Protein 9HQE (pdb70)

Nearest PDB structures (foldseek):
  8gex-assembly6_F  TM=7.255E-01  e=3.447E-10  Bacteroides thetaiotaomicron
  8gex-assembly1_A  TM=7.194E-01  e=3.277E-10  Bacteroides thetaiotaomicron
  8gex-assembly2_B  TM=7.049E-01  e=3.626E-10  Bacteroides thetaiotaomicron
  8gex-assembly5_E  TM=6.959E-01  e=2.817E-10  Bacteroides thetaiotaomicron
  8gex-assembly3_C  TM=7.103E-01  e=7.729E-10  Bacteroides thetaiotaomicron

Foldseek 3Di:
DPADAQLFKWFFFFFADPRATKTFIGGHNDAFAAEAEPVVGGDIDGADWFWDDADQWIWTFHAPPQFKIWTWHQDPRRDIDIAAIEGDDHHFQEWAAADNFWIWTKADQQVVSDFKIKIFIAGRVRRYTPDMEIDGCPPCQVPANWQWQAWDYFPQKIKTFTFHAHVPVRARPFFQKAWIWIAGPPHRHGDDIEIDRQGTTFGAHLANQAKDAAPQQKMKGWDFCAQLQRHQDGDHATWMWIDGGPHRYTDDQIQRLCVQVPRWGWHHWDDQHPQKIKTWIAPDPPHHNVNGQFQAFTFIWIARSVVSHIGGQVVAGGGHDPHNHYQAWERPPQWIWHWGQDDVATWIWTANNVVSYIDTRHGYPHPDINHMYGRGHD/DADFPLFKWFFFFFADPNATWTFIGGDNDAFAAAAECDVTTDGADWFWDDAAQWIWTAGVFWIDTDHLPDVRIDGDDDDFLEWAAADNFWIKTKADDLAVVRDQKIKIFIATRVVRHGPDIDIDGCPPCQVPANWRWFAWDYFDQKIKTFTFHAHNPVLARPFFQKAWIWIAGPPHRHTDDIEIDRQGGTFGAHLANQAKDAAPQQKMKGWDFCAQLQRHQDGDHATWIWIDGGPDRYTDPAIQRLCVQVVRKGWHAWDDQHPQKIKTWIAPDPPDHNVNGQFQAFTFIWIARSPVRHIGTAVAAGGGGDPHNHYAAWEHPDQWIWHWGQDPVGTWIWTANNVVSYIRTRHHYDHPDTNYMYTRD

Sequence (743 aa):
NEETPFAPYVLSLGINSNGTTTYYVVTAPELMSGTINAVAKGIEQNGYRDYEQAGQTVFSIGGLGLTSATGIVRDANGYLTERGDFVFNSSLNAFTQMDGQNMIGLELPNKESGDQMTLYTVNISDVSITSQVKAPVFPLNQLEWPSITGMCYSEGNVYVTYFPMNPSTFETLYTDTTFVAVYSYPDMQFKTLMKDTRTGPAGSWNAFNGIFKVESGDMYIMSNSAIANGFSQSTKNAAFLRIPKGETHFDDYYFDFETVSGGLKPAHIKYIGNGLVFAEVSTISPQTSADRWGDKSLKCCIIDLNNKTVRDIKEIPVHNGDGGRRFAALVDGGYVYRPVTASEGTYIYQVDPQAATAVRGAKVSTTFVGGFFRLDLEEETPFAPYVLSLGINSNGTTTYYVVTAPELMSGTINAVAKEQNGYRDYEQAGQTVFSIGLTSATGIVRDANGDFVFNSSLNAFTQMDGQNMIGLELPANKESGDQMTLYTVNISDVSITSQVKAPVFPLNQLEWPSITGMCYSEGNVYVTYFPMNPSTFETLYTDTTFVAVYSYPDMQFKTLMKDTRTGPAGSWNAFNGIFKVESGDMYIMSNSAIANGFSQSTKNAAFLRIPKGETHFDDYYFDFETVSGGLKPAHIKYIGNGLVFAEVSTISPQTSADRWGDKSLKCCIIDLNNKTVRDIKEIPVHNGDGGRRFAALVDGGYVYRPVTASEGTYIYQVDPQAATAVRGAKVSTTFVGGFFRLD

Structure (mmCIF, N/CA/C/O backbone):
data_9HQE
#
_entry.id   9HQE
#
_cell.length_a   50.987
_cell.length_b   86.925
_cell.length_c   154.390
_cell.angle_alpha   90.000
_cell.angle_beta   90.000
_cell.angle_gamma   90.000
#
_symmetry.space_group_name_H-M   'P 21 21 21'
#
loop_
_entity.id
_entity.type
_entity.pdbx_description
1 polymer XusB
2 non-polymer 'TRIETHYLENE GLYCOL'
3 non-polymer DI(HYDROXYETHYL)ETHER
4 non-polymer 'CHLORIDE ION'
5 water water
#
loop_
_atom_site.group_PDB
_atom_site.id
_atom_site.type_symbol
_atom_site.label_atom_id
_atom_site.label_alt_id
_atom_site.label_comp_id
_atom_site.label_asym_id
_atom_site.label_entity_id
_atom_site.label_seq_id
_atom_site.pdbx_PDB_ins_code
_atom_site.Cartn_x
_atom_site.Cartn_y
_atom_site.Cartn_z
_atom_site.occupancy
_atom_site.B_iso_or_equiv
_atom_site.auth_seq_id
_atom_site.auth_comp_id
_atom_site.auth_asym_id
_atom_site.auth_atom_id
_atom_site.pdbx_PDB_model_num
ATOM 1 N N . ASN A 1 30 ? -13.39003 67.44839 104.59715 1.000 53.31681 30 ASN A N 1
ATOM 2 C CA . ASN A 1 30 ? -12.19607 66.62027 104.72441 1.000 51.16967 30 ASN A CA 1
ATOM 3 C C . ASN A 1 30 ? -11.35812 66.69272 103.45071 1.000 52.51245 30 ASN A C 1
ATOM 4 O O . ASN A 1 30 ? -11.86488 66.45432 102.35617 1.000 53.09686 30 ASN A O 1
ATOM 9 N N . GLU A 1 31 ? -10.07521 67.02844 103.59400 1.000 45.02661 31 GLU A N 1
ATOM 10 C CA . GLU A 1 31 ? -9.16700 67.10908 102.45691 1.000 43.86970 31 GLU A CA 1
ATOM 11 C C . GLU A 1 31 ? -8.19803 65.93427 102.39857 1.000 38.96143 31 GLU A C 1
ATOM 12 O O . GLU A 1 31 ? -7.29877 65.93085 101.55209 1.000 37.93110 31 GLU A O 1
ATOM 18 N N . GLU A 1 32 ? -8.35016 64.94291 103.27732 1.000 38.08292 32 GLU A N 1
ATOM 19 C CA . GLU A 1 32 ? -7.50256 63.75633 103.21020 1.000 33.67675 32 GLU A CA 1
ATOM 20 C C . GLU A 1 32 ? -7.77163 62.99759 101.90847 1.000 35.62195 32 GLU A C 1
ATOM 21 O O . GLU A 1 32 ? -8.92385 62.82181 101.50087 1.000 33.02194 32 GLU A O 1
ATOM 27 N N . THR A 1 33 ? -6.69913 62.58687 101.23053 1.000 32.26154 33 THR A N 1
ATOM 28 C CA . THR A 1 33 ? -6.82009 61.74143 100.04904 1.000 31.35149 33 THR A CA 1
ATOM 29 C C . THR A 1 33 ? -6.78751 60.27794 100.47440 1.000 28.42272 33 THR A C 1
ATOM 30 O O . THR A 1 33 ? -5.76119 59.82300 100.99704 1.000 25.66943 33 THR A O 1
ATOM 34 N N . PRO A 1 34 ? -7.86110 59.51304 100.28027 1.000 28.66071 34 PRO A N 1
ATOM 35 C CA . PRO A 1 34 ? -7.84207 58.10497 100.70292 1.000 27.75247 34 PRO A CA 1
ATOM 36 C C . PRO A 1 34 ? -6.75432 57.31943 99.97820 1.000 25.42823 34 PRO A C 1
ATOM 37 O O . PRO A 1 34 ? -6.52050 57.50829 98.78292 1.000 25.92980 34 PRO A O 1
ATOM 41 N N . PHE A 1 35 ? -6.07765 56.44764 100.73421 1.000 23.66018 35 PHE A N 1
ATOM 42 C CA . PHE A 1 35 ? -4.97767 55.58224 100.30576 1.000 24.01732 35 PHE A CA 1
ATOM 43 C C . PHE A 1 35 ? -3.70879 56.34447 99.93907 1.000 25.60745 35 PHE A C 1
ATOM 44 O O . PHE A 1 35 ? -2.76526 55.74421 99.39642 1.000 26.16240 35 PHE A O 1
ATOM 52 N N . ALA A 1 36 ? -3.63716 57.63431 100.22986 1.000 21.26513 36 ALA A N 1
ATOM 53 C CA . ALA A 1 36 ? -2.38022 58.35874 100.07001 1.000 23.12731 36 ALA A CA 1
ATOM 54 C C . ALA A 1 36 ? -1.32421 57.70345 100.95193 1.000 22.77959 36 ALA A C 1
ATOM 55 O O . ALA A 1 36 ? -1.48869 57.69121 102.17555 1.000 20.96556 36 ALA A O 1
ATOM 57 N N . PRO A 1 37 ? -0.23818 57.15565 100.38814 1.000 19.10027 37 PRO A N 1
ATOM 58 C CA . PRO A 1 37 ? 0.59847 56.23202 101.17567 1.000 21.46178 37 PRO A CA 1
ATOM 59 C C . PRO A 1 37 ? 1.38929 56.89014 102.29149 1.000 19.16077 37 PRO A C 1
ATOM 60 O O . PRO A 1 37 ? 1.66189 56.23596 103.30269 1.000 20.51041 37 PRO A O 1
ATOM 64 N N . TYR A 1 38 ? 1.79517 58.14423 102.13372 1.000 17.44373 38 TYR A N 1
ATOM 65 C CA . TYR A 1 38 ? 2.82776 58.71201 102.98755 1.000 18.60554 38 TYR A CA 1
ATOM 66 C C . TYR A 1 38 ? 2.19626 59.40562 104.17869 1.000 18.14896 38 TYR A C 1
ATOM 67 O O . TYR A 1 38 ? 1.19316 60.10338 104.03321 1.000 19.40588 38 TYR A O 1
ATOM 76 N N . VAL A 1 39 ? 2.78069 59.18376 105.35311 1.000 17.61794 39 VAL A N 1
ATOM 77 C CA . VAL A 1 39 ? 2.27747 59.69318 106.62885 1.000 17.28509 39 VAL A CA 1
ATOM 78 C C . VAL A 1 39 ? 3.30912 60.65263 107.20250 1.000 15.57259 39 VAL A C 1
ATOM 79 O O . VAL A 1 39 ? 4.47995 60.29411 107.34008 1.000 16.55163 39 VAL A O 1
ATOM 83 N N . LEU A 1 40 ? 2.88384 61.86649 107.53871 1.000 16.81306 40 LEU A N 1
ATOM 84 C CA . LEU A 1 40 ? 3.77496 62.84105 108.15827 1.000 17.13406 40 LEU A CA 1
ATOM 85 C C . LEU A 1 40 ? 3.09891 63.39199 109.40268 1.000 17.49419 40 LEU A C 1
ATOM 86 O O . LEU A 1 40 ? 1.95123 63.83836 109.33901 1.000 18.98791 40 LEU A O 1
ATOM 91 N N . SER A 1 41 ? 3.80523 63.36743 110.52426 1.000 18.80824 41 SER A N 1
ATOM 92 C CA . SER A 1 41 ? 3.33356 64.02428 111.73820 1.000 17.59846 41 SER A CA 1
ATOM 93 C C . SER A 1 41 ? 3.88834 65.44267 111.72924 1.000 18.33597 41 SER A C 1
ATOM 94 O O . SER A 1 41 ? 5.08991 65.64420 111.92682 1.000 18.54620 41 SER A O 1
ATOM 97 N N . LEU A 1 42 ? 3.02419 66.41942 111.48799 1.000 17.99339 42 LEU A N 1
ATOM 98 C CA . LEU A 1 42 ? 3.45750 67.80384 111.37474 1.000 19.10245 42 LEU A CA 1
ATOM 99 C C . LEU A 1 42 ? 3.41853 68.41845 112.76519 1.000 19.85676 42 LEU A C 1
ATOM 100 O O . LEU A 1 42 ? 2.34101 68.57560 113.35811 1.000 20.46398 42 LEU A O 1
ATOM 105 N N . GLY A 1 43 ? 4.58995 68.75667 113.28761 1.000 21.55594 43 GLY A N 1
ATOM 106 C CA . GLY A 1 43 ? 4.65618 69.50311 114.52336 1.000 19.92280 43 GLY A CA 1
ATOM 107 C C . GLY A 1 43 ? 4.53045 70.98487 114.26054 1.000 22.55478 43 GLY A C 1
ATOM 108 O O . GLY A 1 43 ? 5.36634 71.58013 113.56987 1.000 21.86145 43 GLY A O 1
ATOM 109 N N . ILE A 1 44 ? 3.49074 71.60638 114.80458 1.000 22.95691 44 ILE A N 1
ATOM 110 C CA . ILE A 1 44 ? 3.17887 72.99352 114.49395 1.000 24.06295 44 ILE A CA 1
ATOM 111 C C . ILE A 1 44 ? 3.12485 73.77926 115.79429 1.000 28.15582 44 ILE A C 1
ATOM 112 O O . ILE A 1 44 ? 2.35177 73.44250 116.69995 1.000 28.80390 44 ILE A O 1
ATOM 117 N N . ASN A 1 45 ? 3.97686 74.79742 115.89478 1.000 29.68388 45 ASN A N 1
ATOM 118 C CA . ASN A 1 45 ? 4.02744 75.67685 117.05255 1.000 34.09881 45 ASN A CA 1
ATOM 119 C C . ASN A 1 45 ? 3.02881 76.80735 116.86651 1.000 36.97130 45 ASN A C 1
ATOM 120 O O . ASN A 1 45 ? 3.18936 77.63388 115.96366 1.000 36.05488 45 ASN A O 1
ATOM 125 N N . SER A 1 46 ? 2.01516 76.85695 117.72356 1.000 41.96761 46 SER A N 1
ATOM 126 C CA . SER A 1 46 ? 1.05461 77.95391 117.72239 1.000 47.41046 46 SER A CA 1
ATOM 127 C C . SER A 1 46 ? 0.96083 78.50215 119.13638 1.000 55.17852 46 SER A C 1
ATOM 128 O O . SER A 1 46 ? 0.65117 77.75481 120.06963 1.000 55.69201 46 SER A O 1
ATOM 131 N N . ASN A 1 47 ? 1.25000 79.79498 119.28886 1.000 63.66408 47 ASN A N 1
ATOM 132 C CA . ASN A 1 47 ? 1.16850 80.49387 120.57373 1.000 68.40210 47 ASN A CA 1
ATOM 133 C C . ASN A 1 47 ? 1.87961 79.71825 121.68221 1.000 67.82235 47 ASN A C 1
ATOM 134 O O . ASN A 1 47 ? 1.33225 79.47429 122.76006 1.000 66.98913 47 ASN A O 1
ATOM 139 N N . GLY A 1 48 ? 3.11700 79.31217 121.39580 1.000 62.97229 48 GLY A N 1
ATOM 140 C CA . GLY A 1 48 ? 3.97555 78.66249 122.36056 1.000 60.50456 48 GLY A CA 1
ATOM 141 C C . GLY A 1 48 ? 3.89295 77.14703 122.39538 1.000 56.14698 48 GLY A C 1
ATOM 142 O O . GLY A 1 48 ? 4.86244 76.49572 122.79761 1.000 57.44611 48 GLY A O 1
ATOM 143 N N . THR A 1 49 ? 2.77059 76.57030 121.97683 1.000 48.05210 49 THR A N 1
ATOM 144 C CA . THR A 1 49 ? 2.50952 75.14850 122.14833 1.000 45.96573 49 THR A CA 1
ATOM 145 C C . THR A 1 49 ? 2.72204 74.39495 120.83788 1.000 38.31195 49 THR A C 1
ATOM 146 O O . THR A 1 49 ? 2.35001 74.87971 119.76677 1.000 37.94554 49 THR A O 1
ATOM 150 N N . THR A 1 50 ? 3.33051 73.21435 120.92875 1.000 32.99721 50 THR A N 1
ATOM 151 C CA . THR A 1 50 ? 3.48286 72.33203 119.77570 1.000 28.91863 50 THR A CA 1
ATOM 152 C C . THR A 1 50 ? 2.31614 71.35638 119.74802 1.000 29.82582 50 THR A C 1
ATOM 153 O O . THR A 1 50 ? 2.04397 70.67664 120.74387 1.000 26.98681 50 THR A O 1
ATOM 157 N N . THR A 1 51 ? 1.60223 71.33178 118.62839 1.000 26.08044 51 THR A N 1
ATOM 158 C CA . THR A 1 51 ? 0.54636 70.36960 118.36215 1.000 24.37665 51 THR A CA 1
ATOM 159 C C . THR A 1 51 ? 0.95831 69.55283 117.14867 1.000 21.65559 51 THR A C 1
ATOM 160 O O . THR A 1 51 ? 1.51266 70.10181 116.19115 1.000 23.51288 51 THR A O 1
ATOM 164 N N . TYR A 1 52 ? 0.70855 68.24688 117.19641 1.000 22.66419 52 TYR A N 1
ATOM 165 C CA . TYR A 1 52 ? 1.01446 67.34526 116.09354 1.000 22.16366 52 TYR A CA 1
ATOM 166 C C . TYR A 1 52 ? -0.24691 67.07901 115.28298 1.000 23.17004 52 TYR A C 1
ATOM 167 O O . TYR A 1 52 ? -1.33375 66.88824 115.83928 1.000 22.22553 52 TYR A O 1
ATOM 176 N N . TYR A 1 53 ? -0.10796 67.13576 113.96261 1.000 20.57689 53 TYR A N 1
ATOM 177 C CA . TYR A 1 53 ? -1.17692 66.77654 113.03356 1.000 22.49271 53 TYR A CA 1
ATOM 178 C C . TYR A 1 53 ? -0.62786 65.66718 112.15334 1.000 20.38775 53 TYR A C 1
ATOM 179 O O . TYR A 1 53 ? 0.31403 65.89449 111.38840 1.000 19.84391 53 TYR A O 1
ATOM 188 N N . VAL A 1 54 ? -1.17793 64.46438 112.30130 1.000 20.71856 54 VAL A N 1
ATOM 189 C CA . VAL A 1 54 ? -0.74753 63.31397 111.52206 1.000 20.67101 54 VAL A CA 1
ATOM 190 C C . VAL A 1 54 ? -1.55308 63.33811 110.22988 1.000 20.15059 54 VAL A C 1
ATOM 191 O O . VAL A 1 54 ? -2.76081 63.10432 110.24280 1.000 22.09209 54 VAL A O 1
ATOM 195 N N . VAL A 1 55 ? -0.88992 63.65929 109.12378 1.000 21.30933 55 VAL A N 1
ATOM 196 C CA . VAL A 1 55 ? -1.55273 63.83240 107.84056 1.000 19.64103 55 VAL A CA 1
ATOM 197 C C . VAL A 1 55 ? -0.98602 62.81030 106.87325 1.000 19.19291 55 VAL A C 1
ATOM 198 O O . VAL A 1 55 ? 0.03049 62.16529 107.13767 1.000 19.15322 55 VAL A O 1
ATOM 202 N N . THR A 1 56 ? -1.63612 62.69829 105.72408 1.000 18.18408 56 THR A N 1
ATOM 203 C CA . THR A 1 56 ? -1.09584 61.88506 104.64780 1.000 19.87321 56 THR A CA 1
ATOM 204 C C . THR A 1 56 ? -0.85843 62.74770 103.41744 1.000 21.44690 56 THR A C 1
ATOM 205 O O . THR A 1 56 ? -1.44886 63.82153 103.25839 1.000 21.66157 56 THR A O 1
ATOM 209 N N . ALA A 1 57 ? 0.01862 62.24819 102.54104 1.000 18.54271 57 ALA A N 1
ATOM 210 C CA . ALA A 1 57 ? 0.39246 62.91279 101.32050 1.000 19.37391 57 ALA A CA 1
ATOM 211 C C . ALA A 1 57 ? 0.43096 61.84933 100.23072 1.000 19.34002 57 ALA A C 1
ATOM 212 O O . ALA A 1 57 ? 0.99887 60.76123 100.45059 1.000 18.62908 57 ALA A O 1
ATOM 214 N N . PRO A 1 58 ? -0.15743 62.11065 99.06528 1.000 20.09262 58 PRO A N 1
ATOM 215 C CA . PRO A 1 58 ? -0.12681 61.10329 97.99958 1.000 20.50259 58 PRO A CA 1
ATOM 216 C C . PRO A 1 58 ? 1.21298 61.02217 97.30820 1.000 20.55140 58 PRO A C 1
ATOM 217 O O . PRO A 1 58 ? 1.51443 59.97409 96.72401 1.000 22.28716 58 PRO A O 1
ATOM 221 N N . GLU A 1 59 ? 2.02470 62.07758 97.36082 1.000 20.33232 59 GLU A N 1
ATOM 222 C CA . GLU A 1 59 ? 3.36282 62.03130 96.78783 1.000 21.08279 59 GLU A CA 1
ATOM 223 C C . GLU A 1 59 ? 4.27242 63.00038 97.53258 1.000 20.00706 59 GLU A C 1
ATOM 224 O O . GLU A 1 59 ? 3.82077 63.87030 98.28453 1.000 21.21580 59 GLU A O 1
ATOM 230 N N . LEU A 1 60 ? 5.57229 62.84392 97.30280 1.000 20.01815 60 LEU A N 1
ATOM 231 C CA . LEU A 1 60 ? 6.59668 63.54710 98.05845 1.000 20.15740 60 LEU A CA 1
ATOM 232 C C . LEU A 1 60 ? 7.38702 64.55878 97.23918 1.000 21.94480 60 LEU A C 1
ATOM 233 O O . LEU A 1 60 ? 8.25027 65.25454 97.79921 1.000 20.69999 60 LEU A O 1
ATOM 238 N N . MET A 1 61 ? 7.13100 64.66686 95.93231 1.000 21.98549 61 MET A N 1
ATOM 239 C CA . MET A 1 61 ? 8.02888 65.41414 95.06257 1.000 22.77428 61 MET A CA 1
ATOM 240 C C . MET A 1 61 ? 7.47343 66.75336 94.60110 1.000 24.85631 61 MET A C 1
ATOM 241 O O . MET A 1 61 ? 8.23648 67.57285 94.08538 1.000 26.05624 61 MET A O 1
ATOM 246 N N . SER A 1 62 ? 6.18719 67.01274 94.78309 1.000 23.32181 62 SER A N 1
ATOM 247 C CA . SER A 1 62 ? 5.65138 68.31298 94.43182 1.000 25.11019 62 SER A CA 1
ATOM 248 C C . SER A 1 62 ? 4.43713 68.57319 95.30659 1.000 26.15964 62 SER A C 1
ATOM 249 O O . SER A 1 62 ? 4.03053 67.73089 96.10740 1.000 31.64523 62 SER A O 1
ATOM 252 N N . GLY A 1 63 ? 3.86073 69.74309 95.13895 1.000 28.81845 63 GLY A N 1
ATOM 253 C CA . GLY A 1 63 ? 2.71646 70.11598 95.92849 1.000 27.68452 63 GLY A CA 1
ATOM 254 C C . GLY A 1 63 ? 3.15606 70.56375 97.29936 1.000 30.90049 63 GLY A C 1
ATOM 255 O O . GLY A 1 63 ? 4.34220 70.62962 97.63665 1.000 30.65878 63 GLY A O 1
ATOM 256 N N . THR A 1 64 ? 2.16926 70.86138 98.12057 1.000 28.18230 64 THR A N 1
ATOM 257 C CA . THR A 1 64 ? 2.42756 71.30606 99.47529 1.000 25.85542 64 THR A CA 1
ATOM 258 C C . THR A 1 64 ? 1.71408 70.36372 100.42305 1.000 26.51725 64 THR A C 1
ATOM 259 O O . THR A 1 64 ? 0.50936 70.13293 100.28660 1.000 31.21375 64 THR A O 1
ATOM 263 N N . ILE A 1 65 ? 2.46485 69.78674 101.34139 1.000 22.34849 65 ILE A N 1
ATOM 264 C CA . ILE A 1 65 ? 1.90552 68.94344 102.38141 1.000 24.50394 65 ILE A CA 1
ATOM 265 C C . ILE A 1 65 ? 1.54343 69.84044 103.55680 1.000 26.78855 65 ILE A C 1
ATOM 266 O O . ILE A 1 65 ? 2.36545 70.65155 104.00464 1.000 22.83719 65 ILE A O 1
ATOM 271 N N . ASN A 1 66 ? 0.30136 69.74464 104.03059 1.000 24.64191 66 ASN A N 1
ATOM 272 C CA . ASN A 1 66 ? -0.10860 70.62072 105.12203 1.000 24.44093 66 ASN A CA 1
ATOM 273 C C . ASN A 1 66 ? -1.21458 69.94439 105.91798 1.000 25.33226 66 ASN A C 1
ATOM 274 O O . ASN A 1 66 ? -1.69258 68.85982 105.56706 1.000 25.00861 66 ASN A O 1
ATOM 279 N N . ALA A 1 67 ? -1.61510 70.60087 107.00880 1.000 27.37239 67 ALA A N 1
ATOM 280 C CA . ALA A 1 67 ? -2.69451 70.12501 107.86314 1.000 28.06244 67 ALA A CA 1
ATOM 281 C C . ALA A 1 67 ? -3.95257 70.97336 107.72831 1.000 32.43756 67 ALA A C 1
ATOM 282 O O . ALA A 1 67 ? -4.78126 71.00269 108.64439 1.000 37.62783 67 ALA A O 1
ATOM 284 N N . VAL A 1 68 ? -4.09937 71.68857 106.61692 1.000 31.62277 68 VAL A N 1
ATOM 285 C CA . VAL A 1 68 ? -5.34514 72.38629 106.32810 1.000 35.30793 68 VAL A CA 1
ATOM 286 C C . VAL A 1 68 ? -6.42606 71.35097 106.04257 1.000 36.37195 68 VAL A C 1
ATOM 287 O O . VAL A 1 68 ? -6.29263 70.53078 105.12598 1.000 38.31672 68 VAL A O 1
ATOM 291 N N . ALA A 1 69 ? -7.46882 71.35016 106.87117 1.000 37.30408 69 ALA A N 1
ATOM 292 C CA . ALA A 1 69 ? -8.65329 70.50632 106.68657 1.000 38.04107 69 ALA A CA 1
ATOM 293 C C . ALA A 1 69 ? -8.29581 69.03377 106.47830 1.000 37.76104 69 ALA A C 1
ATOM 294 O O . ALA A 1 69 ? -8.91996 68.33365 105.67875 1.000 39.89140 69 ALA A O 1
ATOM 296 N N . LYS A 1 70 ? -7.28674 68.55750 107.21034 1.000 34.33101 70 LYS A N 1
ATOM 297 C CA . LYS A 1 70 ? -6.94220 67.13981 107.22485 1.000 33.48555 70 LYS A CA 1
ATOM 298 C C . LYS A 1 70 ? -6.05623 66.87879 108.43332 1.000 32.92623 70 LYS A C 1
ATOM 299 O O . LYS A 1 70 ? -5.38297 67.78725 108.92740 1.000 31.85846 70 LYS A O 1
ATOM 305 N N . GLY A 1 71 ? -6.07887 65.63448 108.91121 1.000 29.18399 71 GLY A N 1
ATOM 306 C CA . GLY A 1 71 ? -5.13257 65.20052 109.92023 1.000 26.48054 71 GLY A CA 1
ATOM 307 C C . GLY A 1 71 ? -5.71119 64.74626 111.24572 1.000 25.77339 71 GLY A C 1
ATOM 308 O O . GLY A 1 71 ? -6.78845 65.18258 111.65213 1.000 26.68583 71 GLY A O 1
ATOM 309 N N . ILE A 1 72 ? -4.98757 63.85434 111.91718 1.000 24.26521 72 ILE A N 1
ATOM 310 C CA . ILE A 1 72 ? -5.32114 63.40890 113.26389 1.000 23.68997 72 ILE A CA 1
ATOM 311 C C . ILE A 1 72 ? -4.59633 64.35096 114.21413 1.000 23.33210 72 ILE A C 1
ATOM 312 O O . ILE A 1 72 ? -3.36285 64.36454 114.26054 1.000 23.36237 72 ILE A O 1
ATOM 317 N N . GLU A 1 73 ? -5.35334 65.17012 114.93969 1.000 24.35999 73 GLU A N 1
ATOM 318 C CA . GLU A 1 73 ? -4.74215 66.10097 115.87948 1.000 25.25508 73 GLU A CA 1
ATOM 319 C C . GLU A 1 73 ? -4.29399 65.35624 117.13252 1.000 24.21489 73 GLU A C 1
ATOM 320 O O . GLU A 1 73 ? -5.08802 64.64925 117.76154 1.000 22.64917 73 GLU A O 1
ATOM 326 N N . GLN A 1 74 ? -3.02585 65.51706 117.50318 1.000 22.26302 74 GLN A N 1
ATOM 327 C CA . GLN A 1 74 ? -2.49268 64.88687 118.70829 1.000 23.98701 74 GLN A CA 1
ATOM 328 C C . GLN A 1 74 ? -1.81055 65.94329 119.56536 1.000 24.44016 74 GLN A C 1
ATOM 329 O O . GLN A 1 74 ? -0.80991 66.53609 119.14799 1.000 24.88042 74 GLN A O 1
ATOM 335 N N . ASN A 1 75 ? -2.34012 66.16025 120.76255 1.000 24.05982 75 ASN A N 1
ATOM 336 C CA . ASN A 1 75 ? -1.81178 67.13448 121.70389 1.000 26.77031 75 ASN A CA 1
ATOM 337 C C . ASN A 1 75 ? -0.78764 66.49712 122.63729 1.000 25.15263 75 ASN A C 1
ATOM 338 O O . ASN A 1 75 ? -0.78012 65.28474 122.85373 1.000 25.19117 75 ASN A O 1
ATOM 343 N N . GLY A 1 76 ? 0.08322 67.34329 123.19631 1.000 25.12426 76 GLY A N 1
ATOM 344 C CA . GLY A 1 76 ? 1.15102 66.87554 124.06129 1.000 24.11720 76 GLY A CA 1
ATOM 345 C C . GLY A 1 76 ? 2.37849 66.47330 123.27000 1.000 22.18204 76 GLY A C 1
ATOM 346 O O . GLY A 1 76 ? 2.44897 66.59440 122.04197 1.000 25.32792 76 GLY A O 1
ATOM 347 N N . TYR A 1 77 ? 3.38620 66.00062 123.99245 1.000 22.06628 77 TYR A N 1
ATOM 348 C CA . TYR A 1 77 ? 4.59586 65.53176 123.34104 1.000 20.20263 77 TYR A CA 1
ATOM 349 C C . TYR A 1 77 ? 4.34764 64.16157 122.71876 1.000 20.09355 77 TYR A C 1
ATOM 350 O O . TYR A 1 77 ? 3.84655 63.25003 123.38301 1.000 18.48679 77 TYR A O 1
ATOM 359 N N . ARG A 1 78 ? 4.70975 64.01127 121.44443 1.000 18.95998 78 ARG A N 1
ATOM 360 C CA . ARG A 1 78 ? 4.56720 62.74025 120.74972 1.000 17.11039 78 ARG A CA 1
ATOM 361 C C . ARG A 1 78 ? 5.83807 62.47443 119.95526 1.000 18.67507 78 ARG A C 1
ATOM 362 O O . ARG A 1 78 ? 6.38432 63.38776 119.32305 1.000 19.33565 78 ARG A O 1
ATOM 370 N N . ASP A 1 79 ? 6.28992 61.22316 119.96110 1.000 16.10716 79 ASP A N 1
ATOM 371 C CA . ASP A 1 79 ? 7.28925 60.76890 119.00549 1.000 17.80295 79 ASP A CA 1
ATOM 372 C C . ASP A 1 79 ? 6.74263 59.50527 118.35067 1.000 18.45340 79 ASP A C 1
ATOM 373 O O . ASP A 1 79 ? 5.79290 58.88861 118.84301 1.000 18.72643 79 ASP A O 1
ATOM 378 N N . TYR A 1 80 ? 7.30812 59.14508 117.20648 1.000 17.82175 80 TYR A N 1
ATOM 379 C CA . TYR A 1 80 ? 6.66040 58.15710 116.35237 1.000 16.64176 80 TYR A CA 1
ATOM 380 C C . TYR A 1 80 ? 7.63343 57.07083 115.91619 1.000 18.31174 80 TYR A C 1
ATOM 381 O O . TYR A 1 80 ? 8.77833 57.34681 115.54933 1.000 18.33070 80 TYR A O 1
ATOM 390 N N . GLU A 1 81 ? 7.15101 55.83624 115.91422 1.000 17.51886 81 GLU A N 1
ATOM 391 C CA . GLU A 1 81 ? 7.95108 54.69192 115.51312 1.000 20.88068 81 GLU A CA 1
ATOM 392 C C . GLU A 1 81 ? 7.04092 53.72542 114.77611 1.000 20.44061 81 GLU A C 1
ATOM 393 O O . GLU A 1 81 ? 5.90771 53.50972 115.20781 1.000 18.94923 81 GLU A O 1
ATOM 399 N N . GLN A 1 82 ? 7.51489 53.16037 113.66561 1.000 19.47778 82 GLN A N 1
ATOM 400 C CA . GLN A 1 82 ? 6.70431 52.24361 112.86487 1.000 19.08531 82 GLN A CA 1
ATOM 401 C C . GLN A 1 82 ? 7.20797 50.81489 113.01570 1.000 20.44212 82 GLN A C 1
ATOM 402 O O . GLN A 1 82 ? 8.41694 50.57768 113.06217 1.000 21.82668 82 GLN A O 1
ATOM 408 N N . ALA A 1 83 ? 6.27937 49.86141 113.07533 1.000 18.40971 83 ALA A N 1
ATOM 409 C CA . ALA A 1 83 ? 6.61290 48.45737 112.86714 1.000 19.73003 83 ALA A CA 1
ATOM 410 C C . ALA A 1 83 ? 5.46364 47.81157 112.11843 1.000 21.56061 83 ALA A C 1
ATOM 411 O O . ALA A 1 83 ? 4.29611 48.10976 112.39288 1.000 21.60115 83 ALA A O 1
ATOM 413 N N . GLY A 1 84 ? 5.79775 46.94965 111.16277 1.000 21.93471 84 GLY A N 1
ATOM 414 C CA . GLY A 1 84 ? 4.76606 46.42325 110.28717 1.000 21.99731 84 GLY A CA 1
ATOM 415 C C . GLY A 1 84 ? 4.00537 47.56406 109.64971 1.000 22.25987 84 GLY A C 1
ATOM 416 O O . GLY A 1 84 ? 4.59606 48.53520 109.15903 1.000 23.95544 84 GLY A O 1
ATOM 417 N N . GLN A 1 85 ? 2.67656 47.47514 109.68016 1.000 22.84299 85 GLN A N 1
ATOM 418 C CA . GLN A 1 85 ? 1.81135 48.55219 109.21061 1.000 23.39259 85 GLN A CA 1
ATOM 419 C C . GLN A 1 85 ? 1.11312 49.25184 110.38096 1.000 23.97556 85 GLN A C 1
ATOM 420 O O . GLN A 1 85 ? -0.06603 49.62001 110.30034 1.000 21.89618 85 GLN A O 1
ATOM 426 N N . THR A 1 86 ? 1.83377 49.45509 111.48402 1.000 19.80664 86 THR A N 1
ATOM 427 C CA . THR A 1 86 ? 1.34811 50.25633 112.60547 1.000 19.38451 86 THR A CA 1
ATOM 428 C C . THR A 1 86 ? 2.34978 51.36266 112.88630 1.000 18.98444 86 THR A C 1
ATOM 429 O O . THR A 1 86 ? 3.54797 51.09949 113.00845 1.000 19.95334 86 THR A O 1
ATOM 433 N N . VAL A 1 87 ? 1.86960 52.59661 112.97537 1.000 17.83639 87 VAL A N 1
ATOM 434 C CA . VAL A 1 87 ? 2.68296 53.70335 113.46001 1.000 18.11556 87 VAL A CA 1
ATOM 435 C C . VAL A 1 87 ? 2.30017 53.94041 114.91874 1.000 17.67453 87 VAL A C 1
ATOM 436 O O . VAL A 1 87 ? 1.12678 54.17869 115.22620 1.000 19.16896 87 VAL A O 1
ATOM 440 N N . PHE A 1 88 ? 3.27846 53.84302 115.81736 1.000 16.05068 88 PHE A N 1
ATOM 441 C CA . PHE A 1 88 ? 3.06035 54.07732 117.24241 1.000 15.93899 88 PHE A CA 1
ATOM 442 C C . PHE A 1 88 ? 3.28027 55.55404 117.54711 1.000 16.96274 88 PHE A C 1
ATOM 443 O O . PHE A 1 88 ? 4.34754 56.09835 117.24845 1.000 19.06648 88 PHE A O 1
ATOM 451 N N . SER A 1 89 ? 2.26723 56.20015 118.12376 1.000 17.76903 89 SER A N 1
ATOM 452 C CA . SER A 1 89 ? 2.36704 57.57661 118.59922 1.000 19.48391 89 SER A CA 1
ATOM 453 C C . SER A 1 89 ? 2.64555 57.48388 120.09143 1.000 17.81056 89 SER A C 1
ATOM 454 O O . SER A 1 89 ? 1.74915 57.17763 120.87778 1.000 18.57675 89 SER A O 1
ATOM 457 N N . ILE A 1 90 ? 3.90065 57.70539 120.46829 1.000 17.54788 90 ILE A N 1
ATOM 458 C CA . ILE A 1 90 ? 4.36910 57.48296 121.83033 1.000 18.94943 90 ILE A CA 1
ATOM 459 C C . ILE A 1 90 ? 4.32639 58.81142 122.57218 1.000 18.99713 90 ILE A C 1
ATOM 460 O O . ILE A 1 90 ? 5.07793 59.73806 122.24847 1.000 20.19441 90 ILE A O 1
ATOM 465 N N . GLY A 1 91 ? 3.45484 58.90671 123.57143 1.000 18.45731 91 GLY A N 1
ATOM 466 C CA . GLY A 1 91 ? 3.34390 60.13799 124.32885 1.000 19.34649 91 GLY A CA 1
ATOM 467 C C . GLY A 1 91 ? 4.52619 60.33939 125.26071 1.000 22.12904 91 GLY A C 1
ATOM 468 O O . GLY A 1 91 ? 5.19241 59.39091 125.69133 1.000 23.37633 91 GLY A O 1
ATOM 469 N N . GLY A 1 92 ? 4.80661 61.60841 125.56246 1.000 20.70249 92 GLY A N 1
ATOM 470 C CA . GLY A 1 92 ? 5.91617 61.96426 126.41871 1.000 21.34979 92 GLY A CA 1
ATOM 471 C C . GLY A 1 92 ? 5.54810 63.14388 127.30040 1.000 24.26398 92 GLY A C 1
ATOM 472 O O . GLY A 1 92 ? 4.43477 63.66605 127.23266 1.000 22.21299 92 GLY A O 1
ATOM 473 N N . LEU A 1 93 ? 6.50827 63.54587 128.12448 1.000 24.69845 93 LEU A N 1
ATOM 474 C CA . LEU A 1 93 ? 6.40279 64.74871 128.95388 1.000 29.49268 93 LEU A CA 1
ATOM 475 C C . LEU A 1 93 ? 5.06427 64.82226 129.68625 1.000 31.52445 93 LEU A C 1
ATOM 476 O O . LEU A 1 93 ? 4.38070 65.84609 129.67092 1.000 33.10454 93 LEU A O 1
ATOM 481 N N . GLY A 1 94 ? 4.67388 63.71093 130.30836 1.000 32.13723 94 GLY A N 1
ATOM 482 C CA . GLY A 1 94 ? 3.38419 63.65810 130.97926 1.000 33.75526 94 GLY A CA 1
ATOM 483 C C . GLY A 1 94 ? 2.41766 62.61691 130.44722 1.000 31.98145 94 GLY A C 1
ATOM 484 O O . GLY A 1 94 ? 1.73513 61.94072 131.22574 1.000 28.54430 94 GLY A O 1
ATOM 485 N N . LEU A 1 95 ? 2.33647 62.48533 129.12421 1.000 25.09088 95 LEU A N 1
ATOM 486 C CA . LEU A 1 95 ? 1.53647 61.42723 128.52183 1.000 24.32105 95 LEU A CA 1
ATOM 487 C C . LEU A 1 95 ? 2.22269 60.09058 128.76134 1.000 25.81106 95 LEU A C 1
ATOM 488 O O . LEU A 1 95 ? 3.42398 59.96015 128.52329 1.000 27.99551 95 LEU A O 1
ATOM 493 N N . THR A 1 96 ? 1.47131 59.09571 129.22392 1.000 23.84043 96 THR A N 1
ATOM 494 C CA . THR A 1 96 ? 2.05341 57.80942 129.58368 1.000 25.72399 96 THR A CA 1
ATOM 495 C C . THR A 1 96 ? 1.43247 56.67969 128.77574 1.000 25.20188 96 THR A C 1
ATOM 496 O O . THR A 1 96 ? 1.25460 55.56544 129.26790 1.000 25.01760 96 THR A O 1
ATOM 500 N N . SER A 1 97 ? 1.09680 56.94623 127.51873 1.000 24.90858 97 SER A N 1
ATOM 501 C CA . SER A 1 97 ? 0.56365 55.89595 126.66993 1.000 24.18563 97 SER A CA 1
ATOM 502 C C . SER A 1 97 ? 1.11385 56.03010 125.25952 1.000 25.80154 97 SER A C 1
ATOM 503 O O . SER A 1 97 ? 1.56447 57.09847 124.83869 1.000 21.43085 97 SER A O 1
ATOM 506 N N . ALA A 1 98 ? 1.06603 54.91758 124.53269 1.000 20.72881 98 ALA A N 1
ATOM 507 C CA . ALA A 1 98 ? 1.30011 54.90202 123.09899 1.000 22.96199 98 ALA A CA 1
ATOM 508 C C . ALA A 1 98 ? 0.02138 54.45851 122.40353 1.000 25.15744 98 ALA A C 1
ATOM 509 O O . ALA A 1 98 ? -0.68762 53.56855 122.88758 1.000 28.29698 98 ALA A O 1
ATOM 511 N N . THR A 1 99 ? -0.27558 55.10828 121.28472 1.000 19.47089 99 THR A N 1
ATOM 512 C CA . THR A 1 99 ? -1.48224 54.89994 120.50493 1.000 22.42542 99 THR A CA 1
ATOM 513 C C . THR A 1 99 ? -1.08711 54.41929 119.12279 1.000 22.31596 99 THR A C 1
ATOM 514 O O . THR A 1 99 ? -0.13615 54.93406 118.53497 1.000 21.12629 99 THR A O 1
ATOM 518 N N . GLY A 1 100 ? -1.81715 53.44536 118.59320 1.000 20.14382 100 GLY A N 1
ATOM 519 C CA . GLY A 1 100 ? -1.54920 53.00704 117.24582 1.000 23.60148 100 GLY A CA 1
ATOM 520 C C . GLY A 1 100 ? -2.20935 53.92187 116.23681 1.000 21.73870 100 GLY A C 1
ATOM 521 O O . GLY A 1 100 ? -3.23282 54.55031 116.49854 1.000 21.99256 100 GLY A O 1
ATOM 522 N N . ILE A 1 101 ? -1.58969 54.00705 115.06975 1.000 20.51752 101 ILE A N 1
ATOM 523 C CA . ILE A 1 101 ? -2.16941 54.65727 113.90912 1.000 18.89190 101 ILE A CA 1
ATOM 524 C C . ILE A 1 101 ? -2.01959 53.67083 112.77485 1.000 19.27643 101 ILE A C 1
ATOM 525 O O . ILE A 1 101 ? -0.90547 53.20957 112.49862 1.000 18.97778 101 ILE A O 1
ATOM 530 N N . VAL A 1 102 ? -3.13971 53.31890 112.14652 1.000 17.90292 102 VAL A N 1
ATOM 531 C CA . VAL A 1 102 ? -3.19616 52.34060 111.07208 1.000 19.33565 102 VAL A CA 1
ATOM 532 C C . VAL A 1 102 ? -4.04690 52.90718 109.94216 1.000 22.73199 102 VAL A C 1
ATOM 533 O O . VAL A 1 102 ? -4.81843 53.85129 110.12341 1.000 22.97889 102 VAL A O 1
ATOM 537 N N . ARG A 1 103 ? -3.93617 52.29652 108.77193 1.000 19.32542 103 ARG A N 1
ATOM 538 C CA . ARG A 1 103 ? -4.80034 52.66609 107.65444 1.000 23.27630 103 ARG A CA 1
ATOM 539 C C . ARG A 1 103 ? -5.99202 51.72340 107.62409 1.000 22.03115 103 ARG A C 1
ATOM 540 O O . ARG A 1 103 ? -5.81850 50.50232 107.57426 1.000 23.39136 103 ARG A O 1
ATOM 548 N N . ASP A 1 104 ? -7.19590 52.28430 107.66335 1.000 21.02550 104 ASP A N 1
ATOM 549 C CA . ASP A 1 104 ? -8.38313 51.45401 107.60948 1.000 21.03205 104 ASP A CA 1
ATOM 550 C C . ASP A 1 104 ? -8.68654 51.07306 106.16219 1.000 24.40107 104 ASP A C 1
ATOM 551 O O . ASP A 1 104 ? -8.07016 51.56007 105.20832 1.000 21.04660 104 ASP A O 1
ATOM 556 N N . ALA A 1 105 ? -9.65675 50.18297 106.01095 1.000 22.79308 105 ALA A N 1
ATOM 557 C CA . ALA A 1 105 ? -9.98366 49.63331 104.70554 1.000 25.02856 105 ALA A CA 1
ATOM 558 C C . ALA A 1 105 ? -10.54082 50.68131 103.75532 1.000 26.25752 105 ALA A C 1
ATOM 559 O O . ALA A 1 105 ? -10.53347 50.45114 102.54052 1.000 24.62450 105 ALA A O 1
ATOM 561 N N . ASN A 1 106 ? -11.01775 51.82024 104.27451 1.000 22.82841 106 ASN A N 1
ATOM 562 C CA . ASN A 1 106 ? -11.45128 52.93241 103.43837 1.000 20.54782 106 ASN A CA 1
ATOM 563 C C . ASN A 1 106 ? -10.30335 53.82403 102.98213 1.000 21.42262 106 ASN A C 1
ATOM 564 O O . ASN A 1 106 ? -10.55759 54.82831 102.30564 1.000 21.10365 106 ASN A O 1
ATOM 569 N N . GLY A 1 107 ? -9.06074 53.48185 103.31234 1.000 21.10201 107 GLY A N 1
ATOM 570 C CA . GLY A 1 107 ? -7.92938 54.27843 102.90333 1.000 21.33899 107 GLY A CA 1
ATOM 571 C C . GLY A 1 107 ? -7.56722 55.42007 103.82530 1.000 22.34756 107 GLY A C 1
ATOM 572 O O . GLY A 1 107 ? -6.55333 56.08533 103.57767 1.000 22.22387 107 GLY A O 1
ATOM 573 N N . TYR A 1 108 ? -8.34538 55.66040 104.88080 1.000 19.40699 108 TYR A N 1
ATOM 574 C CA . TYR A 1 108 ? -8.09312 56.75151 105.81765 1.000 19.65565 108 TYR A CA 1
ATOM 575 C C . TYR A 1 108 ? -7.33318 56.25075 107.03960 1.000 21.91403 108 TYR A C 1
ATOM 576 O O . TYR A 1 108 ? -7.51507 55.11255 107.48111 1.000 19.62178 108 TYR A O 1
ATOM 585 N N . LEU A 1 109 ? -6.48576 57.11643 107.59553 1.000 19.66095 109 LEU A N 1
ATOM 586 C CA . LEU A 1 109 ? -5.82645 56.77662 108.84998 1.000 23.13412 109 LEU A CA 1
ATOM 587 C C . LEU A 1 109 ? -6.81386 56.83647 110.00455 1.000 21.15323 109 LEU A C 1
ATOM 588 O O . LEU A 1 109 ? -7.71954 57.67543 110.03186 1.000 22.59073 109 LEU A O 1
ATOM 593 N N . THR A 1 110 ? -6.61225 55.95555 110.98489 1.000 20.30286 110 THR A N 1
ATOM 594 C CA . THR A 1 110 ? -7.40799 55.99113 112.20227 1.000 23.66253 110 THR A CA 1
ATOM 595 C C . THR A 1 110 ? -6.52363 55.56551 113.36278 1.000 20.95126 110 THR A C 1
ATOM 596 O O . THR A 1 110 ? -5.49774 54.91499 113.17338 1.000 20.69765 110 THR A O 1
ATOM 600 N N . GLU A 1 111 ? -6.92948 55.93968 114.57057 1.000 24.09458 111 GLU A N 1
ATOM 601 C CA . GLU A 1 111 ? -6.21013 55.51769 115.76395 1.000 22.25433 111 GLU A CA 1
ATOM 602 C C . GLU A 1 111 ? -6.71204 54.14842 116.19649 1.000 28.41226 111 GLU A C 1
ATOM 603 O O . GLU A 1 111 ? -7.91470 53.87745 116.15706 1.000 31.49264 111 GLU A O 1
ATOM 609 N N . ARG A 1 112 ? -5.78854 53.29171 116.62183 1.000 26.64315 112 ARG A N 1
ATOM 610 C CA . ARG A 1 112 ? -6.12146 51.93088 117.03065 1.000 29.23621 112 ARG A CA 1
ATOM 611 C C . ARG A 1 112 ? -5.30552 51.55539 118.25500 1.000 29.59271 112 ARG A C 1
ATOM 612 O O . ARG A 1 112 ? -4.07268 51.59584 118.21803 1.000 30.97003 112 ARG A O 1
ATOM 620 N N . GLY A 1 113 ? -5.98642 51.18413 119.33605 1.000 28.21922 113 GLY A N 1
ATOM 621 C CA . GLY A 1 113 ? -5.32733 50.59209 120.47877 1.000 32.87497 113 GLY A CA 1
ATOM 622 C C . GLY A 1 113 ? -4.63178 51.59895 121.37921 1.000 33.45545 113 GLY A C 1
ATOM 623 O O . GLY A 1 113 ? -4.50664 52.78806 121.08005 1.000 37.54668 113 GLY A O 1
ATOM 624 N N . ASP A 1 114 ? -4.13306 51.07944 122.49724 1.000 35.25080 114 ASP A N 1
ATOM 625 C CA . ASP A 1 114 ? -3.59398 51.89644 123.57675 1.000 36.00144 114 ASP A CA 1
ATOM 626 C C . ASP A 1 114 ? -2.70619 50.99901 124.42357 1.000 37.36470 114 ASP A C 1
ATOM 627 O O . ASP A 1 114 ? -3.15950 49.95675 124.91261 1.000 37.85711 114 ASP A O 1
ATOM 632 N N . PHE A 1 115 ? -1.44729 51.38842 124.57794 1.000 28.37405 115 PHE A N 1
ATOM 633 C CA . PHE A 1 115 ? -0.47997 50.70137 125.42775 1.000 31.88948 115 PHE A CA 1
ATOM 634 C C . PHE A 1 115 ? -0.09362 51.70333 126.51297 1.000 29.59259 115 PHE A C 1
ATOM 635 O O . PHE A 1 115 ? 0.52175 52.73259 126.22068 1.000 29.78072 115 PHE A O 1
ATOM 643 N N . VAL A 1 116 ? -0.50479 51.43948 127.74894 1.000 28.17104 116 VAL A N 1
ATOM 644 C CA . VAL A 1 116 ? -0.22193 52.34557 128.85558 1.000 28.19256 116 VAL A CA 1
ATOM 645 C C . VAL A 1 116 ? 1.05201 51.89339 129.55429 1.000 29.81828 116 VAL A C 1
ATOM 646 O O . VAL A 1 116 ? 1.20661 50.70753 129.87795 1.000 30.22607 116 VAL A O 1
ATOM 650 N N . PHE A 1 117 ? 1.96832 52.83136 129.78144 1.000 25.95352 117 PHE A N 1
ATOM 651 C CA . PHE A 1 117 ? 3.13315 52.59258 130.61906 1.000 29.59742 117 PHE A CA 1
ATOM 652 C C . PHE A 1 117 ? 3.06425 53.52474 131.83460 1.000 27.42710 117 PHE A C 1
ATOM 653 O O . PHE A 1 117 ? 2.06834 54.22041 132.04893 1.000 27.47639 117 PHE A O 1
ATOM 661 N N . ASN A 1 118 ? 4.12206 53.51885 132.64736 1.000 27.33009 118 ASN A N 1
ATOM 662 C CA . ASN A 1 118 ? 4.05650 54.21154 133.93178 1.000 31.46340 118 ASN A CA 1
ATOM 663 C C . ASN A 1 118 ? 4.54470 55.65551 133.85987 1.000 32.16997 118 ASN A C 1
ATOM 664 O O . ASN A 1 118 ? 3.92307 56.54991 134.44162 1.000 30.81431 118 ASN A O 1
ATOM 669 N N . SER A 1 119 ? 5.66506 55.90038 133.18609 1.000 29.17167 119 SER A N 1
ATOM 670 C CA . SER A 1 119 ? 6.20813 57.25321 133.13110 1.000 31.44804 119 SER A CA 1
ATOM 671 C C . SER A 1 119 ? 6.80032 57.58222 131.76782 1.000 29.35530 119 SER A C 1
ATOM 672 O O . SER A 1 119 ? 6.34543 58.51983 131.10478 1.000 33.68259 119 SER A O 1
ATOM 675 N N . SER A 1 120 ? 7.81087 56.83812 131.32817 1.000 27.57544 120 SER A N 1
ATOM 676 C CA . SER A 1 120 ? 8.42819 57.14033 130.04639 1.000 26.87197 120 SER A CA 1
ATOM 677 C C . SER A 1 120 ? 8.88341 55.84342 129.39063 1.000 25.79858 120 SER A C 1
ATOM 678 O O . SER A 1 120 ? 9.28903 54.89648 130.06723 1.000 28.32426 120 SER A O 1
ATOM 681 N N . LEU A 1 121 ? 8.79706 55.79541 128.07364 1.000 23.70503 121 LEU A N 1
ATOM 682 C CA . LEU A 1 121 ? 9.23667 54.62205 127.31922 1.000 23.02916 121 LEU A CA 1
ATOM 683 C C . LEU A 1 121 ? 10.66378 54.89731 126.83607 1.000 20.70984 121 LEU A C 1
ATOM 684 O O . LEU A 1 121 ? 10.87468 55.51295 125.79056 1.000 22.40379 121 LEU A O 1
ATOM 689 N N . ASN A 1 122 ? 11.65000 54.42686 127.60206 1.000 18.72512 122 ASN A N 1
ATOM 690 C CA . ASN A 1 122 ? 13.03977 54.77023 127.31285 1.000 18.38114 122 ASN A CA 1
ATOM 691 C C . ASN A 1 122 ? 13.53726 54.13177 126.03201 1.000 18.15473 122 ASN A C 1
ATOM 692 O O . ASN A 1 122 ? 14.39405 54.70482 125.35779 1.000 18.61462 122 ASN A O 1
ATOM 697 N N . ALA A 1 123 ? 13.01897 52.95659 125.67786 1.000 19.74451 123 ALA A N 1
ATOM 698 C CA . ALA A 1 123 ? 13.44059 52.31528 124.44078 1.000 17.30288 123 ALA A CA 1
ATOM 699 C C . ALA A 1 123 ? 12.29746 51.46115 123.92380 1.000 19.50245 123 ALA A C 1
ATOM 700 O O . ALA A 1 123 ? 11.42266 51.03429 124.68358 1.000 18.49659 123 ALA A O 1
ATOM 702 N N . PHE A 1 124 ? 12.32017 51.20632 122.61574 1.000 19.35178 124 PHE A N 1
ATOM 703 C CA . PHE A 1 124 ? 11.20094 50.53104 121.96347 1.000 19.32348 124 PHE A CA 1
ATOM 704 C C . PHE A 1 124 ? 11.72837 49.96632 120.65307 1.000 22.92187 124 PHE A C 1
ATOM 705 O O . PHE A 1 124 ? 12.29728 50.71348 119.84364 1.000 25.03585 124 PHE A O 1
ATOM 713 N N . THR A 1 125 ? 11.61619 48.65505 120.46440 1.000 20.83138 125 THR A N 1
ATOM 714 C CA . THR A 1 125 ? 12.19691 48.04732 119.27270 1.000 22.33567 125 THR A CA 1
ATOM 715 C C . THR A 1 125 ? 11.39270 46.81248 118.89073 1.000 20.69107 125 THR A C 1
ATOM 716 O O . THR A 1 125 ? 10.61463 46.27445 119.68517 1.000 20.39739 125 THR A O 1
ATOM 720 N N . GLN A 1 126 ? 11.56284 46.37547 117.64816 1.000 20.91533 126 GLN A N 1
ATOM 721 C CA . GLN A 1 126 ? 10.77187 45.25465 117.16662 1.000 22.07056 126 GLN A CA 1
ATOM 722 C C . GLN A 1 126 ? 11.47082 43.94788 117.52339 1.000 22.69905 126 GLN A C 1
ATOM 723 O O . GLN A 1 126 ? 12.67934 43.79335 117.30408 1.000 22.44656 126 GLN A O 1
ATOM 729 N N . MET A 1 127 ? 10.71500 43.01664 118.09491 1.000 20.85574 127 MET A N 1
ATOM 730 C CA . MET A 1 127 ? 11.26801 41.70669 118.42409 1.000 22.95662 127 MET A CA 1
ATOM 731 C C . MET A 1 127 ? 11.03370 40.69108 117.31383 1.000 24.81629 127 MET A C 1
ATOM 732 O O . MET A 1 127 ? 11.94367 39.92908 116.96731 1.000 25.27512 127 MET A O 1
ATOM 737 N N . ASP A 1 128 ? 9.82682 40.63991 116.76131 1.000 24.33054 128 ASP A N 1
ATOM 738 C CA . ASP A 1 128 ? 9.54555 39.73864 115.64635 1.000 25.38398 128 ASP A CA 1
ATOM 739 C C . ASP A 1 128 ? 8.39121 40.32903 114.84168 1.000 24.51422 128 ASP A C 1
ATOM 740 O O . ASP A 1 128 ? 7.99275 41.47517 115.05379 1.000 22.94263 128 ASP A O 1
ATOM 745 N N . GLY A 1 129 ? 7.85209 39.54631 113.90582 1.000 27.23369 129 GLY A N 1
ATOM 746 C CA . GLY A 1 129 ? 6.83516 40.08309 113.01476 1.000 28.42855 129 GLY A CA 1
ATOM 747 C C . GLY A 1 129 ? 5.57079 40.53658 113.72584 1.000 29.28284 129 GLY A C 1
ATOM 748 O O . GLY A 1 129 ? 4.79309 41.31865 113.16362 1.000 33.05043 129 GLY A O 1
ATOM 749 N N . GLN A 1 130 ? 5.35833 40.08151 114.94959 1.000 26.09314 130 GLN A N 1
ATOM 750 C CA . GLN A 1 130 ? 4.12069 40.34645 115.66454 1.000 27.88498 130 GLN A CA 1
ATOM 751 C C . GLN A 1 130 ? 4.28749 41.18085 116.92633 1.000 25.67508 130 GLN A C 1
ATOM 752 O O . GLN A 1 130 ? 3.27315 41.59545 117.50550 1.000 24.74905 130 GLN A O 1
ATOM 758 N N . ASN A 1 131 ? 5.51275 41.43222 117.38635 1.000 20.93962 131 ASN A N 1
ATOM 759 C CA . ASN A 1 131 ? 5.69402 41.99123 118.72122 1.000 22.06910 131 ASN A CA 1
ATOM 760 C C . ASN A 1 131 ? 6.76447 43.07001 118.75446 1.000 22.09735 131 ASN A C 1
ATOM 761 O O . ASN A 1 131 ? 7.81818 42.92347 118.13390 1.000 20.37056 131 ASN A O 1
ATOM 766 N N . MET A 1 132 ? 6.49488 44.13031 119.52108 1.000 19.34596 132 MET A N 1
ATOM 767 C CA . MET A 1 132 ? 7.51023 45.06286 120.00192 1.000 21.10610 132 MET A CA 1
ATOM 768 C C . MET A 1 132 ? 7.92663 44.68435 121.41880 1.000 19.63223 132 MET A C 1
ATOM 769 O O . MET A 1 132 ? 7.18566 44.02135 122.14984 1.000 19.22478 132 MET A O 1
ATOM 774 N N . ILE A 1 133 ? 9.11346 45.14935 121.81538 1.000 18.63343 133 ILE A N 1
ATOM 775 C CA . ILE A 1 133 ? 9.50803 45.18956 123.21757 1.000 20.73649 133 ILE A CA 1
ATOM 776 C C . ILE A 1 133 ? 9.82719 46.63282 123.57895 1.000 21.11590 133 ILE A C 1
ATOM 777 O O . ILE A 1 133 ? 10.41605 47.37152 122.77964 1.000 19.37840 133 ILE A O 1
ATOM 782 N N . GLY A 1 134 ? 9.42528 47.02950 124.78796 1.000 18.34058 134 GLY A N 1
ATOM 783 C CA . GLY A 1 134 ? 9.61017 48.38736 125.27230 1.000 17.20324 134 GLY A CA 1
ATOM 784 C C . GLY A 1 134 ? 10.22985 48.34449 126.65605 1.000 18.39179 134 GLY A C 1
ATOM 785 O O . GLY A 1 134 ? 9.81444 47.54743 127.50610 1.000 19.49288 134 GLY A O 1
ATOM 786 N N . LEU A 1 135 ? 11.24328 49.16845 126.89217 1.000 18.51485 135 LEU A N 1
ATOM 787 C CA . LEU A 1 135 ? 11.93926 49.19998 128.17406 1.000 20.39518 135 LEU A CA 1
ATOM 788 C C . LEU A 1 135 ? 11.61640 50.49793 128.89702 1.000 19.20452 135 LEU A C 1
ATOM 789 O O . LEU A 1 135 ? 11.70720 51.58297 128.30984 1.000 19.44098 135 LEU A O 1
ATOM 794 N N . GLU A 1 136 ? 11.26692 50.38918 130.17904 1.000 19.45918 136 GLU A N 1
ATOM 795 C CA . GLU A 1 136 ? 10.89256 51.54018 130.98652 1.000 22.67042 136 GLU A CA 1
ATOM 796 C C . GLU A 1 136 ? 11.70252 51.52887 132.26869 1.000 24.07368 136 GLU A C 1
ATOM 797 O O . GLU A 1 136 ? 11.61342 50.57456 133.04642 1.000 24.35982 136 GLU A O 1
ATOM 803 N N . LEU A 1 137 ? 12.47281 52.58864 132.49477 1.000 23.77699 137 LEU A N 1
ATOM 804 C CA . LEU A 1 137 ? 13.17986 52.75109 133.74671 1.000 27.58203 137 LEU A CA 1
ATOM 805 C C . LEU A 1 137 ? 12.23299 53.26640 134.82399 1.000 32.26547 137 LEU A C 1
ATOM 806 O O . LEU A 1 137 ? 11.23488 53.93002 134.52846 1.000 32.38959 137 LEU A O 1
ATOM 811 N N . PRO A 1 138 ? 12.53487 52.99241 136.09853 1.000 35.29498 138 PRO A N 1
ATOM 812 C CA . PRO A 1 138 ? 11.74148 53.58486 137.17844 1.000 42.37255 138 PRO A CA 1
ATOM 813 C C . PRO A 1 138 ? 11.99758 55.08122 137.28945 1.000 45.20345 138 PRO A C 1
ATOM 814 O O . PRO A 1 138 ? 13.04575 55.50533 136.80378 1.000 42.96621 138 PRO A O 1
ATOM 818 N N . ASN A 1 140 ? 15.20251 58.37295 138.75882 1.000 61.97944 140 ASN A N 1
ATOM 819 C CA . ASN A 1 140 ? 16.49235 58.15204 139.39948 1.000 61.55690 140 ASN A CA 1
ATOM 820 C C . ASN A 1 140 ? 16.41945 56.95293 140.33756 1.000 65.83538 140 ASN A C 1
ATOM 821 O O . ASN A 1 140 ? 15.43706 56.20866 140.33230 1.000 68.02786 140 ASN A O 1
ATOM 826 N N . LYS A 1 141 ? 17.46191 56.77970 141.15419 1.000 70.68075 141 LYS A N 1
ATOM 827 C CA . LYS A 1 141 ? 17.52134 55.66524 142.09373 1.000 74.87629 141 LYS A CA 1
ATOM 828 C C . LYS A 1 141 ? 16.47173 55.76324 143.19617 1.000 84.59999 141 LYS A C 1
ATOM 829 O O . LYS A 1 141 ? 16.24915 54.77466 143.90578 1.000 81.72888 141 LYS A O 1
ATOM 835 N N . GLU A 1 142 ? 15.81686 56.91775 143.34652 1.000 83.67209 142 GLU A N 1
ATOM 836 C CA . GLU A 1 142 ? 14.69387 57.06690 144.26452 1.000 85.81588 142 GLU A CA 1
ATOM 837 C C . GLU A 1 142 ? 13.34594 56.86305 143.58260 1.000 84.93783 142 GLU A C 1
ATOM 838 O O . GLU A 1 142 ? 12.37533 56.49335 144.25462 1.000 86.76873 142 GLU A O 1
ATOM 844 N N . SER A 1 143 ? 13.27021 57.08301 142.26533 1.000 83.49388 143 SER A N 1
ATOM 845 C CA . SER A 1 143 ? 12.07918 56.80504 141.48138 1.000 84.02568 143 SER A CA 1
ATOM 846 C C . SER A 1 143 ? 11.73601 55.32064 141.42490 1.000 87.58909 143 SER A C 1
ATOM 847 O O . SER A 1 143 ? 10.73835 54.96704 140.77933 1.000 90.66258 143 SER A O 1
ATOM 850 N N . GLY A 1 144 ? 12.51130 54.44701 142.05794 1.000 77.93745 144 GLY A N 1
ATOM 851 C CA . GLY A 1 144 ? 12.31875 53.01103 141.96823 1.000 70.72954 144 GLY A CA 1
ATOM 852 C C . GLY A 1 144 ? 13.62776 52.28670 141.71896 1.000 62.48262 144 GLY A C 1
ATOM 853 O O . GLY A 1 144 ? 14.64994 52.87715 141.37835 1.000 60.97780 144 GLY A O 1
ATOM 854 N N . ASP A 1 145 ? 13.57141 50.96796 141.90812 1.000 50.55673 145 ASP A N 1
ATOM 855 C CA . ASP A 1 145 ? 14.75021 50.14096 141.70135 1.000 48.18936 145 ASP A CA 1
ATOM 856 C C . ASP A 1 145 ? 14.64472 49.18916 140.51723 1.000 40.60328 145 ASP A C 1
ATOM 857 O O . ASP A 1 145 ? 15.68297 48.72432 140.02415 1.000 36.97136 145 ASP A O 1
ATOM 862 N N . GLN A 1 146 ? 13.43690 48.88604 140.05252 1.000 36.67224 146 GLN A N 1
ATOM 863 C CA . GLN A 1 146 ? 13.23741 47.94054 138.96423 1.000 31.29310 146 GLN A CA 1
ATOM 864 C C . GLN A 1 146 ? 12.79245 48.64560 137.69486 1.000 31.84582 146 GLN A C 1
ATOM 865 O O . GLN A 1 146 ? 12.00004 49.58964 137.73724 1.000 33.16165 146 GLN A O 1
ATOM 871 N N . MET A 1 147 ? 13.27433 48.14971 136.56649 1.000 26.43208 147 MET A N 1
ATOM 872 C CA . MET A 1 147 ? 12.76622 48.55310 135.26731 1.000 26.02594 147 MET A CA 1
ATOM 873 C C . MET A 1 147 ? 11.81842 47.48114 134.74617 1.000 23.40098 147 MET A C 1
ATOM 874 O O . MET A 1 147 ? 11.74460 46.36660 135.27186 1.000 26.68064 147 MET A O 1
ATOM 879 N N . THR A 1 148 ? 11.07541 47.83416 133.70602 1.000 23.88209 148 THR A N 1
ATOM 880 C CA . THR A 1 148 ? 10.05437 46.96112 133.14834 1.000 20.44901 148 THR A CA 1
ATOM 881 C C . THR A 1 148 ? 10.28683 46.79093 131.65538 1.000 22.96162 148 THR A C 1
ATOM 882 O O . THR A 1 148 ? 10.45499 47.78512 130.93852 1.000 21.07684 148 THR A O 1
ATOM 886 N N . LEU A 1 149 ? 10.30051 45.53737 131.18689 1.000 18.30865 149 LEU A N 1
ATOM 887 C CA . LEU A 1 149 ? 10.24521 45.24025 129.75610 1.000 18.23466 149 LEU A CA 1
ATOM 888 C C . LEU A 1 149 ? 8.82148 44.82944 129.39251 1.000 20.62740 149 LEU A C 1
ATOM 889 O O . LEU A 1 149 ? 8.32127 43.82022 129.89046 1.000 21.20408 149 LEU A O 1
ATOM 894 N N . TYR A 1 150 ? 8.18930 45.59312 128.50739 1.000 20.64838 150 TYR A N 1
ATOM 895 C CA . TYR A 1 150 ? 6.86478 45.27869 127.99054 1.000 20.10776 150 TYR A CA 1
ATOM 896 C C . TYR A 1 150 ? 6.99476 44.56726 126.65089 1.000 20.58618 150 TYR A C 1
ATOM 897 O O . TYR A 1 150 ? 7.81334 44.95372 125.81510 1.000 21.02574 150 TYR A O 1
ATOM 906 N N . THR A 1 151 ? 6.18045 43.53459 126.44849 1.000 21.48818 151 THR A N 1
ATOM 907 C CA . THR A 1 151 ? 6.00056 42.91574 125.13731 1.000 20.80457 151 THR A CA 1
ATOM 908 C C . THR A 1 151 ? 4.63340 43.33014 124.62296 1.000 21.10081 151 THR A C 1
ATOM 909 O O . THR A 1 151 ? 3.62068 43.08703 125.28828 1.000 21.73840 151 THR A O 1
ATOM 913 N N . VAL A 1 152 ? 4.60794 43.94825 123.44678 1.000 20.22559 152 VAL A N 1
ATOM 914 C CA . VAL A 1 152 ? 3.43465 44.63572 122.92742 1.000 21.37938 152 VAL A CA 1
ATOM 915 C C . VAL A 1 152 ? 3.07620 44.02103 121.57872 1.000 22.32609 152 VAL A C 1
ATOM 916 O O . VAL A 1 152 ? 3.90973 43.97250 120.66613 1.000 21.26682 152 VAL A O 1
ATOM 920 N N . ASN A 1 153 ? 1.84336 43.55544 121.45246 1.000 21.76566 153 ASN A N 1
ATOM 921 C CA . ASN A 1 153 ? 1.37753 43.02332 120.18272 1.000 26.37808 153 ASN A CA 1
ATOM 922 C C . ASN A 1 153 ? 1.16261 44.15993 119.18404 1.000 27.86006 153 ASN A C 1
ATOM 923 O O . ASN A 1 153 ? 0.47213 45.13913 119.48216 1.000 30.75296 153 ASN A O 1
ATOM 928 N N . ILE A 1 154 ? 1.75176 44.02961 117.99076 1.000 27.54175 154 ILE A N 1
ATOM 929 C CA . ILE A 1 154 ? 1.71767 45.11822 117.01203 1.000 26.94924 154 ILE A CA 1
ATOM 930 C C . ILE A 1 154 ? 0.30699 45.33874 116.47186 1.000 32.04270 154 ILE A C 1
ATOM 931 O O . ILE A 1 154 ? -0.13570 46.48190 116.29549 1.000 32.27492 154 ILE A O 1
ATOM 936 N N . SER A 1 155 ? -0.40375 44.26243 116.14877 1.000 30.58749 155 SER A N 1
ATOM 937 C CA . SER A 1 155 ? -1.69244 44.43592 115.49555 1.000 34.11770 155 SER A CA 1
ATOM 938 C C . SER A 1 155 ? -2.78597 44.82716 116.48019 1.000 35.73022 155 SER A C 1
ATOM 939 O O . SER A 1 155 ? -3.74663 45.49508 116.08681 1.000 41.72939 155 SER A O 1
ATOM 942 N N . ASP A 1 156 ? -2.66679 44.42876 117.74908 1.000 39.56602 156 ASP A N 1
ATOM 943 C CA . ASP A 1 156 ? -3.64918 44.80363 118.76226 1.000 38.58408 156 ASP A CA 1
ATOM 944 C C . ASP A 1 156 ? -3.25606 46.04795 119.54423 1.000 37.49415 156 ASP A C 1
ATOM 945 O O . ASP A 1 156 ? -4.12213 46.64479 120.19775 1.000 38.39414 156 ASP A O 1
ATOM 950 N N . VAL A 1 157 ? -1.98760 46.45606 119.46645 1.000 32.18703 157 VAL A N 1
ATOM 951 C CA . VAL A 1 157 ? -1.41820 47.55684 120.23723 1.000 30.79853 157 VAL A CA 1
ATOM 952 C C . VAL A 1 157 ? -1.76925 47.33871 121.69975 1.000 32.55907 157 VAL A C 1
ATOM 953 O O . VAL A 1 157 ? -2.49677 48.13375 122.30949 1.000 33.71833 157 VAL A O 1
ATOM 957 N N . SER A 1 158 ? -1.29276 46.23592 122.25945 1.000 27.70544 158 SER A N 1
ATOM 958 C CA . SER A 1 158 ? -1.69757 45.87811 123.60930 1.000 29.11454 158 SER A CA 1
ATOM 959 C C . SER A 1 158 ? -0.57942 45.08182 124.25160 1.000 27.47594 158 SER A C 1
ATOM 960 O O . SER A 1 158 ? 0.15764 44.36014 123.57005 1.000 25.62486 158 SER A O 1
ATOM 963 N N . ILE A 1 159 ? -0.45834 45.23051 125.56984 1.000 24.65846 159 ILE A N 1
ATOM 964 C CA . ILE A 1 159 ? 0.60567 44.56571 126.31566 1.000 24.64614 159 ILE A CA 1
ATOM 965 C C . ILE A 1 159 ? 0.29688 43.07887 126.43672 1.000 25.87560 159 ILE A C 1
ATOM 966 O O . ILE A 1 159 ? -0.65791 42.68352 127.11638 1.000 30.12591 159 ILE A O 1
ATOM 971 N N . THR A 1 160 ? 1.14836 42.25083 125.83240 1.000 24.24916 160 THR A N 1
ATOM 972 C CA . THR A 1 160 ? 1.00652 40.79688 125.88133 1.000 26.24190 160 THR A CA 1
ATOM 973 C C . THR A 1 160 ? 1.60784 40.21124 127.15150 1.000 26.52916 160 THR A C 1
ATOM 974 O O . THR A 1 160 ? 1.08031 39.23874 127.70524 1.000 30.65851 160 THR A O 1
ATOM 978 N N . SER A 1 161 ? 2.71399 40.78006 127.61895 1.000 24.52624 161 SER A N 1
ATOM 979 C CA . SER A 1 161 ? 3.38568 40.32389 128.82424 1.000 26.74976 161 SER A CA 1
ATOM 980 C C . SER A 1 161 ? 4.28335 41.44998 129.30416 1.000 24.00958 161 SER A C 1
ATOM 981 O O . SER A 1 161 ? 4.59780 42.38597 128.56173 1.000 23.76942 161 SER A O 1
ATOM 984 N N . GLN A 1 162 ? 4.67516 41.36342 130.56514 1.000 24.72433 162 GLN A N 1
ATOM 985 C CA . GLN A 1 162 ? 5.63481 42.32183 131.06905 1.000 24.87284 162 GLN A CA 1
ATOM 986 C C . GLN A 1 162 ? 6.38732 41.67679 132.21345 1.000 26.26112 162 GLN A C 1
ATOM 987 O O . GLN A 1 162 ? 5.84927 40.83962 132.94022 1.000 26.27141 162 GLN A O 1
ATOM 993 N N . VAL A 1 163 ? 7.64990 42.05712 132.34206 1.000 21.67785 163 VAL A N 1
ATOM 994 C CA . VAL A 1 163 ? 8.54107 41.48508 133.33899 1.000 25.88528 163 VAL A CA 1
ATOM 995 C C . VAL A 1 163 ? 9.38895 42.59870 133.92534 1.000 24.86486 163 VAL A C 1
ATOM 996 O O . VAL A 1 163 ? 9.70836 43.58903 133.25901 1.000 25.22682 163 VAL A O 1
ATOM 1000 N N . LYS A 1 164 ? 9.73884 42.43463 135.19227 1.000 27.15647 164 LYS A N 1
ATOM 1001 C CA . LYS A 1 164 ? 10.57092 43.39806 135.88526 1.000 25.48333 164 LYS A CA 1
ATOM 1002 C C . LYS A 1 164 ? 11.98989 42.86367 135.98387 1.000 24.32004 164 LYS A C 1
ATOM 1003 O O . LYS A 1 164 ? 12.22675 41.65075 135.94284 1.000 24.76712 164 LYS A O 1
ATOM 1009 N N . ALA A 1 165 ? 12.93219 43.78766 136.10392 1.000 23.03300 165 ALA A N 1
ATOM 1010 C CA . ALA A 1 165 ? 14.34548 43.47446 136.22697 1.000 27.42366 165 ALA A CA 1
ATOM 1011 C C . ALA A 1 165 ? 14.99868 44.58074 137.03011 1.000 24.12897 165 ALA A C 1
ATOM 1012 O O . ALA A 1 165 ? 14.50875 45.71749 137.01955 1.000 26.09521 165 ALA A O 1
ATOM 1014 N N . PRO A 1 166 ? 16.09794 44.29382 137.72577 1.000 24.71553 166 PRO A N 1
ATOM 1015 C CA . PRO A 1 166 ? 16.89413 45.37733 138.31213 1.000 25.51867 166 PRO A CA 1
ATOM 1016 C C . PRO A 1 166 ? 17.45013 46.29995 137.23955 1.000 25.95224 166 PRO A C 1
ATOM 1017 O O . PRO A 1 166 ? 17.66727 45.90279 136.08977 1.000 22.36783 166 PRO A O 1
ATOM 1021 N N . VAL A 1 167 ? 17.67278 47.54976 137.63962 1.000 24.25946 167 VAL A N 1
ATOM 1022 C CA . VAL A 1 167 ? 18.39979 48.49320 136.80549 1.000 24.20049 167 VAL A CA 1
ATOM 1023 C C . VAL A 1 167 ? 19.88339 48.15998 136.79387 1.000 25.37510 167 VAL A C 1
ATOM 1024 O O . VAL A 1 167 ? 20.53972 48.23542 135.75102 1.000 22.68155 167 VAL A O 1
ATOM 1028 N N . PHE A 1 168 ? 20.43724 47.80897 137.95119 1.000 23.45707 168 PHE A N 1
ATOM 1029 C CA . PHE A 1 168 ? 21.85573 47.47832 138.03302 1.000 25.24513 168 PHE A CA 1
ATOM 1030 C C . PHE A 1 168 ? 22.18045 46.30739 137.10447 1.000 24.18272 168 PHE A C 1
ATOM 1031 O O . PHE A 1 168 ? 21.42414 45.33012 137.05148 1.000 22.70686 168 PHE A O 1
ATOM 1039 N N . PRO A 1 169 ? 23.30710 46.35026 136.37822 1.000 25.70593 169 PRO A N 1
ATOM 1040 C CA . PRO A 1 169 ? 24.42593 47.30263 136.45379 1.000 25.65629 169 PRO A CA 1
ATOM 1041 C C . PRO A 1 169 ? 24.32740 48.49586 135.50389 1.000 24.53313 169 PRO A C 1
ATOM 1042 O O . PRO A 1 169 ? 25.33374 49.15711 135.26377 1.000 25.36222 169 PRO A O 1
ATOM 1046 N N . LEU A 1 170 ? 23.14893 48.81093 134.95907 1.000 24.63454 170 LEU A N 1
ATOM 1047 C CA . LEU A 1 170 ? 23.03921 50.01135 134.13061 1.000 24.38660 170 LEU A CA 1
ATOM 1048 C C . LEU A 1 170 ? 23.43098 51.26403 134.90260 1.000 24.57893 170 LEU A C 1
ATOM 1049 O O . LEU A 1 170 ? 23.90123 52.23973 134.29907 1.000 25.25314 170 LEU A O 1
ATOM 1054 N N . ASN A 1 171 ? 23.24967 51.25857 136.22903 1.000 23.57868 171 ASN A N 1
ATOM 1055 C CA . ASN A 1 171 ? 23.55586 52.41646 137.06353 1.000 26.66286 171 ASN A CA 1
ATOM 1056 C C . ASN A 1 171 ? 24.79937 52.20138 137.91921 1.000 30.63150 171 ASN A C 1
ATOM 1057 O O . ASN A 1 171 ? 24.94471 52.85221 138.95915 1.000 32.22193 171 ASN A O 1
ATOM 1062 N N . GLN A 1 172 ? 25.70148 51.30448 137.49613 1.000 28.09935 172 GLN A N 1
ATOM 1063 C CA . GLN A 1 172 ? 26.90856 51.02539 138.27554 1.000 29.28181 172 GLN A CA 1
ATOM 1064 C C . GLN A 1 172 ? 27.75807 52.27694 138.48415 1.000 30.35458 172 GLN A C 1
ATOM 1065 O O . GLN A 1 172 ? 28.28613 52.49524 139.57833 1.000 29.29208 172 GLN A O 1
ATOM 1071 N N . LEU A 1 173 ? 27.91727 53.10057 137.44935 1.000 30.54027 173 LEU A N 1
ATOM 1072 C CA . LEU A 1 173 ? 28.72263 54.31248 137.54138 1.000 32.59015 173 LEU A CA 1
ATOM 1073 C C . LEU A 1 173 ? 27.87766 55.54651 137.78741 1.000 31.68300 173 LEU A C 1
ATOM 1074 O O . LEU A 1 173 ? 28.24363 56.40464 138.59904 1.000 29.96689 173 LEU A O 1
ATOM 1079 N N . GLU A 1 174 ? 26.73992 55.62353 137.11423 1.000 31.36447 174 GLU A N 1
ATOM 1080 C CA . GLU A 1 174 ? 25.79055 56.71452 137.21758 1.000 29.01302 174 GLU A CA 1
ATOM 1081 C C . GLU A 1 174 ? 24.49692 56.21912 136.57755 1.000 29.21202 174 GLU A C 1
ATOM 1082 O O . GLU A 1 174 ? 24.49467 55.21580 135.85505 1.000 27.52527 174 GLU A O 1
ATOM 1088 N N . TRP A 1 175 ? 23.39660 56.89158 136.88975 1.000 27.72864 175 TRP A N 1
ATOM 1089 C CA . TRP A 1 175 ? 22.10968 56.51192 136.32319 1.000 28.54675 175 TRP A CA 1
ATOM 1090 C C . TRP A 1 175 ? 22.19895 56.46344 134.79680 1.000 27.62884 175 TRP A C 1
ATOM 1091 O O . TRP A 1 175 ? 22.78901 57.36185 134.18050 1.000 25.39775 175 TRP A O 1
ATOM 1102 N N . PRO A 1 176 ? 21.62924 55.44688 134.15297 1.000 24.94954 176 PRO A N 1
ATOM 1103 C CA . PRO A 1 176 ? 21.75096 55.34194 132.69657 1.000 23.35747 176 PRO A CA 1
ATOM 1104 C C . PRO A 1 176 ? 20.84690 56.31441 131.95020 1.000 24.11662 176 PRO A C 1
ATOM 1105 O O . PRO A 1 176 ? 19.76920 56.70245 132.40814 1.000 23.67087 176 PRO A O 1
ATOM 1109 N N . SER A 1 177 ? 21.31387 56.70536 130.77322 1.000 20.93434 177 SER A N 1
ATOM 1110 C CA . SER A 1 177 ? 20.49748 57.40806 129.79172 1.000 19.19042 177 SER A CA 1
ATOM 1111 C C . SER A 1 177 ? 20.47481 56.51672 128.55571 1.000 20.31050 177 SER A C 1
ATOM 1112 O O . SER A 1 177 ? 21.51229 56.31177 127.91480 1.000 19.29927 177 SER A O 1
ATOM 1115 N N . ILE A 1 178 ? 19.30685 55.95091 128.25571 1.000 17.96495 178 ILE A N 1
ATOM 1116 C CA . ILE A 1 178 ? 19.19255 54.87925 127.26755 1.000 17.58875 178 ILE A CA 1
ATOM 1117 C C . ILE A 1 178 ? 19.17960 55.48856 125.87615 1.000 17.21143 178 ILE A C 1
ATOM 1118 O O . ILE A 1 178 ? 18.44333 56.44898 125.62347 1.000 17.76564 178 ILE A O 1
ATOM 1123 N N . THR A 1 179 ? 19.96612 54.91026 124.96338 1.000 16.33527 179 THR A N 1
ATOM 1124 C CA . THR A 1 179 ? 20.08231 55.41724 123.60313 1.000 15.75356 179 THR A CA 1
ATOM 1125 C C . THR A 1 179 ? 19.65315 54.43426 122.52503 1.000 16.13685 179 THR A C 1
ATOM 1126 O O . THR A 1 179 ? 19.64198 54.80426 121.34814 1.000 16.68832 179 THR A O 1
ATOM 1130 N N . GLY A 1 180 ? 19.31639 53.20447 122.87250 1.000 16.36472 180 GLY A N 1
ATOM 1131 C CA . GLY A 1 180 ? 18.78773 52.28781 121.88008 1.000 14.28713 180 GLY A CA 1
ATOM 1132 C C . GLY A 1 180 ? 18.58887 50.92995 122.50511 1.000 18.28440 180 GLY A C 1
ATOM 1133 O O . GLY A 1 180 ? 19.04534 50.65005 123.62576 1.000 17.84580 180 GLY A O 1
ATOM 1134 N N . MET A 1 181 ? 17.88555 50.08857 121.76120 1.000 16.79934 181 MET A N 1
ATOM 1135 C CA . MET A 1 181 ? 17.65518 48.71680 122.17942 1.000 16.73798 181 MET A CA 1
ATOM 1136 C C . MET A 1 181 ? 17.48223 47.89278 120.91396 1.000 17.65582 181 MET A C 1
ATOM 1137 O O . MET A 1 181 ? 16.94573 48.39576 119.92205 1.000 17.20475 181 MET A O 1
ATOM 1142 N N . CYS A 1 182 ? 17.96055 46.64638 120.94070 1.000 17.36729 182 CYS A N 1
ATOM 1143 C CA . CYS A 1 182 ? 17.81612 45.74600 119.80330 1.000 17.17501 182 CYS A CA 1
ATOM 1144 C C . CYS A 1 182 ? 17.55226 44.33783 120.31448 1.000 17.27887 182 CYS A C 1
ATOM 1145 O O . CYS A 1 182 ? 18.08623 43.93681 121.34748 1.000 18.88499 182 CYS A O 1
ATOM 1148 N N . TYR A 1 183 ? 16.76665 43.56815 119.55980 1.000 18.22485 183 TYR A N 1
ATOM 1149 C CA . TYR A 1 183 ? 16.55745 42.14943 119.84478 1.000 17.06010 183 TYR A CA 1
ATOM 1150 C C . TYR A 1 183 ? 17.30852 41.30124 118.82129 1.000 18.45994 183 TYR A C 1
ATOM 1151 O O . TYR A 1 183 ? 17.22054 41.55958 117.61476 1.000 18.75106 183 TYR A O 1
ATOM 1160 N N . SER A 1 184 ? 18.04064 40.28602 119.29928 1.000 19.44695 184 SER A N 1
ATOM 1161 C CA . SER A 1 184 ? 18.72834 39.35543 118.39872 1.000 21.45340 184 SER A CA 1
ATOM 1162 C C . SER A 1 184 ? 18.76416 37.95959 119.01391 1.000 20.82531 184 SER A C 1
ATOM 1163 O O . SER A 1 184 ? 19.43748 37.74312 120.02915 1.000 19.54649 184 SER A O 1
ATOM 1166 N N . GLU A 1 185 ? 18.06298 37.01598 118.38188 1.000 20.74890 185 GLU A N 1
ATOM 1167 C CA . GLU A 1 185 ? 18.16666 35.59210 118.70864 1.000 22.38378 185 GLU A CA 1
ATOM 1168 C C . GLU A 1 185 ? 17.95317 35.33320 120.19817 1.000 23.12604 185 GLU A C 1
ATOM 1169 O O . GLU A 1 185 ? 18.66661 34.54401 120.81322 1.000 23.78004 185 GLU A O 1
ATOM 1175 N N . GLY A 1 186 ? 16.96735 36.00401 120.78397 1.000 20.35012 186 GLY A N 1
ATOM 1176 C CA . GLY A 1 186 ? 16.63169 35.77963 122.17298 1.000 21.81605 186 GLY A CA 1
ATOM 1177 C C . GLY A 1 186 ? 17.38874 36.62229 123.17419 1.000 21.19879 186 GLY A C 1
ATOM 1178 O O . GLY A 1 186 ? 17.13607 36.48822 124.38777 1.000 20.86539 186 GLY A O 1
ATOM 1179 N N . ASN A 1 187 ? 18.32654 37.45020 122.71656 1.000 18.09055 187 ASN A N 1
ATOM 1180 C CA . ASN A 1 187 ? 19.03592 38.40710 123.55869 1.000 20.25553 187 ASN A CA 1
ATOM 1181 C C . ASN A 1 187 ? 18.45661 39.79689 123.34794 1.000 19.28007 187 ASN A C 1
ATOM 1182 O O . ASN A 1 187 ? 18.10313 40.16741 122.22524 1.000 17.76463 187 ASN A O 1
ATOM 1187 N N . VAL A 1 188 ? 18.39546 40.57917 124.42274 1.000 17.85841 188 VAL A N 1
ATOM 1188 C CA . VAL A 1 188 ? 18.01856 41.98654 124.35590 1.000 18.28061 188 VAL A CA 1
ATOM 1189 C C . VAL A 1 188 ? 19.26024 42.81672 124.65011 1.000 18.75487 188 VAL A C 1
ATOM 1190 O O . VAL A 1 188 ? 19.91343 42.61391 125.68071 1.000 19.66644 188 VAL A O 1
ATOM 1194 N N . TYR A 1 189 ? 19.57925 43.74458 123.74451 1.000 17.62332 189 TYR A N 1
ATOM 1195 C CA . TYR A 1 189 ? 20.76644 44.59590 123.80425 1.000 18.54444 189 TYR A CA 1
ATOM 1196 C C . TYR A 1 189 ? 20.35300 46.03848 124.05828 1.000 17.23285 189 TYR A C 1
ATOM 1197 O O . TYR A 1 189 ? 19.52367 46.57873 123.31854 1.000 17.37973 189 TYR A O 1
ATOM 1206 N N . VAL A 1 190 ? 20.94467 46.66976 125.07033 1.000 18.98791 190 VAL A N 1
ATOM 1207 C CA . VAL A 1 190 ? 20.58239 48.03563 125.46872 1.000 17.92319 190 VAL A CA 1
ATOM 1208 C C . VAL A 1 190 ? 21.83914 48.89676 125.43558 1.000 17.93322 190 VAL A C 1
ATOM 1209 O O . VAL A 1 190 ? 22.82467 48.59493 126.12431 1.000 16.85778 190 VAL A O 1
ATOM 1213 N N . THR A 1 191 ? 21.82043 49.95721 124.61813 1.000 16.66538 191 THR A N 1
ATOM 1214 C CA . THR A 1 191 ? 22.89824 50.93598 124.62264 1.000 17.10176 191 THR A CA 1
ATOM 1215 C C . THR A 1 191 ? 22.50984 52.09982 125.52484 1.000 17.61948 191 THR A C 1
ATOM 1216 O O . THR A 1 191 ? 21.34178 52.48158 125.60256 1.000 18.02573 191 THR A O 1
ATOM 1220 N N . TYR A 1 192 ? 23.50099 52.66759 126.20099 1.000 17.05536 192 TYR A N 1
ATOM 1221 C CA . TYR A 1 192 ? 23.23957 53.75101 127.14332 1.000 18.93394 192 TYR A CA 1
ATOM 1222 C C . TYR A 1 192 ? 24.54794 54.46208 127.44088 1.000 19.14761 192 TYR A C 1
ATOM 1223 O O . TYR A 1 192 ? 25.63235 53.97079 127.11989 1.000 21.60334 192 TYR A O 1
ATOM 1232 N N . PHE A 1 193 ? 24.43525 55.62909 128.07370 1.000 22.16208 193 PHE A N 1
ATOM 1233 C CA . PHE A 1 193 ? 25.59022 56.24337 128.70842 1.000 21.99157 193 PHE A CA 1
ATOM 1234 C C . PHE A 1 193 ? 25.20903 56.68776 130.11334 1.000 22.06547 193 PHE A C 1
ATOM 1235 O O . PHE A 1 193 ? 24.04791 57.02892 130.36498 1.000 21.78127 193 PHE A O 1
ATOM 1243 N N . PRO A 1 194 ? 26.15555 56.66294 131.05390 1.000 23.38488 194 PRO A N 1
ATOM 1244 C CA . PRO A 1 194 ? 25.87943 57.20947 132.39037 1.000 25.04989 194 PRO A CA 1
ATOM 1245 C C . PRO A 1 194 ? 25.72366 58.72029 132.32590 1.000 24.02035 194 PRO A C 1
ATOM 1246 O O . PRO A 1 194 ? 26.49218 59.39910 131.64250 1.000 22.83669 194 PRO A O 1
ATOM 1250 N N . MET A 1 195 ? 24.72705 59.24175 133.04884 1.000 26.40888 195 MET A N 1
ATOM 1251 C CA . MET A 1 195 ? 24.52957 60.68464 133.16622 1.000 25.68846 195 MET A CA 1
ATOM 1252 C C . MET A 1 195 ? 23.87642 61.02047 134.49782 1.000 27.19301 195 MET A C 1
ATOM 1253 O O . MET A 1 195 ? 22.80294 60.50316 134.81663 1.000 25.38177 195 MET A O 1
ATOM 1258 N N . ASN A 1 196 ? 24.49515 61.92098 135.23981 1.000 30.31612 196 ASN A N 1
ATOM 1259 C CA . ASN A 1 196 ? 23.92152 62.36648 136.50297 1.000 31.81489 196 ASN A CA 1
ATOM 1260 C C . ASN A 1 196 ? 22.60693 63.08400 136.21903 1.000 34.10777 196 ASN A C 1
ATOM 1261 O O . ASN A 1 196 ? 22.62272 64.13788 135.56859 1.000 32.39638 196 ASN A O 1
ATOM 1266 N N . PRO A 1 197 ? 21.45878 62.56286 136.67323 1.000 32.11266 197 PRO A N 1
ATOM 1267 C CA . PRO A 1 197 ? 20.17747 63.16186 136.26340 1.000 36.38841 197 PRO A CA 1
ATOM 1268 C C . PRO A 1 197 ? 19.94234 64.56997 136.79765 1.000 38.04620 197 PRO A C 1
ATOM 1269 O O . PRO A 1 197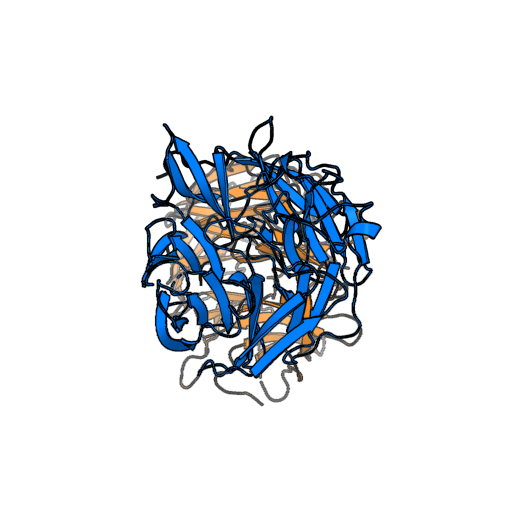 ? 19.06485 65.26904 136.27622 1.000 43.17245 197 PRO A O 1
ATOM 1273 N N . SER A 1 198 ? 20.68782 65.02605 137.79574 1.000 36.49624 198 SER A N 1
ATOM 1274 C CA . SER A 1 198 ? 20.44572 66.37375 138.29818 1.000 37.68167 198 SER A CA 1
ATOM 1275 C C . SER A 1 198 ? 21.46980 67.39341 137.81650 1.000 37.22018 198 SER A C 1
ATOM 1276 O O . SER A 1 198 ? 21.11145 68.56022 137.62009 1.000 39.98535 198 SER A O 1
ATOM 1279 N N . THR A 1 199 ? 22.72902 66.99509 137.61356 1.000 34.93245 199 THR A N 1
ATOM 1280 C CA . THR A 1 199 ? 23.73033 67.90897 137.06980 1.000 35.67965 199 THR A CA 1
ATOM 1281 C C . THR A 1 199 ? 23.92457 67.76426 135.56622 1.000 35.06042 199 THR A C 1
ATOM 1282 O O . THR A 1 199 ? 24.53484 68.64905 134.95208 1.000 35.55022 199 THR A O 1
ATOM 1286 N N . PHE A 1 200 ? 23.44353 66.66677 134.98002 1.000 31.14564 200 PHE A N 1
ATOM 1287 C CA . PHE A 1 200 ? 23.57656 66.29359 133.57069 1.000 32.48728 200 PHE A CA 1
ATOM 1288 C C . PHE A 1 200 ? 25.00803 65.96487 133.17281 1.000 30.43286 200 PHE A C 1
ATOM 1289 O O . PHE A 1 200 ? 25.27980 65.79991 131.97976 1.000 27.67086 200 PHE A O 1
ATOM 1297 N N . GLU A 1 201 ? 25.92454 65.84160 134.13682 1.000 29.72293 201 GLU A N 1
ATOM 1298 C CA . GLU A 1 201 ? 27.30698 65.48957 133.82920 1.000 30.26740 201 GLU A CA 1
ATOM 1299 C C . GLU A 1 201 ? 27.39468 64.09451 133.21353 1.000 29.62445 201 GLU A C 1
ATOM 1300 O O . GLU A 1 201 ? 26.75579 63.14831 133.69143 1.000 27.84618 201 GLU A O 1
ATOM 1306 N N . THR A 1 202 ? 28.17037 63.98142 132.13408 1.000 26.97373 202 THR A N 1
ATOM 1307 C CA . THR A 1 202 ? 28.50710 62.69568 131.51601 1.000 26.11139 202 THR A CA 1
ATOM 1308 C C . THR A 1 202 ? 30.00984 62.49774 131.68772 1.000 27.95297 202 THR A C 1
ATOM 1309 O O . THR A 1 202 ? 30.80811 62.76304 130.78945 1.000 26.06203 202 THR A O 1
ATOM 1313 N N . LEU A 1 203 ? 30.39379 62.00427 132.85804 1.000 28.61271 203 LEU A N 1
ATOM 1314 C CA . LEU A 1 203 ? 31.80323 61.89706 133.20192 1.000 28.83388 203 LEU A CA 1
ATOM 1315 C C . LEU A 1 203 ? 32.46723 60.62084 132.69279 1.000 29.78302 203 LEU A C 1
ATOM 1316 O O . LEU A 1 203 ? 33.68822 60.47754 132.83560 1.000 31.34585 203 LEU A O 1
ATOM 1321 N N . TYR A 1 204 ? 31.71465 59.70452 132.09093 1.000 26.37445 204 TYR A N 1
ATOM 1322 C CA . TYR A 1 204 ? 32.24330 58.41074 131.66270 1.000 29.01322 204 TYR A CA 1
ATOM 1323 C C . TYR A 1 204 ? 32.05302 58.28613 130.15270 1.000 28.53913 204 TYR A C 1
ATOM 1324 O O . TYR A 1 204 ? 31.00374 57.82863 129.69876 1.000 27.11610 204 TYR A O 1
ATOM 1333 N N . THR A 1 205 ? 33.06958 58.69259 129.38061 1.000 28.08154 205 THR A N 1
ATOM 1334 C CA . THR A 1 205 ? 32.97782 58.70236 127.92198 1.000 28.02790 205 THR A CA 1
ATOM 1335 C C . THR A 1 205 ? 34.08515 57.90924 127.23962 1.000 26.64802 205 THR A C 1
ATOM 1336 O O . THR A 1 205 ? 34.25350 58.03467 126.02146 1.000 26.25605 205 THR A O 1
ATOM 1340 N N . ASP A 1 206 ? 34.83428 57.08984 127.97443 1.000 27.23417 206 ASP A N 1
ATOM 1341 C CA . ASP A 1 206 ? 35.92182 56.32097 127.38425 1.000 25.74227 206 ASP A CA 1
ATOM 1342 C C . ASP A 1 206 ? 35.53074 54.89190 127.01600 1.000 26.04028 206 ASP A C 1
ATOM 1343 O O . ASP A 1 206 ? 36.36371 54.15511 126.47716 1.000 28.52539 206 ASP A O 1
ATOM 1348 N N . THR A 1 207 ? 34.28587 54.49292 127.25398 1.000 24.88143 207 THR A N 1
ATOM 1349 C CA . THR A 1 207 ? 33.89048 53.09930 127.11405 1.000 25.14448 207 THR A CA 1
ATOM 1350 C C . THR A 1 207 ? 32.55905 53.00020 126.38186 1.000 24.37207 207 THR A C 1
ATOM 1351 O O . THR A 1 207 ? 31.60710 53.71014 126.72572 1.000 24.93648 207 THR A O 1
ATOM 1355 N N . THR A 1 208 ? 32.49098 52.11850 125.38554 1.000 21.74731 208 THR A N 1
ATOM 1356 C CA . THR A 1 208 ? 31.20541 51.70308 124.83715 1.000 22.50798 208 THR A CA 1
ATOM 1357 C C . THR A 1 208 ? 30.56221 50.69710 125.78465 1.000 22.50167 208 THR A C 1
ATOM 1358 O O . THR A 1 208 ? 31.19072 49.69921 126.14677 1.000 20.71093 208 THR A O 1
ATOM 1362 N N . PHE A 1 209 ? 29.31719 50.95158 126.18506 1.000 22.91600 209 PHE A N 1
ATOM 1363 C CA . PHE A 1 209 ? 28.56351 50.05760 127.05745 1.000 22.28001 209 PHE A CA 1
ATOM 1364 C C . PHE A 1 209 ? 27.39042 49.46310 126.28578 1.000 21.21539 209 PHE A C 1
ATOM 1365 O O . PHE A 1 209 ? 26.58671 50.20442 125.71317 1.000 20.24294 209 PHE A O 1
ATOM 1373 N N . VAL A 1 210 ? 27.26385 48.13920 126.30527 1.000 21.01945 210 VAL A N 1
ATOM 1374 C CA . VAL A 1 210 ? 26.04235 47.48257 125.85356 1.000 20.13318 210 VAL A CA 1
ATOM 1375 C C . VAL A 1 210 ? 25.66690 46.43359 126.89263 1.000 21.97719 210 VAL A C 1
ATOM 1376 O O . VAL A 1 210 ? 26.43015 45.49182 127.13052 1.000 20.76745 210 VAL A O 1
ATOM 1380 N N . ALA A 1 211 ? 24.49296 46.58647 127.49326 1.000 18.81799 211 ALA A N 1
ATOM 1381 C CA . ALA A 1 211 ? 23.97391 45.60278 128.43596 1.000 18.09837 211 ALA A CA 1
ATOM 1382 C C . ALA A 1 211 ? 23.11524 44.58429 127.69188 1.000 20.50545 211 ALA A C 1
ATOM 1383 O O . ALA A 1 211 ? 22.31155 44.95272 126.82748 1.000 18.70105 211 ALA A O 1
ATOM 1385 N N . VAL A 1 212 ? 23.29521 43.29858 128.01603 1.000 19.08270 212 VAL A N 1
ATOM 1386 C CA . VAL A 1 212 ? 22.65394 42.19900 127.29467 1.000 17.30436 212 VAL A CA 1
ATOM 1387 C C . VAL A 1 212 ? 21.85024 41.35829 128.27542 1.000 19.96641 212 VAL A C 1
ATOM 1388 O O . VAL A 1 212 ? 22.38116 40.93108 129.30880 1.000 18.95911 212 VAL A O 1
ATOM 1392 N N . TYR A 1 213 ? 20.58743 41.10283 127.93234 1.000 18.705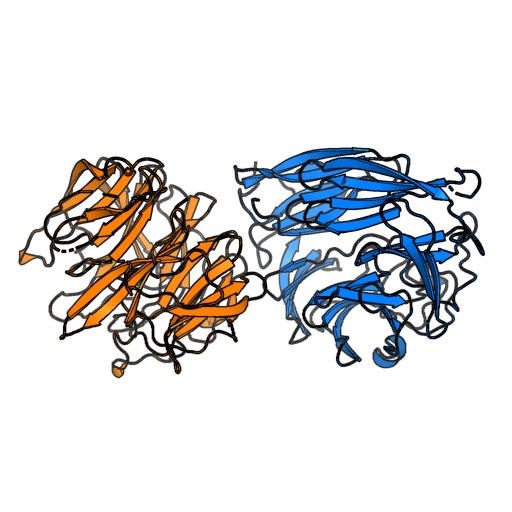79 213 TYR A N 1
ATOM 1393 C CA . TYR A 1 213 ? 19.64134 40.36369 128.75851 1.000 20.65226 213 TYR A CA 1
ATOM 1394 C C . TYR A 1 213 ? 19.06624 39.19008 127.97324 1.000 21.18059 213 TYR A C 1
ATOM 1395 O O . TYR A 1 213 ? 19.01801 39.20725 126.73758 1.000 21.67769 213 TYR A O 1
ATOM 1404 N N . SER A 1 214 ? 18.58289 38.18393 128.69896 1.000 19.55260 214 SER A N 1
ATOM 1405 C CA . SER A 1 214 ? 17.85383 37.09064 128.07365 1.000 21.21714 214 SER A CA 1
ATOM 1406 C C . SER A 1 214 ? 16.37676 37.44682 127.96493 1.000 23.97913 214 SER A C 1
ATOM 1407 O O . SER A 1 214 ? 15.78855 38.00216 128.89432 1.000 25.87713 214 SER A O 1
ATOM 1410 N N . TYR A 1 215 ? 15.79377 37.16516 126.80676 1.000 20.89974 215 TYR A N 1
ATOM 1411 C CA . TYR A 1 215 ? 14.35090 37.26794 126.66900 1.000 22.10228 215 TYR A CA 1
ATOM 1412 C C . TYR A 1 215 ? 13.73369 35.88468 126.85257 1.000 23.78256 215 TYR A C 1
ATOM 1413 O O . TYR A 1 215 ? 14.28345 34.89370 126.35493 1.000 25.19470 215 TYR A O 1
ATOM 1422 N N . PRO A 1 216 ? 12.58854 35.72522 127.53978 1.000 26.09960 216 PRO A N 1
ATOM 1423 C CA . PRO A 1 216 ? 11.65420 36.74364 128.05653 1.000 23.53263 216 PRO A CA 1
ATOM 1424 C C . PRO A 1 216 ? 11.85113 37.17051 129.50381 1.000 25.09753 216 PRO A C 1
ATOM 1425 O O . PRO A 1 216 ? 11.18875 38.09363 129.95122 1.000 25.71487 216 PRO A O 1
ATOM 1429 N N . ASP A 1 217 ? 12.71854 36.51341 130.26262 1.000 25.09925 217 ASP A N 1
ATOM 1430 C CA . ASP A 1 217 ? 12.78065 36.71685 131.70325 1.000 27.48189 217 ASP A CA 1
ATOM 1431 C C . ASP A 1 217 ? 13.62842 37.91209 132.10843 1.000 26.82520 217 ASP A C 1
ATOM 1432 O O . ASP A 1 217 ? 13.59620 38.29748 133.28459 1.000 26.30774 217 ASP A O 1
ATOM 1437 N N . MET A 1 218 ? 14.39106 38.48723 131.17471 1.000 23.63190 218 MET A N 1
ATOM 1438 C CA . MET A 1 218 ? 15.25239 39.64700 131.43472 1.000 24.47279 218 MET A CA 1
ATOM 1439 C C . MET A 1 218 ? 16.31728 39.35870 132.49909 1.000 26.51519 218 MET A C 1
ATOM 1440 O O . MET A 1 218 ? 16.76783 40.25971 133.21077 1.000 25.37790 218 MET A O 1
ATOM 1445 N N . GLN A 1 219 ? 16.75801 38.11073 132.61392 1.000 25.25338 219 GLN A N 1
ATOM 1446 C CA . GLN A 1 219 ? 17.94700 37.84740 133.40722 1.000 24.10288 219 GLN A CA 1
ATOM 1447 C C . GLN A 1 219 ? 19.14261 38.49576 132.73860 1.000 23.28881 219 GLN A C 1
ATOM 1448 O O . GLN A 1 219 ? 19.22902 38.55325 131.50493 1.000 21.84377 219 GLN A O 1
ATOM 1454 N N . PHE A 1 220 ? 20.06334 38.99050 133.55524 1.000 22.62633 220 PHE A N 1
ATOM 1455 C CA . PHE A 1 220 ? 21.23907 39.65716 133.02140 1.000 22.67556 220 PHE A CA 1
ATOM 1456 C C . PHE A 1 220 ? 22.20693 38.63438 132.45122 1.000 22.35086 220 PHE A C 1
ATOM 1457 O O . PHE A 1 220 ? 22.46064 37.59289 133.06355 1.000 23.65295 220 PHE A O 1
ATOM 1465 N N . LYS A 1 221 ? 22.73612 38.92399 131.26116 1.000 19.13633 221 LYS A N 1
ATOM 1466 C CA . LYS A 1 221 ? 23.66160 38.02170 130.58315 1.000 21.58052 221 LYS A CA 1
ATOM 1467 C C . LYS A 1 221 ? 25.09678 38.52993 130.58037 1.000 21.41882 221 LYS A C 1
ATOM 1468 O O . LYS A 1 221 ? 25.99446 37.80677 131.01751 1.000 24.03755 221 LYS A O 1
ATOM 1474 N N . THR A 1 222 ? 25.34581 39.75501 130.10388 1.000 22.04418 222 THR A N 1
ATOM 1475 C CA . THR A 1 222 ? 26.68851 40.31904 130.18665 1.000 23.15541 222 THR A CA 1
ATOM 1476 C C . THR A 1 222 ? 26.64665 41.82476 129.96533 1.000 23.50364 222 THR A C 1
ATOM 1477 O O . THR A 1 222 ? 25.73289 42.35981 129.32484 1.000 23.50057 222 THR A O 1
ATOM 1481 N N . LEU A 1 223 ? 27.65715 42.49606 130.50211 1.000 22.98172 223 LEU A N 1
ATOM 1482 C CA . LEU A 1 223 ? 27.89137 43.90973 130.22730 1.000 22.63211 223 LEU A CA 1
ATOM 1483 C C . LEU A 1 223 ? 29.04761 43.99318 129.23794 1.000 24.95661 223 LEU A C 1
ATOM 1484 O O . LEU A 1 223 ? 30.21171 43.78293 129.60493 1.000 25.56977 223 LEU A O 1
ATOM 1489 N N . MET A 1 224 ? 28.72536 44.26473 127.97415 1.000 21.64689 224 MET A N 1
ATOM 1490 C CA . MET A 1 224 ? 29.75510 44.40970 126.96203 1.000 23.52429 224 MET A CA 1
ATOM 1491 C C . MET A 1 224 ? 30.42071 45.77582 127.11185 1.000 22.12865 224 MET A C 1
ATOM 1492 O O . MET A 1 224 ? 29.74259 46.79266 127.30095 1.000 23.11787 224 MET A O 1
ATOM 1497 N N . LYS A 1 225 ? 31.75102 45.78919 127.03815 1.000 24.61246 225 LYS A N 1
ATOM 1498 C CA . LYS A 1 225 ? 32.53645 47.01963 127.08332 1.000 24.52831 225 LYS A CA 1
ATOM 1499 C C . LYS A 1 225 ? 33.54899 47.00705 125.94562 1.000 27.75487 225 LYS A C 1
ATOM 1500 O O . LYS A 1 225 ? 34.04423 45.94818 125.54877 1.000 27.15504 225 LYS A O 1
ATOM 1506 N N . ASP A 1 226 ? 33.83985 48.19341 125.40978 1.000 25.53659 226 ASP A N 1
ATOM 1507 C CA . ASP A 1 226 ? 34.85197 48.35043 124.37329 1.000 25.23990 226 ASP A CA 1
ATOM 1508 C C . ASP A 1 226 ? 35.50625 49.71093 124.55720 1.000 28.39102 226 ASP A C 1
ATOM 1509 O O . ASP A 1 226 ? 34.83407 50.67828 124.92680 1.000 24.67187 226 ASP A O 1
ATOM 1514 N N . THR A 1 227 ? 36.80965 49.79102 124.29257 1.000 27.38866 227 THR A N 1
ATOM 1515 C CA . THR A 1 227 ? 37.53652 51.03584 124.51327 1.000 27.98944 227 THR A CA 1
ATOM 1516 C C . THR A 1 227 ? 38.00413 51.69769 123.22383 1.000 27.72324 227 THR A C 1
ATOM 1517 O O . THR A 1 227 ? 38.77625 52.66426 123.28410 1.000 26.26008 227 THR A O 1
ATOM 1521 N N . ARG A 1 228 ? 37.55734 51.21854 122.05964 1.000 25.42910 228 ARG A N 1
ATOM 1522 C CA . ARG A 1 228 ? 37.95549 51.85126 120.80896 1.000 26.27353 228 ARG A CA 1
ATOM 1523 C C . ARG A 1 228 ? 37.21748 53.15756 120.55760 1.000 27.70055 228 ARG A C 1
ATOM 1524 O O . ARG A 1 228 ? 37.70613 53.99910 119.79050 1.000 26.96877 228 ARG A O 1
ATOM 1532 N N . THR A 1 229 ? 36.06688 53.35311 121.19307 1.000 26.32679 229 THR A N 1
ATOM 1533 C CA . THR A 1 229 ? 35.31282 54.59030 121.06605 1.000 23.14956 229 THR A CA 1
ATOM 1534 C C . THR A 1 229 ? 34.54211 54.79896 122.36703 1.000 25.01276 229 THR A C 1
ATOM 1535 O O . THR A 1 229 ? 34.78251 54.11314 123.36565 1.000 25.00350 229 THR A O 1
ATOM 1539 N N . GLY A 1 230 ? 33.61338 55.75237 122.35852 1.000 24.21695 230 GLY A N 1
ATOM 1540 C CA . GLY A 1 230 ? 32.89223 56.11753 123.55568 1.000 23.63534 230 GLY A CA 1
ATOM 1541 C C . GLY A 1 230 ? 31.55132 55.41182 123.66195 1.000 21.00442 230 GLY A C 1
ATOM 1542 O O . GLY A 1 230 ? 31.29575 54.40529 123.00273 1.000 21.30305 230 GLY A O 1
ATOM 1543 N N . PRO A 1 231 ? 30.67073 55.92991 124.50662 1.000 21.27754 231 PRO A N 1
ATOM 1544 C CA . PRO A 1 231 ? 29.34366 55.32194 124.64985 1.000 21.16101 231 PRO A CA 1
ATOM 1545 C C . PRO A 1 231 ? 28.56722 55.40268 123.34607 1.000 21.21863 231 PRO A C 1
ATOM 1546 O O . PRO A 1 231 ? 28.82369 56.25672 122.49190 1.000 20.07989 231 PRO A O 1
ATOM 1550 N N . ALA A 1 232 ? 27.60144 54.49932 123.19470 1.000 21.01402 232 ALA A N 1
ATOM 1551 C CA . ALA A 1 232 ? 26.80847 54.43735 121.97302 1.000 18.16609 232 ALA A CA 1
ATOM 1552 C C . ALA A 1 232 ? 25.60474 55.36461 122.08206 1.000 17.88252 232 ALA A C 1
ATOM 1553 O O . ALA A 1 232 ? 24.88499 55.34577 123.08648 1.000 20.90607 232 ALA A O 1
ATOM 1555 N N . GLY A 1 233 ? 25.38636 56.17390 121.05067 1.000 18.63706 233 GLY A N 1
ATOM 1556 C CA . GLY A 1 233 ? 24.19486 57.00097 120.98528 1.000 17.53927 233 GLY A CA 1
ATOM 1557 C C . GLY A 1 233 ? 24.29878 58.27973 121.80255 1.000 17.63552 233 GLY A C 1
ATOM 1558 O O . GLY A 1 233 ? 25.29373 58.56060 122.46924 1.000 19.43959 233 GLY A O 1
ATOM 1559 N N . SER A 1 234 ? 23.22091 59.06329 121.77145 1.000 17.91472 234 SER A N 1
ATOM 1560 C CA . SER A 1 234 ? 23.18719 60.32028 122.50660 1.000 18.40615 234 SER A CA 1
ATOM 1561 C C . SER A 1 234 ? 21.78175 60.53194 123.03728 1.000 15.89507 234 SER A C 1
ATOM 1562 O O . SER A 1 234 ? 20.85192 59.79789 122.69636 1.000 17.41880 234 SER A O 1
ATOM 1565 N N . TRP A 1 235 ? 21.63704 61.56859 123.85633 1.000 19.90600 235 TRP A N 1
ATOM 1566 C CA . TRP A 1 235 ? 20.45267 61.75438 124.69180 1.000 19.03152 235 TRP A CA 1
ATOM 1567 C C . TRP A 1 235 ? 19.15579 61.70237 123.89109 1.000 17.45109 235 TRP A C 1
ATOM 1568 O O . TRP A 1 235 ? 18.96077 62.48420 122.95861 1.000 17.46721 235 TRP A O 1
ATOM 1579 N N . ASN A 1 236 ? 18.26582 60.78251 124.28657 1.000 18.15868 236 ASN A N 1
ATOM 1580 C CA . ASN A 1 236 ? 16.92903 60.58225 123.70944 1.000 18.15929 236 ASN A CA 1
ATOM 1581 C C . ASN A 1 236 ? 16.91475 60.59500 122.18226 1.000 19.14303 236 ASN A C 1
ATOM 1582 O O . ASN A 1 236 ? 15.93869 61.05139 121.57445 1.000 18.40977 236 ASN A O 1
ATOM 1587 N N . ALA A 1 237 ? 17.95878 60.05518 121.55954 1.000 15.19638 237 ALA A N 1
ATOM 1588 C CA . ALA A 1 237 ? 18.11783 60.13547 120.11148 1.000 18.52572 237 ALA A CA 1
ATOM 1589 C C . ALA A 1 237 ? 17.95839 58.79240 119.41696 1.000 18.04478 237 ALA A C 1
ATOM 1590 O O . ALA A 1 237 ? 17.99358 58.74386 118.17843 1.000 16.54984 237 ALA A O 1
ATOM 1592 N N . PHE A 1 238 ? 17.79956 57.70169 120.17686 1.000 18.77982 238 PHE A N 1
ATOM 1593 C CA . PHE A 1 238 ? 17.44186 56.39675 119.61272 1.000 15.49721 238 PHE A CA 1
ATOM 1594 C C . PHE A 1 238 ? 18.41777 55.98307 118.52239 1.000 19.12261 238 PHE A C 1
ATOM 1595 O O . PHE A 1 238 ? 18.04540 55.33302 117.53920 1.000 21.95694 238 PHE A O 1
ATOM 1603 N N . ASN A 1 239 ? 19.67943 56.37731 118.69079 1.000 16.64100 239 ASN A N 1
ATOM 1604 C CA . ASN A 1 239 ? 20.67887 56.26947 117.63651 1.000 16.93073 239 ASN A CA 1
ATOM 1605 C C . ASN A 1 239 ? 21.86777 55.42086 118.06167 1.000 18.02424 239 ASN A C 1
ATOM 1606 O O . ASN A 1 239 ? 22.93316 55.51366 117.44704 1.000 17.54277 239 ASN A O 1
ATOM 1611 N N . GLY A 1 240 ? 21.71127 54.60526 119.10954 1.000 16.91601 240 GLY A N 1
ATOM 1612 C CA . GLY A 1 240 ? 22.83955 53.85217 119.62022 1.000 17.01525 240 GLY A CA 1
ATOM 1613 C C . GLY A 1 240 ? 23.12013 52.54612 118.90527 1.000 18.11300 240 GLY A C 1
ATOM 1614 O O . GLY A 1 240 ? 24.26990 52.09376 118.88498 1.000 18.56337 240 GLY A O 1
ATOM 1615 N N . ILE A 1 241 ? 22.10252 51.90889 118.33400 1.000 15.37038 241 ILE A N 1
ATOM 1616 C CA . ILE A 1 241 ? 22.27738 50.55414 117.81243 1.000 17.65167 241 ILE A CA 1
ATOM 1617 C C . ILE A 1 241 ? 21.26963 50.31249 116.69627 1.000 18.20820 241 ILE A C 1
ATOM 1618 O O . ILE A 1 241 ? 20.13689 50.79784 116.75480 1.000 19.65244 241 ILE A O 1
ATOM 1623 N N . PHE A 1 242 ? 21.68341 49.56535 115.67075 1.000 18.87353 242 PHE A N 1
ATOM 1624 C CA . PHE A 1 242 ? 20.75446 49.16275 114.62101 1.000 18.75462 242 PHE A CA 1
ATOM 1625 C C . PHE A 1 242 ? 21.16764 47.82232 114.01879 1.000 18.85967 242 PHE A C 1
ATOM 1626 O O . PHE A 1 242 ? 22.34253 47.44495 114.02746 1.000 18.82496 242 PHE A O 1
ATOM 1634 N N . LYS A 1 243 ? 20.18141 47.12667 113.44836 1.000 17.63730 243 LYS A N 1
ATOM 1635 C CA . LYS A 1 243 ? 20.38558 45.82214 112.82561 1.000 18.13664 243 LYS A CA 1
ATOM 1636 C C . LYS A 1 243 ? 20.46623 45.94828 111.30316 1.000 20.90601 243 LYS A C 1
ATOM 1637 O O . LYS A 1 243 ? 19.80805 46.79841 110.69671 1.000 19.51439 243 LYS A O 1
ATOM 1643 N N . VAL A 1 244 ? 21.28344 45.09263 110.68156 1.000 18.05794 244 VAL A N 1
ATOM 1644 C CA . VAL A 1 244 ? 21.39509 45.07175 109.22106 1.000 19.91344 244 VAL A CA 1
ATOM 1645 C C . VAL A 1 244 ? 20.87676 43.73533 108.68986 1.000 22.00244 244 VAL A C 1
ATOM 1646 O O . VAL A 1 244 ? 20.46147 42.87396 109.47380 1.000 21.07141 244 VAL A O 1
ATOM 1650 N N . GLU A 1 245 ? 20.89228 43.56130 107.35697 1.000 23.40201 245 GLU A N 1
ATOM 1651 C CA . GLU A 1 245 ? 20.20755 42.43064 106.71975 1.000 23.31331 245 GLU A CA 1
ATOM 1652 C C . GLU A 1 245 ? 20.70928 41.08608 107.23477 1.000 23.67290 245 GLU A C 1
ATOM 1653 O O . GLU A 1 245 ? 19.94458 40.11720 107.31145 1.000 24.04596 245 GLU A O 1
ATOM 1659 N N . SER A 1 246 ? 21.99971 40.99177 107.53702 1.000 21.93847 246 SER A N 1
ATOM 1660 C CA . SER A 1 246 ? 22.56101 39.73647 108.00643 1.000 23.54332 246 SER A CA 1
ATOM 1661 C C . SER A 1 246 ? 22.09089 39.36515 109.40252 1.000 22.68221 246 SER A C 1
ATOM 1662 O O . SER A 1 246 ? 22.28897 38.21739 109.81520 1.000 24.75572 246 SER A O 1
ATOM 1665 N N . GLY A 1 247 ? 21.48760 40.29100 110.13504 1.000 20.52160 247 GLY A N 1
ATOM 1666 C CA . GLY A 1 247 ? 21.22933 40.08121 111.54820 1.000 21.33960 247 GLY A CA 1
ATOM 1667 C C . GLY A 1 247 ? 22.30105 40.63433 112.46178 1.000 20.09719 247 GLY A C 1
ATOM 1668 O O . GLY A 1 247 ? 22.06339 40.75175 113.66753 1.000 20.96520 247 GLY A O 1
ATOM 1669 N N . ASP A 1 248 ? 23.46617 40.99804 111.92709 1.000 21.08479 248 ASP A N 1
ATOM 1670 C CA . ASP A 1 248 ? 24.45922 41.69941 112.72672 1.000 21.67368 248 ASP A CA 1
ATOM 1671 C C . ASP A 1 248 ? 23.90831 43.04722 113.19097 1.000 18.63215 248 ASP A C 1
ATOM 1672 O O . ASP A 1 248 ? 23.01903 43.63144 112.57201 1.000 18.79462 248 ASP A O 1
ATOM 1677 N N . MET A 1 249 ? 24.45894 43.54184 114.29198 1.000 18.23806 249 MET A N 1
ATOM 1678 C CA . MET A 1 249 ? 24.13197 44.86129 114.81537 1.000 19.83952 249 MET A CA 1
ATOM 1679 C C . MET A 1 249 ? 25.34915 45.77939 114.77760 1.000 19.48799 249 MET A C 1
ATOM 1680 O O . MET A 1 249 ? 26.48855 45.34722 114.99685 1.000 20.00032 249 MET A O 1
ATOM 1685 N N . TYR A 1 250 ? 25.09618 47.06199 114.54001 1.000 17.93496 250 TYR A N 1
ATOM 1686 C CA . TYR A 1 250 ? 26.13715 48.07936 114.64359 1.000 17.14499 250 TYR A CA 1
ATOM 1687 C C . TYR A 1 250 ? 25.78438 49.06407 115.74409 1.000 17.50951 250 TYR A C 1
ATOM 1688 O O . TYR A 1 250 ? 24.61240 49.38298 115.95513 1.000 19.67365 250 TYR A O 1
ATOM 1697 N N . ILE A 1 251 ? 26.80099 49.55611 116.44491 1.000 16.81235 251 ILE A N 1
ATOM 1698 C CA . ILE A 1 251 ? 26.59987 50.68839 117.33659 1.000 17.13007 251 ILE A CA 1
ATOM 1699 C C . ILE A 1 251 ? 27.25899 51.91386 116.71811 1.000 16.83805 251 ILE A C 1
ATOM 1700 O O . ILE A 1 251 ? 28.18761 51.81167 115.90453 1.000 19.24880 251 ILE A O 1
ATOM 1705 N N . MET A 1 252 ? 26.74255 53.08153 117.08837 1.000 16.88918 252 MET A N 1
ATOM 1706 C CA . MET A 1 252 ? 27.28290 54.37589 116.68047 1.000 16.04464 252 MET A CA 1
ATOM 1707 C C . MET A 1 252 ? 27.59774 55.15493 117.94914 1.000 19.16642 252 MET A C 1
ATOM 1708 O O . MET A 1 252 ? 26.71190 55.36168 118.79900 1.000 17.99365 252 MET A O 1
ATOM 1713 N N . SER A 1 253 ? 28.85722 55.55185 118.09755 1.000 17.79118 253 SER A N 1
ATOM 1714 C CA . SER A 1 253 ? 29.28197 56.44118 119.17464 1.000 17.90900 253 SER A CA 1
ATOM 1715 C C . SER A 1 253 ? 29.57176 57.81027 118.58525 1.000 20.75192 253 SER A C 1
ATOM 1716 O O . SER A 1 253 ? 30.35164 57.91792 117.63224 1.000 20.10563 253 SER A O 1
ATOM 1719 N N . ASN A 1 254 ? 28.96326 58.85918 119.14185 1.000 17.77835 254 ASN A N 1
ATOM 1720 C CA . ASN A 1 254 ? 29.38387 60.19190 118.71848 1.000 20.47700 254 ASN A CA 1
ATOM 1721 C C . ASN A 1 254 ? 30.02504 61.02361 119.81942 1.000 20.58527 254 ASN A C 1
ATOM 1722 O O . ASN A 1 254 ? 30.84693 61.88759 119.49399 1.000 21.00890 254 ASN A O 1
ATOM 1727 N N . SER A 1 255 ? 29.75340 60.73093 121.09825 1.000 21.08713 255 SER A N 1
ATOM 1728 C CA . SER A 1 255 ? 30.22112 61.54706 122.22059 1.000 21.92873 255 SER A CA 1
ATOM 1729 C C . SER A 1 255 ? 30.04814 63.03275 121.91153 1.000 21.54435 255 SER A C 1
ATOM 1730 O O . SER A 1 255 ? 30.95648 63.82952 122.15736 1.000 22.27023 255 SER A O 1
ATOM 1733 N N . ALA A 1 256 ? 28.90446 63.42238 121.35294 1.000 19.34434 256 ALA A N 1
ATOM 1734 C CA . ALA A 1 256 ? 28.73766 64.77091 120.81184 1.000 20.09375 256 ALA A CA 1
ATOM 1735 C C . ALA A 1 256 ? 28.16920 65.72154 121.86346 1.000 17.87838 256 ALA A C 1
ATOM 1736 O O . ALA A 1 256 ? 27.02965 65.54277 122.31712 1.000 18.41723 256 ALA A O 1
ATOM 1738 N N . ILE A 1 257 ? 28.94626 66.74901 122.21973 1.000 18.48446 257 ILE A N 1
ATOM 1739 C CA . ILE A 1 257 ? 28.44683 67.78400 123.12139 1.000 19.43581 257 ILE A CA 1
ATOM 1740 C C . ILE A 1 257 ? 27.19480 68.43516 122.54052 1.000 19.79602 257 ILE A C 1
ATOM 1741 O O . ILE A 1 257 ? 26.21287 68.68347 123.25700 1.000 18.77358 257 ILE A O 1
ATOM 1746 N N . ALA A 1 258 ? 27.18711 68.67252 121.22266 1.000 19.26730 258 ALA A N 1
ATOM 1747 C CA . ALA A 1 258 ? 26.02550 69.26784 120.57293 1.000 20.09927 258 ALA A CA 1
ATOM 1748 C C . ALA A 1 258 ? 24.78079 68.39459 120.68599 1.000 20.47211 258 ALA A C 1
ATOM 1749 O O . ALA A 1 258 ? 23.66166 68.91219 120.55801 1.000 19.73491 258 ALA A O 1
ATOM 1751 N N . ASN A 1 259 ? 24.93891 67.09007 120.92727 1.000 17.14922 259 ASN A N 1
ATOM 1752 C CA . ASN A 1 259 ? 23.79396 66.21222 121.14335 1.000 17.69972 259 ASN A CA 1
ATOM 1753 C C . ASN A 1 259 ? 23.63177 65.79367 122.60585 1.000 19.02708 259 ASN A C 1
ATOM 1754 O O . ASN A 1 259 ? 22.86286 64.86757 122.89086 1.000 19.32437 259 ASN A O 1
ATOM 1759 N N . GLY A 1 260 ? 24.32326 66.44944 123.52714 1.000 17.38313 260 GLY A N 1
ATOM 1760 C CA . GLY A 1 260 ? 23.97604 66.37479 124.93333 1.000 20.22093 260 GLY A CA 1
ATOM 1761 C C . GLY A 1 260 ? 25.08468 66.00113 125.89992 1.000 22.47469 260 GLY A C 1
ATOM 1762 O O . GLY A 1 260 ? 24.93410 66.20672 127.10398 1.000 22.45984 260 GLY A O 1
ATOM 1763 N N . PHE A 1 261 ? 26.18850 65.44260 125.41235 1.000 19.62555 261 PHE A N 1
ATOM 1764 C CA . PHE A 1 261 ? 27.27786 65.09147 126.31234 1.000 22.67453 261 PHE A CA 1
ATOM 1765 C C . PHE A 1 261 ? 27.90652 66.34135 126.92698 1.000 22.06304 261 PHE A C 1
ATOM 1766 O O . PHE A 1 261 ? 27.86167 67.43696 126.36478 1.000 21.82307 261 PHE A O 1
ATOM 1774 N N . SER A 1 262 ? 28.46825 66.17744 128.11591 1.000 22.81810 262 SER A N 1
ATOM 1775 C CA . SER A 1 262 ? 29.18501 67.26911 128.75199 1.000 23.88211 262 SER A CA 1
ATOM 1776 C C . SER A 1 262 ? 30.65800 67.28884 128.36989 1.000 25.09268 262 SER A C 1
ATOM 1777 O O . SER A 1 262 ? 31.33813 68.29102 128.60679 1.000 27.37863 262 SER A O 1
ATOM 1780 N N . GLN A 1 263 ? 31.16154 66.21012 127.78495 1.000 25.82652 263 GLN A N 1
ATOM 1781 C CA . GLN A 1 263 ? 32.57268 66.10166 127.45208 1.000 26.42668 263 GLN A CA 1
ATOM 1782 C C . GLN A 1 263 ? 32.69430 65.11957 126.30478 1.000 25.34411 263 GLN A C 1
ATOM 1783 O O . GLN A 1 263 ? 31.79089 64.31835 126.05840 1.000 27.05502 263 GLN A O 1
ATOM 1789 N N . SER A 1 264 ? 33.82565 65.18451 125.60884 1.000 26.03768 264 SER A N 1
ATOM 1790 C CA . SER A 1 264 ? 34.12528 64.21778 124.56220 1.000 26.56165 264 SER A CA 1
ATOM 1791 C C . SER A 1 264 ? 35.58436 63.80664 124.68482 1.000 27.99754 264 SER A C 1
ATOM 1792 O O . SER A 1 264 ? 36.45700 64.66630 124.82823 1.000 28.70731 264 SER A O 1
ATOM 1795 N N . THR A 1 265 ? 35.84783 62.49789 124.65313 1.000 27.07173 265 THR A N 1
ATOM 1796 C CA . THR A 1 265 ? 37.20910 61.99685 124.82425 1.000 26.52147 265 THR A CA 1
ATOM 1797 C C . THR A 1 265 ? 37.66504 61.02945 123.74520 1.000 28.29575 265 THR A C 1
ATOM 1798 O O . THR A 1 265 ? 38.87262 60.79019 123.64124 1.000 28.62585 265 THR A O 1
ATOM 1802 N N . LYS A 1 266 ? 36.76409 60.47432 122.93374 1.000 25.68725 266 LYS A N 1
ATOM 1803 C CA . LYS A 1 266 ? 37.14347 59.47600 121.94460 1.000 25.35085 266 LYS A CA 1
ATOM 1804 C C . LYS A 1 266 ? 36.41527 59.74327 120.63592 1.000 23.81477 266 LYS A C 1
ATOM 1805 O O . LYS A 1 266 ? 35.26854 60.19976 120.62785 1.000 27.47935 266 LYS A O 1
ATOM 1811 N N . ASN A 1 267 ? 37.09016 59.43384 119.52881 1.000 22.83136 267 ASN A N 1
ATOM 1812 C CA . ASN A 1 267 ? 36.56232 59.74689 118.20321 1.000 23.33521 267 ASN A CA 1
ATOM 1813 C C . ASN A 1 267 ? 35.24626 59.02355 117.95325 1.000 24.06252 267 ASN A C 1
ATOM 1814 O O . ASN A 1 267 ? 35.09995 57.83985 118.28308 1.000 22.65882 267 ASN A O 1
ATOM 1819 N N . ALA A 1 268 ? 34.30042 59.72783 117.32775 1.000 18.99391 268 ALA A N 1
ATOM 1820 C CA . ALA A 1 268 ? 33.07403 59.08430 116.86338 1.000 19.01563 268 ALA A CA 1
ATOM 1821 C C . ALA A 1 268 ? 33.39300 57.91200 115.93490 1.000 20.01706 268 ALA A C 1
ATOM 1822 O O . ALA A 1 268 ? 34.32740 57.96717 115.12514 1.000 19.78913 268 ALA A O 1
ATOM 1824 N N . ALA A 1 269 ? 32.60892 56.84445 116.04834 1.000 20.73817 269 ALA A N 1
ATOM 1825 C CA . ALA A 1 269 ? 32.97486 55.59196 115.40192 1.000 18.55166 269 ALA A CA 1
ATOM 1826 C C . ALA A 1 269 ? 31.79055 54.63587 115.40150 1.000 19.84258 269 ALA A C 1
ATOM 1827 O O . ALA A 1 269 ? 30.83563 54.79669 116.16946 1.000 17.55143 269 ALA A O 1
ATOM 1829 N N . PHE A 1 270 ? 31.87134 53.63202 114.52639 1.000 20.05164 270 PHE A N 1
ATOM 1830 C CA . PHE A 1 270 ? 30.96702 52.48312 114.54691 1.000 19.56916 270 PHE A CA 1
ATOM 1831 C C . PHE A 1 270 ? 31.71859 51.21555 114.95614 1.000 21.47581 270 PHE A C 1
ATOM 1832 O O . PHE A 1 270 ? 32.85404 50.98695 114.52060 1.000 22.69796 270 PHE A O 1
ATOM 1840 N N . LEU A 1 271 ? 31.07278 50.38464 115.78774 1.000 18.78490 271 LEU A N 1
ATOM 1841 C CA . LEU A 1 271 ? 31.50725 49.02205 116.09992 1.000 21.05516 271 LEU A CA 1
ATOM 1842 C C . LEU A 1 271 ? 30.42180 48.04232 115.65075 1.000 21.18072 271 LEU A C 1
ATOM 1843 O O . LEU A 1 271 ? 29.30667 48.43981 115.29082 1.000 20.68523 271 LEU A O 1
ATOM 1848 N N . ARG A 1 272 ? 30.73270 46.74024 115.69050 1.000 21.13489 272 ARG A N 1
ATOM 1849 C CA . ARG A 1 272 ? 29.78753 45.71844 115.24645 1.000 19.52732 272 ARG A CA 1
ATOM 1850 C C . ARG A 1 272 ? 29.69214 44.58365 116.26232 1.000 19.21490 272 ARG A C 1
ATOM 1851 O O . ARG A 1 272 ? 30.70232 44.15647 116.82878 1.000 20.17541 272 ARG A O 1
ATOM 1859 N N . ILE A 1 273 ? 28.47452 44.10466 116.48500 1.000 17.14058 273 ILE A N 1
ATOM 1860 C CA . ILE A 1 273 ? 28.18797 42.92077 117.29493 1.000 19.45694 273 ILE A CA 1
ATOM 1861 C C . ILE A 1 273 ? 27.65090 41.84668 116.35896 1.000 18.28643 273 ILE A C 1
ATOM 1862 O O . ILE A 1 273 ? 26.60215 42.05390 115.72990 1.000 18.85420 273 ILE A O 1
ATOM 1867 N N . PRO A 1 274 ? 28.32474 40.70872 116.22016 1.000 19.72912 274 PRO A N 1
ATOM 1868 C CA . PRO A 1 274 ? 27.80509 39.63250 115.36755 1.000 21.28042 274 PRO A CA 1
ATOM 1869 C C . PRO A 1 274 ? 26.44942 39.14888 115.84683 1.000 20.56894 274 PRO A C 1
ATOM 1870 O O . PRO A 1 274 ? 26.18751 39.09153 117.04467 1.000 21.19251 274 PRO A O 1
ATOM 1874 N N . LYS A 1 275 ? 25.59952 38.77825 114.88608 1.000 20.12060 275 LYS A N 1
ATOM 1875 C CA . LYS A 1 275 ? 24.24770 38.28332 115.14014 1.000 23.75835 275 LYS A CA 1
ATOM 1876 C C . LYS A 1 275 ? 24.19483 37.33719 116.33387 1.000 21.31724 275 LYS A C 1
ATOM 1877 O O . LYS A 1 275 ? 24.86130 36.29740 116.34640 1.000 23.50094 275 LYS A O 1
ATOM 1883 N N . GLY A 1 276 ? 23.39762 37.70356 117.33656 1.000 23.18762 276 GLY A N 1
ATOM 1884 C CA . GLY A 1 276 ? 23.14205 36.84916 118.48588 1.000 21.71251 276 GLY A CA 1
ATOM 1885 C C . GLY A 1 276 ? 24.29859 36.63527 119.43385 1.000 24.07303 276 GLY A C 1
ATOM 1886 O O . GLY A 1 276 ? 24.17102 35.83765 120.36341 1.000 27.96536 276 GLY A O 1
ATOM 1887 N N . GLU A 1 277 ? 25.41637 37.32005 119.24409 1.000 21.58631 277 GLU A N 1
ATOM 1888 C CA . GLU A 1 277 ? 26.59678 37.13595 120.07308 1.000 24.20819 277 GLU A CA 1
ATOM 1889 C C . GLU A 1 277 ? 26.72312 38.28439 121.07138 1.000 24.21291 277 GLU A C 1
ATOM 1890 O O . GLU A 1 277 ? 25.92915 39.22681 121.06191 1.000 22.62941 277 GLU A O 1
ATOM 1896 N N . THR A 1 278 ? 27.70803 38.18043 121.97159 1.000 23.54388 278 THR A N 1
ATOM 1897 C CA . THR A 1 278 ? 27.81490 39.13911 123.07482 1.000 26.27212 278 THR A CA 1
ATOM 1898 C C . THR A 1 278 ? 29.23229 39.69454 123.19845 1.000 26.46803 278 THR A C 1
ATOM 1899 O O . THR A 1 278 ? 29.72109 39.96463 124.30030 1.000 27.01755 278 THR A O 1
ATOM 1903 N N . HIS A 1 279 ? 29.90588 39.88139 122.06629 1.000 26.26477 279 HIS A N 1
ATOM 1904 C CA . HIS A 1 279 ? 31.20067 40.54728 122.01810 1.000 26.41859 279 HIS A CA 1
ATOM 1905 C C . HIS A 1 279 ? 31.22707 41.46400 120.80338 1.000 26.52901 279 HIS A C 1
ATOM 1906 O O . HIS A 1 279 ? 30.48663 41.26857 119.83803 1.000 24.79509 279 HIS A O 1
ATOM 1913 N N . PHE A 1 280 ? 32.06395 42.49225 120.87041 1.000 23.97803 280 PHE A N 1
ATOM 1914 C CA . PHE A 1 280 ? 32.36851 43.27833 119.68469 1.000 25.22246 280 PHE A CA 1
ATOM 1915 C C . PHE A 1 280 ? 33.43603 42.55044 118.88494 1.000 26.57585 280 PHE A C 1
ATOM 1916 O O . PHE A 1 280 ? 34.34866 41.95040 119.45812 1.000 28.46747 280 PHE A O 1
ATOM 1924 N N . ASP A 1 281 ? 33.31350 42.58884 117.56544 1.000 24.19373 281 ASP A N 1
ATOM 1925 C CA . ASP A 1 281 ? 34.28135 41.92377 116.70906 1.000 26.88167 281 ASP A CA 1
ATOM 1926 C C . ASP A 1 281 ? 35.35696 42.92409 116.27244 1.000 28.75419 281 ASP A C 1
ATOM 1927 O O . ASP A 1 281 ? 35.54640 43.96738 116.90976 1.000 26.78339 281 ASP A O 1
ATOM 1932 N N . ASP A 1 282 ? 36.05228 42.62225 115.17202 1.000 26.84345 282 ASP A N 1
ATOM 1933 C CA . ASP A 1 282 ? 37.19187 43.41592 114.73943 1.000 27.94740 282 ASP A CA 1
ATOM 1934 C C . ASP A 1 282 ? 36.80298 44.63803 113.91778 1.000 27.89679 282 ASP A C 1
ATOM 1935 O O . ASP A 1 282 ? 37.67130 45.46907 113.61984 1.000 28.76664 282 ASP A O 1
ATOM 1940 N N . TYR A 1 283 ? 35.53110 44.78504 113.56584 1.000 25.24455 283 TYR A N 1
ATOM 1941 C CA . TYR A 1 283 ? 35.11025 45.94912 112.80443 1.000 24.99288 283 TYR A CA 1
ATOM 1942 C C . TYR A 1 283 ? 35.35134 47.22254 113.60670 1.000 26.34663 283 TYR A C 1
ATOM 1943 O O . TYR A 1 283 ? 35.06076 47.29150 114.80712 1.000 23.61340 283 TYR A O 1
ATOM 1952 N N . TYR A 1 284 ? 35.88785 48.23849 112.92795 1.000 23.14324 284 TYR A N 1
ATOM 1953 C CA . TYR A 1 284 ? 36.04517 49.55745 113.52495 1.000 24.17150 284 TYR A CA 1
ATOM 1954 C C . TYR A 1 284 ? 36.09073 50.58410 112.40100 1.000 23.98282 284 TYR A C 1
ATOM 1955 O O . TYR A 1 284 ? 36.89683 50.45606 111.47124 1.000 25.07145 284 TYR A O 1
ATOM 1964 N N . PHE A 1 285 ? 35.22680 51.58977 112.48881 1.000 22.70378 285 PHE A N 1
ATOM 1965 C CA . PHE A 1 285 ? 35.09468 52.63758 111.47711 1.000 24.00904 285 PHE A CA 1
ATOM 1966 C C . PHE A 1 285 ? 35.27993 53.96364 112.20868 1.000 23.10636 285 PHE A C 1
ATOM 1967 O O . PHE A 1 285 ? 34.39231 54.39547 112.95349 1.000 21.05936 285 PHE A O 1
ATOM 1975 N N . ASP A 1 286 ? 36.44654 54.58404 112.02673 1.000 24.09345 286 ASP A N 1
ATOM 1976 C CA . ASP A 1 286 ? 36.75510 55.87432 112.64326 1.000 24.79285 286 ASP A CA 1
ATOM 1977 C C . ASP A 1 286 ? 36.06974 56.95566 111.82003 1.000 23.15123 286 ASP A C 1
ATOM 1978 O O . ASP A 1 286 ? 36.65782 57.56201 110.92013 1.000 23.73582 286 ASP A O 1
ATOM 1983 N N . PHE A 1 287 ? 34.78505 57.18517 112.12830 1.000 21.86290 287 PHE A N 1
ATOM 1984 C CA . PHE A 1 287 ? 34.02467 58.19654 111.39800 1.000 19.97770 287 PHE A CA 1
ATOM 1985 C C . PHE A 1 287 ? 34.64011 59.57607 111.56071 1.000 24.36473 287 PHE A C 1
ATOM 1986 O O . PHE A 1 287 ? 34.69327 60.36293 110.60264 1.000 24.32926 287 PHE A O 1
ATOM 1994 N N . GLU A 1 288 ? 35.05444 59.91478 112.78087 1.000 23.39977 288 GLU A N 1
ATOM 1995 C CA . GLU A 1 288 ? 35.45908 61.28769 113.03254 1.000 23.21201 288 GLU A CA 1
ATOM 1996 C C . GLU A 1 288 ? 36.65128 61.68268 112.16950 1.000 24.14484 288 GLU A C 1
ATOM 1997 O O . GLU A 1 288 ? 36.69425 62.80398 111.64805 1.000 25.56571 288 GLU A O 1
ATOM 2003 N N . THR A 1 289 ? 37.62218 60.78590 111.97665 1.000 25.17906 289 THR A N 1
ATOM 2004 C CA . THR A 1 289 ? 38.73964 61.20124 111.12732 1.000 25.89372 289 THR A CA 1
ATOM 2005 C C . THR A 1 289 ? 38.37256 61.16078 109.64241 1.000 26.98946 289 THR A C 1
ATOM 2006 O O . THR A 1 289 ? 38.79274 62.04188 108.88565 1.000 28.61049 289 THR A O 1
ATOM 2010 N N . VAL A 1 290 ? 37.58293 60.16743 109.20813 1.000 26.44423 290 VAL A N 1
ATOM 2011 C CA . VAL A 1 290 ? 37.20765 60.06900 107.79413 1.000 26.84192 290 VAL A CA 1
ATOM 2012 C C . VAL A 1 290 ? 36.40364 61.29270 107.36694 1.000 26.62838 290 VAL A C 1
ATOM 2013 O O . VAL A 1 290 ? 36.56391 61.80286 106.25037 1.000 28.87237 290 VAL A O 1
ATOM 2017 N N . SER A 1 291 ? 35.54578 61.79726 108.25071 1.000 24.02683 291 SER A N 1
ATOM 2018 C CA . SER A 1 291 ? 34.72673 62.96636 107.95671 1.000 23.49872 291 SER A CA 1
ATOM 2019 C C . SER A 1 291 ? 35.48662 64.27511 108.08797 1.000 25.22292 291 SER A C 1
ATOM 2020 O O . SER A 1 291 ? 34.88933 65.33089 107.86515 1.000 23.37847 291 SER A O 1
ATOM 2023 N N . GLY A 1 292 ? 36.77517 64.23178 108.42623 1.000 25.47487 292 GLY A N 1
ATOM 2024 C CA . GLY A 1 292 ? 37.52440 65.44647 108.68481 1.000 28.71346 292 GLY A CA 1
ATOM 2025 C C . GLY A 1 292 ? 37.22111 66.10653 110.01191 1.000 26.62351 292 GLY A C 1
ATOM 2026 O O . GLY A 1 292 ? 37.25798 67.33995 110.10436 1.000 30.98774 292 GLY A O 1
ATOM 2027 N N . GLY A 1 293 ? 36.91043 65.32733 111.04263 1.000 24.05859 293 GLY A N 1
ATOM 2028 C CA . GLY A 1 293 ? 36.72157 65.86136 112.37776 1.000 23.77222 293 GLY A CA 1
ATOM 2029 C C . GLY A 1 293 ? 35.29570 66.07931 112.84011 1.000 23.23894 293 GLY A C 1
ATOM 2030 O O . GLY A 1 293 ? 35.09410 66.78865 113.84067 1.000 22.37983 293 GLY A O 1
ATOM 2031 N N . LEU A 1 294 ? 34.30944 65.47626 112.18237 1.000 21.38361 294 LEU A N 1
ATOM 2032 C CA . LEU A 1 294 ? 32.90828 65.71267 112.49635 1.000 21.81470 294 LEU A CA 1
ATOM 2033 C C . LEU A 1 294 ? 32.28705 64.52091 113.21173 1.000 20.63798 294 LEU A C 1
ATOM 2034 O O . LEU A 1 294 ? 32.82703 63.41008 113.23506 1.000 23.00811 294 LEU A O 1
ATOM 2039 N N . LYS A 1 295 ? 31.12051 64.77221 113.79058 1.000 19.52925 295 LYS A N 1
ATOM 2040 C CA . LYS A 1 295 ? 30.41540 63.78188 114.58231 1.000 19.55733 295 LYS A CA 1
ATOM 2041 C C . LYS A 1 295 ? 29.01109 63.57669 114.03517 1.000 20.47821 295 LYS A C 1
ATOM 2042 O O . LYS A 1 295 ? 28.30234 64.56030 113.78269 1.000 19.05606 295 LYS A O 1
ATOM 2048 N N . PRO A 1 296 ? 28.56956 62.33515 113.83737 1.000 20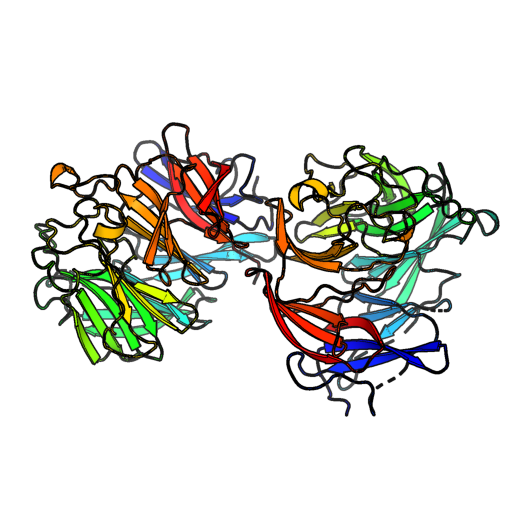.15862 296 PRO A N 1
ATOM 2049 C CA . PRO A 1 296 ? 27.18747 62.11995 113.41515 1.000 17.48307 296 PRO A CA 1
ATOM 2050 C C . PRO A 1 296 ? 26.24870 62.53417 114.52846 1.000 19.35093 296 PRO A C 1
ATOM 2051 O O . PRO A 1 296 ? 26.56065 62.40806 115.71709 1.000 21.60967 296 PRO A O 1
ATOM 2055 N N . ALA A 1 297 ? 25.08625 63.03831 114.12454 1.000 17.25049 297 ALA A N 1
ATOM 2056 C CA . ALA A 1 297 ? 24.01100 63.37208 115.04239 1.000 17.16925 297 ALA A CA 1
ATOM 2057 C C . ALA A 1 297 ? 22.85682 62.38394 114.96720 1.000 18.62132 297 ALA A C 1
ATOM 2058 O O . ALA A 1 297 ? 22.41401 61.85627 115.98905 1.000 18.52087 297 ALA A O 1
ATOM 2060 N N . HIS A 1 298 ? 22.36483 62.09214 113.76906 1.000 17.68036 298 HIS A N 1
ATOM 2061 C CA . HIS A 1 298 ? 21.22596 61.19653 113.59772 1.000 17.39367 298 HIS A CA 1
ATOM 2062 C C . HIS A 1 298 ? 21.52442 60.25410 112.44549 1.000 17.84630 298 HIS A C 1
ATOM 2063 O O . HIS A 1 298 ? 22.21599 60.63112 111.49641 1.000 18.29587 298 HIS A O 1
ATOM 2070 N N . ILE A 1 299 ? 21.04945 59.00744 112.55528 1.000 16.17264 299 ILE A N 1
ATOM 2071 C CA . ILE A 1 299 ? 21.37686 57.96679 111.57854 1.000 16.55666 299 ILE A CA 1
ATOM 2072 C C . ILE A 1 299 ? 20.15366 57.10786 111.26602 1.000 17.72423 299 ILE A C 1
ATOM 2073 O O . ILE A 1 299 ? 19.31676 56.82183 112.12866 1.000 18.56020 299 ILE A O 1
ATOM 2078 N N . LYS A 1 300 ? 20.07751 56.65183 110.01763 1.000 17.72853 300 LYS A N 1
ATOM 2079 C CA . LYS A 1 300 ? 19.04149 55.71919 109.58867 1.000 17.65672 300 LYS A CA 1
ATOM 2080 C C . LYS A 1 300 ? 19.67685 54.71546 108.64566 1.000 18.94602 300 LYS A C 1
ATOM 2081 O O . LYS A 1 300 ? 20.25557 55.10214 107.62666 1.000 18.87660 300 LYS A O 1
ATOM 2087 N N . TYR A 1 301 ? 19.57130 53.43552 108.96521 1.000 18.53854 301 TYR A N 1
ATOM 2088 C CA . TYR A 1 301 ? 20.10638 52.42842 108.05946 1.000 20.31287 301 TYR A CA 1
ATOM 2089 C C . TYR A 1 301 ? 19.24194 52.34591 106.80344 1.000 20.47456 301 TYR A C 1
ATOM 2090 O O . TYR A 1 301 ? 18.01074 52.25054 106.88431 1.000 24.46112 301 TYR A O 1
ATOM 2099 N N . ILE A 1 302 ? 19.88368 52.43323 105.63939 1.000 17.61909 302 ILE A N 1
ATOM 2100 C CA . ILE A 1 302 ? 19.17703 52.40076 104.35550 1.000 20.05050 302 ILE A CA 1
ATOM 2101 C C . ILE A 1 302 ? 19.06869 50.97811 103.83237 1.000 22.50487 302 ILE A C 1
ATOM 2102 O O . ILE A 1 302 ? 18.03806 50.58261 103.28385 1.000 24.06561 302 ILE A O 1
ATOM 2107 N N . GLY A 1 303 ? 20.14166 50.20973 103.97167 1.000 23.15862 303 GLY A N 1
ATOM 2108 C CA . GLY A 1 303 ? 20.21786 48.90404 103.35014 1.000 22.09656 303 GLY A CA 1
ATOM 2109 C C . GLY A 1 303 ? 21.51453 48.78745 102.58217 1.000 24.28476 303 GLY A C 1
ATOM 2110 O O . GLY A 1 303 ? 22.09547 49.80600 102.19537 1.000 24.62475 303 GLY A O 1
ATOM 2111 N N . ASN A 1 304 ? 21.98977 47.55813 102.37590 1.000 22.52693 304 ASN A N 1
ATOM 2112 C CA . ASN A 1 304 ? 23.18120 47.30672 101.55962 1.000 23.15787 304 ASN A CA 1
ATOM 2113 C C . ASN A 1 304 ? 24.41378 48.01259 102.11960 1.000 24.04356 304 ASN A C 1
ATOM 2114 O O . ASN A 1 304 ? 25.29571 48.44475 101.36475 1.000 26.73595 304 ASN A O 1
ATOM 2119 N N . GLY A 1 305 ? 24.48177 48.13607 103.44128 1.000 23.61988 305 GLY A N 1
ATOM 2120 C CA . GLY A 1 305 ? 25.62606 48.71245 104.10109 1.000 24.63020 305 GLY A CA 1
ATOM 2121 C C . GLY A 1 305 ? 25.61911 50.22344 104.18540 1.000 22.04185 305 GLY A C 1
ATOM 2122 O O . GLY A 1 305 ? 26.55818 50.79300 104.75385 1.000 24.53318 305 GLY A O 1
ATOM 2123 N N . LEU A 1 306 ? 24.58419 50.88717 103.67055 1.000 21.92509 306 LEU A N 1
ATOM 2124 C CA . LEU A 1 306 ? 24.53863 52.34901 103.61968 1.000 21.40478 306 LEU A CA 1
ATOM 2125 C C . LEU A 1 306 ? 23.70879 52.90523 104.76875 1.000 21.16697 306 LEU A C 1
ATOM 2126 O O . LEU A 1 306 ? 22.65056 52.36064 105.10624 1.000 20.02034 306 LEU A O 1
ATOM 2131 N N . VAL A 1 307 ? 24.17294 54.02278 105.33289 1.000 18.84970 307 VAL A N 1
ATOM 2132 C CA . VAL A 1 307 ? 23.48308 54.72571 106.41094 1.000 18.44442 307 VAL A CA 1
ATOM 2133 C C . VAL A 1 307 ? 23.24224 56.16106 105.95792 1.000 16.63409 307 VAL A C 1
ATOM 2134 O O . VAL A 1 307 ? 24.16038 56.81243 105.45461 1.000 18.51457 307 VAL A O 1
ATOM 2138 N N . PHE A 1 308 ? 22.01624 56.65162 106.12657 1.000 17.40937 308 PHE A N 1
ATOM 2139 C CA . PHE A 1 308 ? 21.73518 58.06966 105.91474 1.000 17.56376 308 PHE A CA 1
ATOM 2140 C C . PHE A 1 308 ? 21.93460 58.81624 107.22716 1.000 17.67069 308 PHE A C 1
ATOM 2141 O O . PHE A 1 308 ? 21.44964 58.37440 108.27727 1.000 16.84646 308 PHE A O 1
ATOM 2149 N N . ALA A 1 309 ? 22.66849 59.93425 107.18462 1.000 17.41101 309 ALA A N 1
ATOM 2150 C CA . ALA A 1 309 ? 23.01770 60.59895 108.42877 1.000 16.47681 309 ALA A CA 1
ATOM 2151 C C . ALA A 1 309 ? 22.92119 62.11404 108.31779 1.000 16.95976 309 ALA A C 1
ATOM 2152 O O . ALA A 1 309 ? 23.19308 62.69299 107.25756 1.000 18.50637 309 ALA A O 1
ATOM 2154 N N . GLU A 1 310 ? 22.47887 62.73812 109.40968 1.000 15.28425 310 GLU A N 1
ATOM 2155 C CA . GLU A 1 310 ? 22.75084 64.14466 109.65564 1.000 15.43309 310 GLU A CA 1
ATOM 2156 C C . GLU A 1 310 ? 24.02929 64.21559 110.47499 1.000 17.56964 310 GLU A C 1
ATOM 2157 O O . GLU A 1 310 ? 24.15900 63.51846 111.48869 1.000 19.21226 310 GLU A O 1
ATOM 2163 N N . VAL A 1 311 ? 24.97133 65.03662 110.01971 1.000 16.30582 311 VAL A N 1
ATOM 2164 C CA . VAL A 1 311 ? 26.31927 65.12361 110.56864 1.000 16.05086 311 VAL A CA 1
ATOM 2165 C C . VAL A 1 311 ? 26.58538 66.57725 110.95708 1.000 16.90638 311 VAL A C 1
ATOM 2166 O O . VAL A 1 311 ? 26.38475 67.48693 110.14492 1.000 17.59026 311 VAL A O 1
ATOM 2170 N N . SER A 1 312 ? 27.00597 66.80068 112.20397 1.000 16.98812 312 SER A N 1
ATOM 2171 C CA . SER A 1 312 ? 27.29564 68.16716 112.63683 1.000 19.48123 312 SER A CA 1
ATOM 2172 C C . SER A 1 312 ? 28.47879 68.75230 111.87154 1.000 21.04582 312 SER A C 1
ATOM 2173 O O . SER A 1 312 ? 29.51547 68.10359 111.71516 1.000 19.74341 312 SER A O 1
ATOM 2176 N N . THR A 1 313 ? 28.34412 70.00419 111.42398 1.000 18.62003 313 THR A N 1
ATOM 2177 C CA . THR A 1 313 ? 29.47720 70.66316 110.78307 1.000 20.96639 313 THR A CA 1
ATOM 2178 C C . THR A 1 313 ? 30.34368 71.44126 111.76624 1.000 22.55177 313 THR A C 1
ATOM 2179 O O . THR A 1 313 ? 31.32059 72.07135 111.34479 1.000 22.56891 313 THR A O 1
ATOM 2183 N N . ILE A 1 314 ? 30.03338 71.39530 113.05316 1.000 21.71259 314 ILE A N 1
ATOM 2184 C CA . ILE A 1 314 ? 30.76827 72.16463 114.05083 1.000 24.73908 314 ILE A CA 1
ATOM 2185 C C . ILE A 1 314 ? 31.97695 71.36810 114.50898 1.000 25.55922 314 ILE A C 1
ATOM 2186 O O . ILE A 1 314 ? 31.85051 70.21700 114.94943 1.000 22.44354 314 ILE A O 1
ATOM 2191 N N . SER A 1 315 ? 33.13896 71.98284 114.42755 1.000 25.89473 315 SER A N 1
ATOM 2192 C CA . SER A 1 315 ? 34.34095 71.27241 114.82822 1.000 27.41904 315 SER A CA 1
ATOM 2193 C C . SER A 1 315 ? 35.39907 72.27071 115.27807 1.000 26.62368 315 SER A C 1
ATOM 2194 O O . SER A 1 315 ? 35.82891 73.12692 114.49561 1.000 31.12963 315 SER A O 1
ATOM 2197 N N . PRO A 1 316 ? 35.82842 72.19801 116.53773 1.000 28.85727 316 PRO A N 1
ATOM 2198 C CA . PRO A 1 316 ? 35.36291 71.26545 117.56787 1.000 27.86941 316 PRO A CA 1
ATOM 2199 C C . PRO A 1 316 ? 34.03565 71.71880 118.17764 1.000 26.81698 316 PRO A C 1
ATOM 2200 O O . PRO A 1 316 ? 33.76438 72.91490 118.24986 1.000 28.15820 316 PRO A O 1
ATOM 2204 N N . GLN A 1 317 ? 33.18421 70.79462 118.60712 1.000 25.44404 317 GLN A N 1
ATOM 2205 C CA . GLN A 1 317 ? 32.03950 71.16214 119.42934 1.000 24.91952 317 GLN A CA 1
ATOM 2206 C C . GLN A 1 317 ? 32.51747 71.52532 120.82728 1.000 26.25285 317 GLN A C 1
ATOM 2207 O O . GLN A 1 317 ? 33.42638 70.89277 121.36956 1.000 25.98663 317 GLN A O 1
ATOM 2213 N N . THR A 1 318 ? 31.93111 72.57065 121.40440 1.000 26.29534 318 THR A N 1
ATOM 2214 C CA . THR A 1 318 ? 32.31746 73.01132 122.74015 1.000 26.99919 318 THR A CA 1
ATOM 2215 C C . THR A 1 318 ? 31.07521 73.11113 123.61652 1.000 25.26724 318 THR A C 1
ATOM 2216 O O . THR A 1 318 ? 29.94970 72.88346 123.17040 1.000 24.28909 318 THR A O 1
ATOM 2220 N N . SER A 1 319 ? 31.28445 73.49257 124.87839 1.000 25.82185 319 SER A N 1
ATOM 2221 C CA . SER A 1 319 ? 30.15597 73.64560 125.79248 1.000 28.28873 319 SER A CA 1
ATOM 2222 C C . SER A 1 319 ? 29.13166 74.64457 125.27407 1.000 24.43091 319 SER A C 1
ATOM 2223 O O . SER A 1 319 ? 27.94178 74.52699 125.57767 1.000 26.15816 319 SER A O 1
ATOM 2226 N N . ALA A 1 320 ? 29.56150 75.63273 124.49111 1.000 24.90673 320 ALA A N 1
ATOM 2227 C CA . ALA A 1 320 ? 28.60334 76.58500 123.94410 1.000 24.65014 320 ALA A CA 1
ATOM 2228 C C . ALA A 1 320 ? 27.63871 75.93426 122.95243 1.000 24.44688 320 ALA A C 1
ATOM 2229 O O . ALA A 1 320 ? 26.56836 76.49002 122.69426 1.000 27.13127 320 ALA A O 1
ATOM 2231 N N . ASP A 1 321 ? 27.97770 74.76775 122.40952 1.000 20.82104 321 ASP A N 1
ATOM 2232 C CA . ASP A 1 321 ? 27.08841 74.07547 121.48104 1.000 23.79011 321 ASP A CA 1
ATOM 2233 C C . ASP A 1 321 ? 26.12930 73.10622 122.15812 1.000 21.90390 321 ASP A C 1
ATOM 2234 O O . ASP A 1 321 ? 25.26860 72.53724 121.47553 1.000 21.21463 321 ASP A O 1
ATOM 2239 N N . ARG A 1 322 ? 26.24686 72.90978 123.47082 1.000 21.05604 322 ARG A N 1
ATOM 2240 C CA . ARG A 1 322 ? 25.62616 71.74910 124.10037 1.000 19.48905 322 ARG A CA 1
ATOM 2241 C C . ARG A 1 322 ? 24.11092 71.75103 123.92023 1.000 20.71570 322 ARG A C 1
ATOM 2242 O O . ARG A 1 322 ? 23.45857 72.78213 124.11633 1.000 21.25246 322 ARG A O 1
ATOM 2250 N N . TRP A 1 323 ? 23.56847 70.58225 123.52383 1.000 18.94275 323 TRP A N 1
ATOM 2251 C CA . TRP A 1 323 ? 22.15065 70.33260 123.24360 1.000 18.88370 323 TRP A CA 1
ATOM 2252 C C . TRP A 1 323 ? 21.63161 70.96845 121.95454 1.000 20.05867 323 TRP A C 1
ATOM 2253 O O . TRP A 1 323 ? 20.52046 70.65447 121.52431 1.000 21.57385 323 TRP A O 1
ATOM 2264 N N . GLY A 1 324 ? 22.39751 71.86894 121.33596 1.000 19.62184 324 GLY A N 1
ATOM 2265 C CA . GLY A 1 324 ? 21.84093 72.68217 120.26447 1.000 18.78672 324 GLY A CA 1
ATOM 2266 C C . GLY A 1 324 ? 21.51152 71.91101 118.99640 1.000 19.73791 324 GLY A C 1
ATOM 2267 O O . GLY A 1 324 ? 20.57401 72.27431 118.26700 1.000 18.99873 324 GLY A O 1
ATOM 2268 N N . ASP A 1 325 ? 22.27745 70.85516 118.70567 1.000 18.62813 325 ASP A N 1
ATOM 2269 C CA . ASP A 1 325 ? 22.10624 70.06106 117.48021 1.000 17.14915 325 ASP A CA 1
ATOM 2270 C C . ASP A 1 325 ? 22.03692 70.96044 116.23347 1.000 18.22359 325 ASP A C 1
ATOM 2271 O O . ASP A 1 325 ? 21.26983 70.71125 115.29561 1.000 18.88226 325 ASP A O 1
ATOM 2276 N N . LYS A 1 326 ? 22.88127 71.99515 116.20194 1.000 17.21318 326 LYS A N 1
ATOM 2277 C CA . LYS A 1 326 ? 22.86526 73.01916 115.15799 1.000 18.36603 326 LYS A CA 1
ATOM 2278 C C . LYS A 1 326 ? 23.74202 72.65239 113.95585 1.000 18.26573 326 LYS A C 1
ATOM 2279 O O . LYS A 1 326 ? 24.71267 71.89887 114.06255 1.000 18.71243 326 LYS A O 1
ATOM 2285 N N . SER A 1 327 ? 23.39473 73.23239 112.80137 1.000 16.88921 327 SER A N 1
ATOM 2286 C CA . SER A 1 327 ? 24.29483 73.31271 111.64004 1.000 19.51212 327 SER A CA 1
ATOM 2287 C C . SER A 1 327 ? 24.70896 71.92696 111.13690 1.000 17.61119 327 SER A C 1
ATOM 2288 O O . SER A 1 327 ? 25.89035 71.59503 111.02287 1.000 18.19041 327 SER A O 1
ATOM 2291 N N . LEU A 1 328 ? 23.70473 71.12835 110.80466 1.000 17.78788 328 LEU A N 1
ATOM 2292 C CA . LEU A 1 328 ? 23.92707 69.77578 110.32492 1.000 18.98917 328 LEU A CA 1
ATOM 2293 C C . LEU A 1 328 ? 23.91699 69.74023 108.80187 1.000 18.79317 328 LEU A C 1
ATOM 2294 O O . LEU A 1 328 ? 23.18765 70.49111 108.14587 1.000 20.38588 328 LEU A O 1
ATOM 2299 N N . LYS A 1 329 ? 24.73180 68.85577 108.24177 1.000 16.22600 329 LYS A N 1
ATOM 2300 C CA . LYS A 1 329 ? 24.62749 68.51139 106.82874 1.000 16.98279 329 LYS A CA 1
ATOM 2301 C C . LYS A 1 329 ? 24.15467 67.07404 106.71251 1.000 19.15808 329 LYS A C 1
ATOM 2302 O O . LYS A 1 329 ? 24.11076 66.33603 107.70087 1.000 19.70778 329 LYS A O 1
ATOM 2308 N N . CYS A 1 330 ? 23.80665 66.67065 105.49347 1.000 18.38038 330 CYS A N 1
ATOM 2309 C CA . CYS A 1 330 ? 23.36200 65.30485 105.24389 1.000 19.34385 330 CYS A CA 1
ATOM 2310 C C . CYS A 1 330 ? 24.42633 64.55548 104.45717 1.000 19.32251 330 CYS A C 1
ATOM 2311 O O . CYS A 1 330 ? 25.03587 65.11347 103.53925 1.000 18.77159 330 CYS A O 1
ATOM 2314 N N . CYS A 1 331 ? 24.63563 63.28574 104.81891 1.000 18.54239 331 CYS A N 1
ATOM 2315 C CA . CYS A 1 331 ? 25.68524 62.46064 104.24000 1.000 18.48289 331 CYS A CA 1
ATOM 2316 C C . CYS A 1 331 ? 25.17178 61.04608 104.03308 1.000 18.85632 331 CYS A C 1
ATOM 2317 O O . CYS A 1 331 ? 24.23607 60.59887 104.70163 1.000 18.82208 331 CYS A O 1
ATOM 2320 N N . ILE A 1 332 ? 25.82379 60.33284 103.11573 1.000 16.96669 332 ILE A N 1
ATOM 2321 C CA . ILE A 1 332 ? 25.71933 58.87940 103.02282 1.000 17.75143 332 ILE A CA 1
ATOM 2322 C C . ILE A 1 332 ? 26.96600 58.27679 103.63840 1.000 20.50331 332 ILE A C 1
ATOM 2323 O O . ILE A 1 332 ? 28.08986 58.58407 103.21444 1.000 19.56595 332 ILE A O 1
ATOM 2328 N N . ILE A 1 333 ? 26.76460 57.38445 104.60163 1.000 17.52772 333 ILE A N 1
ATOM 2329 C CA . ILE A 1 333 ? 27.83523 56.63918 105.25602 1.000 19.20786 333 ILE A CA 1
ATOM 2330 C C . ILE A 1 333 ? 27.80280 55.21253 104.73478 1.000 20.86858 333 ILE A C 1
ATOM 2331 O O . ILE A 1 333 ? 26.76713 54.54596 104.81113 1.000 19.56194 333 ILE A O 1
ATOM 2336 N N . ASP A 1 334 ? 28.92775 54.74095 104.21378 1.000 19.22826 334 ASP A N 1
ATOM 2337 C CA . ASP A 1 334 ? 29.03296 53.38898 103.67529 1.000 22.56349 334 ASP A CA 1
ATOM 2338 C C . ASP A 1 334 ? 29.80508 52.54448 104.68758 1.000 23.28440 334 ASP A C 1
ATOM 2339 O O . ASP A 1 334 ? 31.01537 52.71219 104.84160 1.000 23.13832 334 ASP A O 1
ATOM 2344 N N . LEU A 1 335 ? 29.11041 51.63052 105.36971 1.000 20.30911 335 LEU A N 1
ATOM 2345 C CA . LEU A 1 335 ? 29.76074 50.84216 106.41541 1.000 22.57818 335 LEU A CA 1
ATOM 2346 C C . LEU A 1 335 ? 30.72526 49.81136 105.84312 1.000 25.17791 335 LEU A C 1
ATOM 2347 O O . LEU A 1 335 ? 31.70415 49.44564 106.50742 1.000 25.27722 335 LEU A O 1
ATOM 2352 N N . ASN A 1 336 ? 30.44058 49.30547 104.64624 1.000 24.48374 336 ASN A N 1
ATOM 2353 C CA . ASN A 1 336 ? 31.30333 48.30761 104.02156 1.000 28.03066 336 ASN A CA 1
ATOM 2354 C C . ASN A 1 336 ? 32.65009 48.91348 103.64101 1.000 27.62617 336 ASN A C 1
ATOM 2355 O O . ASN A 1 336 ? 33.70666 48.34355 103.92996 1.000 27.26607 336 ASN A O 1
ATOM 2360 N N . ASN A 1 337 ? 32.62916 50.06639 102.98724 1.000 25.44428 337 ASN A N 1
ATOM 2361 C CA . ASN A 1 337 ? 33.84473 50.70477 102.51142 1.000 29.39163 337 ASN A CA 1
ATOM 2362 C C . ASN A 1 337 ? 34.40599 51.72906 103.48938 1.000 25.27261 337 ASN A C 1
ATOM 2363 O O . ASN A 1 337 ? 35.50817 52.23882 103.25784 1.000 26.31467 337 ASN A O 1
ATOM 2368 N N . LYS A 1 338 ? 33.69402 52.00384 104.58318 1.000 23.51218 338 LYS A N 1
ATOM 2369 C CA . LYS A 1 338 ? 34.09984 52.98790 105.58629 1.000 24.84978 338 LYS A CA 1
ATOM 2370 C C . LYS A 1 338 ? 34.35413 54.36005 104.95063 1.000 25.19395 338 LYS A C 1
ATOM 2371 O O . LYS A 1 338 ? 35.40908 54.97214 105.12188 1.000 25.10323 338 LYS A O 1
ATOM 2377 N N . THR A 1 339 ? 33.35124 54.86327 104.23152 1.000 25.60715 339 THR A N 1
ATOM 2378 C CA . THR A 1 339 ? 33.44579 56.16827 103.58503 1.000 23.16044 339 THR A CA 1
ATOM 2379 C C . THR A 1 339 ? 32.27674 57.05048 103.99984 1.000 22.30224 339 THR A C 1
ATOM 2380 O O . THR A 1 339 ? 31.25707 56.57403 104.50797 1.000 22.20931 339 THR A O 1
ATOM 2384 N N . VAL A 1 340 ? 32.44419 58.35161 103.76609 1.000 21.55296 340 VAL A N 1
ATOM 2385 C CA . VAL A 1 340 ? 31.43212 59.36679 104.03988 1.000 21.50991 340 VAL A CA 1
ATOM 2386 C C . VAL A 1 340 ? 31.35435 60.25771 102.80505 1.000 21.66748 340 VAL A C 1
ATOM 2387 O O . VAL A 1 340 ? 32.39009 60.73501 102.32437 1.000 24.83082 340 VAL A O 1
ATOM 2391 N N . ARG A 1 341 ? 30.14537 60.45310 102.27659 1.000 21.04731 341 ARG A N 1
ATOM 2392 C CA . ARG A 1 341 ? 29.92878 61.30721 101.10973 1.000 21.74229 341 ARG A CA 1
ATOM 2393 C C . ARG A 1 341 ? 28.86765 62.35602 101.41744 1.000 21.40133 341 ARG A C 1
ATOM 2394 O O . ARG A 1 341 ? 27.75220 62.01967 101.81720 1.000 20.87702 341 ARG A O 1
ATOM 2402 N N . ASP A 1 342 ? 29.20826 63.62292 101.20182 1.000 20.76868 342 ASP A N 1
ATOM 2403 C CA . ASP A 1 342 ? 28.26121 64.70183 101.43141 1.000 22.23885 342 ASP A CA 1
ATOM 2404 C C . ASP A 1 342 ? 27.19613 64.73564 100.34566 1.000 21.93679 342 ASP A C 1
ATOM 2405 O O . ASP A 1 342 ? 27.49075 64.57970 99.15879 1.000 21.86621 342 ASP A O 1
ATOM 2410 N N . ILE A 1 343 ? 25.95769 64.97436 100.76570 1.000 21.46552 343 ILE A N 1
ATOM 2411 C CA . ILE A 1 343 ? 24.85199 65.23072 99.85472 1.000 19.38014 343 ILE A CA 1
ATOM 2412 C C . ILE A 1 343 ? 24.81355 66.74188 99.66214 1.000 20.58752 343 ILE A C 1
ATOM 2413 O O . ILE A 1 343 ? 24.26154 67.47009 100.48324 1.000 18.64256 343 ILE A O 1
ATOM 2418 N N . LYS A 1 344 ? 25.43675 67.21659 98.57612 1.000 18.89746 344 LYS A N 1
ATOM 2419 C CA . LYS A 1 344 ? 25.73594 68.64055 98.46055 1.000 21.93840 344 LYS A CA 1
ATOM 2420 C C . LYS A 1 344 ? 24.51133 69.48870 98.17157 1.000 21.96120 344 LYS A C 1
ATOM 2421 O O . LYS A 1 344 ? 24.57029 70.71308 98.34313 1.000 22.69096 344 LYS A O 1
ATOM 2427 N N . GLU A 1 345 ? 23.41390 68.88394 97.73100 1.000 19.93105 345 GLU A N 1
ATOM 2428 C CA . GLU A 1 345 ? 22.23408 69.67217 97.39724 1.000 22.41485 345 GLU A CA 1
ATOM 2429 C C . GLU A 1 345 ? 21.35467 69.99066 98.60036 1.000 21.95451 345 GLU A C 1
ATOM 2430 O O . GLU A 1 345 ? 20.43956 70.81797 98.46799 1.000 20.07109 345 GLU A O 1
ATOM 2436 N N . ILE A 1 346 ? 21.59881 69.38988 99.76475 1.000 19.24544 346 ILE A N 1
ATOM 2437 C CA . ILE A 1 346 ? 20.79552 69.64105 100.95688 1.000 18.75967 346 ILE A CA 1
ATOM 2438 C C . ILE A 1 346 ? 21.47000 70.74877 101.76610 1.000 20.66376 346 ILE A C 1
ATOM 2439 O O . ILE A 1 346 ? 22.65118 70.60264 102.12597 1.000 19.81809 346 ILE A O 1
ATOM 2444 N N . PRO A 1 347 ? 20.78761 71.85740 102.05336 1.000 18.62814 347 PRO A N 1
ATOM 2445 C CA . PRO A 1 347 ? 21.45462 72.95629 102.75709 1.000 19.41555 347 PRO A CA 1
ATOM 2446 C C . PRO A 1 347 ? 21.74601 72.57814 104.20574 1.000 19.16945 347 PRO A C 1
ATOM 2447 O O . PRO A 1 347 ? 21.05331 71.74709 104.80924 1.000 20.36538 347 PRO A O 1
ATOM 2451 N N . VAL A 1 348 ? 22.81204 73.17647 104.74897 1.000 21.19921 348 VAL A N 1
ATOM 2452 C CA . VAL A 1 348 ? 23.06647 73.06934 106.18235 1.000 18.61381 348 VAL A CA 1
ATOM 2453 C C . VAL A 1 348 ? 21.84301 73.57543 106.93928 1.000 17.94362 348 VAL A C 1
ATOM 2454 O O . VAL A 1 348 ? 21.22303 74.58558 106.55854 1.000 19.89753 348 VAL A O 1
ATOM 2458 N N . HIS A 1 349 ? 21.47181 72.86646 108.00996 1.000 16.76114 349 HIS A N 1
ATOM 2459 C CA . HIS A 1 349 ? 20.21670 73.12676 108.70483 1.000 17.92618 349 HIS A CA 1
ATOM 2460 C C . HIS A 1 349 ? 20.31957 72.61487 110.13439 1.000 18.79161 349 HIS A C 1
ATOM 2461 O O . HIS A 1 349 ? 21.09499 71.70227 110.43771 1.000 18.00356 349 HIS A O 1
ATOM 2468 N N . ASN A 1 350 ? 19.50080 73.19245 111.00758 1.000 17.27748 350 ASN A N 1
ATOM 2469 C CA . ASN A 1 350 ? 19.49317 72.75881 112.40011 1.000 18.08173 350 ASN A CA 1
ATOM 2470 C C . ASN A 1 350 ? 18.68076 71.47914 112.57719 1.000 17.52299 350 ASN A C 1
ATOM 2471 O O . ASN A 1 350 ? 17.63626 71.30114 111.94769 1.000 19.55320 350 ASN A O 1
ATOM 2476 N N . GLY A 1 351 ? 19.16751 70.58873 113.45499 1.000 17.99774 351 GLY A N 1
ATOM 2477 C CA . GLY A 1 351 ? 18.48619 69.33203 113.70967 1.000 18.17683 351 GLY A CA 1
ATOM 2478 C C . GLY A 1 351 ? 17.31349 69.44541 114.67091 1.000 19.35760 351 GLY A C 1
ATOM 2479 O O . GLY A 1 351 ? 17.04405 70.49361 115.25169 1.000 18.88482 351 GLY A O 1
ATOM 2480 N N . ASP A 1 352 ? 16.58849 68.33092 114.80424 1.000 17.66793 352 ASP A N 1
ATOM 2481 C CA . ASP A 1 352 ? 15.44404 68.22513 115.71005 1.000 20.30374 352 ASP A CA 1
ATOM 2482 C C . ASP A 1 352 ? 15.82328 67.78183 117.12014 1.000 19.34524 352 ASP A C 1
ATOM 2483 O O . ASP A 1 352 ? 14.93022 67.60734 117.96447 1.000 19.53145 352 ASP A O 1
ATOM 2488 N N . GLY A 1 353 ? 17.11280 67.61063 117.40644 1.000 18.93442 353 GLY A N 1
ATOM 2489 C CA . GLY A 1 353 ? 17.51739 67.31387 118.77505 1.000 19.30230 353 GLY A CA 1
ATOM 2490 C C . GLY A 1 353 ? 17.22011 65.87716 119.17349 1.000 18.78759 353 GLY A C 1
ATOM 2491 O O . GLY A 1 353 ? 17.18024 64.96546 118.34408 1.000 19.08101 353 GLY A O 1
ATOM 2492 N N . GLY A 1 354 ? 16.99695 65.68492 120.47108 1.000 18.30836 354 GLY A N 1
ATOM 2493 C CA . GLY A 1 354 ? 16.77104 64.36883 121.02741 1.000 18.73688 354 GLY A CA 1
ATOM 2494 C C . GLY A 1 354 ? 15.39352 63.81782 120.74253 1.000 18.98841 354 GLY A C 1
ATOM 2495 O O . GLY A 1 354 ? 14.50773 63.86669 121.60105 1.000 19.70823 354 GLY A O 1
ATOM 2496 N N . ARG A 1 355 ? 15.20516 63.30042 119.53336 1.000 18.19764 355 ARG A N 1
ATOM 2497 C CA . ARG A 1 355 ? 14.02974 62.50250 119.20851 1.000 19.36954 355 ARG A CA 1
ATOM 2498 C C . ARG A 1 355 ? 14.39692 61.62726 118.01965 1.000 18.90107 355 ARG A C 1
ATOM 2499 O O . ARG A 1 355 ? 15.47528 61.76395 117.44365 1.000 17.28133 355 ARG A O 1
ATOM 2507 N N . ARG A 1 356 ? 13.48459 60.72618 117.65413 1.000 15.10687 356 ARG A N 1
ATOM 2508 C CA . ARG A 1 356 ? 13.75236 59.81637 116.54918 1.000 17.82094 356 ARG A CA 1
ATOM 2509 C C . ARG A 1 356 ? 13.95851 60.58553 115.24274 1.000 19.24997 356 ARG A C 1
ATOM 2510 O O . ARG A 1 356 ? 13.39240 61.65599 115.02657 1.000 19.39113 356 ARG A O 1
ATOM 2518 N N . PHE A 1 357 ? 14.79232 60.01661 114.37442 1.000 17.78748 357 PHE A N 1
ATOM 2519 C CA . PHE A 1 357 ? 15.21380 60.63508 113.11573 1.000 16.85104 357 PHE A CA 1
ATOM 2520 C C . PHE A 1 357 ? 14.09892 60.46636 112.09443 1.000 18.74928 357 PHE A C 1
ATOM 2521 O O . PHE A 1 357 ? 13.79716 59.34201 111.68597 1.000 17.63911 357 PHE A O 1
ATOM 2529 N N . ALA A 1 358 ? 13.48789 61.57269 111.67363 1.000 17.63142 358 ALA A N 1
ATOM 2530 C CA . ALA A 1 358 ? 12.35553 61.52449 110.74462 1.000 18.79072 358 ALA A CA 1
ATOM 2531 C C . ALA A 1 358 ? 12.87611 61.45666 109.30928 1.000 19.51267 358 ALA A C 1
ATOM 2532 O O . ALA A 1 358 ? 12.92219 62.44641 108.57477 1.000 19.24327 358 ALA A O 1
ATOM 2534 N N . ALA A 1 359 ? 13.24101 60.24295 108.89828 1.000 17.73004 359 ALA A N 1
ATOM 2535 C CA . ALA A 1 359 ? 13.73312 59.98171 107.55657 1.000 16.52972 359 ALA A CA 1
ATOM 2536 C C . ALA A 1 359 ? 13.08563 58.70068 107.05697 1.000 20.22764 359 ALA A C 1
ATOM 2537 O O . ALA A 1 359 ? 12.95367 57.73573 107.81412 1.000 18.31053 359 ALA A O 1
ATOM 2539 N N . LEU A 1 360 ? 12.68659 58.69242 105.78502 1.000 18.52203 360 LEU A N 1
ATOM 2540 C CA . LEU A 1 360 ? 11.89147 57.60743 105.21273 1.000 18.95267 360 LEU A CA 1
ATOM 2541 C C . LEU A 1 360 ? 12.68288 56.91929 104.10953 1.000 19.52234 360 LEU A C 1
ATOM 2542 O O . LEU A 1 360 ? 13.04544 57.55396 103.11356 1.000 18.06651 360 LEU A O 1
ATOM 2547 N N . VAL A 1 361 ? 12.94154 55.62414 104.27969 1.000 18.61846 361 VAL A N 1
ATOM 2548 C CA . VAL A 1 361 ? 13.53055 54.81636 103.21608 1.000 18.58408 361 VAL A CA 1
ATOM 2549 C C . VAL A 1 361 ? 12.38178 54.28081 102.37236 1.000 22.65431 361 VAL A C 1
ATOM 2550 O O . VAL A 1 361 ? 11.49226 53.58872 102.88481 1.000 22.35671 361 VAL A O 1
ATOM 2554 N N . ASP A 1 362 ? 12.36744 54.63398 101.08773 1.000 20.28298 362 ASP A N 1
ATOM 2555 C CA . ASP A 1 362 ? 11.21273 54.30548 100.25427 1.000 22.02178 362 ASP A CA 1
ATOM 2556 C C . ASP A 1 362 ? 11.62132 54.19587 98.79740 1.000 23.16163 362 ASP A C 1
ATOM 2557 O O . ASP A 1 362 ? 12.22792 55.11993 98.24295 1.000 19.45670 362 ASP A O 1
ATOM 2562 N N . GLY A 1 363 ? 11.28653 53.06277 98.18465 1.000 25.64715 363 GLY A N 1
ATOM 2563 C CA . GLY A 1 363 ? 11.53467 52.89127 96.75952 1.000 27.32115 363 GLY A CA 1
ATOM 2564 C C . GLY A 1 363 ? 12.98187 53.08711 96.36602 1.000 25.43919 363 GLY A C 1
ATOM 2565 O O . GLY A 1 363 ? 13.25950 53.60824 95.27984 1.000 23.51706 363 GLY A O 1
ATOM 2566 N N . GLY A 1 364 ? 13.91633 52.69390 97.23621 1.000 24.63248 364 GLY A N 1
ATOM 2567 C CA . GLY A 1 364 ? 15.33507 52.83430 96.95527 1.000 25.97845 364 GLY A CA 1
ATOM 2568 C C . GLY A 1 364 ? 15.91687 54.20858 97.21494 1.000 24.72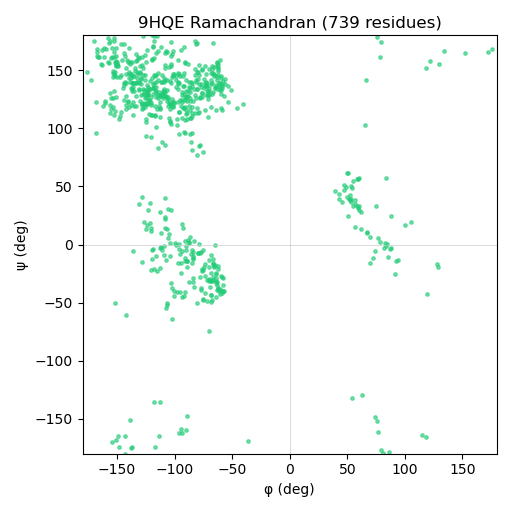756 364 GLY A C 1
ATOM 2569 O O . GLY A 1 364 ? 17.12810 54.39970 97.02347 1.000 26.61924 364 GLY A O 1
ATOM 2570 N N . TYR A 1 365 ? 15.09921 55.17274 97.60317 1.000 20.64165 365 TYR A N 1
ATOM 2571 C CA . TYR A 1 365 ? 15.54256 56.50599 97.97584 1.000 20.83995 365 TYR A CA 1
ATOM 2572 C C . TYR A 1 365 ? 15.42426 56.66708 99.48305 1.000 21.16992 365 TYR A C 1
ATOM 2573 O O . TYR A 1 365 ? 14.80143 55.85574 100.16929 1.000 19.62945 365 TYR A O 1
ATOM 2582 N N . VAL A 1 366 ? 16.04041 57.72233 100.00785 1.000 19.14617 366 VAL A N 1
ATOM 2583 C CA . VAL A 1 366 ? 15.74984 58.18745 101.36372 1.000 17.64133 366 VAL A CA 1
ATOM 2584 C C . VAL A 1 366 ? 15.16466 59.57628 101.24302 1.000 21.48682 366 VAL A C 1
ATOM 2585 O O . VAL A 1 366 ? 15.71030 60.41826 100.51884 1.000 19.44046 366 VAL A O 1
ATOM 2589 N N . TYR A 1 367 ? 14.05360 59.81144 101.93374 1.000 16.99707 367 TYR A N 1
ATOM 2590 C CA . TYR A 1 367 ? 13.38191 61.10678 101.92584 1.000 17.65273 367 TYR A CA 1
ATOM 2591 C C . TYR A 1 367 ? 13.57400 61.77534 103.28145 1.000 18.69959 367 TYR A C 1
ATOM 2592 O O . TYR A 1 367 ? 13.39323 61.13560 104.32547 1.000 19.23459 367 TYR A O 1
ATOM 2601 N N . ARG A 1 368 ? 13.93975 63.05751 103.27023 1.000 16.71103 368 ARG A N 1
ATOM 2602 C CA . ARG A 1 368 ? 14.22019 63.73914 104.52604 1.000 16.40256 368 ARG A CA 1
ATOM 2603 C C . ARG A 1 368 ? 13.65918 65.14728 104.46470 1.000 19.17771 368 ARG A C 1
ATOM 2604 O O . ARG A 1 368 ? 14.04928 65.93105 103.57849 1.000 17.58823 368 ARG A O 1
ATOM 2612 N N . PRO A 1 369 ? 12.71276 65.49334 105.34226 1.000 17.26576 369 PRO A N 1
ATOM 2613 C CA . PRO A 1 369 ? 12.29284 66.89810 105.43796 1.000 18.09797 369 PRO A CA 1
ATOM 2614 C C . PRO A 1 369 ? 13.44152 67.71907 106.00158 1.000 19.76539 369 PRO A C 1
ATOM 2615 O O . PRO A 1 369 ? 14.04830 67.35835 107.01351 1.000 18.72850 369 PRO A O 1
ATOM 2619 N N . VAL A 1 370 ? 13.75874 68.80410 105.30726 1.000 20.11337 370 VAL A N 1
ATOM 2620 C CA . VAL A 1 370 ? 14.85041 69.69098 105.65138 1.000 19.32074 370 VAL A CA 1
ATOM 2621 C C . VAL A 1 370 ? 14.22249 71.03915 105.95556 1.000 21.97577 370 VAL A C 1
ATOM 2622 O O . VAL A 1 370 ? 13.66677 71.68469 105.05633 1.000 18.99261 370 VAL A O 1
ATOM 2626 N N . THR A 1 371 ? 14.27943 71.43702 107.22475 1.000 22.30987 371 THR A N 1
ATOM 2627 C CA . THR A 1 371 ? 13.74210 72.70509 107.70796 1.000 23.64384 371 THR A CA 1
ATOM 2628 C C . THR A 1 371 ? 14.88979 73.69967 107.73633 1.000 23.34333 371 THR A C 1
ATOM 2629 O O . THR A 1 371 ? 15.83777 73.54673 108.51429 1.000 23.76308 371 THR A O 1
ATOM 2633 N N . ALA A 1 372 ? 14.80980 74.71847 106.89175 1.000 26.69996 372 ALA A N 1
ATOM 2634 C CA . ALA A 1 372 ? 15.85420 75.72337 106.80195 1.000 26.76470 372 ALA A CA 1
ATOM 2635 C C . ALA A 1 372 ? 15.19069 77.07597 106.56413 1.000 32.02481 372 ALA A C 1
ATOM 2636 O O . ALA A 1 372 ? 13.97930 77.24423 106.75111 1.000 28.33871 372 ALA A O 1
ATOM 2638 N N . SER A 1 373 ? 15.99421 78.05303 106.13788 1.000 33.74087 373 SER A N 1
ATOM 2639 C CA . SER A 1 373 ? 15.50634 79.42647 106.01859 1.000 37.15101 373 SER A CA 1
ATOM 2640 C C . SER A 1 373 ? 14.40570 79.56709 104.97733 1.000 35.77711 373 SER A C 1
ATOM 2641 O O . SER A 1 373 ? 13.52703 80.42348 105.12554 1.000 37.26737 373 SER A O 1
ATOM 2644 N N . GLU A 1 374 ? 14.43554 78.76027 103.91554 1.000 34.28404 374 GLU A N 1
ATOM 2645 C CA . GLU A 1 374 ? 13.41168 78.88233 102.88323 1.000 32.36951 374 GLU A CA 1
ATOM 2646 C C . GLU A 1 374 ? 12.08876 78.23902 103.28082 1.000 29.62530 374 GLU A C 1
ATOM 2647 O O . GLU A 1 374 ? 11.09747 78.40125 102.55910 1.000 29.11457 374 GLU A O 1
ATOM 2653 N N . GLY A 1 375 ? 12.04673 77.53078 104.40119 1.000 26.55874 375 GLY A N 1
ATOM 2654 C CA . GLY A 1 375 ? 10.91571 76.71399 104.78569 1.000 26.35243 375 GLY A CA 1
ATOM 2655 C C . GLY A 1 375 ? 11.33666 75.26385 104.88164 1.000 23.72756 375 GLY A C 1
ATOM 2656 O O . GLY A 1 375 ? 12.52595 74.93666 104.90323 1.000 24.46343 375 GLY A O 1
ATOM 2657 N N . THR A 1 376 ? 10.34720 74.37942 104.93258 1.000 20.82918 376 THR A N 1
ATOM 2658 C CA . THR A 1 376 ? 10.59957 72.94175 104.98476 1.000 20.02512 376 THR A CA 1
ATOM 2659 C C . THR A 1 376 ? 10.25200 72.29777 103.64999 1.000 20.03270 376 THR A C 1
ATOM 2660 O O . THR A 1 376 ? 9.15097 72.49329 103.13189 1.000 18.97411 376 THR A O 1
ATOM 2664 N N . TYR A 1 377 ? 11.19952 71.54331 103.09419 1.000 19.11835 377 TYR A N 1
ATOM 2665 C CA . TYR A 1 377 ? 10.98874 70.74481 101.89627 1.000 18.36337 377 TYR A CA 1
ATOM 2666 C C . TYR A 1 377 ? 11.45947 69.32640 102.16073 1.000 18.83125 377 TYR A C 1
ATOM 2667 O O . TYR A 1 377 ? 12.46100 69.12214 102.85753 1.000 19.16466 377 TYR A O 1
ATOM 2676 N N . ILE A 1 378 ? 10.72546 68.36027 101.60320 1.000 18.15114 378 ILE A N 1
ATOM 2677 C CA . ILE A 1 378 ? 11.21683 66.99107 101.47439 1.000 17.34792 378 ILE A CA 1
ATOM 2678 C C . ILE A 1 378 ? 12.30318 66.95013 100.41131 1.000 19.65445 378 ILE A C 1
ATOM 2679 O O . ILE A 1 378 ? 12.09006 67.39571 99.28018 1.000 22.09752 378 ILE A O 1
ATOM 2684 N N . TYR A 1 379 ? 13.44792 66.37712 100.74806 1.000 16.48804 379 TYR A N 1
ATOM 2685 C CA . TYR A 1 379 ? 14.49986 66.11290 99.77904 1.000 18.68405 379 TYR A CA 1
ATOM 2686 C C . TYR A 1 379 ? 14.56654 64.61510 99.52774 1.000 18.36851 379 TYR A C 1
ATOM 2687 O O . TYR A 1 379 ? 14.60004 63.82465 100.48217 1.000 19.15382 379 TYR A O 1
ATOM 2696 N N . GLN A 1 380 ? 14.59141 64.22714 98.25064 1.000 16.58413 380 GLN A N 1
ATOM 2697 C CA . GLN A 1 380 ? 14.74063 62.82901 97.84780 1.000 18.99245 380 GLN A CA 1
ATOM 2698 C C . GLN A 1 380 ? 16.21246 62.52752 97.58711 1.000 19.62386 380 GLN A C 1
ATOM 2699 O O . GLN A 1 380 ? 16.82596 63.13390 96.69910 1.000 19.52973 380 GLN A O 1
ATOM 2705 N N . VAL A 1 381 ? 16.77624 61.58865 98.34382 1.000 16.35358 381 VAL A N 1
ATOM 2706 C CA . VAL A 1 381 ? 18.20161 61.28134 98.28350 1.000 19.04205 381 VAL A CA 1
ATOM 2707 C C . VAL A 1 381 ? 18.39168 59.95836 97.55411 1.000 19.51553 381 VAL A C 1
ATOM 2708 O O . VAL A 1 381 ? 17.78452 58.93982 97.91723 1.000 18.69027 381 VAL A O 1
ATOM 2712 N N . ASP A 1 382 ? 19.23890 59.98030 96.52753 1.000 18.35972 382 ASP A N 1
ATOM 2713 C CA . ASP A 1 382 ? 19.70223 58.77472 95.85760 1.000 19.55703 382 ASP A CA 1
ATOM 2714 C C . ASP A 1 382 ? 20.90863 58.27146 96.63385 1.000 21.36639 382 ASP A C 1
ATOM 2715 O O . ASP A 1 382 ? 21.96080 58.92373 96.59984 1.000 20.31762 382 ASP A O 1
ATOM 2720 N N . PRO A 1 383 ? 20.80441 57.15352 97.36260 1.000 21.98765 383 PRO A N 1
ATOM 2721 C CA . PRO A 1 383 ? 21.91268 56.75763 98.24965 1.000 22.06796 383 PRO A CA 1
ATOM 2722 C C . PRO A 1 383 ? 23.13855 56.28521 97.50733 1.000 23.31007 383 PRO A C 1
ATOM 2723 O O . PRO A 1 383 ? 24.25396 56.43178 98.02563 1.000 24.17924 383 PRO A O 1
ATOM 2727 N N . GLN A 1 384 ? 22.97133 55.69905 96.31849 1.000 23.64433 384 GLN A N 1
ATOM 2728 C CA . GLN A 1 384 ? 24.12628 55.25567 95.54638 1.000 27.46209 384 GLN A CA 1
ATOM 2729 C C . GLN A 1 384 ? 24.93868 56.43553 95.03253 1.000 27.37926 384 GLN A C 1
ATOM 2730 O O . GLN A 1 384 ? 26.17484 56.41135 95.08638 1.000 28.81628 384 GLN A O 1
ATOM 2736 N N . ALA A 1 385 ? 24.26997 57.47169 94.52702 1.000 26.71912 385 ALA A N 1
ATOM 2737 C CA . ALA A 1 385 ? 24.95920 58.62730 93.96722 1.000 27.86002 385 ALA A CA 1
ATOM 2738 C C . ALA A 1 385 ? 25.26167 59.70340 95.00605 1.000 27.64646 385 ALA A C 1
ATOM 2739 O O . ALA A 1 385 ? 26.08015 60.58692 94.72972 1.000 25.20663 385 ALA A O 1
ATOM 2741 N N . ALA A 1 386 ? 24.63562 59.63475 96.18248 1.000 24.04305 386 ALA A N 1
ATOM 2742 C CA . ALA A 1 386 ? 24.74247 60.65200 97.23492 1.000 23.65424 386 ALA A CA 1
ATOM 2743 C C . ALA A 1 386 ? 24.39358 62.03549 96.69700 1.000 24.38920 386 ALA A C 1
ATOM 2744 O O . ALA A 1 386 ? 25.12928 63.01226 96.88020 1.000 24.02635 386 ALA A O 1
ATOM 2746 N N . THR A 1 387 ? 23.26697 62.09955 95.99621 1.000 23.31129 387 THR A N 1
ATOM 2747 C CA . THR A 1 387 ? 22.74744 63.33705 95.42875 1.000 22.61880 387 THR A CA 1
ATOM 2748 C C . THR A 1 387 ? 21.29132 63.45532 95.82771 1.000 22.30922 387 THR A C 1
ATOM 2749 O O . THR A 1 387 ? 20.62323 62.45000 96.08568 1.000 22.71596 387 THR A O 1
ATOM 2753 N N . ALA A 1 388 ? 20.79497 64.68817 95.89659 1.000 22.89225 388 ALA A N 1
ATOM 2754 C CA . ALA A 1 388 ? 19.42138 64.90436 96.31377 1.000 21.19425 388 ALA A CA 1
ATOM 2755 C C . ALA A 1 388 ? 18.68933 65.78106 95.30784 1.000 23.35061 388 ALA A C 1
ATOM 2756 O O . ALA A 1 388 ? 19.29962 66.53907 94.53969 1.000 23.65129 388 ALA A O 1
ATOM 2758 N N . VAL A 1 389 ? 17.37174 65.60320 95.29690 1.000 19.25900 389 VAL A N 1
ATOM 2759 C CA . VAL A 1 389 ? 16.42236 66.37025 94.50497 1.000 22.62655 389 VAL A CA 1
ATOM 2760 C C . VAL A 1 389 ? 15.42152 66.98266 95.47302 1.000 21.11109 389 VAL A C 1
ATOM 2761 O O . VAL A 1 389 ? 14.84765 66.26985 96.30409 1.000 20.67975 389 VAL A O 1
ATOM 2765 N N . ARG A 1 390 ? 15.20180 68.29008 95.37355 1.000 21.22522 390 ARG A N 1
ATOM 2766 C CA . ARG A 1 390 ? 14.20110 68.91310 96.23330 1.000 19.60397 390 ARG A CA 1
ATOM 2767 C C . ARG A 1 390 ? 12.79212 68.52484 95.78871 1.000 22.33214 390 ARG A C 1
ATOM 2768 O O . ARG A 1 390 ? 12.47073 68.54738 94.59415 1.000 19.32388 390 ARG A O 1
ATOM 2776 N N . GLY A 1 391 ? 11.94224 68.19197 96.76720 1.000 20.70752 391 GLY A N 1
ATOM 2777 C CA . GLY A 1 391 ? 10.57724 67.77142 96.49816 1.000 20.84639 391 GLY A CA 1
ATOM 2778 C C . GLY A 1 391 ? 9.51485 68.68274 97.08772 1.000 22.12820 391 GLY A C 1
ATOM 2779 O O . GLY A 1 391 ? 9.61589 69.91122 96.99903 1.000 20.53947 391 GLY A O 1
ATOM 2780 N N . ALA A 1 392 ? 8.49200 68.08638 97.70350 1.000 20.06640 392 ALA A N 1
ATOM 2781 C CA . ALA A 1 392 ? 7.33404 68.83827 98.17207 1.000 21.99215 392 ALA A CA 1
ATOM 2782 C C . ALA A 1 392 ? 7.69578 69.81472 99.28460 1.000 18.74650 392 ALA A C 1
ATOM 2783 O O . ALA A 1 392 ? 8.53183 69.53887 100.13650 1.000 19.26166 392 ALA A O 1
ATOM 2785 N N . LYS A 1 393 ? 7.01451 70.94655 99.29410 1.000 18.29974 393 LYS A N 1
ATOM 2786 C CA . LYS A 1 393 ? 7.08712 71.84972 100.43018 1.000 20.88754 393 LYS A CA 1
ATOM 2787 C C . LYS A 1 393 ? 6.15469 71.34174 101.52108 1.000 20.24636 393 LYS A C 1
ATOM 2788 O O . LYS A 1 393 ? 5.13207 70.72120 101.23662 1.000 22.13025 393 LYS A O 1
ATOM 2794 N N . VAL A 1 394 ? 6.52383 71.58910 102.77628 1.000 21.21293 394 VAL A N 1
ATOM 2795 C CA . VAL A 1 394 ? 5.74419 71.14127 103.93280 1.000 20.05365 394 VAL A CA 1
ATOM 2796 C C . VAL A 1 394 ? 5.44201 72.35295 104.80592 1.000 21.58584 394 VAL A C 1
ATOM 2797 O O . VAL A 1 394 ? 6.36285 73.01600 105.29644 1.000 20.70772 394 VAL A O 1
ATOM 2801 N N . SER A 1 395 ? 4.16230 72.65567 104.98321 1.000 21.50734 395 SER A N 1
ATOM 2802 C CA . SER A 1 395 ? 3.75712 73.76812 105.84317 1.000 21.38552 395 SER A CA 1
ATOM 2803 C C . SER A 1 395 ? 3.70532 73.26024 107.27429 1.000 21.77772 395 SER A C 1
ATOM 2804 O O . SER A 1 395 ? 2.70140 72.68741 107.70294 1.000 23.22504 395 SER A O 1
ATOM 2807 N N . THR A 1 396 ? 4.78961 73.46696 108.02390 1.000 19.48131 396 THR A N 1
ATOM 2808 C CA . THR A 1 396 ? 4.88897 72.95249 109.38013 1.000 21.68096 396 THR A CA 1
ATOM 2809 C C . THR A 1 396 ? 5.98822 73.71973 110.10412 1.000 22.64563 396 THR A C 1
ATOM 2810 O O . THR A 1 396 ? 6.75907 74.46238 109.48786 1.000 25.15814 396 THR A O 1
ATOM 2814 N N . THR A 1 397 ? 6.06103 73.53320 111.42277 1.000 21.46189 397 THR A N 1
ATOM 2815 C CA . THR A 1 397 ? 7.24898 73.99810 112.12723 1.000 22.10057 397 THR A CA 1
ATOM 2816 C C . THR A 1 397 ? 8.37917 72.99455 111.96147 1.000 23.06449 397 THR A C 1
ATOM 2817 O O . THR A 1 397 ? 9.48894 73.35389 111.54768 1.000 21.98073 397 THR A O 1
ATOM 2821 N N . PHE A 1 398 ? 8.09361 71.72073 112.22882 1.000 19.62131 398 PHE A N 1
ATOM 2822 C CA . PHE A 1 398 ? 9.04019 70.64249 111.99526 1.000 20.14221 398 PHE A CA 1
ATOM 2823 C C . PHE A 1 398 ? 8.23954 69.37745 111.70282 1.000 20.09303 398 PHE A C 1
ATOM 2824 O O . PHE A 1 398 ? 7.02489 69.33150 111.89648 1.000 19.65550 398 PHE A O 1
ATOM 2832 N N . VAL A 1 399 ? 8.92582 68.33924 111.24026 1.000 20.42853 399 VAL A N 1
ATOM 2833 C CA . VAL A 1 399 ? 8.28613 67.04744 111.00747 1.000 19.11230 399 VAL A CA 1
ATOM 2834 C C . VAL A 1 399 ? 8.70275 66.09554 112.11815 1.000 20.25995 399 VAL A C 1
ATOM 2835 O O . VAL A 1 399 ? 9.90000 65.83942 112.32983 1.000 21.12604 399 VAL A O 1
ATOM 2839 N N . GLY A 1 400 ? 7.70714 65.57028 112.83101 1.000 19.67149 400 GLY A N 1
ATOM 2840 C CA . GLY A 1 400 ? 7.94754 64.69705 113.95463 1.000 19.67431 400 GLY A CA 1
ATOM 2841 C C . GLY A 1 400 ? 7.88863 63.22470 113.64844 1.000 19.70357 400 GLY A C 1
ATOM 2842 O O . GLY A 1 400 ? 8.16875 62.41708 114.53699 1.000 18.16049 400 GLY A O 1
ATOM 2843 N N . GLY A 1 401 ? 7.54690 62.85105 112.41421 1.000 21.23217 401 GLY A N 1
ATOM 2844 C CA . GLY A 1 401 ? 7.51883 61.46108 112.00176 1.000 18.27086 401 GLY A CA 1
ATOM 2845 C C . GLY A 1 401 ? 7.18269 61.35314 110.53201 1.000 18.91897 401 GLY A C 1
ATOM 2846 O O . GLY A 1 401 ? 6.44480 62.19719 110.00728 1.000 18.09558 401 GLY A O 1
ATOM 2847 N N . PHE A 1 402 ? 7.70564 60.33090 109.85921 1.000 16.75849 402 PHE A N 1
ATOM 2848 C CA . PHE A 1 402 ? 7.67253 60.29052 108.39738 1.000 16.84583 402 PHE A CA 1
ATOM 2849 C C . PHE A 1 402 ? 7.67947 58.82587 107.97794 1.000 18.90531 402 PHE A C 1
ATOM 2850 O O . PHE A 1 402 ? 8.68622 58.14649 108.17071 1.000 17.89065 402 PHE A O 1
ATOM 2858 N N . PHE A 1 403 ? 6.56817 58.34243 107.41483 1.000 17.73277 403 PHE A N 1
ATOM 2859 C CA . PHE A 1 403 ? 6.35116 56.91216 107.21669 1.000 17.86323 403 PHE A CA 1
ATOM 2860 C C . PHE A 1 403 ? 5.61927 56.65700 105.91144 1.000 18.35207 403 PHE A C 1
ATOM 2861 O O . PHE A 1 403 ? 5.00266 57.55161 105.33463 1.000 18.21206 403 PHE A O 1
ATOM 2869 N N . ARG A 1 404 ? 5.70096 55.41135 105.45394 1.000 19.03480 404 ARG A N 1
ATOM 2870 C CA . ARG A 1 404 ? 4.80885 54.88880 104.43372 1.000 19.51530 404 ARG A CA 1
ATOM 2871 C C . ARG A 1 404 ? 3.95523 53.83387 105.10854 1.000 23.67807 404 ARG A C 1
ATOM 2872 O O . ARG A 1 404 ? 4.49424 52.87852 105.67669 1.000 22.47897 404 ARG A O 1
ATOM 2880 N N . LEU A 1 405 ? 2.63197 54.00742 105.04555 1.000 22.16623 405 LEU A N 1
ATOM 2881 C CA . LEU A 1 405 ? 1.67781 53.10290 105.67900 1.000 26.53445 405 LEU A CA 1
ATOM 2882 C C . LEU A 1 405 ? 0.77528 52.53602 104.59801 1.000 31.13198 405 LEU A C 1
ATOM 2883 O O . LEU A 1 405 ? -0.02218 53.27192 104.00780 1.000 33.28821 405 LEU A O 1
ATOM 2888 N N . ASP A 1 406 ? 0.90938 51.23906 104.33015 1.000 32.11097 406 ASP A N 1
ATOM 2889 C CA . ASP A 1 406 ? 0.01610 50.54042 103.41916 1.000 37.78657 406 ASP A CA 1
ATOM 2890 C C . ASP A 1 406 ? -1.16405 49.93070 104.18162 1.000 44.73976 406 ASP A C 1
ATOM 2891 O O . ASP A 1 406 ? -1.18956 49.87256 105.41741 1.000 40.18880 406 ASP A O 1
ATOM 2896 N N . LEU A 1 407 ? -2.14860 49.45882 103.42237 1.000 55.93808 407 LEU A N 1
ATOM 2897 C CA . LEU A 1 407 ? -3.23368 48.67296 103.99216 1.000 59.08389 407 LEU A CA 1
ATOM 2898 C C . LEU A 1 407 ? -2.74639 47.24617 104.23210 1.000 64.62038 407 LEU A C 1
ATOM 2899 O O . LEU A 1 407 ? -2.22599 46.59806 103.31816 1.000 65.96883 407 LEU A O 1
ATOM 2904 N N . GLU A 1 408 ? -2.90327 46.76567 105.46436 1.000 63.28667 408 GLU A N 1
ATOM 2905 C CA . GLU A 1 408 ? -2.45705 45.42356 105.83844 1.000 66.72146 408 GLU A CA 1
ATOM 2906 C C . GLU A 1 408 ? -3.24095 44.35322 105.08882 1.000 69.10964 408 GLU A C 1
ATOM 2907 O O . GLU A 1 408 ? -4.45330 44.24249 105.24774 1.000 70.69422 408 GLU A O 1
ATOM 2909 N N . GLU B 1 31 ? 0.39594 13.91826 90.05593 1.000 81.63485 31 GLU B N 1
ATOM 2910 C CA . GLU B 1 31 ? 1.27671 15.04971 90.31723 1.000 81.11847 31 GLU B CA 1
ATOM 2911 C C . GLU B 1 31 ? 0.48696 16.25600 90.81358 1.000 79.58683 31 GLU B C 1
ATOM 2912 O O . GLU B 1 31 ? 1.05610 17.18828 91.37649 1.000 80.85854 31 GLU B O 1
ATOM 2918 N N . GLU B 1 32 ? -0.82734 16.22619 90.60361 1.000 79.54416 32 GLU B N 1
ATOM 2919 C CA . GLU B 1 32 ? -1.68930 17.32582 91.02076 1.000 76.67573 32 GLU B CA 1
ATOM 2920 C C . GLU B 1 32 ? -1.80797 17.37376 92.54047 1.000 74.56471 32 GLU B C 1
ATOM 2921 O O . GLU B 1 32 ? -2.13545 16.37179 93.18114 1.000 75.08198 32 GLU B O 1
ATOM 2927 N N . THR B 1 33 ? -1.55915 18.54868 93.11697 1.000 71.77616 33 THR B N 1
ATOM 2928 C CA . THR B 1 33 ? -1.64185 18.72857 94.55979 1.000 66.07793 33 THR B CA 1
ATOM 2929 C C . THR B 1 33 ? -2.92123 19.47142 94.90823 1.000 63.76158 33 THR B C 1
ATOM 2930 O O . THR B 1 33 ? -3.10390 20.61034 94.44571 1.000 58.45621 33 THR B O 1
ATOM 2934 N N . PRO B 1 34 ? -3.81937 18.89883 95.71122 1.000 59.55720 34 PRO B N 1
ATOM 2935 C CA . PRO B 1 34 ? -5.06083 19.60995 96.04535 1.000 59.15256 34 PRO B CA 1
ATOM 2936 C C . PRO B 1 34 ? -4.77075 20.89049 96.81589 1.000 55.88386 34 PRO B C 1
ATOM 2937 O O . PRO B 1 34 ? -3.82991 20.95781 97.61031 1.000 52.04671 34 PRO B O 1
ATOM 2941 N N . PHE B 1 35 ? -5.57879 21.91766 96.55396 1.000 56.85226 35 PHE B N 1
ATOM 2942 C CA . PHE B 1 35 ? -5.50917 23.21495 97.22396 1.000 54.47705 35 PHE B CA 1
ATOM 2943 C C . PHE B 1 35 ? -4.17926 23.93163 97.01087 1.000 53.68133 35 PHE B C 1
ATOM 2944 O O . PHE B 1 35 ? -3.87338 24.88312 97.74366 1.000 51.23786 35 PHE B O 1
ATOM 2952 N N . ALA B 1 36 ? -3.36347 23.47849 96.06530 1.000 51.95086 36 ALA B N 1
ATOM 2953 C CA . ALA B 1 36 ? -2.18880 24.22983 95.64599 1.000 54.11996 36 ALA B CA 1
ATOM 2954 C C . ALA B 1 36 ? -2.64727 25.59677 95.14850 1.000 53.85192 36 ALA B C 1
ATOM 2955 O O . ALA B 1 36 ? -3.36335 25.66573 94.13854 1.000 57.30103 36 ALA B O 1
ATOM 2957 N N . PRO B 1 37 ? -2.26787 26.69370 95.81025 1.000 52.36207 37 PRO B N 1
ATOM 2958 C CA . PRO B 1 37 ? -2.93329 27.97812 95.52721 1.000 52.57997 37 PRO B CA 1
ATOM 2959 C C . PRO B 1 37 ? -2.67279 28.54404 94.13643 1.000 53.00989 37 PRO B C 1
ATOM 2960 O O . PRO B 1 37 ? -3.55891 29.20693 93.58528 1.000 55.33942 37 PRO B O 1
ATOM 2964 N N . TYR B 1 38 ? -1.50666 28.30738 93.54973 1.000 50.25564 38 TYR B N 1
ATOM 2965 C CA . TYR B 1 38 ? -1.09604 29.02592 92.35141 1.000 50.09196 38 TYR B CA 1
ATOM 2966 C C . TYR B 1 38 ? -1.54972 28.30782 91.08537 1.000 50.07672 38 TYR B C 1
ATOM 2967 O O . TYR B 1 38 ? -1.52648 27.07898 91.00978 1.000 50.19630 38 TYR B O 1
ATOM 2976 N N . VAL B 1 39 ? -1.97114 29.08767 90.09064 1.000 49.98409 39 VAL B N 1
ATOM 2977 C CA . VAL B 1 39 ? -2.39356 28.56755 88.79451 1.000 49.98907 39 VAL B CA 1
ATOM 2978 C C . VAL B 1 39 ? -1.48655 29.14465 87.71854 1.000 49.81478 39 VAL B C 1
ATOM 2979 O O . VAL B 1 39 ? -1.20535 30.34831 87.71271 1.000 49.71698 39 VAL B O 1
ATOM 2983 N N . LEU B 1 40 ? -1.03684 28.28936 86.80283 1.000 49.84193 40 LEU B N 1
ATOM 2984 C CA . LEU B 1 40 ? -0.23927 28.72394 85.66725 1.000 49.73121 40 LEU B CA 1
ATOM 2985 C C . LEU B 1 40 ? -0.76929 28.04063 84.41641 1.000 49.81096 40 LEU B C 1
ATOM 2986 O O . LEU B 1 40 ? -0.77447 26.81023 84.33741 1.000 50.62503 40 LEU B O 1
ATOM 2991 N N . SER B 1 41 ? -1.23040 28.83346 83.45081 1.000 49.71056 41 SER B N 1
ATOM 2992 C CA . SER B 1 41 ? -1.58764 28.30140 82.13876 1.000 49.80048 41 SER B CA 1
ATOM 2993 C C . SER B 1 41 ? -0.31404 28.17990 81.32262 1.000 49.77431 41 SER B C 1
ATOM 2994 O O . SER B 1 41 ? 0.31722 29.18684 80.98957 1.000 49.61943 41 SER B O 1
ATOM 2997 N N . LEU B 1 42 ? 0.07239 26.95018 81.01264 1.000 50.00093 42 LEU B N 1
ATOM 2998 C CA . LEU B 1 42 ? 1.30221 26.68749 80.28039 1.000 50.08849 42 LEU B CA 1
ATOM 2999 C C . LEU B 1 42 ? 0.97181 26.60317 78.79337 1.000 50.15556 42 LEU B C 1
ATOM 3000 O O . LEU B 1 42 ? 0.32622 25.64948 78.34560 1.000 52.35271 42 LEU B O 1
ATOM 3005 N N . GLY B 1 43 ? 1.39156 27.60936 78.03701 1.000 49.97992 43 GLY B N 1
ATOM 3006 C CA . GLY B 1 43 ? 1.29339 27.54860 76.59170 1.000 50.05744 43 GLY B CA 1
ATOM 3007 C C . GLY B 1 43 ? 2.44056 26.72314 76.05997 1.000 50.34096 43 GLY B C 1
ATOM 3008 O O . GLY B 1 43 ? 3.60206 27.11492 76.19044 1.000 50.34147 43 GLY B O 1
ATOM 3009 N N . ILE B 1 44 ? 2.14046 25.56577 75.48438 1.000 50.67146 44 ILE B N 1
ATOM 3010 C CA . ILE B 1 44 ? 3.16320 24.61207 75.07569 1.000 51.06884 44 ILE B CA 1
ATOM 3011 C C . ILE B 1 44 ? 3.03615 24.39433 73.57578 1.000 53.51184 44 ILE B C 1
ATOM 3012 O O . ILE B 1 44 ? 1.97087 23.99464 73.08771 1.000 51.93603 44 ILE B O 1
ATOM 3017 N N . ASN B 1 45 ? 4.10886 24.69930 72.84642 1.000 51.68796 45 ASN B N 1
ATOM 3018 C CA . ASN B 1 45 ? 4.13024 24.53585 71.39789 1.000 53.48133 45 ASN B CA 1
ATOM 3019 C C . ASN B 1 45 ? 4.47947 23.09457 71.06026 1.000 54.07252 45 ASN B C 1
ATOM 3020 O O . ASN B 1 45 ? 5.52093 22.58104 71.48515 1.000 53.63651 45 ASN B O 1
ATOM 3025 N N . SER B 1 46 ? 3.60850 22.43928 70.30412 1.000 54.16531 46 SER B N 1
ATOM 3026 C CA . SER B 1 46 ? 3.83741 21.05375 69.93115 1.000 54.55268 46 SER B CA 1
ATOM 3027 C C . SER B 1 46 ? 3.12917 20.79953 68.61554 1.000 59.45917 46 SER B C 1
ATOM 3028 O O . SER B 1 46 ? 1.96814 21.18696 68.45240 1.000 60.49837 46 SER B O 1
ATOM 3031 N N . ASN B 1 47 ? 3.83879 20.17337 67.67768 1.000 57.90206 47 ASN B N 1
ATOM 3032 C CA . ASN B 1 47 ? 3.24953 19.77755 66.40572 1.000 56.14241 47 ASN B CA 1
ATOM 3033 C C . ASN B 1 47 ? 2.64848 20.98685 65.69023 1.000 53.82325 47 ASN B C 1
ATOM 3034 O O . ASN B 1 47 ? 1.58857 20.90485 65.06580 1.000 55.13476 47 ASN B O 1
ATOM 3039 N N . GLY B 1 48 ? 3.33101 22.12934 65.79584 1.000 53.30939 48 GLY B N 1
ATOM 3040 C CA . GLY B 1 48 ? 2.95049 23.34201 65.09922 1.000 52.84915 48 GLY B CA 1
ATOM 3041 C C . GLY B 1 48 ? 1.80858 24.12483 65.70641 1.000 57.19635 48 GLY B C 1
ATOM 3042 O O . GLY B 1 48 ? 1.42006 25.15569 65.14007 1.000 53.01001 48 GLY B O 1
ATOM 3043 N N . THR B 1 49 ? 1.26475 23.68581 66.83938 1.000 56.51150 49 THR B N 1
ATOM 3044 C CA . THR B 1 49 ? 0.11764 24.33070 67.45877 1.000 57.85856 49 THR B CA 1
ATOM 3045 C C . THR B 1 49 ? 0.40228 24.56954 68.93383 1.000 54.49048 49 THR B C 1
ATOM 3046 O O . THR B 1 49 ? 0.99766 23.72197 69.60846 1.000 55.31874 49 THR B O 1
ATOM 3050 N N . THR B 1 50 ? -0.01521 25.72740 69.42975 1.000 52.04391 50 THR B N 1
ATOM 3051 C CA . THR B 1 50 ? 0.08031 25.99569 70.85970 1.000 50.91077 50 THR B CA 1
ATOM 3052 C C . THR B 1 50 ? -1.10402 25.36334 71.57569 1.000 51.44356 50 THR B C 1
ATOM 3053 O O . THR B 1 50 ? -2.25806 25.58413 71.19349 1.000 51.09786 50 THR B O 1
ATOM 3057 N N . THR B 1 51 ? -0.81181 24.58009 72.61833 1.000 51.20824 51 THR B N 1
ATOM 3058 C CA . THR B 1 51 ? -1.81756 23.97100 73.47435 1.000 51.38493 51 THR B CA 1
ATOM 3059 C C . THR B 1 51 ? -1.62414 24.49280 74.89211 1.000 51.05802 51 THR B C 1
ATOM 3060 O O . THR B 1 51 ? -0.49075 24.55970 75.37908 1.000 50.94435 51 THR B O 1
ATOM 3064 N N . TYR B 1 52 ? -2.72113 24.86925 75.54330 1.000 50.96867 52 TYR B N 1
ATOM 3065 C CA . TYR B 1 52 ? -2.68020 25.42102 76.89503 1.000 50.70152 52 TYR B CA 1
ATOM 3066 C C . TYR B 1 52 ? -2.96554 24.32403 77.91203 1.000 52.65010 52 TYR B C 1
ATOM 3067 O O . TYR B 1 52 ? -3.90018 23.53932 77.73550 1.000 52.71804 52 TYR B O 1
ATOM 3076 N N . TYR B 1 53 ? -2.15793 24.27254 78.97002 1.000 50.86918 53 TYR B N 1
ATOM 3077 C CA . TYR B 1 53 ? -2.33014 23.32157 80.06399 1.000 51.12011 53 TYR B CA 1
ATOM 3078 C C . TYR B 1 53 ? -2.41171 24.11822 81.35732 1.000 50.81827 53 TYR B C 1
ATOM 3079 O O . TYR B 1 53 ? -1.40382 24.66798 81.81310 1.000 51.81675 53 TYR B O 1
ATOM 3081 N N . VAL B 1 54 ? -3.60174 24.19155 81.94327 1.000 50.90884 54 VAL B N 1
ATOM 3082 C CA . VAL B 1 54 ? -3.78323 24.94568 83.18036 1.000 50.69575 54 VAL B CA 1
ATOM 3083 C C . VAL B 1 54 ? -3.40521 24.03616 84.35427 1.000 50.86106 54 VAL B C 1
ATOM 3084 O O . VAL B 1 54 ? -4.08461 23.04836 84.63735 1.000 51.23125 54 VAL B O 1
ATOM 3088 N N . VAL B 1 55 ? -2.29273 24.35040 85.01875 1.000 50.64507 55 VAL B N 1
ATOM 3089 C CA . VAL B 1 55 ? -1.78547 23.51796 86.10681 1.000 50.80488 55 VAL B CA 1
ATOM 3090 C C . VAL B 1 55 ? -1.77977 24.29852 87.41077 1.000 50.75871 55 VAL B C 1
ATOM 3091 O O . VAL B 1 55 ? -2.15775 25.47538 87.45353 1.000 50.38108 55 VAL B O 1
ATOM 3095 N N . THR B 1 56 ? -1.34503 23.64423 88.48432 1.000 50.73377 56 THR B N 1
ATOM 3096 C CA . THR B 1 56 ? -1.17775 24.29965 89.76917 1.000 51.44312 56 THR B CA 1
ATOM 3097 C C . THR B 1 56 ? 0.18213 23.94914 90.35158 1.000 51.39378 56 THR B C 1
ATOM 3098 O O . THR B 1 56 ? 0.81530 22.96044 89.96897 1.000 51.79356 56 THR B O 1
ATOM 3102 N N . ALA B 1 57 ? 0.61204 24.77344 91.30249 1.000 50.47703 57 ALA B N 1
ATOM 3103 C CA . ALA B 1 57 ? 1.90956 24.62933 91.94048 1.000 50.54245 57 ALA B CA 1
ATOM 3104 C C . ALA B 1 57 ? 1.77114 25.02202 93.40325 1.000 53.42870 57 ALA B C 1
ATOM 3105 O O . ALA B 1 57 ? 1.30129 26.12473 93.70429 1.000 50.39159 57 ALA B O 1
ATOM 3107 N N . PRO B 1 58 ? 2.14216 24.14548 94.33720 1.000 56.61449 58 PRO B N 1
ATOM 3108 C CA . PRO B 1 58 ? 2.01597 24.50815 95.75690 1.000 56.95443 58 PRO B CA 1
ATOM 3109 C C . PRO B 1 58 ? 2.94382 25.63373 96.17318 1.000 58.31685 58 PRO B C 1
ATOM 3110 O O . PRO B 1 58 ? 2.62293 26.37269 97.11219 1.000 55.79247 58 PRO B O 1
ATOM 3114 N N . GLU B 1 59 ? 4.08837 25.78233 95.51513 1.000 63.57245 59 GLU B N 1
ATOM 3115 C CA . GLU B 1 59 ? 5.03559 26.84029 95.83561 1.000 63.63775 59 GLU B CA 1
ATOM 3116 C C . GLU B 1 59 ? 5.53026 27.43677 94.52671 1.000 60.78978 59 GLU B C 1
ATOM 3117 O O . GLU B 1 59 ? 5.05883 27.07547 93.44459 1.000 63.96145 59 GLU B O 1
ATOM 3123 N N . LEU B 1 60 ? 6.50069 28.34800 94.62375 1.000 56.82296 60 LEU B N 1
ATOM 3124 C CA . LEU B 1 60 ? 7.03876 29.00734 93.43955 1.000 55.98438 60 LEU B CA 1
ATOM 3125 C C . LEU B 1 60 ? 8.55328 29.12545 93.41753 1.000 55.63063 60 LEU B C 1
ATOM 3126 O O . LEU B 1 60 ? 9.09135 29.56714 92.40146 1.000 53.41317 60 LEU B O 1
ATOM 3131 N N . MET B 1 61 ? 9.26835 28.75034 94.47462 1.000 54.10158 61 MET B N 1
ATOM 3132 C CA . MET B 1 61 ? 10.66175 29.15311 94.60236 1.000 54.73698 61 MET B CA 1
ATOM 3133 C C . MET B 1 61 ? 11.65981 28.01754 94.42206 1.000 58.72498 61 MET B C 1
ATOM 3134 O O . MET B 1 61 ? 12.86935 28.26608 94.48136 1.000 60.09743 61 MET B O 1
ATOM 3139 N N . SER B 1 62 ? 11.20025 26.79201 94.19568 1.000 54.74159 62 SER B N 1
ATOM 3140 C CA . SER B 1 62 ? 12.10825 25.67652 93.96818 1.000 59.07260 62 SER B CA 1
ATOM 3141 C C . SER B 1 62 ? 11.33733 24.57177 93.26353 1.000 60.73062 62 SER B C 1
ATOM 3142 O O . SER B 1 62 ? 10.10725 24.59884 93.17953 1.000 61.67634 62 SER B O 1
ATOM 3145 N N . GLY B 1 63 ? 12.07608 23.58745 92.77201 1.000 61.50616 63 GLY B N 1
ATOM 3146 C CA . GLY B 1 63 ? 11.45381 22.53757 92.00151 1.000 58.49859 63 GLY B CA 1
ATOM 3147 C C . GLY B 1 63 ? 11.12642 23.01009 90.59666 1.000 59.14724 63 GLY B C 1
ATOM 3148 O O . GLY B 1 63 ? 11.66038 24.00881 90.09295 1.000 57.68490 63 GLY B O 1
ATOM 3149 N N . THR B 1 64 ? 10.22603 22.27126 89.95331 1.000 59.01506 64 THR B N 1
ATOM 3150 C CA . THR B 1 64 ? 9.88150 22.52428 88.56211 1.000 57.70332 64 THR B CA 1
ATOM 3151 C C . THR B 1 64 ? 8.37378 22.45557 88.38458 1.000 57.37849 64 THR B C 1
ATOM 3152 O O . THR B 1 64 ? 7.71802 21.55112 88.90441 1.000 60.97793 64 THR B O 1
ATOM 3156 N N . ILE B 1 65 ? 7.83223 23.41460 87.64734 1.000 56.30313 65 ILE B N 1
ATOM 3157 C CA . ILE B 1 65 ? 6.41187 23.45842 87.32631 1.000 58.85851 65 ILE B CA 1
ATOM 3158 C C . ILE B 1 65 ? 6.23721 22.93696 85.90838 1.000 56.28584 65 ILE B C 1
ATOM 3159 O O . ILE B 1 65 ? 6.83120 23.47590 84.96749 1.000 55.90823 65 ILE B O 1
ATOM 3164 N N . ASN B 1 66 ? 5.42355 21.89714 85.74391 1.000 60.48105 66 ASN B N 1
ATOM 3165 C CA . ASN B 1 66 ? 5.21774 21.31721 84.42417 1.000 60.58061 66 ASN B CA 1
ATOM 3166 C C . ASN B 1 66 ? 3.79213 20.80115 84.29824 1.000 60.73985 66 ASN B C 1
ATOM 3167 O O . ASN B 1 66 ? 3.02629 20.76345 85.26390 1.000 59.45190 66 ASN B O 1
ATOM 3172 N N . ALA B 1 67 ? 3.45453 20.38943 83.07957 1.000 61.81671 67 ALA B N 1
ATOM 3173 C CA . ALA B 1 67 ? 2.18971 19.73961 82.77195 1.000 61.81926 67 ALA B CA 1
ATOM 3174 C C . ALA B 1 67 ? 2.36317 18.23731 82.59905 1.000 69.61953 67 ALA B C 1
ATOM 3175 O O . ALA B 1 67 ? 1.63540 17.60818 81.82340 1.000 68.34905 67 ALA B O 1
ATOM 3177 N N . VAL B 1 68 ? 3.33937 17.66196 83.29552 1.000 75.97799 68 VAL B N 1
ATOM 3178 C CA . VAL B 1 68 ? 3.61094 16.23070 83.24836 1.000 77.16719 68 VAL B CA 1
ATOM 3179 C C . VAL B 1 68 ? 2.69588 15.55521 84.26194 1.000 78.99720 68 VAL B C 1
ATOM 3180 O O . VAL B 1 68 ? 2.83958 15.75687 85.47237 1.000 81.12509 68 VAL B O 1
ATOM 3184 N N . ALA B 1 69 ? 1.74826 14.75748 83.76126 1.000 76.37463 69 ALA B N 1
ATOM 3185 C CA . ALA B 1 69 ? 0.77564 14.04971 84.59609 1.000 79.61342 69 ALA B CA 1
ATOM 3186 C C . ALA B 1 69 ? -0.06788 15.01531 85.42831 1.000 77.74113 69 ALA B C 1
ATOM 3187 O O . ALA B 1 69 ? -0.49415 14.68728 86.53892 1.000 76.65767 69 ALA B O 1
ATOM 3189 N N . LYS B 1 70 ? -0.30639 16.21184 84.89578 1.000 74.24802 70 LYS B N 1
ATOM 3190 C CA . LYS B 1 70 ? -1.20174 17.19065 85.50920 1.000 71.91595 70 LYS B CA 1
ATOM 3191 C C . LYS B 1 70 ? -1.48318 18.31149 84.51440 1.000 63.48499 70 LYS B C 1
ATOM 3192 O O . LYS B 1 70 ? -0.81428 18.40816 83.48984 1.000 63.73017 70 LYS B O 1
ATOM 3198 N N . GLU B 1 73 ? -5.62232 20.69441 79.93313 1.000 60.08071 73 GLU B N 1
ATOM 3199 C CA . GLU B 1 73 ? -5.34921 20.95082 78.51972 1.000 58.54279 73 GLU B CA 1
ATOM 3200 C C . GLU B 1 73 ? -6.46893 21.76621 77.85262 1.000 56.79863 73 GLU B C 1
ATOM 3201 O O . GLU B 1 73 ? -7.62878 21.35941 77.85319 1.000 56.42572 73 GLU B O 1
ATOM 3207 N N . GLN B 1 74 ? -6.12078 22.91962 77.28146 1.000 58.49193 74 GLN B N 1
ATOM 3208 C CA . GLN B 1 74 ? -7.08515 23.76476 76.58453 1.000 55.58170 74 GLN B CA 1
ATOM 3209 C C . GLN B 1 74 ? -6.54104 24.09148 75.20085 1.000 60.09402 74 GLN B C 1
ATOM 3210 O O . GLN B 1 74 ? -5.46606 24.69173 75.07774 1.000 58.09614 74 GLN B O 1
ATOM 3216 N N . ASN B 1 75 ? -7.28143 23.70355 74.16557 1.000 58.09774 75 ASN B N 1
ATOM 3217 C CA . ASN B 1 75 ? -6.87371 23.93661 72.78694 1.000 62.53326 75 ASN B CA 1
ATOM 3218 C C . ASN B 1 75 ? -7.63265 25.11209 72.18036 1.000 57.93068 75 ASN B C 1
ATOM 3219 O O . ASN B 1 75 ? -8.66298 25.56033 72.68807 1.000 58.96891 75 ASN B O 1
ATOM 3224 N N . GLY B 1 76 ? -7.10516 25.60577 71.06329 1.000 59.02903 76 GLY B N 1
ATOM 3225 C CA . GLY B 1 76 ? -7.57687 26.85636 70.51136 1.000 52.79828 76 GLY B CA 1
ATOM 3226 C C . GLY B 1 76 ? -6.95445 27.98818 71.30402 1.000 54.68205 76 GLY B C 1
ATOM 3227 O O . GLY B 1 76 ? -6.47342 27.76237 72.42506 1.000 51.45119 76 GLY B O 1
ATOM 3228 N N . TYR B 1 77 ? -6.93817 29.19184 70.74179 1.000 52.53688 77 TYR B N 1
ATOM 3229 C CA . TYR B 1 77 ? -6.32647 30.32148 71.42533 1.000 49.62116 77 TYR B CA 1
ATOM 3230 C C . TYR B 1 77 ? -7.06555 30.63321 72.71789 1.000 49.26280 77 TYR B C 1
ATOM 3231 O O . TYR B 1 77 ? -8.29445 30.55567 72.78795 1.000 49.38955 77 TYR B O 1
ATOM 3240 N N . ARG B 1 78 ? -6.30471 30.98751 73.75152 1.000 48.85486 78 ARG B N 1
ATOM 3241 C CA . ARG B 1 78 ? -6.87985 31.27065 75.05815 1.000 48.55132 78 ARG B CA 1
ATOM 3242 C C . ARG B 1 78 ? -6.10139 32.39959 75.71732 1.000 47.61924 78 ARG B C 1
ATOM 3243 O O . ARG B 1 78 ? -4.87147 32.44336 75.63949 1.000 47.55223 78 ARG B O 1
ATOM 3251 N N . ASP B 1 79 ? -6.82826 33.30863 76.35741 1.000 47.02153 79 ASP B N 1
ATOM 3252 C CA . ASP B 1 79 ? -6.24818 34.26904 77.28195 1.000 46.14339 79 ASP B CA 1
ATOM 3253 C C . ASP B 1 79 ? -7.07330 34.23925 78.56336 1.000 46.15222 79 ASP B C 1
ATOM 3254 O O . ASP B 1 79 ? -8.22566 33.79546 78.56739 1.000 46.57899 79 ASP B O 1
ATOM 3259 N N . TYR B 1 80 ? -6.48553 34.73781 79.65086 1.000 45.70255 80 TYR B N 1
ATOM 3260 C CA . TYR B 1 80 ? -7.02203 34.49628 80.98777 1.000 45.89227 80 TYR B CA 1
ATOM 3261 C C . TYR B 1 80 ? -7.12412 35.79032 81.78051 1.000 44.94944 80 TYR B C 1
ATOM 3262 O O . TYR B 1 80 ? -6.17363 36.57838 81.81386 1.000 44.29817 80 TYR B O 1
ATOM 3271 N N . GLU B 1 81 ? -8.27865 35.99628 82.41839 1.000 44.92387 81 GLU B N 1
ATOM 3272 C CA . GLU B 1 81 ? -8.50008 37.09849 83.34760 1.000 44.17051 81 GLU B CA 1
ATOM 3273 C C . GLU B 1 81 ? -9.20045 36.58323 84.59944 1.000 45.43643 81 GLU B C 1
ATOM 3274 O O . GLU B 1 81 ? -10.11114 35.75357 84.51812 1.000 47.04739 81 GLU B O 1
ATOM 3280 N N . GLN B 1 82 ? -8.77374 37.07292 85.75893 1.000 44.30529 82 GLN B N 1
ATOM 3281 C CA . GLN B 1 82 ? -9.34787 36.65050 87.03021 1.000 45.25590 82 GLN B CA 1
ATOM 3282 C C . GLN B 1 82 ? -10.26945 37.73204 87.57139 1.000 45.71731 82 GLN B C 1
ATOM 3283 O O . GLN B 1 82 ? -9.98868 38.92520 87.43600 1.000 43.76756 82 GLN B O 1
ATOM 3289 N N . ALA B 1 83 ? -11.38686 37.30979 88.15559 1.000 45.29351 83 ALA B N 1
ATOM 3290 C CA . ALA B 1 83 ? -12.19025 38.19463 88.98616 1.000 48.41736 83 ALA B CA 1
ATOM 3291 C C . ALA B 1 83 ? -12.73733 37.39510 90.15343 1.000 46.57310 83 ALA B C 1
ATOM 3292 O O . ALA B 1 83 ? -13.34791 36.34131 89.95547 1.000 48.50304 83 ALA B O 1
ATOM 3294 N N . GLY B 1 84 ? -12.52296 37.89706 91.36316 1.000 47.85714 84 GLY B N 1
ATOM 3295 C CA . GLY B 1 84 ? -12.90136 37.11838 92.53089 1.000 45.76812 84 GLY B CA 1
ATOM 3296 C C . GLY B 1 84 ? -12.10113 35.83479 92.57729 1.000 48.69069 84 GLY B C 1
ATOM 3297 O O . GLY B 1 84 ? -10.87156 35.83631 92.46311 1.000 51.53633 84 GLY B O 1
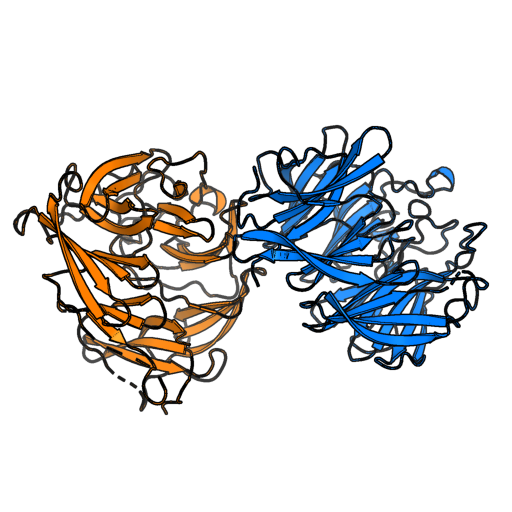ATOM 3298 N N . GLN B 1 85 ? -12.79368 34.71296 92.74598 1.000 49.41255 85 GLN B N 1
ATOM 3299 C CA . GLN B 1 85 ? -12.15384 33.40803 92.68224 1.000 48.42377 85 GLN B CA 1
ATOM 3300 C C . GLN B 1 85 ? -12.62609 32.61541 91.46971 1.000 53.60179 85 GLN B C 1
ATOM 3301 O O . GLN B 1 85 ? -12.64322 31.38134 91.48506 1.000 53.04213 85 GLN B O 1
ATOM 3307 N N . THR B 1 86 ? -13.01141 33.32726 90.41537 1.000 51.16135 86 THR B N 1
ATOM 3308 C CA . THR B 1 86 ? -13.28631 32.75345 89.10839 1.000 51.04421 86 THR B CA 1
ATOM 3309 C C . THR B 1 86 ? -12.18925 33.20248 88.15474 1.000 51.02590 86 THR B C 1
ATOM 3310 O O . THR B 1 86 ? -11.86729 34.39645 88.09370 1.000 46.98528 86 THR B O 1
ATOM 3314 N N . VAL B 1 87 ? -11.61011 32.25069 87.43049 1.000 51.72894 87 VAL B N 1
ATOM 3315 C CA . VAL B 1 87 ? -10.64258 32.52603 86.37335 1.000 50.49457 87 VAL B CA 1
ATOM 3316 C C . VAL B 1 87 ? -11.34525 32.31152 85.03932 1.000 49.68482 87 VAL B C 1
ATOM 3317 O O . VAL B 1 87 ? -11.82502 31.20895 84.75532 1.000 49.11583 87 VAL B O 1
ATOM 3321 N N . PHE B 1 88 ? -11.41995 33.35723 84.22264 1.000 47.38206 88 PHE B N 1
ATOM 3322 C CA . PHE B 1 88 ? -12.11672 33.26662 82.94791 1.000 47.52255 88 PHE B CA 1
ATOM 3323 C C . PHE B 1 88 ? -11.13716 32.84707 81.86184 1.000 47.92698 88 PHE B C 1
ATOM 3324 O O . PHE B 1 88 ? -10.10741 33.49948 81.65873 1.000 48.77954 88 PHE B O 1
ATOM 3332 N N . SER B 1 89 ? -11.46194 31.75523 81.16983 1.000 48.48972 89 SER B N 1
ATOM 3333 C CA . SER B 1 89 ? -10.68344 31.26269 80.04100 1.000 48.73200 89 SER B CA 1
ATOM 3334 C C . SER B 1 89 ? -11.36814 31.75761 78.77090 1.000 48.47796 89 SER B C 1
ATOM 3335 O O . SER B 1 89 ? -12.45231 31.28054 78.41824 1.000 49.01941 89 SER B O 1
ATOM 3338 N N . ILE B 1 90 ? -10.74317 32.72288 78.09832 1.000 47.68946 90 ILE B N 1
ATOM 3339 C CA . ILE B 1 90 ? -11.36093 33.45343 76.99445 1.000 47.29919 90 ILE B CA 1
ATOM 3340 C C . ILE B 1 90 ? -10.78247 32.94272 75.68217 1.000 47.65848 90 ILE B C 1
ATOM 3341 O O . ILE B 1 90 ? -9.58116 33.08626 75.42585 1.000 47.42013 90 ILE B O 1
ATOM 3346 N N . GLY B 1 91 ? -11.63595 32.35080 74.85219 1.000 48.76143 91 GLY B N 1
ATOM 3347 C CA . GLY B 1 91 ? -11.20791 31.78146 73.58933 1.000 51.68975 91 GLY B CA 1
ATOM 3348 C C . GLY B 1 91 ? -11.26800 32.80304 72.47153 1.000 53.80060 91 GLY B C 1
ATOM 3349 O O . GLY B 1 91 ? -11.60826 33.96179 72.71869 1.000 52.06873 91 GLY B O 1
ATOM 3350 N N . LEU B 1 95 ? -12.31338 30.56111 68.43080 1.000 72.68915 95 LEU B N 1
ATOM 3351 C CA . LEU B 1 95 ? -13.18773 30.25046 69.55706 1.000 68.58228 95 LEU B CA 1
ATOM 3352 C C . LEU B 1 95 ? -14.00155 31.47560 69.96174 1.000 65.99381 95 LEU B C 1
ATOM 3353 O O . LEU B 1 95 ? -13.49576 32.59968 69.96718 1.000 66.40215 95 LEU B O 1
ATOM 3358 N N . THR B 1 96 ? -15.25919 31.24379 70.32419 1.000 62.26813 96 THR B N 1
ATOM 3359 C CA . THR B 1 96 ? -16.22495 32.30384 70.57937 1.000 58.59335 96 THR B CA 1
ATOM 3360 C C . THR B 1 96 ? -16.89191 32.11517 71.93612 1.000 55.62599 96 THR B C 1
ATOM 3361 O O . THR B 1 96 ? -18.09713 32.33117 72.09555 1.000 55.60208 96 THR B O 1
ATOM 3365 N N . SER B 1 97 ? -16.11520 31.73222 72.94614 1.000 56.91032 97 SER B N 1
ATOM 3366 C CA . SER B 1 97 ? -16.70059 31.35260 74.22265 1.000 50.04146 97 SER B CA 1
ATOM 3367 C C . SER B 1 97 ? -15.74825 31.68620 75.36415 1.000 52.05024 97 SER B C 1
ATOM 3368 O O . SER B 1 97 ? -14.52769 31.72453 75.18941 1.000 51.77647 97 SER B O 1
ATOM 3371 N N . ALA B 1 98 ? -16.32316 31.91486 76.54148 1.000 49.42906 98 ALA B N 1
ATOM 3372 C CA . ALA B 1 98 ? -15.55811 32.10249 77.76520 1.000 49.50901 98 ALA B CA 1
ATOM 3373 C C . ALA B 1 98 ? -16.10629 31.18332 78.84273 1.000 52.05710 98 ALA B C 1
ATOM 3374 O O . ALA B 1 98 ? -17.32269 31.05083 78.99145 1.000 53.76130 98 ALA B O 1
ATOM 3376 N N . THR B 1 99 ? -15.20787 30.56249 79.59617 1.000 50.10983 99 THR B N 1
ATOM 3377 C CA . THR B 1 99 ? -15.59086 29.66728 80.67872 1.000 51.16914 99 THR B CA 1
ATOM 3378 C C . THR B 1 99 ? -14.77340 29.99330 81.92196 1.000 55.32921 99 THR B C 1
ATOM 3379 O O . THR B 1 99 ? -13.69340 30.58205 81.84399 1.000 54.04305 99 THR B O 1
ATOM 3383 N N . GLY B 1 100 ? -15.30089 29.59555 83.07816 1.000 65.26960 100 GLY B N 1
ATOM 3384 C CA . GLY B 1 100 ? -14.69458 29.95902 84.34630 1.000 65.04255 100 GLY B CA 1
ATOM 3385 C C . GLY B 1 100 ? -14.08780 28.81932 85.13982 1.000 66.14163 100 GLY B C 1
ATOM 3386 O O . GLY B 1 100 ? -14.81009 27.97925 85.68327 1.000 73.29490 100 GLY B O 1
ATOM 3387 N N . ILE B 1 101 ? -12.75715 28.79665 85.23156 1.000 60.00653 101 ILE B N 1
ATOM 3388 C CA . ILE B 1 101 ? -12.04224 27.79126 86.01049 1.000 57.39447 101 ILE B CA 1
ATOM 3389 C C . ILE B 1 101 ? -12.03554 28.19647 87.47782 1.000 58.38298 101 ILE B C 1
ATOM 3390 O O . ILE B 1 101 ? -11.86867 29.37592 87.81456 1.000 56.06905 101 ILE B O 1
ATOM 3395 N N . VAL B 1 102 ? -12.22620 27.22124 88.36464 1.000 57.11889 102 VAL B N 1
ATOM 3396 C CA . VAL B 1 102 ? -12.21311 27.49009 89.79927 1.000 59.93127 102 VAL B CA 1
ATOM 3397 C C . VAL B 1 102 ? -11.44317 26.39660 90.53177 1.000 64.08399 102 VAL B C 1
ATOM 3398 O O . VAL B 1 102 ? -10.84335 25.50823 89.91083 1.000 59.48377 102 VAL B O 1
ATOM 3402 N N . ARG B 1 103 ? -11.44847 26.46628 91.86477 1.000 61.27265 103 ARG B N 1
ATOM 3403 C CA . ARG B 1 103 ? -11.02115 25.35746 92.70799 1.000 66.06466 103 ARG B CA 1
ATOM 3404 C C . ARG B 1 103 ? -12.13228 24.89673 93.64044 1.000 67.00197 103 ARG B C 1
ATOM 3405 O O . ARG B 1 103 ? -11.85865 24.16091 94.59399 1.000 73.05222 103 ARG B O 1
ATOM 3413 N N . ASP B 1 104 ? -13.37379 25.31500 93.40289 1.000 71.58139 104 ASP B N 1
ATOM 3414 C CA . ASP B 1 104 ? -14.47801 24.85263 94.22885 1.000 77.23975 104 ASP B CA 1
ATOM 3415 C C . ASP B 1 104 ? -14.70750 23.35660 94.00817 1.000 74.63317 104 ASP B C 1
ATOM 3416 O O . ASP B 1 104 ? -14.08732 22.72493 93.14503 1.000 77.70378 104 ASP B O 1
ATOM 3421 N N . ALA B 1 105 ? -15.60724 22.79305 94.82027 1.000 79.98457 105 ALA B N 1
ATOM 3422 C CA . ALA B 1 105 ? -15.90884 21.36316 94.83825 1.000 74.96575 105 ALA B CA 1
ATOM 3423 C C . ALA B 1 105 ? -14.70919 20.54472 95.30347 1.000 78.29858 105 ALA B C 1
ATOM 3424 O O . ALA B 1 105 ? -13.76741 20.33099 94.53214 1.000 80.39304 105 ALA B O 1
ATOM 3426 N N . ASN B 1 106 ? -14.73963 20.09207 96.56687 1.000 69.40580 106 ASN B N 1
ATOM 3427 C CA . ASN B 1 106 ? -13.72149 19.21322 97.16033 1.000 66.40374 106 ASN B CA 1
ATOM 3428 C C . ASN B 1 106 ? -12.30110 19.73353 96.94790 1.000 62.36665 106 ASN B C 1
ATOM 3429 O O . ASN B 1 106 ? -11.33877 18.95743 96.97498 1.000 60.56352 106 ASN B O 1
ATOM 3434 N N . GLY B 1 107 ? -12.15382 21.03702 96.74490 1.000 58.86327 107 GLY B N 1
ATOM 3435 C CA . GLY B 1 107 ? -10.85956 21.62565 96.45423 1.000 63.68118 107 GLY B CA 1
ATOM 3436 C C . GLY B 1 107 ? -10.44397 21.56447 94.99978 1.000 61.77380 107 GLY B C 1
ATOM 3437 O O . GLY B 1 107 ? -9.25119 21.61241 94.68700 1.000 57.75005 107 GLY B O 1
ATOM 3438 N N . ASP B 1 114 ? -20.36411 28.72543 81.38213 1.000 56.55502 114 ASP B N 1
ATOM 3439 C CA . ASP B 1 114 ? -19.69144 29.39760 80.26872 1.000 58.20211 114 ASP B CA 1
ATOM 3440 C C . ASP B 1 114 ? -20.56711 30.46869 79.61332 1.000 56.34302 114 ASP B C 1
ATOM 3441 O O . ASP B 1 114 ? -21.78778 30.47023 79.77466 1.000 57.77047 114 ASP B O 1
ATOM 3446 N N . PHE B 1 115 ? -19.92478 31.37098 78.86693 1.000 56.46396 115 PHE B N 1
ATOM 3447 C CA . PHE B 1 115 ? -20.58517 32.46956 78.17277 1.000 55.92728 115 PHE B CA 1
ATOM 3448 C C . PHE B 1 115 ? -20.14677 32.48463 76.71393 1.000 53.87041 115 PHE B C 1
ATOM 3449 O O . PHE B 1 115 ? -18.97574 32.23828 76.40895 1.000 54.73849 115 PHE B O 1
ATOM 3451 N N . VAL B 1 116 ? -21.08089 32.80589 75.81925 1.000 55.64574 116 VAL B N 1
ATOM 3452 C CA . VAL B 1 116 ? -20.86062 32.74643 74.37600 1.000 52.19936 116 VAL B CA 1
ATOM 3453 C C . VAL B 1 116 ? -21.07612 34.12858 73.77101 1.000 55.60333 116 VAL B C 1
ATOM 3454 O O . VAL B 1 116 ? -22.13160 34.74136 73.97074 1.000 57.26528 116 VAL B O 1
ATOM 3458 N N . PHE B 1 117 ? -20.08971 34.60657 73.01406 1.000 53.31745 117 PHE B N 1
ATOM 3459 C CA . PHE B 1 117 ? -20.20412 35.85757 72.27569 1.000 51.97832 117 PHE B CA 1
ATOM 3460 C C . PHE B 1 117 ? -20.18173 35.56720 70.77266 1.000 53.00286 117 PHE B C 1
ATOM 3461 O O . PHE B 1 117 ? -20.37206 34.42888 70.33895 1.000 54.52574 117 PHE B O 1
ATOM 3469 N N . ASN B 1 118 ? -19.96221 36.60455 69.96791 1.000 48.70051 118 ASN B N 1
ATOM 3470 C CA . ASN B 1 118 ? -20.16562 36.47493 68.52828 1.000 50.95041 118 ASN B CA 1
ATOM 3471 C C . ASN B 1 118 ? -18.88184 36.26857 67.73625 1.000 51.32174 118 ASN B C 1
ATOM 3472 O O . ASN B 1 118 ? -18.87162 35.47003 66.79632 1.000 49.16859 118 ASN B O 1
ATOM 3477 N N . SER B 1 119 ? -17.79583 36.95680 68.07955 1.000 49.18396 119 SER B N 1
ATOM 3478 C CA . SER B 1 119 ? -16.56534 36.81023 67.31147 1.000 48.87558 119 SER B CA 1
ATOM 3479 C C . SER B 1 119 ? -15.32933 37.06059 68.16720 1.000 47.96567 119 SER B C 1
ATOM 3480 O O . SER B 1 119 ? -14.38995 36.25809 68.17071 1.000 47.72010 119 SER B O 1
ATOM 3483 N N . SER B 1 120 ? -15.31369 38.17626 68.88583 1.000 45.30148 120 SER B N 1
ATOM 3484 C CA . SER B 1 120 ? -14.15765 38.55775 69.67613 1.000 44.15772 120 SER B CA 1
ATOM 3485 C C . SER B 1 120 ? -14.61851 39.18622 70.98100 1.000 42.71749 120 SER B C 1
ATOM 3486 O O . SER B 1 120 ? -15.70630 39.76222 71.06695 1.000 43.31096 120 SER B O 1
ATOM 3489 N N . LEU B 1 121 ? -13.78535 39.05863 72.00162 1.000 39.03049 121 LEU B N 1
ATOM 3490 C CA . LEU B 1 121 ? -13.97739 39.76964 73.25735 1.000 39.30792 121 LEU B CA 1
ATOM 3491 C C . LEU B 1 121 ? -12.89563 40.84098 73.31518 1.000 36.56726 121 LEU B C 1
ATOM 3492 O O . LEU B 1 121 ? -11.83024 40.62704 73.89581 1.000 32.90676 121 LEU B O 1
ATOM 3497 N N . ASN B 1 122 ? -13.17639 42.00184 72.70581 1.000 32.85051 122 ASN B N 1
ATOM 3498 C CA . ASN B 1 122 ? -12.14463 43.02860 72.58462 1.000 32.40848 122 ASN B CA 1
ATOM 3499 C C . ASN B 1 122 ? -11.69694 43.56179 73.94137 1.000 32.90355 122 ASN B C 1
ATOM 3500 O O . ASN B 1 122 ? -10.54597 43.98890 74.08162 1.000 29.92556 122 ASN B O 1
ATOM 3505 N N . ALA B 1 123 ? -12.57615 43.54580 74.94523 1.000 31.27375 123 ALA B N 1
ATOM 3506 C CA . ALA B 1 123 ? -12.23720 44.01907 76.27706 1.000 33.03135 123 ALA B CA 1
ATOM 3507 C C . ALA B 1 123 ? -13.06833 43.25031 77.29153 1.000 35.78992 123 ALA B C 1
ATOM 3508 O O . ALA B 1 123 ? -14.15356 42.75094 76.97871 1.000 35.50827 123 ALA B O 1
ATOM 3510 N N . PHE B 1 124 ? -12.54202 43.15411 78.50818 1.000 34.30109 124 PHE B N 1
ATOM 3511 C CA . PHE B 1 124 ? -13.18035 42.36059 79.55697 1.000 37.67082 124 PHE B CA 1
ATOM 3512 C C . PHE B 1 124 ? -12.60175 42.81418 80.88614 1.000 40.20445 124 PHE B C 1
ATOM 3513 O O . PHE B 1 124 ? -11.38728 42.71915 81.08904 1.000 43.46063 124 PHE B O 1
ATOM 3521 N N . THR B 1 125 ? -13.45121 43.32846 81.77629 1.000 39.89151 125 THR B N 1
ATOM 3522 C CA . THR B 1 125 ? -12.98400 43.92068 83.02155 1.000 37.99595 125 THR B CA 1
ATOM 3523 C C . THR B 1 125 ? -14.05296 43.73124 84.08833 1.000 40.14838 125 THR B C 1
ATOM 3524 O O . THR B 1 125 ? -15.23826 43.57423 83.78322 1.000 39.53305 125 THR B O 1
ATOM 3528 N N . GLN B 1 126 ? -13.62321 43.71448 85.34289 1.000 43.19810 126 GLN B N 1
ATOM 3529 C CA . GLN B 1 126 ? -14.57403 43.55224 86.42913 1.000 42.00012 126 GLN B CA 1
ATOM 3530 C C . GLN B 1 126 ? -15.36345 44.83933 86.62047 1.000 42.84461 126 GLN B C 1
ATOM 3531 O O . GLN B 1 126 ? -14.80761 45.93817 86.59728 1.000 44.00065 126 GLN B O 1
ATOM 3537 N N . MET B 1 127 ? -16.67124 44.70371 86.81001 1.000 44.55203 127 MET B N 1
ATOM 3538 C CA . MET B 1 127 ? -17.52284 45.86530 87.02843 1.000 44.72677 127 MET B CA 1
ATOM 3539 C C . MET B 1 127 ? -17.86545 46.08953 88.49586 1.000 48.40294 127 MET B C 1
ATOM 3540 O O . MET B 1 127 ? -17.82256 47.23203 88.97266 1.000 46.68351 127 MET B O 1
ATOM 3545 N N . ASP B 1 128 ? -18.22334 45.02969 89.21586 1.000 48.48897 128 ASP B N 1
ATOM 3546 C CA . ASP B 1 128 ? -18.43554 45.09063 90.65546 1.000 49.94208 128 ASP B CA 1
ATOM 3547 C C . ASP B 1 128 ? -18.06960 43.73087 91.24302 1.000 49.25264 128 ASP B C 1
ATOM 3548 O O . ASP B 1 128 ? -17.42774 42.90402 90.58888 1.000 47.49815 128 ASP B O 1
ATOM 3553 N N . GLY B 1 129 ? -18.48619 43.49224 92.48663 1.000 50.48125 129 GLY B N 1
ATOM 3554 C CA . GLY B 1 129 ? -18.15034 42.23926 93.13707 1.000 50.24092 129 GLY B CA 1
ATOM 3555 C C . GLY B 1 129 ? -18.79580 41.02442 92.50949 1.000 49.89392 129 GLY B C 1
ATOM 3556 O O . GLY B 1 129 ? -18.33821 39.90193 92.74982 1.000 51.17981 129 GLY B O 1
ATOM 3557 N N . GLN B 1 130 ? -19.83609 41.22392 91.69636 1.000 50.40484 130 GLN B N 1
ATOM 3558 C CA . GLN B 1 130 ? -20.59577 40.12884 91.11505 1.000 47.96161 130 GLN B CA 1
ATOM 3559 C C . GLN B 1 130 ? -20.58892 40.08255 89.59217 1.000 51.94946 130 GLN B C 1
ATOM 3560 O O . GLN B 1 130 ? -21.02291 39.06909 89.02962 1.000 48.42071 130 GLN B O 1
ATOM 3566 N N . ASN B 1 131 ? -20.14012 41.13785 88.90596 1.000 48.31669 131 ASN B N 1
ATOM 3567 C CA . ASN B 1 131 ? -20.33065 41.24300 87.46489 1.000 49.58919 131 ASN B CA 1
ATOM 3568 C C . ASN B 1 131 ? -19.05440 41.64914 86.74691 1.000 45.21895 131 ASN B C 1
ATOM 3569 O O . ASN B 1 131 ? -18.27026 42.45666 87.25097 1.000 47.83281 131 ASN B O 1
ATOM 3574 N N . MET B 1 132 ? -18.86671 41.08680 85.56162 1.000 45.57724 132 MET B N 1
ATOM 3575 C CA . MET B 1 132 ? -17.92543 41.58939 84.57479 1.000 42.59856 132 MET B CA 1
ATOM 3576 C C . MET B 1 132 ? -18.69430 42.32953 83.49468 1.000 42.51044 132 MET B C 1
ATOM 3577 O O . MET B 1 132 ? -19.90631 42.16923 83.34333 1.000 42.20405 132 MET B O 1
ATOM 3582 N N . ILE B 1 133 ? -17.97585 43.14961 82.73848 1.000 39.79670 133 ILE B N 1
ATOM 3583 C CA . ILE B 1 133 ? -18.48998 43.67968 81.48425 1.000 36.81674 133 ILE B CA 1
ATOM 3584 C C . ILE B 1 133 ? -17.48363 43.35314 80.39392 1.000 33.22068 133 ILE B C 1
ATOM 3585 O O . ILE B 1 133 ? -16.27052 43.36566 80.63167 1.000 36.59110 133 ILE B O 1
ATOM 3590 N N . GLY B 1 134 ? -17.99312 43.00544 79.22038 1.000 35.69175 134 GLY B N 1
ATOM 3591 C CA . GLY B 1 134 ? -17.15520 42.78511 78.06055 1.000 36.20839 134 GLY B CA 1
ATOM 3592 C C . GLY B 1 134 ? -17.68619 43.56317 76.87694 1.000 38.49608 134 GLY B C 1
ATOM 3593 O O . GLY B 1 134 ? -18.88930 43.77692 76.73714 1.000 37.93843 134 GLY B O 1
ATOM 3594 N N . LEU B 1 135 ? -16.76216 43.99054 76.01759 1.000 35.14230 135 LEU B N 1
ATOM 3595 C CA . LEU B 1 135 ? -17.08651 44.76724 74.82934 1.000 36.13137 135 LEU B CA 1
ATOM 3596 C C . LEU B 1 135 ? -16.68490 43.97076 73.59543 1.000 34.11955 135 LEU B C 1
ATOM 3597 O O . LEU B 1 135 ? -15.57828 43.42242 73.53807 1.000 33.28725 135 LEU B O 1
ATOM 3602 N N . GLU B 1 136 ? -17.58639 43.89428 72.62011 1.000 34.43336 136 GLU B N 1
ATOM 3603 C CA . GLU B 1 136 ? -17.33297 43.16196 71.38233 1.000 37.80963 136 GLU B CA 1
ATOM 3604 C C . GLU B 1 136 ? -17.56900 44.06885 70.18627 1.000 36.91932 136 GLU B C 1
ATOM 3605 O O . GLU B 1 136 ? -18.67532 44.58595 70.00978 1.000 37.24434 136 GLU B O 1
ATOM 3611 N N . LEU B 1 137 ? -16.53026 44.23756 69.35221 1.000 34.74939 137 LEU B N 1
ATOM 3612 C CA . LEU B 1 137 ? -16.53040 45.02409 68.12505 1.000 37.43636 137 LEU B CA 1
ATOM 3613 C C . LEU B 1 137 ? -16.42015 44.11278 66.90467 1.000 38.01915 137 LEU B C 1
ATOM 3614 O O . LEU B 1 137 ? -15.75418 43.07459 66.96378 1.000 38.08519 137 LEU B O 1
ATOM 3619 N N . PRO B 1 138 ? -17.05179 44.46829 65.78267 1.000 37.57507 138 PRO B N 1
ATOM 3620 C CA . PRO B 1 138 ? -16.76619 43.76051 64.52956 1.000 37.06443 138 PRO B CA 1
ATOM 3621 C C . PRO B 1 138 ? -15.29774 43.90416 64.15032 1.000 36.51864 138 PRO B C 1
ATOM 3622 O O . PRO B 1 138 ? -14.60153 44.81907 64.59080 1.000 34.47115 138 PRO B O 1
ATOM 3626 N N . ALA B 1 139 ? -14.82679 42.97666 63.31158 1.000 37.60736 139 ALA B N 1
ATOM 3627 C CA . ALA B 1 139 ? -13.41489 42.97458 62.93605 1.000 36.24835 139 ALA B CA 1
ATOM 3628 C C . ALA B 1 139 ? -13.07867 44.10706 61.97506 1.000 34.86329 139 ALA B C 1
ATOM 3629 O O . ALA B 1 139 ? -11.93352 44.56925 61.94014 1.000 34.35277 139 ALA B O 1
ATOM 3631 N N . ASN B 1 140 ? -14.05117 44.55642 61.18996 1.000 35.26574 140 ASN B N 1
ATOM 3632 C CA . ASN B 1 140 ? -13.86638 45.64047 60.23291 1.000 34.65283 140 ASN B CA 1
ATOM 3633 C C . ASN B 1 140 ? -15.24061 46.23283 59.94324 1.000 34.03076 140 ASN B C 1
ATOM 3634 O O . ASN B 1 140 ? -16.26316 45.74233 60.43383 1.000 34.49967 140 ASN B O 1
ATOM 3639 N N . LYS B 1 141 ? -15.26446 47.28231 59.11807 1.000 30.09814 141 LYS B N 1
ATOM 3640 C CA . LYS B 1 141 ? -16.52550 47.96692 58.87412 1.000 31.76615 141 LYS B CA 1
ATOM 3641 C C . LYS B 1 141 ? -17.44911 47.16628 57.97102 1.000 36.41021 141 LYS B C 1
ATOM 3642 O O . LYS B 1 141 ? -18.65849 47.42143 57.96305 1.000 35.78544 141 LYS B O 1
ATOM 3648 N N . GLU B 1 142 ? -16.91317 46.20320 57.22121 1.000 32.12109 142 GLU B N 1
ATOM 3649 C CA . GLU B 1 142 ? -17.73542 45.32715 56.40120 1.000 36.76815 142 GLU B CA 1
ATOM 3650 C C . GLU B 1 142 ? -18.42950 44.25049 57.22263 1.000 38.24121 142 GLU B C 1
ATOM 3651 O O . GLU B 1 142 ? -19.25138 43.51238 56.67646 1.000 40.41595 142 GLU B O 1
ATOM 3657 N N . SER B 1 143 ? -18.12161 44.14808 58.51505 1.000 36.49306 143 SER B N 1
ATOM 3658 C CA . SER B 1 143 ? -18.71340 43.13733 59.37604 1.000 38.33968 143 SER B CA 1
ATOM 3659 C C . SER B 1 143 ? -19.79457 43.68892 60.29521 1.000 40.15868 143 SER B C 1
ATOM 3660 O O . SER B 1 143 ? -20.49801 42.89868 60.92909 1.000 42.91482 143 SER B O 1
ATOM 3663 N N . GLY B 1 144 ? -19.94871 45.00023 60.37603 1.000 40.52536 144 GLY B N 1
ATOM 3664 C CA . GLY B 1 144 ? -21.01808 45.59932 61.15488 1.000 41.81785 144 GLY B CA 1
ATOM 3665 C C . GLY B 1 144 ? -20.62829 46.97511 61.64859 1.000 41.40539 144 GLY B C 1
ATOM 3666 O O . GLY B 1 144 ? -19.46295 47.36829 61.62975 1.000 36.59474 144 GLY B O 1
ATOM 3667 N N . ASP B 1 145 ? -21.64502 47.72381 62.08542 1.000 41.83304 145 ASP B N 1
ATOM 3668 C CA . ASP B 1 145 ? -21.43366 49.03757 62.68841 1.000 42.36072 145 ASP B CA 1
ATOM 3669 C C . ASP B 1 145 ? -21.96712 49.10378 64.11275 1.000 42.39650 145 ASP B C 1
ATOM 3670 O O . ASP B 1 145 ? -22.07796 50.20058 64.67734 1.000 40.69157 145 ASP B O 1
ATOM 3675 N N . GLN B 1 146 ? -22.30600 47.95871 64.69363 1.000 40.88045 146 GLN B N 1
ATOM 3676 C CA . GLN B 1 146 ? -22.79397 47.84666 66.05814 1.000 42.39705 146 GLN B CA 1
ATOM 3677 C C . GLN B 1 146 ? -21.75559 47.15006 66.91938 1.000 40.18911 146 GLN B C 1
ATOM 3678 O O . GLN B 1 146 ? -21.13383 46.17451 66.48788 1.000 39.77772 146 GLN B O 1
ATOM 3684 N N . MET B 1 147 ? -21.58855 47.63295 68.14150 1.000 39.36107 147 MET B N 1
ATOM 3685 C CA . MET B 1 147 ? -20.83310 46.90957 69.14539 1.000 39.93001 147 MET B CA 1
ATOM 3686 C C . MET B 1 147 ? -21.75819 46.56391 70.30088 1.000 40.28319 147 MET B C 1
ATOM 3687 O O . MET B 1 147 ? -22.81513 47.17464 70.47672 1.000 39.58176 147 MET B O 1
ATOM 3692 N N . THR B 1 148 ? -21.34009 45.57760 71.09307 1.000 40.18824 148 THR B N 1
ATOM 3693 C CA . THR B 1 148 ? -22.15754 45.02455 72.16617 1.000 38.53033 148 THR B CA 1
ATOM 3694 C C . THR B 1 148 ? -21.39465 45.06195 73.48010 1.000 38.59463 148 THR B C 1
ATOM 3695 O O . THR B 1 148 ? -20.23188 44.65101 73.53598 1.000 37.09010 148 THR B O 1
ATOM 3699 N N . LEU B 1 149 ? -22.05429 45.53567 74.53867 1.000 40.82153 149 LEU B N 1
ATOM 3700 C CA . LEU B 1 149 ? -21.54071 45.41565 75.89597 1.000 38.98065 149 LEU B CA 1
ATOM 3701 C C . LEU B 1 149 ? -22.27731 44.27505 76.58458 1.000 40.68815 149 LEU B C 1
ATOM 3702 O O . LEU B 1 149 ? -23.50305 44.32655 76.72820 1.000 41.79854 149 LEU B O 1
ATOM 3707 N N . TYR B 1 150 ? -21.53757 43.24857 76.99330 1.000 38.93936 150 TYR B N 1
ATOM 3708 C CA . TYR B 1 150 ? -22.10395 42.17836 77.80231 1.000 43.28839 150 TYR B CA 1
ATOM 3709 C C . TYR B 1 150 ? -21.90193 42.46803 79.28412 1.000 41.59889 150 TYR B C 1
ATOM 3710 O O . TYR B 1 150 ? -20.88654 43.03297 79.69476 1.000 41.22697 150 TYR B O 1
ATOM 3719 N N . THR B 1 151 ? -22.87983 42.06448 80.09040 1.000 48.31301 151 THR B N 1
ATOM 3720 C CA . THR B 1 151 ? -22.72280 41.98318 81.53544 1.000 46.60288 151 THR B CA 1
ATOM 3721 C C . THR B 1 151 ? -22.82356 40.51689 81.93281 1.000 50.00827 151 THR B C 1
ATOM 3722 O O . THR B 1 151 ? -23.78947 39.83891 81.56718 1.000 50.34264 151 THR B O 1
ATOM 3726 N N . VAL B 1 152 ? -21.81658 40.02530 82.65482 1.000 49.24825 152 VAL B N 1
ATOM 3727 C CA . VAL B 1 152 ? -21.67894 38.60446 82.95900 1.000 52.29188 152 VAL B CA 1
ATOM 3728 C C . VAL B 1 152 ? -21.51848 38.43006 84.46325 1.000 50.75966 152 VAL B C 1
ATOM 3729 O O . VAL B 1 152 ? -20.66067 39.07543 85.07727 1.000 49.19720 152 VAL B O 1
ATOM 3733 N N . ASN B 1 153 ? -22.32108 37.54292 85.04753 1.000 54.08776 153 ASN B N 1
ATOM 3734 C CA . ASN B 1 153 ? -22.21031 37.23319 86.46959 1.000 54.01442 153 ASN B CA 1
ATOM 3735 C C . ASN B 1 153 ? -21.00213 36.33904 86.72426 1.000 56.21863 153 ASN B C 1
ATOM 3736 O O . ASN B 1 153 ? -20.83360 35.31093 86.06450 1.000 59.55828 153 ASN B O 1
ATOM 3741 N N . ILE B 1 154 ? -20.16970 36.72222 87.69524 1.000 51.38494 154 ILE B N 1
ATOM 3742 C CA . ILE B 1 154 ? -18.88768 36.04573 87.88732 1.000 55.13927 154 ILE B CA 1
ATOM 3743 C C . ILE B 1 154 ? -19.08901 34.62095 88.39532 1.000 59.94879 154 ILE B C 1
ATOM 3744 O O . ILE B 1 154 ? -18.49366 33.66872 87.87529 1.000 60.14666 154 ILE B O 1
ATOM 3749 N N . SER B 1 155 ? -19.90870 34.45402 89.43262 1.000 60.82019 155 SER B N 1
ATOM 3750 C CA . SER B 1 155 ? -20.04990 33.13513 90.04548 1.000 63.01628 155 SER B CA 1
ATOM 3751 C C . SER B 1 155 ? -20.76216 32.16448 89.11467 1.000 65.32454 155 SER B C 1
ATOM 3752 O O . SER B 1 155 ? -20.41945 30.97829 89.06473 1.000 68.00184 155 SER B O 1
ATOM 3755 N N . ASP B 1 156 ? -21.74288 32.65517 88.36104 1.000 67.11950 156 ASP B N 1
ATOM 3756 C CA . ASP B 1 156 ? -22.55100 31.82822 87.47759 1.000 68.06968 156 ASP B CA 1
ATOM 3757 C C . ASP B 1 156 ? -21.99057 31.72533 86.06188 1.000 68.65999 156 ASP B C 1
ATOM 3758 O O . ASP B 1 156 ? -22.41642 30.83931 85.31226 1.000 70.52446 156 ASP B O 1
ATOM 3763 N N . VAL B 1 157 ? -21.04401 32.59133 85.69116 1.000 64.85780 157 VAL B N 1
ATOM 3764 C CA . VAL B 1 157 ? -20.52136 32.69753 84.32933 1.000 67.25736 157 VAL B CA 1
ATOM 3765 C C . VAL B 1 157 ? -21.69349 32.73892 83.35595 1.000 67.49438 157 VAL B C 1
ATOM 3766 O O . VAL B 1 157 ? -21.75142 31.96774 82.39058 1.000 66.32501 157 VAL B O 1
ATOM 3770 N N . SER B 1 158 ? -22.64410 33.63108 83.62033 1.000 66.87715 158 SER B N 1
ATOM 3771 C CA . SER B 1 158 ? -23.86531 33.75112 82.83947 1.000 65.49475 158 SER B CA 1
ATOM 3772 C C . SER B 1 158 ? -24.00877 35.17674 82.32866 1.000 63.92008 158 SER B C 1
ATOM 3773 O O . SER B 1 158 ? -23.76549 36.13766 83.06616 1.000 61.71608 158 SER B O 1
ATOM 3776 N N . ILE B 1 159 ? -24.40545 35.30883 81.06509 1.000 63.35113 159 ILE B N 1
ATOM 3777 C CA . ILE B 1 159 ? -24.68076 36.62155 80.49064 1.000 61.40319 159 ILE B CA 1
ATOM 3778 C C . ILE B 1 159 ? -25.96364 37.14651 81.12736 1.000 61.96698 159 ILE B C 1
ATOM 3779 O O . ILE B 1 159 ? -27.05202 36.62659 80.86986 1.000 61.00394 159 ILE B O 1
ATOM 3784 N N . THR B 1 160 ? -25.83959 38.16967 81.97005 1.000 60.56962 160 THR B N 1
ATOM 3785 C CA . THR B 1 160 ? -27.00328 38.76037 82.61987 1.000 62.71603 160 THR B CA 1
ATOM 3786 C C . THR B 1 160 ? -27.65134 39.84946 81.77476 1.000 62.40672 160 THR B C 1
ATOM 3787 O O . THR B 1 160 ? -28.87771 40.01133 81.81775 1.000 63.64781 160 THR B O 1
ATOM 3791 N N . SER B 1 161 ? -26.86318 40.58575 80.99385 1.000 56.67335 161 SER B N 1
ATOM 3792 C CA . SER B 1 161 ? -27.39070 41.67697 80.18988 1.000 56.91858 161 SER B CA 1
ATOM 3793 C C . SER B 1 161 ? -26.54523 41.83762 78.93125 1.000 54.31169 161 SER B C 1
ATOM 3794 O O . SER B 1 161 ? -25.37366 41.44772 78.89017 1.000 52.31933 161 SER B O 1
ATOM 3797 N N . GLN B 1 162 ? -27.15624 42.43442 77.90450 1.000 52.35977 162 GLN B N 1
ATOM 3798 C CA . GLN B 1 162 ? -26.53224 42.53459 76.58403 1.000 51.13774 162 GLN B CA 1
ATOM 3799 C C . GLN B 1 162 ? -27.15533 43.71312 75.84707 1.000 49.71656 162 GLN B C 1
ATOM 3800 O O . GLN B 1 162 ? -28.33656 43.65816 75.49243 1.000 52.23188 162 GLN B O 1
ATOM 3806 N N . VAL B 1 163 ? -26.36119 44.75907 75.60147 1.000 49.01970 163 VAL B N 1
ATOM 3807 C CA . VAL B 1 163 ? -26.83671 45.99501 74.99083 1.000 45.61278 163 VAL B CA 1
ATOM 3808 C C . VAL B 1 163 ? -25.95775 46.34126 73.79300 1.000 45.05963 163 VAL B C 1
ATOM 3809 O O . VAL B 1 163 ? -24.75227 46.07574 73.78502 1.000 44.43836 163 VAL B O 1
ATOM 3813 N N . LYS B 1 164 ? -26.57568 46.93513 72.77321 1.000 45.21338 164 LYS B N 1
ATOM 3814 C CA . LYS B 1 164 ? -25.90012 47.35563 71.55406 1.000 43.17012 164 LYS B CA 1
ATOM 3815 C C . LYS B 1 164 ? -25.71378 48.86771 71.53560 1.000 44.28791 164 LYS B C 1
ATOM 3816 O O . LYS B 1 164 ? -26.47796 49.61686 72.14923 1.000 43.08310 164 LYS B O 1
ATOM 3822 N N . ALA B 1 165 ? -24.68285 49.30884 70.82201 1.000 45.27263 165 ALA B N 1
ATOM 3823 C CA . ALA B 1 165 ? -24.40083 50.72479 70.64222 1.000 41.30295 165 ALA B CA 1
ATOM 3824 C C . ALA B 1 165 ? -23.70762 50.90145 69.30321 1.000 40.81173 165 ALA B C 1
ATOM 3825 O O . ALA B 1 165 ? -23.10011 49.95704 68.78705 1.000 40.52910 165 ALA B O 1
ATOM 3827 N N . PRO B 1 166 ? -23.79390 52.08719 68.70225 1.000 42.67938 166 PRO B N 1
ATOM 3828 C CA . PRO B 1 166 ? -23.03129 52.32788 67.47286 1.000 39.76262 166 PRO B CA 1
ATOM 3829 C C . PRO B 1 166 ? -21.54376 52.37447 67.77960 1.000 36.72652 166 PRO B C 1
ATOM 3830 O O . PRO B 1 166 ? -21.12174 52.87887 68.82441 1.000 35.41271 166 PRO B O 1
ATOM 3834 N N . VAL B 1 167 ? -20.74903 51.81476 66.86689 1.000 36.28685 167 VAL B N 1
ATOM 3835 C CA . VAL B 1 167 ? -19.29957 51.94111 66.98485 1.000 35.01328 167 VAL B CA 1
ATOM 3836 C C . VAL B 1 167 ? -18.89711 53.40946 66.98556 1.000 33.27809 167 VAL B C 1
ATOM 3837 O O . VAL B 1 167 ? -18.01179 53.82549 67.74285 1.000 29.72752 167 VAL B O 1
ATOM 3841 N N . PHE B 1 168 ? -19.54605 54.21559 66.14821 1.000 31.46843 168 PHE B N 1
ATOM 3842 C CA . PHE B 1 168 ? -19.23210 55.63576 66.07876 1.000 32.11062 168 PHE B CA 1
ATOM 3843 C C . PHE B 1 168 ? -19.48505 56.27079 67.44432 1.000 32.10554 168 PHE B C 1
ATOM 3844 O O . PHE B 1 168 ? -20.52128 56.00310 68.06433 1.000 36.25906 168 PHE B O 1
ATOM 3852 N N . PRO B 1 169 ? -18.57481 57.13158 67.93934 1.000 33.03710 169 PRO B N 1
ATOM 3853 C CA . PRO B 1 169 ? -17.42804 57.74740 67.24287 1.000 30.23598 169 PRO B CA 1
ATOM 3854 C C . PRO B 1 169 ? -16.09270 57.01972 67.33435 1.000 29.93560 169 PRO B C 1
ATOM 3855 O O . PRO B 1 169 ? -15.06026 57.62185 67.01389 1.000 24.48702 169 PRO B O 1
ATOM 3859 N N . LEU B 1 170 ? -16.05239 55.75569 67.76769 1.000 27.99133 170 LEU B N 1
ATOM 3860 C CA . LEU B 1 170 ? -14.76872 55.07082 67.88445 1.000 27.62537 170 LEU B CA 1
ATOM 3861 C C . LEU B 1 170 ? -14.09683 54.90328 66.53767 1.000 26.57136 170 LEU B C 1
ATOM 3862 O O . LEU B 1 170 ? -12.87573 54.74043 66.47920 1.000 27.29322 170 LEU B O 1
ATOM 3867 N N . ASN B 1 171 ? -14.87954 54.88249 65.45974 1.000 26.10458 171 ASN B N 1
ATOM 3868 C CA . ASN B 1 171 ? -14.36778 54.73961 64.10330 1.000 25.17787 171 ASN B CA 1
ATOM 3869 C C . ASN B 1 171 ? -14.42128 56.05829 63.33874 1.000 25.20084 171 ASN B C 1
ATOM 3870 O O . ASN B 1 171 ? -14.55540 56.06006 62.11464 1.000 25.63830 171 ASN B O 1
ATOM 3875 N N . GLN B 1 172 ? -14.28759 57.18914 64.04100 1.000 24.82555 172 GLN B N 1
ATOM 3876 C CA . GLN B 1 172 ? -14.25774 58.48149 63.34694 1.000 25.50712 172 GLN B CA 1
ATOM 3877 C C . GLN B 1 172 ? -13.04202 58.58666 62.43097 1.000 25.61404 172 GLN B C 1
ATOM 3878 O O . GLN B 1 172 ? -13.14856 59.03127 61.28164 1.000 24.82988 172 GLN B O 1
ATOM 3884 N N . LEU B 1 173 ? -11.86809 58.19267 62.92896 1.000 23.31525 173 LEU B N 1
ATOM 3885 C CA . LEU B 1 173 ? -10.63241 58.37339 62.17256 1.000 23.72559 173 LEU B CA 1
ATOM 3886 C C . LEU B 1 173 ? -10.24445 57.13415 61.37032 1.000 23.43763 173 LEU B C 1
ATOM 3887 O O . LEU B 1 173 ? -9.77664 57.25353 60.23446 1.000 22.67829 173 LEU B O 1
ATOM 3892 N N . GLU B 1 174 ? -10.41517 55.95549 61.95668 1.000 24.09980 174 GLU B N 1
ATOM 3893 C CA . GLU B 1 174 ? -10.21969 54.66224 61.31147 1.000 23.15084 174 GLU B CA 1
ATOM 3894 C C . GLU B 1 174 ? -10.77632 53.62019 62.27622 1.000 23.95056 174 GLU B C 1
ATOM 3895 O O . GLU B 1 174 ? -11.19600 53.94827 63.39182 1.000 22.32479 174 GLU B O 1
ATOM 3901 N N . TRP B 1 175 ? -10.79198 52.37021 61.83826 1.000 22.80425 175 TRP B N 1
ATOM 3902 C CA . TRP B 1 175 ? -11.38983 51.32190 62.65553 1.000 23.10201 175 TRP B CA 1
ATOM 3903 C C . TRP B 1 175 ? -10.67150 51.22856 63.99674 1.000 22.33085 175 TRP B C 1
ATOM 3904 O O . TRP B 1 175 ? -9.43298 51.19993 64.03074 1.000 21.94399 175 TRP B O 1
ATOM 3915 N N . PRO B 1 176 ? -11.39820 51.16944 65.11219 1.000 23.67580 176 PRO B N 1
ATOM 3916 C CA . PRO B 1 176 ? -10.73410 51.15798 66.42257 1.000 22.67266 176 PRO B CA 1
ATOM 3917 C C . PRO B 1 176 ? -10.08812 49.81713 66.73946 1.000 23.31832 176 PRO B C 1
ATOM 3918 O O . PRO B 1 176 ? -10.62043 48.75423 66.41258 1.000 26.26614 176 PRO B O 1
ATOM 3922 N N . SER B 1 177 ? -8.92874 49.88434 67.38926 1.000 23.17306 177 SER B N 1
ATOM 3923 C CA . SER B 1 177 ? -8.28105 48.73890 68.01711 1.000 21.97005 177 SER B CA 1
ATOM 3924 C C . SER B 1 177 ? -8.31034 48.98410 69.51970 1.000 22.58102 177 SER B C 1
ATOM 3925 O O . SER B 1 177 ? -7.68471 49.93892 69.99535 1.000 21.92602 177 SER B O 1
ATOM 3928 N N . ILE B 1 178 ? -9.01495 48.11931 70.25640 1.000 22.07216 178 ILE B N 1
ATOM 3929 C CA . ILE B 1 178 ? -9.29707 48.35077 71.67325 1.000 21.38561 178 ILE B CA 1
ATOM 3930 C C . ILE B 1 178 ? -8.11223 47.89138 72.50996 1.000 22.72163 178 ILE B C 1
ATOM 3931 O O . ILE B 1 178 ? -7.60817 46.77096 72.34052 1.000 22.05641 178 ILE B O 1
ATOM 3936 N N . THR B 1 179 ? -7.71163 48.73201 73.46940 1.000 24.14739 179 THR B N 1
ATOM 3937 C CA . THR B 1 179 ? -6.56347 48.45747 74.32210 1.000 22.24960 179 THR B CA 1
ATOM 3938 C C . THR B 1 179 ? -6.90981 48.36428 75.80079 1.000 21.37095 179 THR B C 1
ATOM 3939 O O . THR B 1 179 ? -6.02231 48.06172 76.60034 1.000 23.53265 179 THR B O 1
ATOM 3943 N N . GLY B 1 180 ? -8.15458 48.60715 76.18991 1.000 22.61696 180 GLY B N 1
ATOM 3944 C CA . GLY B 1 180 ? -8.51799 48.46933 77.58940 1.000 24.46076 180 GLY B CA 1
ATOM 3945 C C . GLY B 1 180 ? -9.91916 48.97557 77.83832 1.000 25.86936 180 GLY B C 1
ATOM 3946 O O . GLY B 1 180 ? -10.52439 49.66563 77.00871 1.000 24.85102 180 GLY B O 1
ATOM 3947 N N . MET B 1 181 ? -10.43291 48.61263 79.01157 1.000 26.17396 181 MET B N 1
ATOM 3948 C CA . MET B 1 181 ? -11.74603 49.06753 79.43278 1.000 26.55234 181 MET B CA 1
ATOM 3949 C C . MET B 1 181 ? -11.78613 49.07978 80.95242 1.000 27.64202 181 MET B C 1
ATOM 3950 O O . MET B 1 181 ? -11.12998 48.27307 81.61517 1.000 28.02982 181 MET B O 1
ATOM 3955 N N . CYS B 1 182 ? -12.57716 49.99206 81.49734 1.000 28.42551 182 CYS B N 1
ATOM 3956 C CA . CYS B 1 182 ? -12.65559 50.10868 82.93878 1.000 28.70333 182 CYS B CA 1
ATOM 3957 C C . CYS B 1 182 ? -14.01508 50.66514 83.32045 1.000 29.96725 182 CYS B C 1
ATOM 3958 O O . CYS B 1 182 ? -14.59253 51.48225 82.59848 1.000 29.21266 182 CYS B O 1
ATOM 3961 N N . TYR B 1 183 ? -14.51804 50.22135 84.46910 1.000 31.23816 183 TYR B N 1
ATOM 3962 C CA . TYR B 1 183 ? -15.79408 50.68514 84.99300 1.000 31.10953 183 TYR B CA 1
ATOM 3963 C C . TYR B 1 183 ? -15.54496 51.56650 86.20805 1.000 34.51516 183 TYR B C 1
ATOM 3964 O O . TYR B 1 183 ? -14.76434 51.19756 87.09362 1.000 35.08882 183 TYR B O 1
ATOM 3973 N N . SER B 1 184 ? -16.19715 52.72831 86.24577 1.000 33.70266 184 SER B N 1
ATOM 3974 C CA . SER B 1 184 ? -16.04827 53.63280 87.38454 1.000 36.47417 184 SER B CA 1
ATOM 3975 C C . SER B 1 184 ? -17.34540 54.40343 87.59316 1.000 38.36557 184 SER B C 1
ATOM 3976 O O . SER B 1 184 ? -17.67829 55.29077 86.79896 1.000 36.80683 184 SER B O 1
ATOM 3979 N N . GLU B 1 185 ? -18.06071 54.06039 88.66646 1.000 37.80223 185 GLU B N 1
ATOM 3980 C CA . GLU B 1 185 ? -19.21261 54.81091 89.17092 1.000 40.80608 185 GLU B CA 1
ATOM 3981 C C . GLU B 1 185 ? -20.21961 55.13021 88.06347 1.000 40.62171 185 GLU B C 1
ATOM 3982 O O . GLU B 1 185 ? -20.51484 56.28794 87.75273 1.000 41.82361 185 GLU B O 1
ATOM 3988 N N . GLY B 1 186 ? -20.75526 54.06757 87.47025 1.000 39.28560 186 GLY B N 1
ATOM 3989 C CA . GLY B 1 186 ? -21.75706 54.20315 86.43643 1.000 40.80674 186 GLY B CA 1
ATOM 3990 C C . GLY B 1 186 ? -21.24396 54.61659 85.07551 1.000 40.75504 186 GLY B C 1
ATOM 3991 O O . GLY B 1 186 ? -22.05820 54.85063 84.17549 1.000 42.09952 186 GLY B O 1
ATOM 3992 N N . ASN B 1 187 ? -19.93148 54.71769 84.88987 1.000 36.84816 187 ASN B N 1
ATOM 3993 C CA . ASN B 1 187 ? -19.34178 55.05185 83.60106 1.000 37.50596 187 ASN B CA 1
ATOM 3994 C C . ASN B 1 187 ? -18.46897 53.90460 83.10683 1.000 34.16857 187 ASN B C 1
ATOM 3995 O O . ASN B 1 187 ? -17.81984 53.21841 83.89646 1.000 34.48748 187 ASN B O 1
ATOM 4000 N N . VAL B 1 188 ? -18.45032 53.70696 81.78906 1.000 35.08534 188 VAL B N 1
ATOM 4001 C CA . VAL B 1 188 ? -17.57221 52.73865 81.13689 1.000 32.97514 188 VAL B CA 1
ATOM 4002 C C . VAL B 1 188 ? -16.55249 53.50793 80.31041 1.000 31.95683 188 VAL B C 1
ATOM 4003 O O . VAL B 1 188 ? -16.92281 54.36890 79.50171 1.000 30.59089 188 VAL B O 1
ATOM 4007 N N . TYR B 1 189 ? -15.27443 53.18972 80.49607 1.000 30.11243 189 TYR B N 1
ATOM 4008 C CA . TYR B 1 189 ? -14.18809 53.88314 79.81295 1.000 27.05041 189 TYR B CA 1
ATOM 4009 C C . TYR B 1 189 ? -13.49589 52.92233 78.86078 1.000 27.56454 189 TYR B C 1
ATOM 4010 O O . TYR B 1 189 ? -13.13460 51.81106 79.25788 1.000 26.93789 189 TYR B O 1
ATOM 4019 N N . VAL B 1 190 ? -13.29328 53.35456 77.61622 1.000 26.87107 190 VAL B N 1
ATOM 4020 C CA . VAL B 1 190 ? -12.71170 52.50432 76.58074 1.000 24.72478 190 VAL B CA 1
ATOM 4021 C C . VAL B 1 190 ? -11.50427 53.21758 75.98325 1.000 22.91330 190 VAL B C 1
ATOM 4022 O O . VAL B 1 190 ? -11.63170 54.32669 75.45174 1.000 24.98525 190 VAL B O 1
ATOM 4026 N N . THR B 1 191 ? -10.33969 52.58474 76.07101 1.000 20.73639 191 THR B N 1
ATOM 4027 C CA . THR B 1 191 ? -9.12668 53.07204 75.43306 1.000 19.96930 191 THR B CA 1
ATOM 4028 C C . THR B 1 191 ? -8.93016 52.31549 74.12548 1.000 22.33715 191 THR B C 1
ATOM 4029 O O . THR B 1 191 ? -9.27357 51.13278 74.02381 1.000 20.39435 191 THR B O 1
ATOM 4033 N N . TYR B 1 192 ? -8.40083 53.01194 73.12460 1.000 19.58096 192 TYR B N 1
ATOM 4034 C CA . TYR B 1 192 ? -8.29036 52.46984 71.77163 1.000 20.22198 192 TYR B CA 1
ATOM 4035 C C . TYR B 1 192 ? -7.37546 53.36580 70.94992 1.000 20.42281 192 TYR B C 1
ATOM 4036 O O . TYR B 1 192 ? -7.09501 54.51316 71.31636 1.000 21.70908 192 TYR B O 1
ATOM 4045 N N . PHE B 1 193 ? -6.94518 52.83963 69.80483 1.000 19.98480 193 PHE B N 1
ATOM 4046 C CA . PHE B 1 193 ? -6.34831 53.68501 68.78334 1.000 21.08166 193 PHE B CA 1
ATOM 4047 C C . PHE B 1 193 ? -6.92994 53.31311 67.42695 1.000 21.87719 193 PHE B C 1
ATOM 4048 O O . PHE B 1 193 ? -7.32061 52.15561 67.20962 1.000 20.42929 193 PHE B O 1
ATOM 4056 N N . PRO B 1 194 ? -7.03328 54.26912 66.50438 1.000 21.55409 194 PRO B N 1
ATOM 4057 C CA . PRO B 1 194 ? -7.52777 53.92117 65.16818 1.000 22.17310 194 PRO B CA 1
ATOM 4058 C C . PRO B 1 194 ? -6.45272 53.22957 64.34652 1.000 22.22933 194 PRO B C 1
ATOM 4059 O O . PRO B 1 194 ? -5.27645 53.59714 64.38428 1.000 22.29557 194 PRO B O 1
ATOM 4063 N N . MET B 1 195 ? -6.86227 52.19329 63.61986 1.000 21.16398 195 MET B N 1
ATOM 4064 C CA . MET B 1 195 ? -5.92020 51.46206 62.77837 1.000 22.58810 195 MET B CA 1
ATOM 4065 C C . MET B 1 195 ? -6.69698 50.78620 61.66607 1.000 21.75061 195 MET B C 1
ATOM 4066 O O . MET B 1 195 ? -7.55496 49.94539 61.94750 1.000 24.79627 195 MET B O 1
ATOM 4071 N N . ASN B 1 196 ? -6.38252 51.12666 60.41302 1.000 23.63456 196 ASN B N 1
ATOM 4072 C CA . ASN B 1 196 ? -6.99159 50.44317 59.28120 1.000 22.69777 196 ASN B CA 1
ATOM 4073 C C . ASN B 1 196 ? -6.66083 48.95764 59.36078 1.000 24.21921 196 ASN B C 1
ATOM 4074 O O . ASN B 1 196 ? -5.48818 48.59239 59.53456 1.000 24.50136 196 ASN B O 1
ATOM 4079 N N . PRO B 1 197 ? -7.64939 48.07137 59.25415 1.000 26.02105 197 PRO B N 1
ATOM 4080 C CA . PRO B 1 197 ? -7.37533 46.64606 59.45980 1.000 25.83989 197 PRO B CA 1
ATOM 4081 C C . PRO B 1 197 ? -6.66089 45.96857 58.29913 1.000 26.48861 197 PRO B C 1
ATOM 4082 O O . PRO B 1 197 ? -6.26851 44.80689 58.43795 1.000 28.82806 197 PRO B O 1
ATOM 4086 N N . SER B 1 198 ? -6.43162 46.65241 57.18451 1.000 25.05086 198 SER B N 1
ATOM 4087 C CA . SER B 1 198 ? -5.66966 46.06125 56.08700 1.000 27.70455 198 SER B CA 1
ATOM 4088 C C . SER B 1 198 ? -4.23572 46.57024 56.01683 1.000 28.19897 198 SER B C 1
ATOM 4089 O O . SER B 1 198 ? -3.31764 45.79776 55.69450 1.000 26.44527 198 SER B O 1
ATOM 4092 N N . THR B 1 199 ? -4.02921 47.85638 56.30017 1.000 24.15864 199 THR B N 1
ATOM 4093 C CA . THR B 1 199 ? -2.70236 48.45699 56.25415 1.000 24.15436 199 THR B CA 1
ATOM 4094 C C . THR B 1 199 ? -1.95857 48.34836 57.57019 1.000 23.73449 199 THR B C 1
ATOM 4095 O O . THR B 1 199 ? -0.72768 48.47554 57.57796 1.000 23.11104 199 THR B O 1
ATOM 4099 N N . PHE B 1 200 ? -2.68119 48.12134 58.67234 1.000 23.16147 200 PHE B N 1
ATOM 4100 C CA . PHE B 1 200 ? -2.18281 48.15461 60.04177 1.000 22.95520 200 PHE B CA 1
ATOM 4101 C C . PHE B 1 200 ? -1.53138 49.48163 60.40102 1.000 21.49687 200 PHE B C 1
ATOM 4102 O O . PHE B 1 200 ? -0.84164 49.57075 61.42241 1.000 23.24835 200 PHE B O 1
ATOM 4110 N N . GLU B 1 201 ? -1.74723 50.52228 59.60720 1.000 23.60580 201 GLU B N 1
ATOM 4111 C CA . GLU B 1 201 ? -1.13890 51.80483 59.90851 1.000 21.38173 201 GLU B CA 1
ATOM 4112 C C . GLU B 1 201 ? -1.82505 52.43788 61.11281 1.000 21.94214 201 GLU B C 1
ATOM 4113 O O . GLU B 1 201 ? -3.05210 52.42844 61.22240 1.000 23.60506 201 GLU B O 1
ATOM 4119 N N . THR B 1 202 ? -1.02833 52.99118 62.01146 1.000 22.12682 202 THR B N 1
ATOM 4120 C CA . THR B 1 202 ? -1.53395 53.76678 63.13790 1.000 20.65375 202 THR B CA 1
ATOM 4121 C C . THR B 1 202 ? -1.12609 55.21584 62.86285 1.000 21.78061 202 THR B C 1
ATOM 4122 O O . THR B 1 202 ? -0.06559 55.68254 63.27952 1.000 21.42291 202 THR B O 1
ATOM 4126 N N . LEU B 1 203 ? -1.98552 55.91597 62.13943 1.000 19.94141 203 LEU B N 1
ATOM 4127 C CA . LEU B 1 203 ? -1.69023 57.24612 61.62160 1.000 21.08641 203 LEU B CA 1
ATOM 4128 C C . LEU B 1 203 ? -1.99822 58.35976 62.61145 1.000 20.96808 203 LEU B C 1
ATOM 4129 O O . LEU B 1 203 ? -1.66677 59.51908 62.33389 1.000 22.14746 203 LEU B O 1
ATOM 4134 N N . TYR B 1 204 ? -2.62938 58.04413 63.73756 1.000 21.15158 204 TYR B N 1
ATOM 4135 C CA . TYR B 1 204 ? -3.06590 59.03234 64.72927 1.000 21.70671 204 TYR B CA 1
ATOM 4136 C C . TYR B 1 204 ? -2.46239 58.64463 66.07945 1.000 22.90131 204 TYR B C 1
ATOM 4137 O O . TYR B 1 204 ? -3.02769 57.83363 66.82045 1.000 21.12339 204 TYR B O 1
ATOM 4146 N N . THR B 1 205 ? -1.29507 59.21324 66.39329 1.000 22.38497 205 THR B N 1
ATOM 4147 C CA . THR B 1 205 ? -0.57549 58.88453 67.62274 1.000 23.29675 205 THR B CA 1
ATOM 4148 C C . THR B 1 205 ? -0.28800 60.11393 68.48440 1.000 24.44112 205 THR B C 1
ATOM 4149 O O . THR B 1 205 ? 0.54486 60.04454 69.39513 1.000 23.88585 205 THR B O 1
ATOM 4153 N N . ASP B 1 206 ? -0.97130 61.22917 68.23782 1.000 22.79108 206 ASP B N 1
ATOM 4154 C CA . ASP B 1 206 ? -0.70227 62.47373 68.94389 1.000 23.83510 206 ASP B CA 1
ATOM 4155 C C . ASP B 1 206 ? -1.73797 62.78754 70.01111 1.000 25.78344 206 ASP B C 1
ATOM 4156 O O . ASP B 1 206 ? -1.66023 63.85379 70.64497 1.000 24.67306 206 ASP B O 1
ATOM 4161 N N . THR B 1 207 ? -2.72257 61.91270 70.19748 1.000 21.94332 207 THR B N 1
ATOM 4162 C CA . THR B 1 207 ? -3.84018 62.18208 71.08858 1.000 25.60417 207 THR B CA 1
ATOM 4163 C C . THR B 1 207 ? -4.16140 60.94046 71.90194 1.000 23.18570 207 THR B C 1
ATOM 4164 O O . THR B 1 207 ? -4.24545 59.84226 71.34965 1.000 21.24058 207 THR B O 1
ATOM 4168 N N . THR B 1 208 ? -4.35859 61.11977 73.20703 1.000 20.63404 208 THR B N 1
ATOM 4169 C CA . THR B 1 208 ? -4.95110 60.06849 74.03350 1.000 20.97572 208 THR B CA 1
ATOM 4170 C C . THR B 1 208 ? -6.46494 60.08888 73.87494 1.000 23.29339 208 THR B C 1
ATOM 4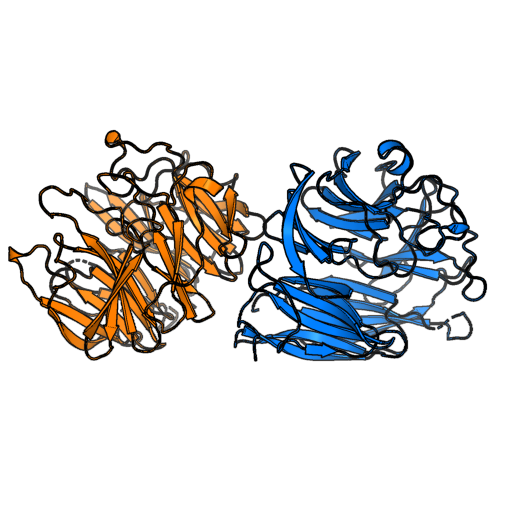171 O O . THR B 1 208 ? -7.09862 61.12410 74.11462 1.000 26.38629 208 THR B O 1
ATOM 4175 N N . PHE B 1 209 ? -7.04840 58.94224 73.51897 1.000 23.22508 209 PHE B N 1
ATOM 4176 C CA . PHE B 1 209 ? -8.49393 58.79526 73.36483 1.000 23.68915 209 PHE B CA 1
ATOM 4177 C C . PHE B 1 209 ? -9.05622 57.89957 74.46171 1.000 21.82247 209 PHE B C 1
ATOM 4178 O O . PHE B 1 209 ? -8.56369 56.78366 74.66567 1.000 23.85150 209 PHE B O 1
ATOM 4186 N N . VAL B 1 210 ? -10.10062 58.37056 75.14278 1.000 24.05578 210 VAL B N 1
ATOM 4187 C CA . VAL B 1 210 ? -10.88867 57.52950 76.04421 1.000 24.01780 210 VAL B CA 1
ATOM 4188 C C . VAL B 1 210 ? -12.36036 57.84607 75.79531 1.000 27.15627 210 VAL B C 1
ATOM 4189 O O . VAL B 1 210 ? -12.82791 58.94994 76.11483 1.000 26.97480 210 VAL B O 1
ATOM 4193 N N . ALA B 1 211 ? -13.08885 56.89266 75.22639 1.000 26.58038 211 ALA B N 1
ATOM 4194 C CA . ALA B 1 211 ? -14.52175 57.06522 75.05155 1.000 28.27496 211 ALA B CA 1
ATOM 4195 C C . ALA B 1 211 ? -15.23507 56.64953 76.32875 1.000 27.94241 211 ALA B C 1
ATOM 4196 O O . ALA B 1 211 ? -14.90686 55.62204 76.92863 1.000 27.87453 211 ALA B O 1
ATOM 4198 N N . VAL B 1 212 ? -16.20772 57.45646 76.74629 1.000 29.99965 212 VAL B N 1
ATOM 4199 C CA . VAL B 1 212 ? -16.92368 57.25678 78.00129 1.000 31.67134 212 VAL B CA 1
ATOM 4200 C C . VAL B 1 212 ? -18.39721 57.03391 77.69647 1.000 34.42950 212 VAL B C 1
ATOM 4201 O O . VAL B 1 212 ? -19.01609 57.82021 76.96744 1.000 33.58377 212 VAL B O 1
ATOM 4205 N N . TYR B 1 213 ? -18.95566 55.97499 78.27005 1.000 31.85819 213 TYR B N 1
ATOM 4206 C CA . TYR B 1 213 ? -20.35242 55.61353 78.09660 1.000 37.06742 213 TYR B CA 1
ATOM 4207 C C . TYR B 1 213 ? -21.00396 55.44123 79.46157 1.000 39.35593 213 TYR B C 1
ATOM 4208 O O . TYR B 1 213 ? -20.34054 55.09667 80.44314 1.000 36.77366 213 TYR B O 1
ATOM 4217 N N . SER B 1 214 ? -22.30830 55.69220 79.51858 1.000 42.08561 214 SER B N 1
ATOM 4218 C CA . SER B 1 214 ? -23.06638 55.43084 80.73327 1.000 44.59319 214 SER B CA 1
ATOM 4219 C C . SER B 1 214 ? -23.49717 53.97253 80.76655 1.000 45.62906 214 SER B C 1
ATOM 4220 O O . SER B 1 214 ? -23.88317 53.40269 79.74344 1.000 47.01351 214 SER B O 1
ATOM 4223 N N . TYR B 1 215 ? -23.41424 53.36592 81.94950 1.000 46.73803 215 TYR B N 1
ATOM 4224 C CA . TYR B 1 215 ? -23.96398 52.03967 82.15353 1.000 47.91871 215 TYR B CA 1
ATOM 4225 C C . TYR B 1 215 ? -25.30268 52.14583 82.87698 1.000 50.25556 215 TYR B C 1
ATOM 4226 O O . TYR B 1 215 ? -25.48714 53.03352 83.71799 1.000 48.83791 215 TYR B O 1
ATOM 4235 N N . PRO B 1 216 ? -26.28322 51.27318 82.58210 1.000 51.51527 216 PRO B N 1
ATOM 4236 C CA . PRO B 1 216 ? -26.29422 50.18030 81.58784 1.000 52.17690 216 PRO B CA 1
ATOM 4237 C C . PRO B 1 216 ? -26.70861 50.62229 80.19407 1.000 52.35348 216 PRO B C 1
ATOM 4238 O O . PRO B 1 216 ? -26.85403 49.80568 79.29526 1.000 53.30700 216 PRO B O 1
ATOM 4242 N N . ASP B 1 217 ? -26.88384 51.92998 80.00654 1.000 56.04715 217 ASP B N 1
ATOM 4243 C CA . ASP B 1 217 ? -27.40844 52.45786 78.75235 1.000 57.48966 217 ASP B CA 1
ATOM 4244 C C . ASP B 1 217 ? -26.47073 52.19269 77.57659 1.000 55.45101 217 ASP B C 1
ATOM 4245 O O . ASP B 1 217 ? -26.93162 51.98337 76.44586 1.000 55.81480 217 ASP B O 1
ATOM 4250 N N . MET B 1 218 ? -25.16207 52.18406 77.82731 1.000 52.61283 218 MET B N 1
ATOM 4251 C CA . MET B 1 218 ? -24.14647 52.24625 76.77627 1.000 49.47533 218 MET B CA 1
ATOM 4252 C C . MET B 1 218 ? -24.39237 53.43702 75.85628 1.000 48.96209 218 MET B C 1
ATOM 4253 O O . MET B 1 218 ? -24.17695 53.37216 74.64573 1.000 48.65517 218 MET B O 1
ATOM 4258 N N . GLN B 1 219 ? -24.85438 54.53651 76.44451 1.000 49.94993 219 GLN B N 1
ATOM 4259 C CA . GLN B 1 219 ? -25.06084 55.77821 75.71785 1.000 49.70504 219 GLN B CA 1
ATOM 4260 C C . GLN B 1 219 ? -23.79287 56.62060 75.79257 1.000 44.43270 219 GLN B C 1
ATOM 4261 O O . GLN B 1 219 ? -23.26842 56.87442 76.88249 1.000 40.64781 219 GLN B O 1
ATOM 4267 N N . PHE B 1 220 ? -23.30344 57.03510 74.62843 1.000 41.78397 220 PHE B N 1
ATOM 4268 C CA . PHE B 1 220 ? -22.08200 57.82066 74.54124 1.000 41.60949 220 PHE B CA 1
ATOM 4269 C C . PHE B 1 220 ? -22.19242 59.09615 75.36975 1.000 39.85252 220 PHE B C 1
ATOM 4270 O O . PHE B 1 220 ? -23.15342 59.85746 75.23245 1.000 41.41883 220 PHE B O 1
ATOM 4278 N N . LYS B 1 221 ? -21.20452 59.32876 76.23706 1.000 35.16992 221 LYS B N 1
ATOM 4279 C CA . LYS B 1 221 ? -21.17933 60.55207 77.03217 1.000 35.85576 221 LYS B CA 1
ATOM 4280 C C . LYS B 1 221 ? -20.19013 61.56387 76.45958 1.000 36.26656 221 LYS B C 1
ATOM 4281 O O . LYS B 1 221 ? -20.60137 62.64455 76.02784 1.000 36.47327 221 LYS B O 1
ATOM 4287 N N . THR B 1 222 ? -18.89495 61.24086 76.45981 1.000 34.00039 222 THR B N 1
ATOM 4288 C CA . THR B 1 222 ? -17.89202 62.11560 75.86955 1.000 31.84746 222 THR B CA 1
ATOM 4289 C C . THR B 1 222 ? -16.72882 61.28845 75.35912 1.000 32.06929 222 THR B C 1
ATOM 4290 O O . THR B 1 222 ? -16.48219 60.17064 75.81710 1.000 32.04929 222 THR B O 1
ATOM 4294 N N . LEU B 1 223 ? -15.98804 61.87257 74.42218 1.000 30.39333 223 LEU B N 1
ATOM 4295 C CA . LEU B 1 223 ? -14.70987 61.32450 73.99168 1.000 29.35495 223 LEU B CA 1
ATOM 4296 C C . LEU B 1 223 ? -13.63012 62.18434 74.62985 1.000 29.13552 223 LEU B C 1
ATOM 4297 O O . LEU B 1 223 ? -13.42840 63.33808 74.22912 1.000 28.50695 223 LEU B O 1
ATOM 4302 N N . MET B 1 224 ? -12.97302 61.64278 75.65382 1.000 25.90893 224 MET B N 1
ATOM 4303 C CA . MET B 1 224 ? -11.88182 62.36235 76.28930 1.000 27.08688 224 MET B CA 1
ATOM 4304 C C . MET B 1 224 ? -10.67845 62.39356 75.36649 1.000 28.18008 224 MET B C 1
ATOM 4305 O O . MET B 1 224 ? -10.34773 61.39792 74.71049 1.000 25.51372 224 MET B O 1
ATOM 4310 N N . LYS B 1 225 ? -10.02487 63.54996 75.31648 1.000 25.54494 225 LYS B N 1
ATOM 4311 C CA . LYS B 1 225 ? -8.85165 63.74377 74.48559 1.000 24.88864 225 LYS B CA 1
ATOM 4312 C C . LYS B 1 225 ? -7.79917 64.49896 75.27821 1.000 26.14500 225 LYS B C 1
ATOM 4313 O O . LYS B 1 225 ? -8.11997 65.43301 76.01708 1.000 28.45080 225 LYS B O 1
ATOM 4319 N N . ASP B 1 226 ? -6.54564 64.08562 75.12818 1.000 25.40232 226 ASP B N 1
ATOM 4320 C CA . ASP B 1 226 ? -5.42831 64.75968 75.77024 1.000 27.57990 226 ASP B CA 1
ATOM 4321 C C . ASP B 1 226 ? -4.26219 64.75645 74.79987 1.000 27.01690 226 ASP B C 1
ATOM 4322 O O . ASP B 1 226 ? -4.01326 63.75636 74.12555 1.000 27.24178 226 ASP B O 1
ATOM 4327 N N . THR B 1 227 ? -3.54141 65.86662 74.72109 1.000 24.98365 227 THR B N 1
ATOM 4328 C CA . THR B 1 227 ? -2.42817 65.93424 73.78774 1.000 24.02365 227 THR B CA 1
ATOM 4329 C C . THR B 1 227 ? -1.07153 65.83512 74.46935 1.000 24.06784 227 THR B C 1
ATOM 4330 O O . THR B 1 227 ? -0.05062 66.04028 73.81214 1.000 25.15254 227 THR B O 1
ATOM 4334 N N . ARG B 1 228 ? -1.02811 65.51368 75.76755 1.000 22.28990 228 ARG B N 1
ATOM 4335 C CA . ARG B 1 228 ? 0.25327 65.39868 76.45528 1.000 22.24570 228 ARG B CA 1
ATOM 4336 C C . ARG B 1 228 ? 1.00673 64.12393 76.10966 1.000 24.00525 228 ARG B C 1
ATOM 4337 O O . ARG B 1 228 ? 2.23086 64.07921 76.28802 1.000 26.07879 228 ARG B O 1
ATOM 4345 N N . THR B 1 229 ? 0.30964 63.09907 75.62714 1.000 23.04751 229 THR B N 1
ATOM 4346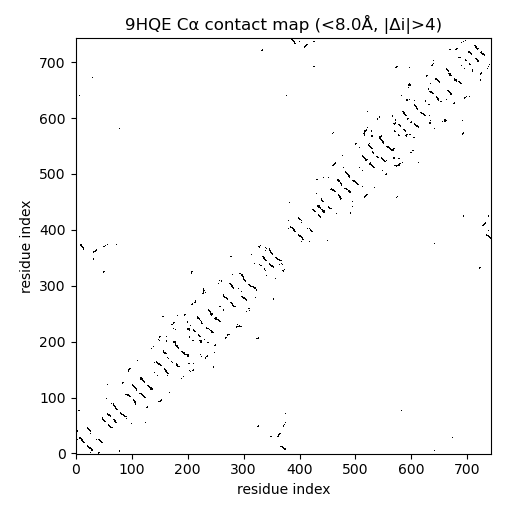 C CA . THR B 1 229 ? 0.92958 61.86143 75.16680 1.000 20.90641 229 THR B CA 1
ATOM 4347 C C . THR B 1 229 ? 0.07081 61.29662 74.03932 1.000 24.09182 229 THR B C 1
ATOM 4348 O O . THR B 1 229 ? -0.89565 61.92781 73.59928 1.000 21.25389 229 THR B O 1
ATOM 4352 N N . GLY B 1 230 ? 0.42215 60.09512 73.57582 1.000 21.23658 230 GLY B N 1
ATOM 4353 C CA . GLY B 1 230 ? -0.32716 59.44722 72.52981 1.000 22.58276 230 GLY B CA 1
ATOM 4354 C C . GLY B 1 230 ? -1.46062 58.55867 73.00865 1.000 21.16531 230 GLY B C 1
ATOM 4355 O O . GLY B 1 230 ? -1.96137 58.66474 74.13384 1.000 20.03938 230 GLY B O 1
ATOM 4356 N N . PRO B 1 231 ? -1.88439 57.65225 72.13284 1.000 22.50561 231 PRO B N 1
ATOM 4357 C CA . PRO B 1 231 ? -2.98538 56.75173 72.47261 1.000 18.16536 231 PRO B CA 1
ATOM 4358 C C . PRO B 1 231 ? -2.61006 55.85802 73.64781 1.000 18.52651 231 PRO B C 1
ATOM 4359 O O . PRO B 1 231 ? -1.43443 55.58091 73.90207 1.000 19.97596 231 PRO B O 1
ATOM 4363 N N . ALA B 1 232 ? -3.62193 55.41976 74.38004 1.000 19.83180 232 ALA B N 1
ATOM 4364 C CA . ALA B 1 232 ? -3.40854 54.55821 75.54597 1.000 19.59761 232 ALA B CA 1
ATOM 4365 C C . ALA B 1 232 ? -3.35825 53.09569 75.12658 1.000 18.58621 232 ALA B C 1
ATOM 4366 O O . ALA B 1 232 ? -4.19757 52.63812 74.34345 1.000 21.00587 232 ALA B O 1
ATOM 4368 N N . GLY B 1 233 ? -2.37521 52.35792 75.66664 1.000 18.84420 233 GLY B N 1
ATOM 4369 C CA . GLY B 1 233 ? -2.26077 50.92813 75.42401 1.000 19.32034 233 GLY B CA 1
ATOM 4370 C C . GLY B 1 233 ? -1.70817 50.57733 74.04567 1.000 21.07312 233 GLY B C 1
ATOM 4371 O O . GLY B 1 233 ? -1.41081 51.43313 73.21389 1.000 21.70617 233 GLY B O 1
ATOM 4372 N N . SER B 1 234 ? -1.57260 49.27352 73.80554 1.000 20.04162 234 SER B N 1
ATOM 4373 C CA . SER B 1 234 ? -1.04988 48.79364 72.53414 1.000 23.87594 234 SER B CA 1
ATOM 4374 C C . SER B 1 234 ? -1.84030 47.57001 72.09873 1.000 22.59739 234 SER B C 1
ATOM 4375 O O . SER B 1 234 ? -2.62308 47.00056 72.86385 1.000 22.25324 234 SER B O 1
ATOM 4378 N N . TRP B 1 235 ? -1.59729 47.18216 70.84858 1.000 22.34402 235 TRP B N 1
ATOM 4379 C CA . TRP B 1 235 ? -2.32053 46.13528 70.13717 1.000 25.53850 235 TRP B CA 1
ATOM 4380 C C . TRP B 1 235 ? -2.51674 44.87806 70.97347 1.000 26.06361 235 TRP B C 1
ATOM 4381 O O . TRP B 1 235 ? -1.54698 44.21464 71.34930 1.000 26.59700 235 TRP B O 1
ATOM 4392 N N . ASN B 1 236 ? -3.78806 44.56255 71.22996 1.000 24.82462 236 ASN B N 1
ATOM 4393 C CA . ASN B 1 236 ? -4.26200 43.42414 72.00944 1.000 26.44212 236 ASN B CA 1
ATOM 4394 C C . ASN B 1 236 ? -3.45027 43.19376 73.27519 1.000 25.78692 236 ASN B C 1
ATOM 4395 O O . ASN B 1 236 ? -3.19008 42.04898 73.64666 1.000 25.67084 236 ASN B O 1
ATOM 4400 N N . ALA B 1 237 ? -3.05327 44.25633 73.96377 1.000 23.87600 237 ALA B N 1
ATOM 4401 C CA . ALA B 1 237 ? -2.23036 44.08932 75.15311 1.000 25.13032 237 ALA B CA 1
ATOM 4402 C C . ALA B 1 237 ? -2.93780 44.45947 76.45206 1.000 25.57933 237 ALA B C 1
ATOM 4403 O O . ALA B 1 237 ? -2.34257 44.30133 77.52590 1.000 24.36839 237 ALA B O 1
ATOM 4405 N N . PHE B 1 238 ? -4.18571 44.92646 76.39904 1.000 23.97328 238 PHE B N 1
ATOM 4406 C CA . PHE B 1 238 ? -4.98998 45.11503 77.61025 1.000 25.12224 238 PHE B CA 1
ATOM 4407 C C . PHE B 1 238 ? -4.24557 45.95699 78.64632 1.000 24.13151 238 PHE B C 1
ATOM 4408 O O . PHE B 1 238 ? -4.30386 45.70233 79.85058 1.000 24.73646 238 PHE B O 1
ATOM 4416 N N . ASN B 1 239 ? -3.52205 46.96820 78.16287 1.000 22.56774 239 ASN B N 1
ATOM 4417 C CA . ASN B 1 239 ? -2.61743 47.76596 78.98443 1.000 23.25776 239 ASN B CA 1
ATOM 4418 C C . ASN B 1 239 ? -2.91670 49.25638 78.86780 1.000 20.87969 239 ASN B C 1
ATOM 4419 O O . ASN B 1 239 ? -2.04110 50.08062 79.14837 1.000 22.80798 239 ASN B O 1
ATOM 4424 N N . GLY B 1 240 ? -4.11948 49.62023 78.41573 1.000 21.39276 240 GLY B N 1
ATOM 4425 C CA . GLY B 1 240 ? -4.43321 51.02525 78.21432 1.000 20.07393 240 GLY B CA 1
ATOM 4426 C C . GLY B 1 240 ? -4.89712 51.73343 79.46900 1.000 20.86522 240 GLY B C 1
ATOM 4427 O O . GLY B 1 240 ? -4.63073 52.92664 79.63557 1.000 19.93317 240 GLY B O 1
ATOM 4428 N N . ILE B 1 241 ? -5.58212 51.02904 80.36870 1.000 21.49820 241 ILE B N 1
ATOM 4429 C CA . ILE B 1 241 ? -6.19969 51.68947 81.51854 1.000 21.10885 241 ILE B CA 1
ATOM 4430 C C . ILE B 1 241 ? -6.24358 50.72628 82.70887 1.000 22.84650 241 ILE B C 1
ATOM 4431 O O . ILE B 1 241 ? -6.41839 49.51430 82.54720 1.000 23.58164 241 ILE B O 1
ATOM 4436 N N . PHE B 1 242 ? -6.05448 51.27126 83.91209 1.000 21.81355 242 PHE B N 1
ATOM 4437 C CA . PHE B 1 242 ? -6.17120 50.47095 85.12815 1.000 22.67052 242 PHE B CA 1
ATOM 4438 C C . PHE B 1 242 ? -6.61401 51.35415 86.28766 1.000 23.37683 242 PHE B C 1
ATOM 4439 O O . PHE B 1 242 ? -6.39367 52.56919 86.28354 1.000 23.91682 242 PHE B O 1
ATOM 4447 N N . LYS B 1 243 ? -7.25717 50.73081 87.27114 1.000 23.79625 243 LYS B N 1
ATOM 4448 C CA . LYS B 1 243 ? -7.78441 51.42330 88.43757 1.000 23.35442 243 LYS B CA 1
ATOM 4449 C C . LYS B 1 243 ? -6.87377 51.19887 89.64358 1.000 26.39505 243 LYS B C 1
ATOM 4450 O O . LYS B 1 243 ? -6.18095 50.17976 89.74078 1.000 28.16181 243 LYS B O 1
ATOM 4456 N N . VAL B 1 244 ? -6.89009 52.15676 90.57799 1.000 25.06345 244 VAL B N 1
ATOM 4457 C CA . VAL B 1 244 ? -6.08482 52.03789 91.79304 1.000 24.65348 244 VAL B CA 1
ATOM 4458 C C . VAL B 1 244 ? -7.00213 52.04705 93.01316 1.000 25.78132 244 VAL B C 1
ATOM 4459 O O . VAL B 1 244 ? -8.22606 52.12776 92.87185 1.000 26.58412 244 VAL B O 1
ATOM 4463 N N . GLU B 1 245 ? -6.42400 51.94491 94.21805 1.000 25.37923 245 GLU B N 1
ATOM 4464 C CA . GLU B 1 245 ? -7.23985 51.73374 95.41990 1.000 27.19257 245 GLU B CA 1
ATOM 4465 C C . GLU B 1 245 ? -8.28163 52.83417 95.60150 1.000 28.54063 245 GLU B C 1
ATOM 4466 O O . GLU B 1 245 ? -9.41811 52.56701 96.02095 1.000 30.66237 245 GLU B O 1
ATOM 4472 N N . SER B 1 246 ? -7.90565 54.08093 95.32127 1.000 28.01414 246 SER B N 1
ATOM 4473 C CA . SER B 1 246 ? -8.79207 55.22014 95.52696 1.000 27.81462 246 SER B CA 1
ATOM 4474 C C . SER B 1 246 ? -9.97364 55.23768 94.56572 1.000 29.81416 246 SER B C 1
ATOM 4475 O O . SER B 1 246 ? -10.88487 56.05687 94.73768 1.000 32.93440 246 SER B O 1
ATOM 4478 N N . GLY B 1 247 ? -9.98384 54.37319 93.56163 1.000 29.43062 247 GLY B N 1
ATOM 4479 C CA . GLY B 1 247 ? -10.95640 54.47214 92.49991 1.000 30.77965 247 GLY B CA 1
ATOM 4480 C C . GLY B 1 247 ? -10.49568 55.28161 91.31296 1.000 29.01032 247 GLY B C 1
ATOM 4481 O O . GLY B 1 247 ? -11.13197 55.21339 90.24993 1.000 28.63938 247 GLY B O 1
ATOM 4482 N N . ASP B 1 248 ? -9.41466 56.04956 91.45321 1.000 29.92071 248 ASP B N 1
ATOM 4483 C CA . ASP B 1 248 ? -8.85265 56.74479 90.30354 1.000 27.86633 248 ASP B CA 1
ATOM 4484 C C . ASP B 1 248 ? -8.36515 55.74462 89.26183 1.000 26.68075 248 ASP B C 1
ATOM 4485 O O . ASP B 1 248 ? -8.07062 54.59061 89.56411 1.000 26.90045 248 ASP B O 1
ATOM 4490 N N . MET B 1 249 ? -8.27658 56.21699 88.01916 1.000 25.51587 249 MET B N 1
ATOM 4491 C CA . MET B 1 249 ? -7.81490 55.42201 86.89107 1.000 24.03869 249 MET B CA 1
ATOM 4492 C C . MET B 1 249 ? -6.58254 56.07362 86.29387 1.000 23.25176 249 MET B C 1
ATOM 4493 O O . MET B 1 249 ? -6.48325 57.30405 86.23921 1.000 26.32336 249 MET B O 1
ATOM 4498 N N . TYR B 1 250 ? -5.63941 55.25193 85.85347 1.000 22.42730 250 TYR B N 1
ATOM 4499 C CA . TYR B 1 250 ? -4.52323 55.73521 85.06206 1.000 20.66201 250 TYR B CA 1
ATOM 4500 C C . TYR B 1 250 ? -4.60738 55.14677 83.66252 1.000 21.77902 250 TYR B C 1
ATOM 4501 O O . TYR B 1 250 ? -5.07588 54.02192 83.46596 1.000 21.89415 250 TYR B O 1
ATOM 4510 N N . ILE B 1 251 ? -4.15398 55.91364 82.69324 1.000 19.29064 251 ILE B N 1
ATOM 4511 C CA . ILE B 1 251 ? -3.90551 55.36801 81.37111 1.000 19.60232 251 ILE B CA 1
ATOM 4512 C C . ILE B 1 251 ? -2.39464 55.31098 81.19737 1.000 18.69889 251 ILE B C 1
ATOM 4513 O O . ILE B 1 251 ? -1.64620 56.06808 81.83315 1.000 19.10128 251 ILE B O 1
ATOM 4518 N N . MET B 1 252 ? -1.94911 54.36773 80.37377 1.000 19.31477 252 MET B N 1
ATOM 4519 C CA . MET B 1 252 ? -0.55035 54.22415 79.98803 1.000 19.70546 252 MET B CA 1
ATOM 4520 C C . MET B 1 252 ? -0.47972 54.34062 78.47631 1.000 21.15246 252 MET B C 1
ATOM 4521 O O . MET B 1 252 ? -1.13504 53.57123 77.76185 1.000 20.64975 252 MET B O 1
ATOM 4526 N N . SER B 1 253 ? 0.31863 55.28631 77.99572 1.000 20.04077 253 SER B N 1
ATOM 4527 C CA . SER B 1 253 ? 0.59795 55.42855 76.57352 1.000 17.88778 253 SER B CA 1
ATOM 4528 C C . SER B 1 253 ? 2.04981 55.06536 76.32018 1.000 20.27441 253 SER B C 1
ATOM 4529 O O . SER B 1 253 ? 2.94064 55.60090 76.98302 1.000 19.27541 253 SER B O 1
ATOM 4532 N N . ASN B 1 254 ? 2.29765 54.16879 75.35241 1.000 19.24124 254 ASN B N 1
ATOM 4533 C CA . ASN B 1 254 ? 3.66876 53.91015 74.94439 1.000 20.88409 254 ASN B CA 1
ATOM 4534 C C . ASN B 1 254 ? 3.97602 54.24306 73.48831 1.000 23.01843 254 ASN B C 1
ATOM 4535 O O . ASN B 1 254 ? 5.15027 54.47863 73.18068 1.000 24.06904 254 ASN B O 1
ATOM 4540 N N . SER B 1 255 ? 2.97187 54.31831 72.60894 1.000 21.84775 255 SER B N 1
ATOM 4541 C CA . SER B 1 255 ? 3.18343 54.49345 71.17488 1.000 21.61833 255 SER B CA 1
ATOM 4542 C C . SER B 1 255 ? 4.37705 53.66374 70.69637 1.000 24.36967 255 SER B C 1
ATOM 4543 O O . SER B 1 255 ? 5.25349 54.14419 69.97958 1.000 26.44410 255 SER B O 1
ATOM 4546 N N . ALA B 1 256 ? 4.42738 52.40256 71.12962 1.000 22.87826 256 ALA B N 1
ATOM 4547 C CA . ALA B 1 256 ? 5.61424 51.57773 70.94435 1.000 22.87334 256 ALA B CA 1
ATOM 4548 C C . ALA B 1 256 ? 5.50457 50.78423 69.64685 1.000 22.12810 256 ALA B C 1
ATOM 4549 O O . ALA B 1 256 ? 4.61289 49.94493 69.49623 1.000 22.33973 256 ALA B O 1
ATOM 4551 N N . ILE B 1 257 ? 6.42798 51.03952 68.72361 1.000 21.22024 257 ILE B N 1
ATOM 4552 C CA . ILE B 1 257 ? 6.46776 50.26268 67.49028 1.000 22.87382 257 ILE B CA 1
ATOM 4553 C C . ILE B 1 257 ? 6.69368 48.79153 67.81348 1.000 23.86247 257 ILE B C 1
ATOM 4554 O O . ILE B 1 257 ? 6.06470 47.90403 67.21738 1.000 24.02873 257 ILE B O 1
ATOM 4559 N N . ALA B 1 258 ? 7.53845 48.50981 68.81709 1.000 21.86166 258 ALA B N 1
ATOM 4560 C CA . ALA B 1 258 ? 7.79726 47.12177 69.17823 1.000 24.38403 258 ALA B CA 1
ATOM 4561 C C . ALA B 1 258 ? 6.55303 46.41880 69.71095 1.000 25.21585 258 ALA B C 1
ATOM 4562 O O . ALA B 1 258 ? 6.52159 45.18281 69.75557 1.000 25.68623 258 ALA B O 1
ATOM 4564 N N . ASN B 1 259 ? 5.52435 47.15683 70.11974 1.000 22.44529 259 ASN B N 1
ATOM 4565 C CA . ASN B 1 259 ? 4.28501 46.52204 70.54460 1.000 22.63453 259 ASN B CA 1
ATOM 4566 C C . ASN B 1 259 ? 3.14608 46.72679 69.54862 1.000 23.44026 259 ASN B C 1
ATOM 4567 O O . ASN B 1 259 ? 1.98568 46.46222 69.88091 1.000 25.92228 259 ASN B O 1
ATOM 4572 N N . GLY B 1 260 ? 3.44636 47.17753 68.33460 1.000 23.88079 260 GLY B N 1
ATOM 4573 C CA . GLY B 1 260 ? 2.45809 47.13912 67.27772 1.000 23.07376 260 GLY B CA 1
ATOM 4574 C C . GLY B 1 260 ? 2.22576 48.43530 66.53321 1.000 23.57257 260 GLY B C 1
ATOM 4575 O O . GLY B 1 260 ? 1.69688 48.40769 65.42129 1.000 23.53379 260 GLY B O 1
ATOM 4576 N N . PHE B 1 261 ? 2.60541 49.57536 67.10182 1.000 21.69092 261 PHE B N 1
ATOM 4577 C CA . PHE B 1 261 ? 2.38482 50.82471 66.38351 1.000 21.65102 261 PHE B CA 1
ATOM 4578 C C . PHE B 1 261 ? 3.26620 50.90324 65.14020 1.000 22.89577 261 PHE B C 1
ATOM 4579 O O . PHE B 1 261 ? 4.32468 50.27684 65.05911 1.000 23.60372 261 PHE B O 1
ATOM 4587 N N . SER B 1 262 ? 2.80096 51.65887 64.14760 1.000 21.66484 262 SER B N 1
ATOM 4588 C CA . SER B 1 262 ? 3.60879 51.88777 62.96027 1.000 22.46130 262 SER B CA 1
ATOM 4589 C C . SER B 1 262 ? 4.48646 53.12715 63.07100 1.000 23.94208 262 SER B C 1
ATOM 4590 O O . SER B 1 262 ? 5.37196 53.31275 62.22916 1.000 25.80190 262 SER B O 1
ATOM 4593 N N . GLN B 1 263 ? 4.25873 53.96908 64.07472 1.000 24.78487 263 GLN B N 1
ATOM 4594 C CA . GLN B 1 263 ? 4.94156 55.24594 64.22593 1.000 26.05536 263 GLN B CA 1
ATOM 4595 C C . GLN B 1 263 ? 4.85581 55.65190 65.69211 1.000 25.25464 263 GLN B C 1
ATOM 4596 O O . GLN B 1 263 ? 3.95861 55.21997 66.41753 1.000 24.75749 263 GLN B O 1
ATOM 4602 N N . SER B 1 264 ? 5.78953 56.50133 66.11569 1.000 24.21523 264 SER B N 1
ATOM 4603 C CA . SER B 1 264 ? 5.79500 57.01290 67.48181 1.000 25.92363 264 SER B CA 1
ATOM 4604 C C . SER B 1 264 ? 6.07539 58.50477 67.42660 1.000 28.26764 264 SER B C 1
ATOM 4605 O O . SER B 1 264 ? 7.10098 58.91790 66.87669 1.000 30.58107 264 SER B O 1
ATOM 4608 N N . THR B 1 265 ? 5.16194 59.31584 67.97708 1.000 24.13703 265 THR B N 1
ATOM 4609 C CA . THR B 1 265 ? 5.32136 60.76047 67.93468 1.000 26.14375 265 THR B CA 1
ATOM 4610 C C . THR B 1 265 ? 5.38261 61.44437 69.29892 1.000 28.46552 265 THR B C 1
ATOM 4611 O O . THR B 1 265 ? 5.93811 62.54887 69.38146 1.000 28.03857 265 THR B O 1
ATOM 4615 N N . LYS B 1 266 ? 4.85896 60.82723 70.36389 1.000 26.63503 266 LYS B N 1
ATOM 4616 C CA . LYS B 1 266 ? 4.79156 61.44732 71.68647 1.000 25.71982 266 LYS B CA 1
ATOM 4617 C C . LYS B 1 266 ? 5.44531 60.53493 72.71577 1.000 26.31970 266 LYS B C 1
ATOM 4618 O O . LYS B 1 266 ? 5.35206 59.30826 72.62532 1.000 26.30267 266 LYS B O 1
ATOM 4624 N N . ASN B 1 267 ? 6.08809 61.14601 73.70839 1.000 22.79236 267 ASN B N 1
ATOM 4625 C CA . ASN B 1 267 ? 6.74527 60.37274 74.75389 1.000 23.78790 267 ASN B CA 1
ATOM 4626 C C . ASN B 1 267 ? 5.75554 59.45574 75.46608 1.000 21.35143 267 ASN B C 1
ATOM 4627 O O . ASN B 1 267 ? 4.60308 59.82866 75.72366 1.000 22.29926 267 ASN B O 1
ATOM 4632 N N . ALA B 1 268 ? 6.21633 58.24859 75.78733 1.000 22.96667 268 ALA B N 1
ATOM 4633 C CA . ALA B 1 268 ? 5.43414 57.35092 76.62957 1.000 21.00824 268 ALA B CA 1
ATOM 4634 C C . ALA B 1 268 ? 5.17460 58.00356 77.98357 1.000 20.96921 268 ALA B C 1
ATOM 4635 O O . ALA B 1 268 ? 6.03571 58.70011 78.52387 1.000 22.19920 268 ALA B O 1
ATOM 4637 N N . ALA B 1 269 ? 3.98805 57.76717 78.54318 1.000 21.45761 269 ALA B N 1
ATOM 4638 C CA . ALA B 1 269 ? 3.61695 58.50054 79.74998 1.000 19.64997 269 ALA B CA 1
ATOM 4639 C C . ALA B 1 269 ? 2.39597 57.87917 80.40812 1.000 20.16939 269 ALA B C 1
ATOM 4640 O O . ALA B 1 269 ? 1.69717 57.05604 79.81805 1.000 18.80302 269 ALA B O 1
ATOM 4642 N N . PHE B 1 270 ? 2.13080 58.32224 81.63921 1.000 20.64936 270 PHE B N 1
ATOM 4643 C CA . PHE B 1 270 ? 0.89143 58.01940 82.33541 1.000 18.93115 270 PHE B CA 1
ATOM 4644 C C . PHE B 1 270 ? 0.09289 59.29984 82.53839 1.000 19.14252 270 PHE B C 1
ATOM 4645 O O . PHE B 1 270 ? 0.65975 60.35159 82.84466 1.000 21.07304 270 PHE B O 1
ATOM 4653 N N . LEU B 1 271 ? -1.22417 59.19372 82.38972 1.000 20.13079 271 LEU B N 1
ATOM 4654 C CA . LEU B 1 271 ? -2.18193 60.23933 82.72215 1.000 22.06205 271 LEU B CA 1
ATOM 4655 C C . LEU B 1 271 ? -3.17995 59.66138 83.71138 1.000 21.80347 271 LEU B C 1
ATOM 4656 O O . LEU B 1 271 ? -3.23798 58.44366 83.91970 1.000 20.53613 271 LEU B O 1
ATOM 4661 N N . ARG B 1 272 ? -3.97593 60.53377 84.32300 1.000 21.29310 272 ARG B N 1
ATOM 4662 C CA . ARG B 1 272 ? -4.86068 60.09629 85.39380 1.000 22.23424 272 ARG B CA 1
ATOM 4663 C C . ARG B 1 272 ? -6.26385 60.64805 85.20737 1.000 24.02328 272 ARG B C 1
ATOM 4664 O O . ARG B 1 272 ? -6.44214 61.81780 84.85709 1.000 24.25819 272 ARG B O 1
ATOM 4672 N N . ILE B 1 273 ? -7.25422 59.80231 85.46481 1.000 23.27892 273 ILE B N 1
ATOM 4673 C CA . ILE B 1 273 ? -8.66381 60.17359 85.43632 1.000 24.59039 273 ILE B CA 1
ATOM 4674 C C . ILE B 1 273 ? -9.21249 60.02469 86.84774 1.000 26.96046 273 ILE B C 1
ATOM 4675 O O . ILE B 1 273 ? -9.25007 58.90971 87.37395 1.000 24.47519 273 ILE B O 1
ATOM 4680 N N . PRO B 1 274 ? -9.65622 61.10567 87.49580 1.000 26.01479 274 PRO B N 1
ATOM 4681 C CA . PRO B 1 274 ? -10.24653 60.97401 88.83207 1.000 30.48350 274 PRO B CA 1
ATOM 4682 C C . PRO B 1 274 ? -11.50352 60.11713 88.79401 1.000 31.69961 274 PRO B C 1
ATOM 4683 O O . PRO B 1 274 ? -12.25663 60.13547 87.81619 1.000 30.50737 274 PRO B O 1
ATOM 4687 N N . LYS B 1 275 ? -11.71821 59.36090 89.87840 1.000 31.78594 275 LYS B N 1
ATOM 4688 C CA . LYS B 1 275 ? -12.81968 58.40506 89.93655 1.000 32.97452 275 LYS B CA 1
ATOM 4689 C C . LYS B 1 275 ? -14.12997 59.06952 89.54057 1.000 35.17242 275 LYS B C 1
ATOM 4690 O O . LYS B 1 275 ? -14.43020 60.18794 89.96541 1.000 35.03844 275 LYS B O 1
ATOM 4696 N N . GLY B 1 276 ? -14.87557 58.39869 88.66734 1.000 34.96693 276 GLY B N 1
ATOM 4697 C CA . GLY B 1 276 ? -16.16802 58.88147 88.23193 1.000 35.85557 276 GLY B CA 1
ATOM 4698 C C . GLY B 1 276 ? -16.14742 60.04868 87.27159 1.000 37.87185 276 GLY B C 1
ATOM 4699 O O . GLY B 1 276 ? -17.21348 60.43419 86.78188 1.000 38.43536 276 GLY B O 1
ATOM 4700 N N . GLU B 1 277 ? -14.98334 60.62326 86.97797 1.000 35.24267 277 GLU B N 1
ATOM 4701 C CA . GLU B 1 277 ? -14.92831 61.84177 86.18550 1.000 36.01457 277 GLU B CA 1
ATOM 4702 C C . GLU B 1 277 ? -14.72192 61.51581 84.71227 1.000 33.41617 277 GLU B C 1
ATOM 4703 O O . GLU B 1 277 ? -14.39930 60.38982 84.33335 1.000 31.85500 277 GLU B O 1
ATOM 4709 N N . THR B 1 278 ? -14.91309 62.53216 83.87344 1.000 33.72809 278 THR B N 1
ATOM 4710 C CA . THR B 1 278 ? -14.70681 62.41645 82.43490 1.000 33.80725 278 THR B CA 1
ATOM 4711 C C . THR B 1 278 ? -13.69356 63.44479 81.94343 1.000 33.70077 278 THR B C 1
ATOM 4712 O O . THR B 1 278 ? -13.75572 63.90669 80.79737 1.000 32.77356 278 THR B O 1
ATOM 4716 N N . HIS B 1 279 ? -12.75485 63.81447 82.80570 1.000 31.40305 279 HIS B N 1
ATOM 4717 C CA . HIS B 1 279 ? -11.64170 64.66366 82.42450 1.000 31.41333 279 HIS B CA 1
ATOM 4718 C C . HIS B 1 279 ? -10.35142 64.09273 82.98956 1.000 28.56957 279 HIS B C 1
ATOM 4719 O O . HIS B 1 279 ? -10.35209 63.40690 84.01817 1.000 29.64676 279 HIS B O 1
ATOM 4726 N N . PHE B 1 280 ? -9.25347 64.36906 82.29781 1.000 26.92651 280 PHE B N 1
ATOM 4727 C CA . PHE B 1 280 ? -7.93661 64.11743 82.86169 1.000 28.46653 280 PHE B CA 1
ATOM 4728 C C . PHE B 1 280 ? -7.58057 65.23887 83.83413 1.000 28.59385 280 PHE B C 1
ATOM 4729 O O . PHE B 1 280 ? -7.94652 66.40041 83.62658 1.000 28.55269 280 PHE B O 1
ATOM 4737 N N . ASP B 1 281 ? -6.85814 64.89618 84.90172 1.000 25.56550 281 ASP B N 1
ATOM 4738 C CA . ASP B 1 281 ? -6.43907 65.92640 85.84676 1.000 25.86183 281 ASP B CA 1
ATOM 4739 C C . ASP B 1 281 ? -5.04173 66.43062 85.46645 1.000 28.94981 281 ASP B C 1
ATOM 4740 O O . ASP B 1 281 ? -4.58019 66.23018 84.33724 1.000 26.22788 281 ASP B O 1
ATOM 4745 N N . ASP B 1 282 ? -4.35609 67.09661 86.39992 1.000 26.79355 282 ASP B N 1
ATOM 4746 C CA . ASP B 1 282 ? -3.07121 67.72183 86.10188 1.000 29.32869 282 ASP B CA 1
ATOM 4747 C C . ASP B 1 282 ? -1.91231 66.73178 86.09636 1.000 26.96097 282 ASP B C 1
ATOM 4748 O O . ASP B 1 282 ? -0.79689 67.10453 85.71255 1.000 27.55968 282 ASP B O 1
ATOM 4753 N N . TYR B 1 283 ? -2.14942 65.48490 86.49263 1.000 27.05970 283 TYR B N 1
ATOM 4754 C CA . TYR B 1 283 ? -1.07721 64.50679 86.59229 1.000 26.07507 283 TYR B CA 1
ATOM 4755 C C . TYR B 1 283 ? -0.46549 64.22006 85.22240 1.000 25.80010 283 TYR B C 1
ATOM 4756 O O . TYR B 1 283 ? -1.17527 64.08850 84.22032 1.000 26.55587 283 TYR B O 1
ATOM 4765 N N . TYR B 1 284 ? 0.86709 64.13707 85.18482 1.000 24.06452 284 TYR B N 1
ATOM 4766 C CA . TYR B 1 284 ? 1.60650 63.82948 83.96006 1.000 25.24266 284 TYR B CA 1
ATOM 4767 C C . TYR B 1 284 ? 2.94416 63.21213 84.34005 1.000 24.98567 284 TYR B C 1
ATOM 4768 O O . TYR B 1 284 ? 3.77485 63.88121 84.95868 1.000 27.71034 284 TYR B O 1
ATOM 4777 N N . PHE B 1 285 ? 3.16314 61.95120 83.96176 1.000 22.18814 285 PHE B N 1
ATOM 4778 C CA . PHE B 1 285 ? 4.39517 61.21856 84.26437 1.000 23.27135 285 PHE B CA 1
ATOM 4779 C C . PHE B 1 285 ? 5.05787 60.92541 82.92360 1.000 23.04802 285 PHE B C 1
ATOM 4780 O O . PHE B 1 285 ? 4.63885 60.01050 82.21433 1.000 21.90074 285 PHE B O 1
ATOM 4788 N N . ASP B 1 286 ? 6.07938 61.70360 82.56924 1.000 23.11117 286 ASP B N 1
ATOM 4789 C CA . ASP B 1 286 ? 6.80797 61.49556 81.31442 1.000 22.35487 286 ASP B CA 1
ATOM 4790 C C . ASP B 1 286 ? 7.75586 60.32291 81.53232 1.000 24.57124 286 ASP B C 1
ATOM 4791 O O . ASP B 1 286 ? 8.91831 60.48988 81.90887 1.000 25.72545 286 ASP B O 1
ATOM 4796 N N . PHE B 1 287 ? 7.23466 59.11144 81.32480 1.000 22.38042 287 PHE B N 1
ATOM 4797 C CA . PHE B 1 287 ? 8.02631 57.91104 81.55670 1.000 24.86286 287 PHE B CA 1
ATOM 4798 C C . PHE B 1 287 ? 9.22954 57.83679 80.62327 1.000 23.35241 287 PHE B C 1
ATOM 4799 O O . PHE B 1 287 ? 10.30963 57.38945 81.02722 1.000 25.11042 287 PHE B O 1
ATOM 4807 N N . GLU B 1 288 ? 9.05537 58.23364 79.36362 1.000 24.48761 288 GLU B N 1
ATOM 4808 C CA . GLU B 1 288 ? 10.15039 58.09369 78.40377 1.000 24.76382 288 GLU B CA 1
ATOM 4809 C C . GLU B 1 288 ? 11.35762 58.92181 78.82236 1.000 27.00378 288 GLU B C 1
ATOM 4810 O O . GLU B 1 288 ? 12.50556 58.47808 78.68348 1.000 26.97372 288 GLU B O 1
ATOM 4816 N N . THR B 1 289 ? 11.12002 60.11693 79.37260 1.000 25.39799 289 THR B N 1
ATOM 4817 C CA . THR B 1 289 ? 12.23033 60.94169 79.83327 1.000 27.42566 289 THR B CA 1
ATOM 4818 C C . THR B 1 289 ? 12.85616 60.36229 81.09243 1.000 27.48847 289 THR B C 1
ATOM 4819 O O . THR B 1 289 ? 14.07740 60.19504 81.16863 1.000 28.14816 289 THR B O 1
ATOM 4823 N N . VAL B 1 290 ? 12.02921 60.02286 82.08637 1.000 27.26274 290 VAL B N 1
ATOM 4824 C CA . VAL B 1 290 ? 12.55299 59.55433 83.36733 1.000 27.77400 290 VAL B CA 1
ATOM 4825 C C . VAL B 1 290 ? 13.32113 58.25073 83.18886 1.000 27.30233 290 VAL B C 1
ATOM 4826 O O . VAL B 1 290 ? 14.33669 58.01644 83.85152 1.000 31.30666 290 VAL B O 1
ATOM 4830 N N . SER B 1 291 ? 12.87128 57.39637 82.27234 1.000 27.73105 291 SER B N 1
ATOM 4831 C CA . SER B 1 291 ? 13.55025 56.13152 82.04027 1.000 29.32709 291 SER B CA 1
ATOM 4832 C C . SER B 1 291 ? 14.79559 56.26567 81.17071 1.000 30.35408 291 SER B C 1
ATOM 4833 O O . SER B 1 291 ? 15.51856 55.27867 81.01563 1.000 32.51460 291 SER B O 1
ATOM 4836 N N . GLY B 1 292 ? 15.06123 57.43816 80.59787 1.000 30.27664 292 GLY B N 1
ATOM 4837 C CA . GLY B 1 292 ? 16.20393 57.60114 79.71787 1.000 28.77485 292 GLY B CA 1
ATOM 4838 C C . GLY B 1 292 ? 15.93991 57.27272 78.26687 1.000 31.90570 292 GLY B C 1
ATOM 4839 O O . GLY B 1 292 ? 16.88376 56.93561 77.53734 1.000 32.84036 292 GLY B O 1
ATOM 4840 N N . GLY B 1 293 ? 14.69406 57.35211 77.82578 1.000 29.08498 293 GLY B N 1
ATOM 4841 C CA . GLY B 1 293 ? 14.33971 57.11283 76.45271 1.000 29.60108 293 GLY B CA 1
ATOM 4842 C C . GLY B 1 293 ? 13.64730 55.79834 76.16359 1.000 30.72798 293 GLY B C 1
ATOM 4843 O O . GLY B 1 293 ? 13.63136 55.37660 74.99575 1.000 33.56442 293 GLY B O 1
ATOM 4844 N N . LEU B 1 294 ? 13.06412 55.14661 77.16494 1.000 30.17348 294 LEU B N 1
ATOM 4845 C CA . LEU B 1 294 ? 12.45359 53.84250 76.96896 1.000 28.92787 294 LEU B CA 1
ATOM 4846 C C . LEU B 1 294 ? 10.93411 53.92338 77.03679 1.000 27.90447 294 LEU B C 1
ATOM 4847 O O . LEU B 1 294 ? 10.35222 54.91060 77.49184 1.000 27.40862 294 LEU B O 1
ATOM 4852 N N . LYS B 1 295 ? 10.29379 52.86208 76.55924 1.000 26.53921 295 LYS B N 1
ATOM 4853 C CA . LYS B 1 295 ? 8.84439 52.75901 76.53698 1.000 26.85543 295 LYS B CA 1
ATOM 4854 C C . LYS B 1 295 ? 8.39045 51.51031 77.28637 1.000 27.11822 295 LYS B C 1
ATOM 4855 O O . LYS B 1 295 ? 8.98209 50.43743 77.11337 1.000 30.16417 295 LYS B O 1
ATOM 4861 N N . PRO B 1 296 ? 7.35854 51.61053 78.12335 1.000 25.92099 296 PRO B N 1
ATOM 4862 C CA . PRO B 1 296 ? 6.82385 50.41171 78.77596 1.000 26.03631 296 PRO B CA 1
ATOM 4863 C C . PRO B 1 296 ? 6.19062 49.49041 77.75079 1.000 26.64521 296 PRO B C 1
ATOM 4864 O O . PRO B 1 296 ? 5.62051 49.94036 76.76022 1.000 26.01974 296 PRO B O 1
ATOM 4868 N N . ALA B 1 297 ? 6.27448 48.18615 78.00475 1.000 24.62698 297 ALA B N 1
ATOM 4869 C CA . ALA B 1 297 ? 5.58429 47.22077 77.16133 1.000 26.75061 297 ALA B CA 1
ATOM 4870 C C . ALA B 1 297 ? 4.36299 46.62690 77.84430 1.000 28.18122 297 ALA B C 1
ATOM 4871 O O . ALA B 1 297 ? 3.26888 46.64376 77.27459 1.000 27.13708 297 ALA B O 1
ATOM 4873 N N . HIS B 1 298 ? 4.51752 46.11145 79.06498 1.000 27.30997 298 HIS B N 1
ATOM 4874 C CA . HIS B 1 298 ? 3.42210 45.49759 79.79670 1.000 26.81782 298 HIS B CA 1
ATOM 4875 C C . HIS B 1 298 ? 3.45876 46.00266 81.22683 1.000 26.07923 298 HIS B C 1
ATOM 4876 O O . HIS B 1 298 ? 4.53780 46.22396 81.78383 1.000 25.91552 298 HIS B O 1
ATOM 4883 N N . ILE B 1 299 ? 2.28305 46.17706 81.81916 1.000 23.08038 299 ILE B N 1
ATOM 4884 C CA . ILE B 1 299 ? 2.18541 46.76558 83.14833 1.000 24.53738 299 ILE B CA 1
ATOM 4885 C C . ILE B 1 299 ? 1.16337 46.00791 83.97761 1.000 27.89365 299 ILE B C 1
ATOM 4886 O O . ILE B 1 299 ? 0.15951 45.50250 83.46222 1.000 25.23212 299 ILE B O 1
ATOM 4891 N N . LYS B 1 300 ? 1.44084 45.93563 85.28379 1.000 26.02392 300 LYS B N 1
ATOM 4892 C CA . LYS B 1 300 ? 0.52958 45.38055 86.27116 1.000 27.52655 300 LYS B CA 1
ATOM 4893 C C . LYS B 1 300 ? 0.58344 46.29590 87.48176 1.000 26.75399 300 LYS B C 1
ATOM 4894 O O . LYS B 1 300 ? 1.65756 46.48070 88.06678 1.000 28.29194 300 LYS B O 1
ATOM 4900 N N . TYR B 1 301 ? -0.55505 46.87315 87.85123 1.000 26.66397 301 TYR B N 1
ATOM 4901 C CA . TYR B 1 301 ? -0.60299 47.64618 89.08111 1.000 26.28680 301 TYR B CA 1
ATOM 4902 C C . TYR B 1 301 ? -0.51893 46.69297 90.26717 1.000 30.34022 301 TYR B C 1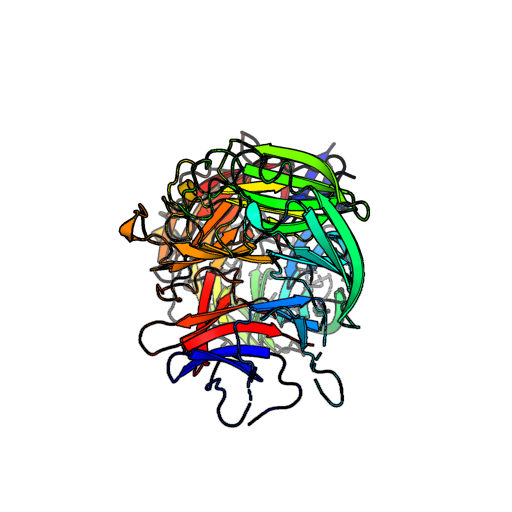
ATOM 4903 O O . TYR B 1 301 ? -1.29383 45.73850 90.36633 1.000 29.53704 301 TYR B O 1
ATOM 4912 N N . ILE B 1 302 ? 0.43960 46.92857 91.15731 1.000 26.37297 302 ILE B N 1
ATOM 4913 C CA . ILE B 1 302 ? 0.65891 46.01782 92.27143 1.000 30.59851 302 ILE B CA 1
ATOM 4914 C C . ILE B 1 302 ? 0.24936 46.60864 93.60430 1.000 28.77272 302 ILE B C 1
ATOM 4915 O O . ILE B 1 302 ? 0.18488 45.86736 94.59148 1.000 30.03628 302 ILE B O 1
ATOM 4920 N N . GLY B 1 303 ? -0.06720 47.89606 93.66539 1.000 26.63077 303 GLY B N 1
ATOM 4921 C CA . GLY B 1 303 ? -0.64987 48.46460 94.86618 1.000 29.43188 303 GLY B CA 1
ATOM 4922 C C . GLY B 1 303 ? 0.17841 49.59389 95.43455 1.000 27.77677 303 GLY B C 1
ATOM 4923 O O . GLY B 1 303 ? 1.37518 49.70031 95.14982 1.000 27.20976 303 GLY B O 1
ATOM 4924 N N . ASN B 1 304 ? -0.44926 50.46119 96.22074 1.000 28.16601 304 ASN B N 1
ATOM 4925 C CA . ASN B 1 304 ? 0.28229 51.49435 96.94480 1.000 28.59384 304 ASN B CA 1
ATOM 4926 C C . ASN B 1 304 ? 1.06554 52.40398 95.99621 1.000 29.47225 304 ASN B C 1
ATOM 4927 O O . ASN B 1 304 ? 2.15400 52.87048 96.32998 1.000 30.11089 304 ASN B O 1
ATOM 4932 N N . GLY B 1 305 ? 0.53767 52.63914 94.79462 1.000 24.72851 305 GLY B N 1
ATOM 4933 C CA . GLY B 1 305 ? 1.19473 53.50205 93.83046 1.000 24.64851 305 GLY B CA 1
ATOM 4934 C C . GLY B 1 305 ? 2.28885 52.86242 92.99312 1.000 23.35987 305 GLY B C 1
ATOM 4935 O O . GLY B 1 305 ? 2.88982 53.55633 92.16570 1.000 24.49404 305 GLY B O 1
ATOM 4936 N N . LEU B 1 306 ? 2.57018 51.56837 93.15962 1.000 23.57854 306 LEU B N 1
ATOM 4937 C CA . LEU B 1 306 ? 3.62898 50.91844 92.39547 1.000 23.85973 306 LEU B CA 1
ATOM 4938 C C . LEU B 1 306 ? 3.07619 50.09946 91.23688 1.000 25.60700 306 LEU B C 1
ATOM 4939 O O . LEU B 1 306 ? 2.01311 49.48676 91.33163 1.000 25.36227 306 LEU B O 1
ATOM 4944 N N . VAL B 1 307 ? 3.84470 50.06728 90.15210 1.000 24.75479 307 VAL B N 1
ATOM 4945 C CA . VAL B 1 307 ? 3.53561 49.29751 88.95406 1.000 26.24599 307 VAL B CA 1
ATOM 4946 C C . VAL B 1 307 ? 4.72885 48.39492 88.66944 1.000 26.69380 307 VAL B C 1
ATOM 4947 O O . VAL B 1 307 ? 5.87996 48.84384 88.72953 1.000 27.03102 307 VAL B O 1
ATOM 4951 N N . PHE B 1 308 ? 4.45957 47.12147 88.40341 1.000 28.57835 308 PHE B N 1
ATOM 4952 C CA . PHE B 1 308 ? 5.47595 46.20871 87.88988 1.000 28.47623 308 PHE B CA 1
ATOM 4953 C C . PHE B 1 308 ? 5.39943 46.19645 86.36947 1.000 25.72836 308 PHE B C 1
ATOM 4954 O O . PHE B 1 308 ? 4.32195 45.98310 85.81218 1.000 28.42576 308 PHE B O 1
ATOM 4962 N N . ALA B 1 309 ? 6.53737 46.40755 85.70126 1.000 25.89591 309 ALA B N 1
ATOM 4963 C CA . ALA B 1 309 ? 6.52564 46.61546 84.25797 1.000 25.48792 309 ALA B CA 1
ATOM 4964 C C . ALA B 1 309 ? 7.65053 45.86342 83.57188 1.000 30.04000 309 ALA B C 1
ATOM 4965 O O . ALA B 1 309 ? 8.75732 45.73702 84.10608 1.000 31.44411 309 ALA B O 1
ATOM 4967 N N . GLU B 1 310 ? 7.34230 45.35545 82.38916 1.000 27.51209 310 GLU B N 1
ATOM 4968 C CA . GLU B 1 310 ? 8.35540 45.01583 81.40584 1.000 28.18341 310 GLU B CA 1
ATOM 4969 C C . GLU B 1 310 ? 8.57949 46.24081 80.53360 1.000 30.29088 310 GLU B C 1
ATOM 4970 O O . GLU B 1 310 ? 7.62064 46.80953 80.00322 1.000 28.02300 310 GLU B O 1
ATOM 4976 N N . VAL B 1 311 ? 9.83441 46.66488 80.41944 1.000 29.11801 311 VAL B N 1
ATOM 4977 C CA . VAL B 1 311 ? 10.20026 47.89276 79.72518 1.000 30.74385 311 VAL B CA 1
ATOM 4978 C C . VAL B 1 311 ? 11.17944 47.54819 78.61265 1.000 31.28790 311 VAL B C 1
ATOM 4979 O O . VAL B 1 311 ? 12.13150 46.79269 78.83364 1.000 34.75188 311 VAL B O 1
ATOM 4983 N N . SER B 1 312 ? 10.95378 48.10234 77.42388 1.000 30.58548 312 SER B N 1
ATOM 4984 C CA . SER B 1 312 ? 11.83320 47.81089 76.29654 1.000 29.40087 312 SER B CA 1
ATOM 4985 C C . SER B 1 312 ? 13.18149 48.49348 76.48733 1.000 32.65262 312 SER B C 1
ATOM 4986 O O . SER B 1 312 ? 13.24213 49.67932 76.82744 1.000 34.89280 312 SER B O 1
ATOM 4989 N N . THR B 1 313 ? 14.26593 47.74819 76.28182 1.000 33.35991 313 THR B N 1
ATOM 4990 C CA . THR B 1 313 ? 15.59604 48.34497 76.27575 1.000 33.05755 313 THR B CA 1
ATOM 4991 C C . THR B 1 313 ? 16.00217 48.86284 74.89942 1.000 33.87814 313 THR B C 1
ATOM 4992 O O . THR B 1 313 ? 17.11102 49.38772 74.75690 1.000 33.17826 313 THR B O 1
ATOM 4996 N N . ILE B 1 314 ? 15.12640 48.75483 73.89973 1.000 33.54132 314 ILE B N 1
ATOM 4997 C CA . ILE B 1 314 ? 15.44531 49.13608 72.52437 1.000 32.97114 314 ILE B CA 1
ATOM 4998 C C . ILE B 1 314 ? 15.16248 50.62332 72.36749 1.000 34.60467 314 ILE B C 1
ATOM 4999 O O . ILE B 1 314 ? 14.05256 51.08613 72.64800 1.000 33.17714 314 ILE B O 1
ATOM 5004 N N . SER B 1 315 ? 16.16610 51.37921 71.95180 1.000 35.26584 315 SER B N 1
ATOM 5005 C CA . SER B 1 315 ? 15.95469 52.81419 71.81126 1.000 37.23803 315 SER B CA 1
ATOM 5006 C C . SER B 1 315 ? 16.87568 53.36335 70.73438 1.000 37.22789 315 SER B C 1
ATOM 5007 O O . SER B 1 315 ? 18.10252 53.31096 70.87902 1.000 41.62603 315 SER B O 1
ATOM 5010 N N . PRO B 1 316 ? 16.33075 53.86692 69.63000 1.000 38.23892 316 PRO B N 1
ATOM 5011 C CA . PRO B 1 316 ? 14.90994 53.95314 69.29168 1.000 37.52802 316 PRO B CA 1
ATOM 5012 C C . PRO B 1 316 ? 14.38485 52.64771 68.71379 1.000 34.22970 316 PRO B C 1
ATOM 5013 O O . PRO B 1 316 ? 15.10508 51.92453 68.03074 1.000 33.50238 316 PRO B O 1
ATOM 5017 N N . GLN B 1 317 ? 13.12750 52.31573 68.98741 1.000 32.15244 317 GLN B N 1
ATOM 5018 C CA . GLN B 1 317 ? 12.48298 51.22360 68.27464 1.000 31.78132 317 GLN B CA 1
ATOM 5019 C C . GLN B 1 317 ? 12.24099 51.63866 66.82800 1.000 31.66044 317 GLN B C 1
ATOM 5020 O O . GLN B 1 317 ? 11.79055 52.75645 66.56196 1.000 30.62691 317 GLN B O 1
ATOM 5026 N N . THR B 1 318 ? 12.55398 50.75023 65.89400 1.000 29.60182 318 THR B N 1
ATOM 5027 C CA . THR B 1 318 ? 12.37843 51.02609 64.47509 1.000 32.33505 318 THR B CA 1
ATOM 5028 C C . THR B 1 318 ? 11.37683 50.04933 63.87697 1.000 30.20769 318 THR B C 1
ATOM 5029 O O . THR B 1 318 ? 10.91991 49.10823 64.52904 1.000 27.96776 318 THR B O 1
ATOM 5033 N N . SER B 1 319 ? 11.05195 50.27588 62.60221 1.000 29.81285 319 SER B N 1
ATOM 5034 C CA . SER B 1 319 ? 10.08908 49.41353 61.93552 1.000 28.23636 319 SER B CA 1
ATOM 5035 C C . SER B 1 319 ? 10.55833 47.96161 61.91348 1.000 28.72101 319 SER B C 1
ATOM 5036 O O . SER B 1 319 ? 9.72940 47.04782 61.85443 1.000 28.77158 319 SER B O 1
ATOM 5039 N N . ALA B 1 320 ? 11.87628 47.72264 61.93973 1.000 27.30149 320 ALA B N 1
ATOM 5040 C CA . ALA B 1 320 ? 12.35395 46.34569 61.98616 1.000 28.57098 320 ALA B CA 1
ATOM 5041 C C . ALA B 1 320 ? 11.93970 45.64889 63.27435 1.000 29.07919 320 ALA B C 1
ATOM 5042 O O . ALA B 1 320 ? 11.81957 44.41644 63.29522 1.000 32.02653 320 ALA B O 1
ATOM 5044 N N . ASP B 1 321 ? 11.69416 46.41201 64.33451 1.000 28.10441 321 ASP B N 1
ATOM 5045 C CA . ASP B 1 321 ? 11.33197 45.87129 65.63370 1.000 29.87175 321 ASP B CA 1
ATOM 5046 C C . ASP B 1 321 ? 9.83149 45.71238 65.80710 1.000 27.98844 321 ASP B C 1
ATOM 5047 O O . ASP B 1 321 ? 9.39966 45.22876 66.85903 1.000 29.59127 321 ASP B O 1
ATOM 5052 N N . ARG B 1 322 ? 9.03321 46.09757 64.80854 1.000 27.19301 322 ARG B N 1
ATOM 5053 C CA . ARG B 1 322 ? 7.59095 46.17981 64.99416 1.000 26.46745 322 ARG B CA 1
ATOM 5054 C C . ARG B 1 322 ? 7.01020 44.82840 65.39717 1.000 27.32352 322 ARG B C 1
ATOM 5055 O O . ARG B 1 322 ? 7.36751 43.79006 64.82956 1.000 29.05799 322 ARG B O 1
ATOM 5063 N N . TRP B 1 323 ? 6.13014 44.85859 66.40651 1.000 27.35127 323 TRP B N 1
ATOM 5064 C CA . TRP B 1 323 ? 5.45375 43.70285 67.00070 1.000 28.43633 323 TRP B CA 1
ATOM 5065 C C . TRP B 1 323 ? 6.37393 42.78855 67.80305 1.000 27.91441 323 TRP B C 1
ATOM 5066 O O . TRP B 1 323 ? 5.88254 41.97771 68.58637 1.000 32.38427 323 TRP B O 1
ATOM 5077 N N . GLY B 1 324 ? 7.69269 42.91425 67.63459 1.000 30.34515 324 GLY B N 1
ATOM 5078 C CA . GLY B 1 324 ? 8.60377 41.90318 68.15579 1.000 30.95351 324 GLY B CA 1
ATOM 5079 C C . GLY B 1 324 ? 8.58516 41.76337 69.66896 1.000 29.96510 324 GLY B C 1
ATOM 5080 O O . GLY B 1 324 ? 8.78332 40.65944 70.18721 1.000 32.64780 324 GLY B O 1
ATOM 5081 N N . ASP B 1 325 ? 8.33797 42.86653 70.39166 1.000 27.52947 325 ASP B N 1
ATOM 5082 C CA . ASP B 1 325 ? 8.31758 42.89030 71.86346 1.000 30.96644 325 ASP B CA 1
ATOM 5083 C C . ASP B 1 325 ? 9.60662 42.30296 72.44608 1.000 32.41211 325 ASP B C 1
ATOM 5084 O O . ASP B 1 325 ? 9.59533 41.59320 73.45744 1.000 34.43842 325 ASP B O 1
ATOM 5089 N N . LYS B 1 326 ? 10.73416 42.61498 71.80904 1.000 31.99556 326 LYS B N 1
ATOM 5090 C CA . LYS B 1 326 ? 12.00829 41.98684 72.14147 1.000 33.38504 326 LYS B CA 1
ATOM 5091 C C . LYS B 1 326 ? 12.77086 42.76962 73.20619 1.000 34.45640 326 LYS B C 1
ATOM 5092 O O . LYS B 1 326 ? 12.60246 43.97988 73.37062 1.000 31.54703 326 LYS B O 1
ATOM 5098 N N . SER B 1 327 ? 13.65268 42.05259 73.90511 1.000 33.88960 327 SER B N 1
ATOM 5099 C CA . SER B 1 327 ? 14.68967 42.65369 74.74558 1.000 35.52064 327 SER B CA 1
ATOM 5100 C C . SER B 1 327 ? 14.09759 43.54876 75.83688 1.000 34.46832 327 SER B C 1
ATOM 5101 O O . SER B 1 327 ? 14.42715 44.72743 75.96065 1.000 35.76643 327 SER B O 1
ATOM 5104 N N . LEU B 1 328 ? 13.22622 42.95689 76.63964 1.000 33.12633 328 LEU B N 1
ATOM 5105 C CA . LEU B 1 328 ? 12.59525 43.65418 77.74966 1.000 34.40777 328 LEU B CA 1
ATOM 5106 C C . LEU B 1 328 ? 13.38331 43.47668 79.04358 1.000 35.34544 328 LEU B C 1
ATOM 5107 O O . LEU B 1 328 ? 13.99571 42.43620 79.28565 1.000 38.44006 328 LEU B O 1
ATOM 5112 N N . LYS B 1 329 ? 13.34798 44.50518 79.88549 1.000 33.17445 329 LYS B N 1
ATOM 5113 C CA . LYS B 1 329 ? 13.79585 44.39127 81.26537 1.000 33.02813 329 LYS B CA 1
ATOM 5114 C C . LYS B 1 329 ? 12.59496 44.62473 82.16861 1.000 36.01731 329 LYS B C 1
ATOM 5115 O O . LYS B 1 329 ? 11.55066 45.12083 81.73123 1.000 33.90019 329 LYS B O 1
ATOM 5121 N N . CYS B 1 330 ? 12.73503 44.25979 83.44055 1.000 34.06780 330 CYS B N 1
ATOM 5122 C CA . CYS B 1 330 ? 11.66156 44.44503 84.40359 1.000 32.71266 330 CYS B CA 1
ATOM 5123 C C . CYS B 1 330 ? 12.00709 45.59774 85.33158 1.000 36.35044 330 CYS B C 1
ATOM 5124 O O . CYS B 1 330 ? 13.16608 45.75576 85.73206 1.000 36.15452 330 CYS B O 1
ATOM 5127 N N . CYS B 1 331 ? 10.99208 46.39471 85.67128 1.000 33.12917 331 CYS B N 1
ATOM 5128 C CA . CYS B 1 331 ? 11.17205 47.59179 86.47771 1.000 31.74338 331 CYS B CA 1
ATOM 5129 C C . CYS B 1 331 ? 10.04874 47.72022 87.49630 1.000 29.91128 331 CYS B C 1
ATOM 5130 O O . CYS B 1 331 ? 8.95026 47.18777 87.31858 1.000 28.95569 331 CYS B O 1
ATOM 5133 N N . ILE B 1 332 ? 10.34094 48.46266 88.56011 1.000 27.91487 332 ILE B N 1
ATOM 5134 C CA . ILE B 1 332 ? 9.33737 48.94260 89.50168 1.000 28.76183 332 ILE B CA 1
ATOM 5135 C C . ILE B 1 332 ? 9.10047 50.40475 89.16781 1.000 26.67316 332 ILE B C 1
ATOM 5136 O O . ILE B 1 332 ? 10.04505 51.20201 89.14601 1.000 28.51250 332 ILE B O 1
ATOM 5141 N N . ILE B 1 333 ? 7.85488 50.74928 88.87702 1.000 26.58126 333 ILE B N 1
ATOM 5142 C CA . ILE B 1 333 ? 7.46940 52.10993 88.53705 1.000 26.11229 333 ILE B CA 1
ATOM 5143 C C . ILE B 1 333 ? 6.66038 52.65990 89.70324 1.000 24.78564 333 ILE B C 1
ATOM 5144 O O . ILE B 1 333 ? 5.70742 52.02001 90.15913 1.000 26.74697 333 ILE B O 1
ATOM 5149 N N . ASP B 1 334 ? 7.05323 53.82362 90.20255 1.000 23.49016 334 ASP B N 1
ATOM 5150 C CA . ASP B 1 334 ? 6.35883 54.48634 91.30055 1.000 24.46382 334 ASP B CA 1
ATOM 5151 C C . ASP B 1 334 ? 5.57364 55.62928 90.67386 1.000 23.14633 334 ASP B C 1
ATOM 5152 O O . ASP B 1 334 ? 6.16428 56.63476 90.27118 1.000 23.30641 334 ASP B O 1
ATOM 5157 N N . LEU B 1 335 ? 4.25108 55.47088 90.58093 1.000 21.05498 335 LEU B N 1
ATOM 5158 C CA . LEU B 1 335 ? 3.43877 56.50549 89.93860 1.000 20.96806 335 LEU B CA 1
ATOM 5159 C C . LEU B 1 335 ? 3.43643 57.80237 90.73767 1.000 22.08649 335 LEU B C 1
ATOM 5160 O O . LEU B 1 335 ? 3.31408 58.88622 90.15901 1.000 22.73665 335 LEU B O 1
ATOM 5165 N N . ASN B 1 336 ? 3.55942 57.71630 92.06112 1.000 20.33585 336 ASN B N 1
ATOM 5166 C CA . ASN B 1 336 ? 3.37440 58.89984 92.89065 1.000 20.10478 336 ASN B CA 1
ATOM 5167 C C . ASN B 1 336 ? 4.58053 59.82374 92.81485 1.000 22.02588 336 ASN B C 1
ATOM 5168 O O . ASN B 1 336 ? 4.43178 61.03093 92.61210 1.000 22.31615 336 ASN B O 1
ATOM 5173 N N . ASN B 1 337 ? 5.78271 59.27043 92.95047 1.000 21.23215 337 ASN B N 1
ATOM 5174 C CA . ASN B 1 337 ? 7.00261 60.05302 92.92956 1.000 21.95012 337 ASN B CA 1
ATOM 5175 C C . ASN B 1 337 ? 7.70218 60.01412 91.57752 1.000 23.57598 337 ASN B C 1
ATOM 5176 O O . ASN B 1 337 ? 8.76972 60.61891 91.42664 1.000 24.66304 337 ASN B O 1
ATOM 5181 N N . LYS B 1 338 ? 7.12185 59.31557 90.60446 1.000 22.52826 338 LYS B N 1
ATOM 5182 C CA . LYS B 1 338 ? 7.57752 59.29632 89.21553 1.000 24.58315 338 LYS B CA 1
ATOM 5183 C C . LYS B 1 338 ? 9.02125 58.80135 89.10817 1.000 25.09803 338 LYS B C 1
ATOM 5184 O O . LYS B 1 338 ? 9.90065 59.47595 88.57064 1.000 26.05322 338 LYS B O 1
ATOM 5190 N N . THR B 1 339 ? 9.25029 57.59425 89.62810 1.000 25.22278 339 THR B N 1
ATOM 5191 C CA . THR B 1 339 ? 10.55560 56.95208 89.55903 1.000 26.11220 339 THR B CA 1
ATOM 5192 C C . THR B 1 339 ? 10.45699 55.63074 88.80387 1.000 26.62081 339 THR B C 1
ATOM 5193 O O . THR B 1 339 ? 9.37784 55.04668 88.64649 1.000 24.45049 339 THR B O 1
ATOM 5197 N N . VAL B 1 340 ? 11.61090 55.17745 88.31660 1.000 27.38214 340 VAL B N 1
ATOM 5198 C CA . VAL B 1 340 ? 11.72553 53.95796 87.52604 1.000 29.69216 340 VAL B CA 1
ATOM 5199 C C . VAL B 1 340 ? 13.02047 53.27249 87.92898 1.000 28.99386 340 VAL B C 1
ATOM 5200 O O . VAL B 1 340 ? 14.10596 53.81264 87.68944 1.000 32.50450 340 VAL B O 1
ATOM 5204 N N . ARG B 1 341 ? 12.91884 52.07482 88.49632 1.000 32.43767 341 ARG B N 1
ATOM 5205 C CA . ARG B 1 341 ? 14.08010 51.34418 88.98634 1.000 32.63945 341 ARG B CA 1
ATOM 5206 C C . ARG B 1 341 ? 14.18422 49.99323 88.29802 1.000 33.00842 341 ARG B C 1
ATOM 5207 O O . ARG B 1 341 ? 13.19206 49.26531 88.19328 1.000 31.65088 341 ARG B O 1
ATOM 5215 N N . ASP B 1 342 ? 15.39001 49.65693 87.85191 1.000 35.43570 342 ASP B N 1
ATOM 5216 C CA . ASP B 1 342 ? 15.63038 48.38143 87.18970 1.000 34.69511 342 ASP B CA 1
ATOM 5217 C C . ASP B 1 342 ? 15.74989 47.25288 88.20312 1.000 39.21731 342 ASP B C 1
ATOM 5218 O O . ASP B 1 342 ? 16.36353 47.40847 89.26423 1.000 40.72148 342 ASP B O 1
ATOM 5223 N N . ILE B 1 343 ? 15.14102 46.11568 87.87999 1.000 37.45250 343 ILE B N 1
ATOM 5224 C CA . ILE B 1 343 ? 15.30335 44.89597 88.66338 1.000 41.42664 343 ILE B CA 1
ATOM 5225 C C . ILE B 1 343 ? 16.46933 44.14511 88.02787 1.000 43.04956 343 ILE B C 1
ATOM 5226 O O . ILE B 1 343 ? 16.30480 43.44715 87.02462 1.000 42.33469 343 ILE B O 1
ATOM 5231 N N . LYS B 1 344 ? 17.66490 44.32563 88.60128 1.000 41.28100 344 LYS B N 1
ATOM 5232 C CA . LYS B 1 344 ? 18.89774 43.86484 87.96713 1.000 44.11441 344 LYS B CA 1
ATOM 5233 C C . LYS B 1 344 ? 19.02120 42.34656 87.94756 1.000 45.09728 344 LYS B C 1
ATOM 5234 O O . LYS B 1 344 ? 19.79457 41.80726 87.14281 1.000 50.38176 344 LYS B O 1
ATOM 5240 N N . GLU B 1 345 ? 18.28273 41.64208 88.80305 1.000 43.06028 345 GLU B N 1
ATOM 5241 C CA . GLU B 1 345 ? 18.40621 40.19139 88.87773 1.000 48.65346 345 GLU B CA 1
ATOM 5242 C C . GLU B 1 345 ? 17.56374 39.46355 87.83736 1.000 46.52858 345 GLU B C 1
ATOM 5243 O O . GLU B 1 345 ? 17.75375 38.25775 87.63931 1.000 49.25500 345 GLU B O 1
ATOM 5249 N N . ILE B 1 346 ? 16.64784 40.14977 87.16573 1.000 48.08956 346 ILE B N 1
ATOM 5250 C CA . ILE B 1 346 ? 15.87559 39.56708 86.07586 1.000 44.88740 346 ILE B CA 1
ATOM 5251 C C . ILE B 1 346 ? 16.62870 39.83337 84.77304 1.000 44.03554 346 ILE B C 1
ATOM 5252 O O . ILE B 1 346 ? 16.85451 41.00655 84.43593 1.000 42.17584 346 ILE B O 1
ATOM 5257 N N . PRO B 1 347 ? 17.05834 38.80603 84.05060 1.000 42.49817 347 PRO B N 1
ATOM 5258 C CA . PRO B 1 347 ? 17.78614 39.04639 82.80205 1.000 44.06085 347 PRO B CA 1
ATOM 5259 C C . PRO B 1 347 ? 16.87524 39.65318 81.75520 1.000 41.23672 347 PRO B C 1
ATOM 5260 O O . PRO B 1 347 ? 15.66364 39.42155 81.74409 1.000 39.81368 347 PRO B O 1
ATOM 5264 N N . VAL B 1 348 ? 17.48230 40.44604 80.86785 1.000 43.69845 348 VAL B N 1
ATOM 5265 C CA . VAL B 1 348 ? 16.76589 40.95398 79.70852 1.000 40.20447 348 VAL B CA 1
ATOM 5266 C C . VAL B 1 348 ? 16.25115 39.77817 78.88628 1.000 41.38766 348 VAL B C 1
ATOM 5267 O O . VAL B 1 348 ? 16.95296 38.78177 78.68494 1.000 43.21304 348 VAL B O 1
ATOM 5271 N N . HIS B 1 349 ? 15.00457 39.88410 78.43016 1.000 38.98879 349 HIS B N 1
ATOM 5272 C CA . HIS B 1 349 ? 14.27386 38.76767 77.85123 1.000 40.13062 349 HIS B CA 1
ATOM 5273 C C . HIS B 1 349 ? 13.22787 39.31785 76.89279 1.000 40.13036 349 HIS B C 1
ATOM 5274 O O . HIS B 1 349 ? 12.84612 40.48861 76.97361 1.000 38.74923 349 HIS B O 1
ATOM 5281 N N . ASN B 1 350 ? 12.74618 38.45160 76.00471 1.000 38.41440 350 ASN B N 1
ATOM 5282 C CA . ASN B 1 350 ? 11.71297 38.81512 75.03928 1.000 37.77208 350 ASN B CA 1
ATOM 5283 C C . ASN B 1 350 ? 10.32785 38.61206 75.63523 1.000 37.31138 350 ASN B C 1
ATOM 5284 O O . ASN B 1 350 ? 10.07919 37.61810 76.32581 1.000 37.63081 350 ASN B O 1
ATOM 5289 N N . GLY B 1 351 ? 9.41965 39.56218 75.35204 1.000 35.31387 351 GLY B N 1
ATOM 5290 C CA . GLY B 1 351 ? 8.08966 39.53262 75.92446 1.000 34.90442 351 GLY B CA 1
ATOM 5291 C C . GLY B 1 351 ? 7.13039 38.61814 75.19136 1.000 36.85992 351 GLY B C 1
ATOM 5292 O O . GLY B 1 351 ? 7.44014 38.03368 74.15478 1.000 32.26729 351 GLY B O 1
ATOM 5293 N N . ASP B 1 352 ? 5.93055 38.49463 75.75808 1.000 35.36832 352 ASP B N 1
ATOM 5294 C CA . ASP B 1 352 ? 4.89619 37.62590 75.20876 1.000 35.55262 352 ASP B CA 1
ATOM 5295 C C . ASP B 1 352 ? 4.03392 38.30542 74.15083 1.000 36.05062 352 ASP B C 1
ATOM 5296 O O . ASP B 1 352 ? 3.09845 37.68442 73.63032 1.000 35.55881 352 ASP B O 1
ATOM 5301 N N . GLY B 1 353 ? 4.32528 39.55203 73.80396 1.000 33.85394 353 GLY B N 1
ATOM 5302 C CA . GLY B 1 353 ? 3.58281 40.20341 72.74578 1.000 34.30578 353 GLY B CA 1
ATOM 5303 C C . GLY B 1 353 ? 2.18501 40.61233 73.17858 1.000 33.85562 353 GLY B C 1
ATOM 5304 O O . GLY B 1 353 ? 1.92411 40.93415 74.34456 1.000 32.40529 353 GLY B O 1
ATOM 5305 N N . GLY B 1 354 ? 1.27549 40.59240 72.20973 1.000 31.16477 354 GLY B N 1
ATOM 5306 C CA . GLY B 1 354 ? -0.06242 41.11659 72.39435 1.000 29.75890 354 GLY B CA 1
ATOM 5307 C C . GLY B 1 354 ? -1.01076 40.17441 73.10027 1.000 32.31000 354 GLY B C 1
ATOM 5308 O O . GLY B 1 354 ? -1.86220 39.53239 72.47225 1.000 30.50683 354 GLY B O 1
ATOM 5309 N N . ARG B 1 355 ? -0.86432 40.08675 74.41767 1.000 28.60797 355 ARG B N 1
ATOM 5310 C CA . ARG B 1 355 ? -1.81115 39.37479 75.26376 1.000 31.71805 355 ARG B CA 1
ATOM 5311 C C . ARG B 1 355 ? -1.69525 39.95774 76.66667 1.000 30.75274 355 ARG B C 1
ATOM 5312 O O . ARG B 1 355 ? -0.86234 40.83013 76.92846 1.000 29.18188 355 ARG B O 1
ATOM 5320 N N . ARG B 1 356 ? -2.56801 39.49472 77.55677 1.000 32.42303 356 ARG B N 1
ATOM 5321 C CA . ARG B 1 356 ? -2.54698 39.97396 78.93456 1.000 32.31386 356 ARG B CA 1
ATOM 5322 C C . ARG B 1 356 ? -1.21670 39.63335 79.60884 1.000 33.84214 356 ARG B C 1
ATOM 5323 O O . ARG B 1 356 ? -0.55112 38.64535 79.27731 1.000 33.15286 356 ARG B O 1
ATOM 5331 N N . PHE B 1 357 ? -0.83747 40.47257 80.57023 1.000 28.53460 357 PHE B N 1
ATOM 5332 C CA . PHE B 1 357 ? 0.44922 40.37843 81.25231 1.000 31.40489 357 PHE B CA 1
ATOM 5333 C C . PHE B 1 357 ? 0.37683 39.30635 82.33390 1.000 34.65521 357 PHE B C 1
ATOM 5334 O O . PHE B 1 357 ? -0.41178 39.43063 83.27236 1.000 30.28920 357 PHE B O 1
ATOM 5342 N N . ALA B 1 358 ? 1.19193 38.25525 82.20595 1.000 32.65568 358 ALA B N 1
ATOM 5343 C CA . ALA B 1 358 ? 1.18484 37.13324 83.14926 1.000 36.05061 358 ALA B CA 1
ATOM 5344 C C . ALA B 1 358 ? 2.09289 37.48624 84.31553 1.000 36.56517 358 ALA B C 1
ATOM 5345 O O . ALA B 1 358 ? 3.28529 37.17970 84.32480 1.000 39.93599 358 ALA B O 1
ATOM 5347 N N . ALA B 1 359 ? 1.51539 38.14736 85.31399 1.000 35.83238 359 ALA B N 1
ATOM 5348 C CA . ALA B 1 359 ? 2.24165 38.57255 86.49897 1.000 39.19253 359 ALA B CA 1
ATOM 5349 C C . ALA B 1 359 ? 1.30271 38.45801 87.69096 1.000 38.52657 359 ALA B C 1
ATOM 5350 O O . ALA B 1 359 ? 0.14037 38.86062 87.60241 1.000 39.07128 359 ALA B O 1
ATOM 5352 N N . LEU B 1 360 ? 1.80177 37.90214 88.79638 1.000 35.93197 360 LEU B N 1
ATOM 5353 C CA . LEU B 1 360 ? 0.98491 37.62007 89.97072 1.000 39.47465 360 LEU B CA 1
ATOM 5354 C C . LEU B 1 360 ? 1.45046 38.45000 91.15871 1.000 37.17415 360 LEU B C 1
ATOM 5355 O O . LEU B 1 360 ? 2.64039 38.45932 91.48572 1.000 36.39645 360 LEU B O 1
ATOM 5360 N N . VAL B 1 361 ? 0.51439 39.11847 91.82066 1.000 38.81163 361 VAL B N 1
ATOM 5361 C CA . VAL B 1 361 ? 0.80555 39.85223 93.05005 1.000 38.27084 361 VAL B CA 1
ATOM 5362 C C . VAL B 1 361 ? 0.28654 39.03132 94.21877 1.000 41.28263 361 VAL B C 1
ATOM 5363 O O . VAL B 1 361 ? -0.91866 38.77041 94.31555 1.000 44.73339 361 VAL B O 1
ATOM 5367 N N . ASP B 1 362 ? 1.19131 38.63798 95.11541 1.000 45.05185 362 ASP B N 1
ATOM 5368 C CA . ASP B 1 362 ? 0.85764 37.70100 96.18260 1.000 44.91763 362 ASP B CA 1
ATOM 5369 C C . ASP B 1 362 ? 1.82917 37.87495 97.34211 1.000 45.87677 362 ASP B C 1
ATOM 5370 O O . ASP B 1 362 ? 3.04639 37.90107 97.13493 1.000 44.62552 362 ASP B O 1
ATOM 5375 N N . GLY B 1 363 ? 1.28887 37.99501 98.55251 1.000 46.96854 363 GLY B N 1
ATOM 5376 C CA . GLY B 1 363 ? 2.10905 37.98983 99.75448 1.000 46.97173 363 GLY B CA 1
ATOM 5377 C C . GLY B 1 363 ? 3.11078 39.11810 99.85729 1.000 45.31441 363 GLY B C 1
ATOM 5378 O O . GLY B 1 363 ? 4.14922 38.95867 100.50750 1.000 47.35798 363 GLY B O 1
ATOM 5379 N N . GLY B 1 364 ? 2.83069 40.25841 99.23994 1.000 44.64849 364 GLY B N 1
ATOM 5380 C CA . GLY B 1 364 ? 3.77315 41.35452 99.22953 1.000 47.02104 364 GLY B CA 1
ATOM 5381 C C . GLY B 1 364 ? 4.83788 41.28296 98.15658 1.000 46.09321 364 GLY B C 1
ATOM 5382 O O . GLY B 1 364 ? 5.67015 42.19544 98.07293 1.000 45.43265 364 GLY B O 1
ATOM 5383 N N . TYR B 1 365 ? 4.84406 40.23724 97.33726 1.000 45.13427 365 TYR B N 1
ATOM 5384 C CA . TYR B 1 365 ? 5.78509 40.09214 96.23868 1.000 45.13852 365 TYR B CA 1
ATOM 5385 C C . TYR B 1 365 ? 5.03050 40.13191 94.91532 1.000 44.76667 365 TYR B C 1
ATOM 5386 O O . TYR B 1 365 ? 3.80323 40.01625 94.87013 1.000 44.60607 365 TYR B O 1
ATOM 5395 N N . VAL B 1 366 ? 5.78065 40.29652 93.82574 1.000 44.66689 366 VAL B N 1
ATOM 5396 C CA . VAL B 1 366 ? 5.26616 40.09406 92.47516 1.000 44.44705 366 VAL B CA 1
ATOM 5397 C C . VAL B 1 366 ? 6.04995 38.95944 91.83775 1.000 44.96411 366 VAL B C 1
ATOM 5398 O O . VAL B 1 366 ? 7.27777 38.89494 91.96193 1.000 45.27391 366 VAL B O 1
ATOM 5402 N N . TYR B 1 367 ? 5.34069 38.05785 91.16885 1.000 45.10606 367 TYR B N 1
ATOM 5403 C CA . TYR B 1 367 ? 5.95703 36.90201 90.53559 1.000 45.65576 367 TYR B CA 1
ATOM 5404 C C . TYR B 1 367 ? 5.76498 36.97935 89.02877 1.000 45.42628 367 TYR B C 1
ATOM 5405 O O . TYR B 1 367 ? 4.66550 37.26587 88.54865 1.000 45.01893 367 TYR B O 1
ATOM 5414 N N . ARG B 1 368 ? 6.83682 36.69768 88.29277 1.000 45.73623 368 ARG B N 1
ATOM 5415 C CA . ARG B 1 368 ? 6.83301 36.80531 86.84321 1.000 45.58201 368 ARG B CA 1
ATOM 5416 C C . ARG B 1 368 ? 7.64128 35.67290 86.22427 1.000 46.27699 368 ARG B C 1
ATOM 5417 O O . ARG B 1 368 ? 8.84352 35.55124 86.49226 1.000 46.68420 368 ARG B O 1
ATOM 5425 N N . PRO B 1 369 ? 7.02021 34.83155 85.39666 1.000 46.47072 369 PRO B N 1
ATOM 5426 C CA . PRO B 1 369 ? 7.79305 33.85955 84.60640 1.000 47.13175 369 PRO B CA 1
ATOM 5427 C C . PRO B 1 369 ? 8.66361 34.57345 83.57994 1.000 48.15190 369 PRO B C 1
ATOM 5428 O O . PRO B 1 369 ? 8.18793 35.43259 82.83662 1.000 46.44173 369 PRO B O 1
ATOM 5432 N N . VAL B 1 370 ? 9.94046 34.19948 83.52833 1.000 47.60202 370 VAL B N 1
ATOM 5433 C CA . VAL B 1 370 ? 10.90089 34.81293 82.61953 1.000 47.63183 370 VAL B CA 1
ATOM 5434 C C . VAL B 1 370 ? 11.58970 33.71018 81.83338 1.000 53.82412 370 VAL B C 1
ATOM 5435 O O . VAL B 1 370 ? 12.01280 32.70349 82.40961 1.000 49.47077 370 VAL B O 1
ATOM 5439 N N . THR B 1 371 ? 11.70325 33.89612 80.52412 1.000 52.35368 371 THR B N 1
ATOM 5440 C CA . THR B 1 371 ? 12.37642 32.93575 79.66174 1.000 58.43156 371 THR B CA 1
ATOM 5441 C C . THR B 1 371 ? 13.64291 33.57512 79.10878 1.000 57.56444 371 THR B C 1
ATOM 5442 O O . THR B 1 371 ? 13.57832 34.59698 78.41990 1.000 56.88435 371 THR B O 1
ATOM 5446 N N . ALA B 1 372 ? 14.79015 32.98349 79.42388 1.000 66.39009 372 ALA B N 1
ATOM 5447 C CA . ALA B 1 372 ? 16.05180 33.42217 78.84430 1.000 73.92043 372 ALA B CA 1
ATOM 5448 C C . ALA B 1 372 ? 16.89016 32.20396 78.48183 1.000 81.78898 372 ALA B C 1
ATOM 5449 O O . ALA B 1 372 ? 16.34114 31.14200 78.16802 1.000 80.45841 372 ALA B O 1
ATOM 5451 N N . SER B 1 373 ? 18.21269 32.34354 78.50687 1.000 95.08179 373 SER B N 1
ATOM 5452 C CA . SER B 1 373 ? 19.07131 31.17233 78.42235 1.000 96.38405 373 SER B CA 1
ATOM 5453 C C . SER B 1 373 ? 18.90235 30.33690 79.68542 1.000 93.90785 373 SER B C 1
ATOM 5454 O O . SER B 1 373 ? 18.79714 30.87738 80.79075 1.000 93.85932 373 SER B O 1
ATOM 5457 N N . GLU B 1 374 ? 18.85453 29.01398 79.50537 1.000 89.41776 374 GLU B N 1
ATOM 5458 C CA . GLU B 1 374 ? 18.56379 27.96007 80.48156 1.000 86.33376 374 GLU B CA 1
ATOM 5459 C C . GLU B 1 374 ? 17.06506 27.70510 80.63778 1.000 79.63632 374 GLU B C 1
ATOM 5460 O O . GLU B 1 374 ? 16.68913 26.72366 81.27634 1.000 75.43633 374 GLU B O 1
ATOM 5466 N N . GLY B 1 375 ? 16.20353 28.54640 80.08252 1.000 75.76522 375 GLY B N 1
ATOM 5467 C CA . GLY B 1 375 ? 14.78404 28.26568 80.03828 1.000 69.54573 375 GLY B CA 1
ATOM 5468 C C . GLY B 1 375 ? 13.94516 29.23202 80.85458 1.000 63.96878 375 GLY B C 1
ATOM 5469 O O . GLY B 1 375 ? 14.38060 30.31970 81.24571 1.000 64.73128 375 GLY B O 1
ATOM 5470 N N . THR B 1 376 ? 12.70462 28.81659 81.10714 1.000 56.58025 376 THR B N 1
ATOM 5471 C CA . THR B 1 376 ? 11.73062 29.63840 81.81503 1.000 56.98670 376 THR B CA 1
ATOM 5472 C C . THR B 1 376 ? 11.83414 29.39954 83.31986 1.000 55.02388 376 THR B C 1
ATOM 5473 O O . THR B 1 376 ? 11.79854 28.25023 83.77635 1.000 56.65774 376 THR B O 1
ATOM 5477 N N . TYR B 1 377 ? 11.97445 30.48941 84.08332 1.000 50.83936 377 TYR B N 1
ATOM 5478 C CA . TYR B 1 377 ? 12.00820 30.45431 85.54038 1.000 52.89202 377 TYR B CA 1
ATOM 5479 C C . TYR B 1 377 ? 11.03683 31.48236 86.09871 1.000 52.99507 377 TYR B C 1
ATOM 5480 O O . TYR B 1 377 ? 10.80929 32.53518 85.49846 1.000 51.12450 377 TYR B O 1
ATOM 5489 N N . ILE B 1 378 ? 10.46368 31.16639 87.25281 1.000 49.63661 378 ILE B N 1
ATOM 5490 C CA . ILE B 1 378 ? 9.70182 32.15356 88.01010 1.000 50.62014 378 ILE B CA 1
ATOM 5491 C C . ILE B 1 378 ? 10.67348 33.02935 88.78464 1.000 50.72169 378 ILE B C 1
ATOM 5492 O O . ILE B 1 378 ? 11.61438 32.52721 89.41431 1.000 49.59780 378 ILE B O 1
ATOM 5497 N N . TYR B 1 379 ? 10.45264 34.34079 88.73599 1.000 47.83929 379 TYR B N 1
ATOM 5498 C CA . TYR B 1 379 ? 11.24187 35.30385 89.48743 1.000 48.38894 379 TYR B CA 1
ATOM 5499 C C . TYR B 1 379 ? 10.35801 35.97046 90.53283 1.000 47.17207 379 TYR B C 1
ATOM 5500 O O . TYR B 1 379 ? 9.25941 36.43629 90.22352 1.000 46.63295 379 TYR B O 1
ATOM 5509 N N . GLN B 1 380 ? 10.81702 35.97332 91.77262 1.000 47.40161 380 GLN B N 1
ATOM 5510 C CA . GLN B 1 380 ? 10.09915 36.61717 92.86238 1.000 47.02200 380 GLN B CA 1
ATOM 5511 C C . GLN B 1 380 ? 10.68298 38.00416 93.07247 1.000 46.62186 380 GLN B C 1
ATOM 5512 O O . GLN B 1 380 ? 11.87876 38.13469 93.34773 1.000 46.94148 380 GLN B O 1
ATOM 5518 N N . VAL B 1 381 ? 9.84236 39.03244 92.97160 1.000 45.97071 381 VAL B N 1
ATOM 5519 C CA . VAL B 1 381 ? 10.29328 40.41699 93.01073 1.000 45.57013 381 VAL B CA 1
ATOM 5520 C C . VAL B 1 381 ? 9.85985 41.05325 94.32361 1.000 45.38153 381 VAL B C 1
ATOM 5521 O O . VAL B 1 381 ? 8.68258 40.99551 94.69010 1.000 45.15926 381 VAL B O 1
ATOM 5525 N N . ASP B 1 382 ? 10.81426 41.66343 95.02056 1.000 45.51315 382 ASP B N 1
ATOM 5526 C CA . ASP B 1 382 ? 10.50885 42.50048 96.17115 1.000 45.31132 382 ASP B CA 1
ATOM 5527 C C . ASP B 1 382 ? 10.29356 43.91304 95.65528 1.000 44.73165 382 ASP B C 1
ATOM 5528 O O . ASP B 1 382 ? 11.26875 44.56828 95.25781 1.000 44.74363 382 ASP B O 1
ATOM 5533 N N . PRO B 1 383 ? 9.06280 44.42461 95.63693 1.000 44.26370 383 PRO B N 1
ATOM 5534 C CA . PRO B 1 383 ? 8.83453 45.73254 95.00978 1.000 44.45173 383 PRO B CA 1
ATOM 5535 C C . PRO B 1 383 ? 9.46391 46.89824 95.75716 1.000 43.69021 383 PRO B C 1
ATOM 5536 O O . PRO B 1 383 ? 9.74941 47.92106 95.12322 1.000 43.40532 383 PRO B O 1
ATOM 5540 N N . GLN B 1 384 ? 9.70388 46.79268 97.06835 1.000 43.99669 384 GLN B N 1
ATOM 5541 C CA . GLN B 1 384 ? 10.33789 47.91435 97.75355 1.000 43.99857 384 GLN B CA 1
ATOM 5542 C C . GLN B 1 384 ? 11.83721 47.97196 97.47770 1.000 45.18057 384 GLN B C 1
ATOM 5543 O O . GLN B 1 384 ? 12.38460 49.06108 97.26525 1.000 45.07347 384 GLN B O 1
ATOM 5549 N N . ALA B 1 385 ? 12.50952 46.81764 97.42810 1.000 44.80469 385 ALA B N 1
ATOM 5550 C CA . ALA B 1 385 ? 13.93464 46.79135 97.10784 1.000 45.19887 385 ALA B CA 1
ATOM 5551 C C . ALA B 1 385 ? 14.21993 46.78774 95.60975 1.000 46.84881 385 ALA B C 1
ATOM 5552 O O . ALA B 1 385 ? 15.35355 47.08838 95.21662 1.000 48.33160 385 ALA B O 1
ATOM 5554 N N . ALA B 1 386 ? 13.22522 46.48053 94.77224 1.000 44.73867 386 ALA B N 1
ATOM 5555 C CA . ALA B 1 386 ? 13.42423 46.27684 93.33752 1.000 44.69204 386 ALA B CA 1
ATOM 5556 C C . ALA B 1 386 ? 14.52738 45.24856 93.08621 1.000 45.33385 386 ALA B C 1
ATOM 5557 O O . ALA B 1 386 ? 15.47186 45.47820 92.32774 1.000 45.54839 386 ALA B O 1
ATOM 5559 N N . THR B 1 387 ? 14.40398 44.10531 93.75066 1.000 45.69097 387 THR B N 1
ATOM 5560 C CA . THR B 1 387 ? 15.31708 42.98690 93.57241 1.000 46.34606 387 THR B CA 1
ATOM 5561 C C . THR B 1 387 ? 14.50086 41.71574 93.39277 1.000 46.45998 387 THR B C 1
ATOM 5562 O O . THR B 1 387 ? 13.33541 41.64766 93.78961 1.000 47.69883 387 THR B O 1
ATOM 5566 N N . ALA B 1 388 ? 15.11970 40.69397 92.80056 1.000 46.98830 388 ALA B N 1
ATOM 5567 C CA . ALA B 1 388 ? 14.40480 39.45571 92.53952 1.000 47.17171 388 ALA B CA 1
ATOM 5568 C C . ALA B 1 388 ? 15.26204 38.24533 92.88420 1.000 47.97117 388 ALA B C 1
ATOM 5569 O O . ALA B 1 388 ? 16.49242 38.30954 92.90062 1.000 48.40281 388 ALA B O 1
ATOM 5571 N N . VAL B 1 389 ? 14.57704 37.13291 93.14577 1.000 48.20079 389 VAL B N 1
ATOM 5572 C CA . VAL B 1 389 ? 15.18851 35.83649 93.41653 1.000 48.98419 389 VAL B CA 1
ATOM 5573 C C . VAL B 1 389 ? 14.62083 34.84076 92.41350 1.000 51.00286 389 VAL B C 1
ATOM 5574 O O . VAL B 1 389 ? 13.39830 34.74831 92.25228 1.000 48.78311 389 VAL B O 1
ATOM 5578 N N . ARG B 1 390 ? 15.50149 34.11069 91.72574 1.000 49.77743 390 ARG B N 1
ATOM 5579 C CA . ARG B 1 390 ? 15.03672 33.10465 90.78043 1.000 52.60488 390 ARG B CA 1
ATOM 5580 C C . ARG B 1 390 ? 14.40686 31.93827 91.53370 1.000 52.85763 390 ARG B C 1
ATOM 5581 O O . ARG B 1 390 ? 14.97533 31.42917 92.50786 1.000 52.32435 390 ARG B O 1
ATOM 5589 N N . GLY B 1 391 ? 13.22357 31.52639 91.09090 1.000 50.22243 391 GLY B N 1
ATOM 5590 C CA . GLY B 1 391 ? 12.48904 30.47351 91.75874 1.000 51.79340 391 GLY B CA 1
ATOM 5591 C C . GLY B 1 391 ? 12.36378 29.20242 90.94593 1.000 53.19745 391 GLY B C 1
ATOM 5592 O O . GLY B 1 391 ? 13.33527 28.75309 90.32843 1.000 53.02446 391 GLY B O 1
ATOM 5593 N N . ALA B 1 392 ? 11.15931 28.63591 90.92127 1.000 53.95729 392 ALA B N 1
ATOM 5594 C CA . ALA B 1 392 ? 10.92644 27.35171 90.27738 1.000 52.69783 392 ALA B CA 1
ATOM 5595 C C . ALA B 1 392 ? 11.06907 27.43839 88.76149 1.000 54.39873 392 ALA B C 1
ATOM 5596 O O . ALA B 1 392 ? 10.76456 28.46007 88.13250 1.000 50.99956 392 ALA B O 1
ATOM 5598 N N . LYS B 1 393 ? 11.53069 26.33412 88.17605 1.000 52.94335 393 LYS B N 1
ATOM 5599 C CA . LYS B 1 393 ? 11.55526 26.16621 86.73344 1.000 55.93934 393 LYS B CA 1
ATOM 5600 C C . LYS B 1 393 ? 10.15237 25.85436 86.22916 1.000 54.77046 393 LYS B C 1
ATOM 5601 O O . LYS B 1 393 ? 9.32899 25.26979 86.94231 1.000 54.05827 393 LYS B O 1
ATOM 5607 N N . VAL B 1 394 ? 9.88201 26.25256 84.98783 1.000 52.00516 394 VAL B N 1
ATOM 5608 C CA . VAL B 1 394 ? 8.58784 26.02849 84.35761 1.000 52.71907 394 VAL B CA 1
ATOM 5609 C C . VAL B 1 394 ? 8.82111 25.33688 83.01899 1.000 54.08673 394 VAL B C 1
ATOM 5610 O O . VAL B 1 394 ? 9.45530 25.91026 82.12485 1.000 54.62810 394 VAL B O 1
ATOM 5614 N N . SER B 1 395 ? 8.30929 24.11251 82.87894 1.000 56.56134 395 SER B N 1
ATOM 5615 C CA . SER B 1 395 ? 8.44479 23.34552 81.63893 1.000 53.50921 395 SER B CA 1
ATOM 5616 C C . SER B 1 395 ? 7.30190 23.73255 80.71042 1.000 52.94265 395 SER B C 1
ATOM 5617 O O . SER B 1 395 ? 6.19908 23.18812 80.79139 1.000 53.00369 395 SER B O 1
ATOM 5620 N N . THR B 1 396 ? 7.57040 24.67988 79.82280 1.000 54.32798 396 THR B N 1
ATOM 5621 C CA . THR B 1 396 ? 6.54355 25.26382 78.97811 1.000 51.77120 396 THR B CA 1
ATOM 5622 C C . THR B 1 396 ? 7.26115 26.06226 77.90627 1.000 51.51935 396 THR B C 1
ATOM 5623 O O . THR B 1 396 ? 8.44630 26.38488 78.04454 1.000 51.68460 396 THR B O 1
ATOM 5627 N N . THR B 1 397 ? 6.53543 26.36496 76.82965 1.000 51.16261 397 THR B N 1
ATOM 5628 C CA . THR B 1 397 ? 7.01779 27.36574 75.88612 1.000 50.73931 397 THR B CA 1
ATOM 5629 C C . THR B 1 397 ? 6.82853 28.76669 76.45741 1.000 49.77867 397 THR B C 1
ATOM 5630 O O . THR B 1 397 ? 7.75511 29.58293 76.44083 1.000 55.11233 397 THR B O 1
ATOM 5634 N N . PHE B 1 398 ? 5.63924 29.05629 76.98213 1.000 49.21427 398 PHE B N 1
ATOM 5635 C CA . PHE B 1 398 ? 5.39699 30.31207 77.67917 1.000 48.95214 398 PHE B CA 1
ATOM 5636 C C . PHE B 1 398 ? 4.25895 30.12246 78.66940 1.000 48.15370 398 PHE B C 1
ATOM 5637 O O . PHE B 1 398 ? 3.55673 29.11008 78.65566 1.000 48.57352 398 PHE B O 1
ATOM 5645 N N . VAL B 1 399 ? 4.08020 31.12097 79.53217 1.000 48.08746 399 VAL B N 1
ATOM 5646 C CA . VAL B 1 399 ? 2.99127 31.14575 80.50130 1.000 48.02388 399 VAL B CA 1
ATOM 5647 C C . VAL B 1 399 ? 1.93093 32.12008 80.00362 1.000 46.48183 399 VAL B C 1
ATOM 5648 O O . VAL B 1 399 ? 2.21248 33.30941 79.81298 1.000 45.89795 399 VAL B O 1
ATOM 5652 N N . GLY B 1 400 ? 0.71098 31.62584 79.79611 1.000 46.50492 400 GLY B N 1
ATOM 5653 C CA . GLY B 1 400 ? -0.38090 32.45103 79.31558 1.000 45.83392 400 GLY B CA 1
ATOM 5654 C C . GLY B 1 400 ? -1.33350 32.94511 80.38086 1.000 45.45028 400 GLY B C 1
ATOM 5655 O O . GLY B 1 400 ? -2.28666 33.66521 80.06386 1.000 44.90921 400 GLY B O 1
ATOM 5656 N N . GLY B 1 401 ? -1.10880 32.57938 81.63790 1.000 45.74958 401 GLY B N 1
ATOM 5657 C CA . GLY B 1 401 ? -1.93797 33.03519 82.73734 1.000 47.48343 401 GLY B CA 1
ATOM 5658 C C . GLY B 1 401 ? -1.32180 32.60617 84.05309 1.000 46.00275 401 GLY B C 1
ATOM 5659 O O . GLY B 1 401 ? -0.78788 31.49703 84.14418 1.000 46.55909 401 GLY B O 1
ATOM 5660 N N . PHE B 1 402 ? -1.38296 33.46768 85.06794 1.000 47.39599 402 PHE B N 1
ATOM 5661 C CA . PHE B 1 402 ? -0.65374 33.26136 86.32198 1.000 45.83305 402 PHE B CA 1
ATOM 5662 C C . PHE B 1 402 ? -1.49344 33.86977 87.43851 1.000 45.55410 402 PHE B C 1
ATOM 5663 O O . PHE B 1 402 ? -1.61820 35.09865 87.51962 1.000 44.94214 402 PHE B O 1
ATOM 5671 N N . PHE B 1 403 ? -2.05759 33.02747 88.30793 1.000 46.04418 403 PHE B N 1
ATOM 5672 C CA . PHE B 1 403 ? -3.07042 33.48665 89.24744 1.000 45.86825 403 PHE B CA 1
ATOM 5673 C C . PHE B 1 403 ? -2.93723 32.77548 90.58128 1.000 46.44983 403 PHE B C 1
ATOM 5674 O O . PHE B 1 403 ? -2.27984 31.74062 90.70024 1.000 47.04979 403 PHE B O 1
ATOM 5682 N N . ARG B 1 404 ? -3.59304 33.34998 91.58615 1.000 46.29760 404 ARG B N 1
ATOM 5683 C CA . ARG B 1 404 ? -3.81056 32.67007 92.85305 1.000 50.49756 404 ARG B CA 1
ATOM 5684 C C . ARG B 1 404 ? -5.30722 32.56476 93.09394 1.000 52.75226 404 ARG B C 1
ATOM 5685 O O . ARG B 1 404 ? -6.01057 33.57898 93.11340 1.000 56.04625 404 ARG B O 1
ATOM 5693 N N . LEU B 1 405 ? -5.79147 31.33824 93.24203 1.000 57.93960 405 LEU B N 1
ATOM 5694 C CA . LEU B 1 405 ? -7.13835 31.07535 93.72098 1.000 63.30045 405 LEU B CA 1
ATOM 5695 C C . LEU B 1 405 ? -7.08297 30.81470 95.21984 1.000 65.11625 405 LEU B C 1
ATOM 5696 O O . LEU B 1 405 ? -6.17160 30.13904 95.70488 1.000 65.37823 405 LEU B O 1
ATOM 5701 N N . ASP B 1 406 ? -8.05082 31.35558 95.95254 1.000 69.38474 406 ASP B N 1
ATOM 5702 C CA . ASP B 1 406 ? -8.07846 31.17364 97.40570 1.000 70.77861 406 ASP B CA 1
ATOM 5703 C C . ASP B 1 406 ? -9.10004 30.11623 97.80786 1.000 74.56325 406 ASP B C 1
ATOM 5704 O O . ASP B 1 406 ? -9.88866 29.65913 96.97895 1.000 70.42312 406 ASP B O 1
#

Radius of gyration: 29.24 Å; Cα contacts (8 Å, |Δi|>4): 2117; chains: 2; bounding box: 66×66×88 Å

B-factor: mean 32.43, std 13.97, range [14.29, 103.59]

Organism: Bacteroides fragilis (strain ATCC 25285 / DSM 2151 / CCUG 4856 / JCM 11019 / LMG 10263 / NCTC 9343 / Onslow / VPI 2553 / EN-2) (NCBI:txid272559)

Solvent-accessible surface area: 28626 Å² total; per-residue (Å²): 146,97,30,60,36,45,3,8,0,0,0,0,0,0,46,79,72,159,73,86,38,19,5,56,2,2,7,3,57,38,0,41,67,51,75,10,30,23,96,66,36,38,35,100,2,89,37,59,34,4,5,45,53,4,45,61,6,0,0,1,10,6,12,166,68,64,46,29,0,22,0,0,24,17,68,76,89,0,68,15,54,85,113,39,81,1,88,6,116,63,58,12,39,1,13,21,74,26,61,57,111,24,0,0,0,0,6,12,30,77,98,157,72,28,108,102,1,7,2,4,8,0,35,11,72,82,1,45,62,87,50,87,44,102,5,83,2,119,16,2,21,106,82,37,20,6,15,13,1,7,12,8,39,3,116,22,8,0,0,0,0,5,1,2,19,41,57,94,75,102,79,0,95,87,1,72,27,0,9,0,0,0,3,23,47,78,65,6,125,82,106,45,35,9,124,20,94,84,0,0,0,0,0,0,99,48,4,52,5,0,17,28,86,20,121,72,12,33,0,16,0,0,0,0,0,0,17,1,12,1,0,32,55,46,76,55,56,0,1,0,0,63,0,23,96,22,82,53,90,22,30,142,21,66,0,31,0,27,80,75,21,64,27,18,18,0,0,6,20,77,46,28,12,121,10,15,0,0,0,1,0,0,51,41,64,109,21,65,88,103,31,59,98,27,2,102,37,0,41,0,0,1,0,19,2,106,105,88,53,32,84,50,4,168,83,8,55,85,8,76,17,51,16,21,14,26,26,7,3,15,54,2,5,32,45,0,1,7,5,2,54,34,124,141,27,4,38,0,22,13,0,45,3,117,56,8,59,10,83,135,9,0,71,4,52,29,62,36,5,2,3,4,21,21,1,30,83,114,144,111,57,92,135,2,34,27,10,0,1,0,0,51,81,63,154,91,75,45,26,4,13,46,3,23,4,77,76,6,61,68,52,83,5,30,30,98,81,64,152,34,85,34,116,29,5,5,50,50,2,45,78,11,2,1,0,10,19,115,60,28,5,49,22,41,66,35,105,91,162,29,103,8,91,12,120,69,41,22,40,1,14,24,73,29,61,74,108,16,0,0,1,0,9,2,20,75,47,148,129,73,28,100,74,2,10,3,11,6,7,35,10,103,95,16,38,68,95,48,106,41,122,6,81,0,123,19,2,48,111,70,56,19,9,18,12,1,8,11,9,36,2,111,27,7,0,0,0,0,7,2,2,19,39,51,96,73,85,78,0,101,90,0,70,27,0,8,0,0,0,3,28,48,89,84,6,109,85,88,66,37,9,123,17,96,79,0,0,0,0,0,0,100,55,5,52,6,0,16,30,86,19,74,25,15,33,0,10,0,0,0,0,0,0,19,2,11,2,0,37,58,46,74,59,56,0,0,0,0,58,0,31,102,22,77,51,93,25,36,145,20,69,0,32,0,28,87,72,22,66,25,19,19,0,0,5,19,71,41,25,10,52,8,9,0,0,0,0,0,1,53,39,67,109,18,65,94,97,37,50,101,26,1,102,40,1,35,0,0,1,0,6,1,18,6,81,10,30,35,53,3,174,82,6,50,84,9,80,18,52,16,23,14,24,31,7,4,14,54,16,73,64,77,1,16,6,9,2,62,40,109,133,25,5,36,0,19,27,0,48,17,75,57,7,57,9,91,132,10,2,70,3,57,27,62,40,5,3,3,5,25,90,6,117

Secondary structure (DSSP, 8-state):
----TT--EEEEEEEEETTEEEEEEEEES-SSSSEE--TT--EEE-SEEEEEEETTEEEEEEETT--EEEEEEE-TTS-EEEEEEEE-SS---EEEEEETTEEEEEE---TTS-SEEEEEEEETTTTEEEEEEEEE-TTTTSSS-EEEEEEEEETTEEEEEEEE--TTT------S-EEEEEEETTT--EEEEEEESSS--SS-TT---SEEE-TTS-EEEEE---GGGT-S---S--EEEEE-TT-SS--S--B-HHHHTTS--EEEEEEEETTEEEEEEE--SS--GGGTTT--SEEEEEEETTTTEEEE-TTSPPB----SS----EEETTEEEEEEEETTEEEEEEEETTTTEEEEEEEE-SSEEEEEEE----/---TT--EEEEEEEEETTEEEEEEEEES-SSSSEE--TT--B-S--EEEEETTEEEEE---EEEEE---S---EE-SS---EEEE-SSSEEEEEE--SSGGG-SEEEEEEEETTTTEEEEEEEEE-TTTTSSS-EEEEEEEEETTEEEEEEEE--TTT------SSEEEEEEETTTTEEEEEEEESSS--SS-TT---SEEE-TTS-EEEEE---GGGT-S---S--EEEEE-TT-SS--S--EEHHHHTTS--EEEEEEEETTEEEEEEE--SS--GGGTTT--SEEEEEEETTTTEEEE-TTSPPB----SS----EEETTEEEEEEEETTEEEEEEEETTTTEEEEEEEE-SSEEEEEEE--

InterPro domains:
  IPR025401 XusB [PF14298] (38-405)